Protein AF-0000000072337784 (afdb_homodimer)

Structure (mmCIF, N/CA/C/O backbone):
data_AF-0000000072337784-model_v1
#
loop_
_entity.id
_entity.type
_entity.pdbx_description
1 polymer 'GMP synthase (glutamine-hydrolyzing)'
#
loop_
_atom_site.group_PDB
_atom_site.id
_atom_site.type_symbol
_atom_site.label_atom_id
_atom_site.label_alt_id
_atom_site.label_comp_id
_atom_site.label_asym_id
_atom_site.label_entity_id
_atom_site.label_seq_id
_atom_site.pdbx_PDB_ins_code
_atom_site.Cartn_x
_atom_site.Cartn_y
_atom_site.Cartn_z
_atom_site.occupancy
_atom_site.B_iso_or_equiv
_atom_site.auth_seq_id
_atom_site.auth_comp_id
_atom_site.auth_asym_id
_atom_site.auth_atom_id
_atom_site.pdbx_PDB_model_num
ATOM 1 N N . MET A 1 1 ? 6.137 -57.781 -23.984 1 72.94 1 MET A N 1
ATOM 2 C CA . MET A 1 1 ? 6.5 -56.406 -24.328 1 72.94 1 MET A CA 1
ATOM 3 C C . MET A 1 1 ? 5.434 -55.781 -25.219 1 72.94 1 MET A C 1
ATOM 5 O O . MET A 1 1 ? 5.035 -56.344 -26.234 1 72.94 1 MET A O 1
ATOM 9 N N . GLU A 1 2 ? 4.855 -54.719 -24.688 1 76.62 2 GLU A N 1
ATOM 10 C CA . GLU A 1 2 ? 3.826 -54 -25.438 1 76.62 2 GLU A CA 1
ATOM 11 C C . GLU A 1 2 ? 4.445 -53.031 -26.438 1 76.62 2 GLU A C 1
ATOM 13 O O . GLU A 1 2 ? 5.25 -52.188 -26.062 1 76.62 2 GLU A O 1
ATOM 18 N N . VAL A 1 3 ? 4.078 -53.281 -27.703 1 78.75 3 VAL A N 1
ATOM 19 C CA . VAL A 1 3 ? 4.617 -52.438 -28.75 1 78.75 3 VAL A CA 1
ATOM 20 C C . VAL A 1 3 ? 3.76 -51.156 -28.875 1 78.75 3 VAL A C 1
ATOM 22 O O . VAL A 1 3 ? 2.547 -51.25 -29.078 1 78.75 3 VAL A O 1
ATOM 25 N N . GLN A 1 4 ? 4.406 -50.062 -28.625 1 83.75 4 GLN A N 1
ATOM 26 C CA . GLN A 1 4 ? 3.779 -48.75 -28.766 1 83.75 4 GLN A CA 1
ATOM 27 C C . GLN A 1 4 ? 4.52 -47.875 -29.781 1 83.75 4 GLN A C 1
ATOM 29 O O . GLN A 1 4 ? 5.062 -46.812 -29.422 1 83.75 4 GLN A O 1
ATOM 34 N N . GLN A 1 5 ? 4.355 -48.219 -31 1 86.31 5 GLN A N 1
ATOM 35 C CA . GLN A 1 5 ? 5.156 -47.688 -32.094 1 86.31 5 GLN A CA 1
ATOM 36 C C . GLN A 1 5 ? 4.891 -46.188 -32.312 1 86.31 5 GLN A C 1
ATOM 38 O O . GLN A 1 5 ? 5.777 -45.469 -32.75 1 86.31 5 GLN A O 1
ATOM 43 N N . ASP A 1 6 ? 3.744 -45.75 -31.938 1 91.75 6 ASP A N 1
ATOM 44 C CA . ASP A 1 6 ? 3.377 -44.375 -32.219 1 91.75 6 ASP A CA 1
ATOM 45 C C . ASP A 1 6 ? 3.609 -43.469 -31.031 1 91.75 6 ASP A C 1
ATOM 47 O O . ASP A 1 6 ? 3.016 -42.406 -30.922 1 91.75 6 ASP A O 1
ATOM 51 N N . ARG A 1 7 ? 4.52 -43.906 -30.141 1 94.06 7 ARG A N 1
ATOM 52 C CA . ARG A 1 7 ? 4.832 -43.156 -28.953 1 94.06 7 ARG A CA 1
ATOM 53 C C . ARG A 1 7 ? 6.332 -42.906 -28.828 1 94.06 7 ARG A C 1
ATOM 55 O O . ARG A 1 7 ? 7.141 -43.75 -29.188 1 94.06 7 ARG A O 1
ATOM 62 N N . ILE A 1 8 ? 6.629 -41.719 -28.375 1 96.5 8 ILE A N 1
ATOM 63 C CA . ILE A 1 8 ? 8.008 -41.406 -28.047 1 96.5 8 ILE A CA 1
ATOM 64 C C . ILE A 1 8 ? 8.188 -41.375 -26.531 1 96.5 8 ILE A C 1
ATOM 66 O O . ILE A 1 8 ? 7.387 -40.781 -25.812 1 96.5 8 ILE A O 1
ATOM 70 N N . PHE A 1 9 ? 9.148 -42.125 -26.047 1 96 9 PHE A N 1
ATOM 71 C CA . PHE A 1 9 ? 9.477 -42.094 -24.625 1 96 9 PHE A CA 1
ATOM 72 C C . PHE A 1 9 ? 10.602 -41.094 -24.344 1 96 9 PHE A C 1
ATOM 74 O O . PHE A 1 9 ? 11.641 -41.125 -25 1 96 9 PHE A O 1
ATOM 81 N N . ILE A 1 10 ? 10.32 -40.188 -23.422 1 95 10 ILE A N 1
ATOM 82 C CA . ILE A 1 10 ? 11.328 -39.219 -23 1 95 10 ILE A CA 1
ATOM 83 C C . ILE A 1 10 ? 11.852 -39.562 -21.609 1 95 10 ILE A C 1
ATOM 85 O O . ILE A 1 10 ? 11.07 -39.719 -20.672 1 95 10 ILE A O 1
ATOM 89 N N . PHE A 1 11 ? 13.125 -39.781 -21.5 1 93.75 11 PHE A N 1
ATOM 90 C CA . PHE A 1 11 ? 13.742 -40.062 -20.219 1 93.75 11 PHE A CA 1
ATOM 91 C C . PHE A 1 11 ? 14.5 -38.844 -19.703 1 93.75 11 PHE A C 1
ATOM 93 O O . PHE A 1 11 ? 15.461 -38.375 -20.328 1 93.75 11 PHE A O 1
ATOM 100 N N . ASP A 1 12 ? 14.102 -38.375 -18.609 1 90.81 12 ASP A N 1
ATOM 101 C CA . ASP A 1 12 ? 14.539 -37.094 -18.047 1 90.81 12 ASP A CA 1
ATOM 102 C C . ASP A 1 12 ? 15.734 -37.281 -17.109 1 90.81 12 ASP A C 1
ATOM 104 O O . ASP A 1 12 ? 15.734 -38.188 -16.266 1 90.81 12 ASP A O 1
ATOM 108 N N . PHE A 1 13 ? 16.75 -36.375 -17.25 1 87.44 13 PHE A N 1
ATOM 109 C CA . PHE A 1 13 ? 17.938 -36.344 -16.391 1 87.44 13 PHE A CA 1
ATOM 110 C C . PHE A 1 13 ? 17.781 -35.312 -15.297 1 87.44 13 PHE A C 1
ATOM 112 O O . PHE A 1 13 ? 18.781 -34.719 -14.852 1 87.44 13 PHE A O 1
ATOM 119 N N . GLY A 1 14 ? 16.578 -34.969 -15.07 1 75.5 14 GLY A N 1
ATOM 120 C CA . GLY A 1 14 ? 16.328 -34 -14.023 1 75.5 14 GLY A CA 1
ATOM 121 C C . GLY A 1 14 ? 16.406 -32.562 -14.516 1 75.5 14 GLY A C 1
ATOM 122 O O . GLY A 1 14 ? 16.812 -31.672 -13.773 1 75.5 14 GLY A O 1
ATOM 123 N N . CYS A 1 15 ? 16.094 -32.375 -15.711 1 74.75 15 CYS A N 1
ATOM 124 C CA . CYS A 1 15 ? 16.25 -31.031 -16.266 1 74.75 15 CYS A CA 1
ATOM 125 C C . CYS A 1 15 ? 14.891 -30.359 -16.453 1 74.75 15 CYS A C 1
ATOM 127 O O . CYS A 1 15 ? 13.875 -31.031 -16.609 1 74.75 15 CYS A O 1
ATOM 129 N N . HIS A 1 16 ? 14.867 -29 -16.406 1 70.06 16 HIS A N 1
ATOM 130 C CA . HIS A 1 16 ? 13.656 -28.203 -16.531 1 70.06 16 HIS A CA 1
ATOM 131 C C . HIS A 1 16 ? 13.125 -28.219 -17.969 1 70.06 16 HIS A C 1
ATOM 133 O O . HIS A 1 16 ? 11.945 -27.953 -18.203 1 70.06 16 HIS A O 1
ATOM 139 N N . GLN A 1 17 ? 13.938 -28.672 -18.906 1 79.38 17 GLN A N 1
ATOM 140 C CA . GLN A 1 17 ? 13.57 -28.625 -20.312 1 79.38 17 GLN A CA 1
ATOM 141 C C . GLN A 1 17 ? 12.688 -29.797 -20.703 1 79.38 17 GLN A C 1
ATOM 143 O O . GLN A 1 17 ? 12.062 -29.797 -21.766 1 79.38 17 GLN A O 1
ATOM 148 N N . SER A 1 18 ? 12.625 -30.797 -19.891 1 84.88 18 SER A N 1
ATOM 149 C CA . SER A 1 18 ? 11.883 -32 -20.25 1 84.88 18 SER A CA 1
ATOM 150 C C . SER A 1 18 ? 10.398 -31.703 -20.438 1 84.88 18 SER A C 1
ATOM 152 O O . SER A 1 18 ? 9.758 -32.25 -21.344 1 84.88 18 SER A O 1
ATOM 154 N N . GLY A 1 19 ? 9.906 -30.938 -19.562 1 81 19 GLY A N 1
ATOM 155 C CA . GLY A 1 19 ? 8.516 -30.547 -19.719 1 81 19 GLY A CA 1
ATOM 156 C C . GLY A 1 19 ? 8.234 -29.828 -21.016 1 81 19 GLY A C 1
ATOM 157 O O . GLY A 1 19 ? 7.238 -30.094 -21.688 1 81 19 GLY A O 1
ATOM 158 N N . SER A 1 20 ? 9.148 -28.906 -21.344 1 84.12 20 SER A N 1
ATOM 159 C CA . SER A 1 20 ? 9.016 -28.172 -22.578 1 84.12 20 SER A CA 1
ATOM 160 C C . SER A 1 20 ? 9.141 -29.078 -23.797 1 84.12 20 SER A C 1
ATOM 162 O O . SER A 1 20 ? 8.5 -28.844 -24.828 1 84.12 20 SER A O 1
ATOM 164 N N . MET A 1 21 ? 9.891 -30.078 -23.641 1 90.38 21 MET A N 1
ATOM 165 C CA . MET A 1 21 ? 10.039 -31.047 -24.719 1 90.38 21 MET A CA 1
ATOM 166 C C . MET A 1 21 ? 8.727 -31.781 -24.984 1 90.38 21 MET A C 1
ATOM 168 O O . MET A 1 21 ? 8.336 -31.969 -26.141 1 90.38 21 MET A O 1
ATOM 172 N N . VAL A 1 22 ? 8.102 -32.156 -23.922 1 89.75 22 VAL A N 1
ATOM 173 C CA . VAL A 1 22 ? 6.809 -32.812 -24.047 1 89.75 22 VAL A CA 1
ATOM 174 C C . VAL A 1 22 ? 5.832 -31.922 -24.797 1 89.75 22 VAL A C 1
ATOM 176 O O . VAL A 1 22 ? 5.176 -32.344 -25.75 1 89.75 22 VAL A O 1
ATOM 179 N N . ARG A 1 23 ? 5.77 -30.703 -24.422 1 86.69 23 ARG A N 1
ATOM 180 C CA . ARG A 1 23 ? 4.867 -29.75 -25.062 1 86.69 23 ARG A CA 1
ATOM 181 C C . ARG A 1 23 ? 5.23 -29.547 -26.531 1 86.69 23 ARG A C 1
ATOM 183 O O . ARG A 1 23 ? 4.348 -29.422 -27.375 1 86.69 23 ARG A O 1
ATOM 190 N N . PHE A 1 24 ? 6.461 -29.484 -26.75 1 90 24 PHE A N 1
ATOM 191 C CA . PHE A 1 24 ? 6.977 -29.297 -28.109 1 90 24 PHE A CA 1
ATOM 192 C C . PHE A 1 24 ? 6.566 -30.453 -29 1 90 24 PHE A C 1
ATOM 194 O O . PHE A 1 24 ? 5.996 -30.234 -30.078 1 90 24 PHE A O 1
ATOM 201 N N . LEU A 1 25 ? 6.785 -31.656 -28.547 1 94.06 25 LEU A N 1
ATOM 202 C CA . LEU A 1 25 ? 6.438 -32.844 -29.344 1 94.06 25 LEU A CA 1
ATOM 203 C C . LEU A 1 25 ? 4.934 -32.906 -29.562 1 94.06 25 LEU A C 1
ATOM 205 O O . LEU A 1 25 ? 4.48 -33.25 -30.672 1 94.06 25 LEU A O 1
ATOM 209 N N . ARG A 1 26 ? 4.238 -32.625 -28.562 1 91.62 26 ARG A N 1
ATOM 210 C CA . ARG A 1 26 ? 2.785 -32.688 -28.672 1 91.62 26 ARG A CA 1
ATOM 211 C C . ARG A 1 26 ? 2.271 -31.625 -29.656 1 91.62 26 ARG A C 1
ATOM 213 O O . ARG A 1 26 ? 1.279 -31.844 -30.344 1 91.62 26 ARG A O 1
ATOM 220 N N . SER A 1 27 ? 2.898 -30.516 -29.703 1 89.69 27 SER A N 1
ATOM 221 C CA . SER A 1 27 ? 2.525 -29.484 -30.656 1 89.69 27 SER A CA 1
ATOM 222 C C . SER A 1 27 ? 2.732 -29.969 -32.094 1 89.69 27 SER A C 1
ATOM 224 O O . SER A 1 27 ? 2.098 -29.469 -33.031 1 89.69 27 SER A O 1
ATOM 226 N N . LEU A 1 28 ? 3.562 -30.922 -32.219 1 92.31 28 LEU A N 1
ATOM 227 C CA . LEU A 1 28 ? 3.816 -31.516 -33.531 1 92.31 28 LEU A CA 1
ATOM 228 C C . LEU A 1 28 ? 2.879 -32.688 -33.781 1 92.31 28 LEU A C 1
ATOM 230 O O . LEU A 1 28 ? 2.947 -33.312 -34.844 1 92.31 28 LEU A O 1
ATOM 234 N N . GLY A 1 29 ? 2.092 -32.969 -32.781 1 92.44 29 GLY A N 1
ATOM 235 C CA . GLY A 1 29 ? 1.121 -34.062 -32.938 1 92.44 29 GLY A CA 1
ATOM 236 C C . GLY A 1 29 ? 1.658 -35.406 -32.5 1 92.44 29 GLY A C 1
ATOM 237 O O . GLY A 1 29 ? 1.107 -36.438 -32.875 1 92.44 29 GLY A O 1
ATOM 238 N N . ILE A 1 30 ? 2.631 -35.406 -31.797 1 93.25 30 ILE A N 1
ATOM 239 C CA . ILE A 1 30 ? 3.287 -36.656 -31.422 1 93.25 30 ILE A CA 1
ATOM 240 C C . ILE A 1 30 ? 2.908 -37.031 -29.984 1 93.25 30 ILE A C 1
ATOM 242 O O . ILE A 1 30 ? 2.898 -36.156 -29.109 1 93.25 30 ILE A O 1
ATOM 246 N N . ASN A 1 31 ? 2.527 -38.281 -29.828 1 92.06 31 ASN A N 1
ATOM 247 C CA . ASN A 1 31 ? 2.285 -38.812 -28.484 1 92.06 31 ASN A CA 1
ATOM 248 C C . ASN A 1 31 ? 3.588 -39.156 -27.781 1 92.06 31 ASN A C 1
ATOM 250 O O . ASN A 1 31 ? 4.449 -39.844 -28.359 1 92.06 31 ASN A O 1
ATOM 254 N N . CYS A 1 32 ? 3.713 -38.594 -26.625 1 92.69 32 CYS A N 1
ATOM 255 C CA . CYS A 1 32 ? 4.949 -38.875 -25.906 1 92.69 32 CYS A CA 1
ATOM 256 C C . CYS A 1 32 ? 4.684 -39.031 -24.422 1 92.69 32 CYS A C 1
ATOM 258 O O . CYS A 1 32 ? 3.621 -38.656 -23.922 1 92.69 32 CYS A O 1
ATOM 260 N N . GLU A 1 33 ? 5.562 -39.719 -23.734 1 89.31 33 GLU A N 1
ATOM 261 C CA . GLU A 1 33 ? 5.512 -39.906 -22.297 1 89.31 33 GLU A CA 1
ATOM 262 C C . GLU A 1 33 ? 6.863 -39.625 -21.641 1 89.31 33 GLU A C 1
ATOM 264 O O . GLU A 1 33 ? 7.914 -39.938 -22.219 1 89.31 33 GLU A O 1
ATOM 269 N N . LEU A 1 34 ? 6.793 -39.031 -20.5 1 89.62 34 LEU A N 1
ATOM 270 C CA . LEU A 1 34 ? 8 -38.625 -19.797 1 89.62 34 LEU A CA 1
ATOM 271 C C . LEU A 1 34 ? 8.266 -39.531 -18.609 1 89.62 34 LEU A C 1
ATOM 273 O O . LEU A 1 34 ? 7.348 -39.844 -17.828 1 89.62 34 LEU A O 1
ATOM 277 N N . PHE A 1 35 ? 9.539 -40.062 -18.5 1 87.31 35 PHE A N 1
ATOM 278 C CA . PHE A 1 35 ? 9.961 -40.938 -17.422 1 87.31 35 PHE A CA 1
ATOM 279 C C . PHE A 1 35 ? 11.297 -40.5 -16.844 1 87.31 35 PHE A C 1
ATOM 281 O O . PHE A 1 35 ? 12.078 -39.844 -17.516 1 87.31 35 PHE A O 1
ATOM 288 N N . PRO A 1 36 ? 11.5 -40.844 -15.555 1 87.81 36 PRO A N 1
ATOM 289 C CA . PRO A 1 36 ? 12.859 -40.656 -15.055 1 87.81 36 PRO A CA 1
ATOM 290 C C . PRO A 1 36 ? 13.867 -41.625 -15.672 1 87.81 36 PRO A C 1
ATOM 292 O O . PRO A 1 36 ? 13.539 -42.781 -15.922 1 87.81 36 PRO A O 1
ATOM 295 N N . ILE A 1 37 ? 15.047 -41.156 -15.875 1 90.81 37 ILE A N 1
ATOM 296 C CA . ILE A 1 37 ? 16.078 -41.969 -16.531 1 90.81 37 ILE A CA 1
ATOM 297 C C . ILE A 1 37 ? 16.359 -43.219 -15.711 1 90.81 37 ILE A C 1
ATOM 299 O O . ILE A 1 37 ? 16.703 -44.281 -16.266 1 90.81 37 ILE A O 1
ATOM 303 N N . GLU A 1 38 ? 16.109 -43.156 -14.43 1 88.44 38 GLU A N 1
ATOM 304 C CA . GLU A 1 38 ? 16.391 -44.25 -13.531 1 88.44 38 GLU A CA 1
ATOM 305 C C . GLU A 1 38 ? 15.469 -45.438 -13.828 1 88.44 38 GLU A C 1
ATOM 307 O O . GLU A 1 38 ? 15.82 -46.594 -13.531 1 88.44 38 GLU A O 1
ATOM 312 N N . LYS A 1 39 ? 14.375 -45.219 -14.438 1 89.06 39 LYS A N 1
ATOM 313 C CA . LYS A 1 39 ? 13.398 -46.25 -14.711 1 89.06 39 LYS A CA 1
ATOM 314 C C . LYS A 1 39 ? 13.453 -46.688 -16.172 1 89.06 39 LYS A C 1
ATOM 316 O O . LYS A 1 39 ? 12.594 -47.438 -16.641 1 89.06 39 LYS A O 1
ATOM 321 N N . ALA A 1 40 ? 14.391 -46.25 -16.875 1 92.94 40 ALA A N 1
ATOM 322 C CA . ALA A 1 40 ? 14.438 -46.438 -18.312 1 92.94 40 ALA A CA 1
ATOM 323 C C . ALA A 1 40 ? 14.461 -47.938 -18.672 1 92.94 40 ALA A C 1
ATOM 325 O O . ALA A 1 40 ? 13.664 -48.406 -19.484 1 92.94 40 ALA A O 1
ATOM 326 N N . MET A 1 41 ? 15.297 -48.688 -18.078 1 93.44 41 MET A N 1
ATOM 327 C CA . MET A 1 41 ? 15.445 -50.094 -18.422 1 93.44 41 MET A CA 1
ATOM 328 C C . MET A 1 41 ? 14.172 -50.875 -18.078 1 93.44 41 MET A C 1
ATOM 330 O O . MET A 1 41 ? 13.734 -51.719 -18.859 1 93.44 41 MET A O 1
ATOM 334 N N . GLU A 1 42 ? 13.695 -50.594 -16.938 1 93.19 42 GLU A N 1
ATOM 335 C CA . GLU A 1 42 ? 12.453 -51.25 -16.516 1 93.19 42 GLU A CA 1
ATOM 336 C C . GLU A 1 42 ? 11.328 -50.969 -17.5 1 93.19 42 GLU A C 1
ATOM 338 O O . GLU A 1 42 ? 10.617 -51.906 -17.906 1 93.19 42 GLU A O 1
ATOM 343 N N . ILE A 1 43 ? 11.203 -49.781 -17.906 1 92.75 43 ILE A N 1
ATOM 344 C CA . ILE A 1 43 ? 10.117 -49.375 -18.797 1 92.75 43 ILE A CA 1
ATOM 345 C C . ILE A 1 43 ? 10.344 -49.969 -20.188 1 92.75 43 ILE A C 1
ATOM 347 O O . ILE A 1 43 ? 9.414 -50.5 -20.797 1 92.75 43 ILE A O 1
ATOM 351 N N . LEU A 1 44 ? 11.531 -49.906 -20.656 1 93.81 44 LEU A N 1
ATOM 352 C CA . LEU A 1 44 ? 11.844 -50.344 -22.016 1 93.81 44 LEU A CA 1
ATOM 353 C C . LEU A 1 44 ? 11.766 -51.875 -22.125 1 93.81 44 LEU A C 1
ATOM 355 O O . LEU A 1 44 ? 11.555 -52.406 -23.219 1 93.81 44 LEU A O 1
ATOM 359 N N . ASP A 1 45 ? 11.914 -52.5 -21.016 1 93.19 45 ASP A N 1
ATOM 360 C CA . ASP A 1 45 ? 11.758 -53.969 -21 1 93.19 45 ASP A CA 1
ATOM 361 C C . ASP A 1 45 ? 10.297 -54.344 -21.172 1 93.19 45 ASP A C 1
ATOM 363 O O . ASP A 1 45 ? 9.992 -55.406 -21.766 1 93.19 45 ASP A O 1
ATOM 367 N N . ALA A 1 46 ? 9.469 -53.5 -20.734 1 93 46 ALA A N 1
ATOM 368 C CA . ALA A 1 46 ? 8.039 -53.812 -20.734 1 93 46 ALA A CA 1
ATOM 369 C C . ALA A 1 46 ? 7.352 -53.219 -21.953 1 93 46 ALA A C 1
ATOM 371 O O . ALA A 1 46 ? 6.336 -53.75 -22.422 1 93 46 ALA A O 1
ATOM 372 N N . ARG A 1 47 ? 7.875 -52.094 -22.391 1 93.38 47 ARG A N 1
ATOM 373 C CA . ARG A 1 47 ? 7.242 -51.344 -23.469 1 93.38 47 ARG A CA 1
ATOM 374 C C . ARG A 1 47 ? 8.266 -50.938 -24.516 1 93.38 47 ARG A C 1
ATOM 376 O O . ARG A 1 47 ? 9.375 -50.5 -24.188 1 93.38 47 ARG A O 1
ATOM 383 N N . MET A 1 48 ? 7.844 -51.062 -25.797 1 92.94 48 MET A N 1
ATOM 384 C CA . MET A 1 48 ? 8.734 -50.656 -26.891 1 92.94 48 MET A CA 1
ATOM 385 C C . MET A 1 48 ? 8.164 -49.469 -27.641 1 92.94 48 MET A C 1
ATOM 387 O O . MET A 1 48 ? 7.207 -49.594 -28.406 1 92.94 48 MET A O 1
ATOM 391 N N . PRO A 1 49 ? 8.789 -48.344 -27.562 1 95.81 49 PRO A N 1
ATOM 392 C CA . PRO A 1 49 ? 8.312 -47.156 -28.266 1 95.81 49 PRO A CA 1
ATOM 393 C C . PRO A 1 49 ? 8.828 -47.062 -29.703 1 95.81 49 PRO A C 1
ATOM 395 O O . PRO A 1 49 ? 9.633 -47.875 -30.125 1 95.81 49 PRO A O 1
ATOM 398 N N . GLY A 1 50 ? 8.273 -46.031 -30.375 1 95.25 50 GLY A N 1
ATOM 399 C CA . GLY A 1 50 ? 8.789 -45.75 -31.703 1 95.25 50 GLY A CA 1
ATOM 400 C C . GLY A 1 50 ? 10.141 -45.062 -31.672 1 95.25 50 GLY A C 1
ATOM 401 O O . GLY A 1 50 ? 10.914 -45.156 -32.625 1 95.25 50 GLY A O 1
ATOM 402 N N . GLY A 1 51 ? 10.391 -44.375 -30.641 1 97.19 51 GLY A N 1
ATOM 403 C CA . GLY A 1 51 ? 11.641 -43.688 -30.438 1 97.19 51 GLY A CA 1
ATOM 404 C C . GLY A 1 51 ? 11.891 -43.312 -29 1 97.19 51 GLY A C 1
ATOM 405 O O . GLY A 1 51 ? 10.977 -43.344 -28.172 1 97.19 51 GLY A O 1
ATOM 406 N N . VAL A 1 52 ? 13.141 -42.969 -28.703 1 97.75 52 VAL A N 1
ATOM 407 C CA . VAL A 1 52 ? 13.531 -42.625 -27.344 1 97.75 52 VAL A CA 1
ATOM 408 C C . VAL A 1 52 ? 14.305 -41.281 -27.375 1 97.75 52 VAL A C 1
ATOM 410 O O . VAL A 1 52 ? 15.148 -41.094 -28.25 1 97.75 52 VAL A O 1
ATOM 413 N N . ILE A 1 53 ? 13.922 -40.438 -26.453 1 97.44 53 ILE A N 1
ATOM 414 C CA . ILE A 1 53 ? 14.664 -39.188 -26.281 1 97.44 53 ILE A CA 1
ATOM 415 C C . ILE A 1 53 ? 15.242 -39.125 -24.875 1 97.44 53 ILE A C 1
ATOM 417 O O . ILE A 1 53 ? 14.531 -39.344 -23.891 1 97.44 53 ILE A O 1
ATOM 421 N N . LEU A 1 54 ? 16.531 -38.938 -24.781 1 96.75 54 LEU A N 1
ATOM 422 C CA . LEU A 1 54 ? 17.219 -38.656 -23.516 1 96.75 54 LEU A CA 1
ATOM 423 C C . LEU A 1 54 ? 17.375 -37.156 -23.312 1 96.75 54 LEU A C 1
ATOM 425 O O . LEU A 1 54 ? 18.109 -36.5 -24.062 1 96.75 54 LEU A O 1
ATOM 429 N N . SER A 1 55 ? 16.672 -36.688 -22.344 1 93.62 55 SER A N 1
ATOM 430 C CA . SER A 1 55 ? 16.641 -35.25 -22.125 1 93.62 55 SER A CA 1
ATOM 431 C C . SER A 1 55 ? 17.531 -34.844 -20.953 1 93.62 55 SER A C 1
ATOM 433 O O . SER A 1 55 ? 17.172 -35.031 -19.797 1 93.62 55 SER A O 1
ATOM 435 N N . GLY A 1 56 ? 18.656 -34.156 -21.266 1 88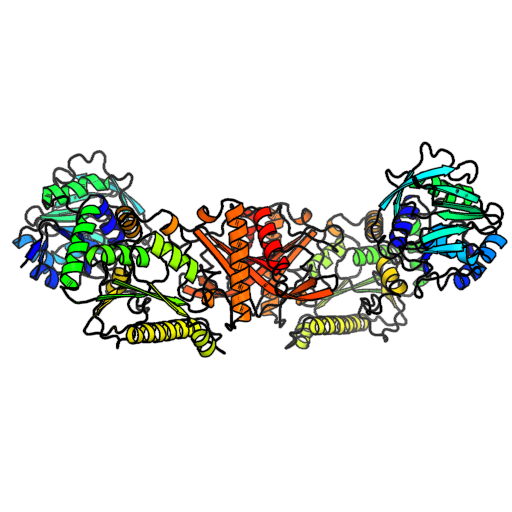.31 56 GLY A N 1
ATOM 436 C CA . GLY A 1 56 ? 19.594 -33.719 -20.25 1 88.31 56 GLY A CA 1
ATOM 437 C C . GLY A 1 56 ? 19.578 -32.219 -20.062 1 88.31 56 GLY A C 1
ATOM 438 O O . GLY A 1 56 ? 19.109 -31.469 -20.922 1 88.31 56 GLY A O 1
ATOM 439 N N . GLY A 1 57 ? 20.078 -31.797 -18.859 1 81.5 57 GLY A N 1
ATOM 440 C CA . GLY A 1 57 ? 20.125 -30.391 -18.531 1 81.5 57 GLY A CA 1
ATOM 441 C C . GLY A 1 57 ? 21.516 -29.781 -18.672 1 81.5 57 GLY A C 1
ATOM 442 O O . GLY A 1 57 ? 22.234 -30.109 -19.609 1 81.5 57 GLY A O 1
ATOM 443 N N . SER A 1 58 ? 21.766 -28.766 -17.75 1 77.38 58 SER A N 1
ATOM 444 C CA . SER A 1 58 ? 23.031 -28.031 -17.797 1 77.38 58 SER A CA 1
ATOM 445 C C . SER A 1 58 ? 24.031 -28.594 -16.797 1 77.38 58 SER A C 1
ATOM 447 O O . SER A 1 58 ? 24.641 -27.844 -16.031 1 77.38 58 SER A O 1
ATOM 449 N N . GLU A 1 59 ? 24.172 -29.844 -16.781 1 81.12 59 GLU A N 1
ATOM 450 C CA . GLU A 1 59 ? 25.125 -30.469 -15.867 1 81.12 59 GLU A CA 1
ATOM 451 C C . GLU A 1 59 ? 26.359 -30.969 -16.625 1 81.12 59 GLU A C 1
ATOM 453 O O . GLU A 1 59 ? 26.344 -31.047 -17.859 1 81.12 59 GLU A O 1
ATOM 458 N N . SER A 1 60 ? 27.359 -31.156 -15.828 1 86.19 60 SER A N 1
ATOM 459 C CA . SER A 1 60 ? 28.562 -31.75 -16.391 1 86.19 60 SER A CA 1
ATOM 460 C C . SER A 1 60 ? 28.656 -33.25 -16.094 1 86.19 60 SER A C 1
ATOM 462 O O . SER A 1 60 ? 28.266 -33.688 -15 1 86.19 60 SER A O 1
ATOM 464 N N . VAL A 1 61 ? 29.203 -33.969 -17.016 1 88.38 61 VAL A N 1
ATOM 465 C CA . VAL A 1 61 ? 29.375 -35.406 -16.828 1 88.38 61 VAL A CA 1
ATOM 466 C C . VAL A 1 61 ? 30.406 -35.656 -15.734 1 88.38 61 VAL A C 1
ATOM 468 O O . VAL A 1 61 ? 30.422 -36.719 -15.117 1 88.38 61 VAL A O 1
ATOM 471 N N . THR A 1 62 ? 31.188 -34.656 -15.562 1 82.94 62 THR A N 1
ATOM 472 C CA . THR A 1 62 ? 32.25 -34.812 -14.586 1 82.94 62 THR A CA 1
ATOM 473 C C . THR A 1 62 ? 31.75 -34.562 -13.172 1 82.94 62 THR A C 1
ATOM 475 O O . THR A 1 62 ? 32.406 -34.875 -12.188 1 82.94 62 THR A O 1
ATOM 478 N N . ASP A 1 63 ? 30.625 -34.031 -13.117 1 82.44 63 ASP A N 1
ATOM 479 C CA . ASP A 1 63 ? 30.016 -33.812 -11.812 1 82.44 63 ASP A CA 1
ATOM 480 C C . ASP A 1 63 ? 29.594 -35.156 -11.18 1 82.44 63 ASP A C 1
ATOM 482 O O . ASP A 1 63 ? 28.953 -35.969 -11.828 1 82.44 63 ASP A O 1
ATOM 486 N N . ALA A 1 64 ? 30.016 -35.312 -9.93 1 77.81 64 ALA A N 1
ATOM 487 C CA . ALA A 1 64 ? 29.766 -36.562 -9.227 1 77.81 64 ALA A CA 1
ATOM 488 C C . ALA A 1 64 ? 28.281 -36.844 -9.102 1 77.81 64 ALA A C 1
ATOM 490 O O . ALA A 1 64 ? 27.844 -38 -9.109 1 77.81 64 ALA A O 1
ATOM 491 N N . GLN A 1 65 ? 27.438 -35.844 -9.023 1 77.81 65 GLN A N 1
ATOM 492 C CA . GLN A 1 65 ? 26.016 -36.031 -8.781 1 77.81 65 GLN A CA 1
ATOM 493 C C . GLN A 1 65 ? 25.234 -36.031 -10.086 1 77.81 65 GLN A C 1
ATOM 495 O O . GLN A 1 65 ? 24.016 -36.219 -10.086 1 77.81 65 GLN A O 1
ATOM 500 N N . SER A 1 66 ? 25.969 -35.938 -11.148 1 82.94 66 SER A N 1
ATOM 501 C CA . SER A 1 66 ? 25.266 -35.906 -12.422 1 82.94 66 SER A CA 1
ATOM 502 C C . SER A 1 66 ? 24.766 -37.312 -12.812 1 82.94 66 SER A C 1
ATOM 504 O O . SER A 1 66 ? 25.422 -38.312 -12.508 1 82.94 66 SER A O 1
ATOM 506 N N . LEU A 1 67 ? 23.609 -37.344 -13.406 1 85.38 67 LEU A N 1
ATOM 507 C CA . LEU A 1 67 ? 23.031 -38.625 -13.844 1 85.38 67 LEU A CA 1
ATOM 508 C C . LEU A 1 67 ? 23.734 -39.156 -15.086 1 85.38 67 LEU A C 1
ATOM 510 O O . LEU A 1 67 ? 24.109 -38.375 -15.961 1 85.38 67 LEU A O 1
ATOM 514 N N . LYS A 1 68 ? 23.922 -40.5 -15.133 1 88.75 68 LYS A N 1
ATOM 515 C CA . LYS A 1 68 ? 24.641 -41.125 -16.219 1 88.75 68 LYS A CA 1
ATOM 516 C C . LYS A 1 68 ? 23.703 -41.938 -17.109 1 88.75 68 LYS A C 1
ATOM 518 O O . LYS A 1 68 ? 22.531 -42.125 -16.766 1 88.75 68 LYS A O 1
ATOM 523 N N . VAL A 1 69 ? 24.25 -42.25 -18.25 1 92.38 69 VAL A N 1
ATOM 524 C CA . VAL A 1 69 ? 23.484 -43.094 -19.156 1 92.38 69 VAL A CA 1
ATOM 525 C C . VAL A 1 69 ? 23.938 -44.562 -19.031 1 92.38 69 VAL A C 1
ATOM 527 O O . VAL A 1 69 ? 25.141 -44.844 -19.125 1 92.38 69 VAL A O 1
ATOM 530 N N . ASP A 1 70 ? 23 -45.406 -18.75 1 92.94 70 ASP A N 1
ATOM 531 C CA . ASP A 1 70 ? 23.266 -46.844 -18.797 1 92.94 70 ASP A CA 1
ATOM 532 C C . ASP A 1 70 ? 23.422 -47.344 -20.25 1 92.94 70 ASP A C 1
ATOM 534 O O . ASP A 1 70 ? 22.469 -47.25 -21.031 1 92.94 70 ASP A O 1
ATOM 538 N N . PRO A 1 71 ? 24.594 -47.844 -20.594 1 93.38 71 PRO A N 1
ATOM 539 C CA . PRO A 1 71 ? 24.797 -48.312 -21.969 1 93.38 71 PRO A CA 1
ATOM 540 C C . PRO A 1 71 ? 23.781 -49.375 -22.406 1 93.38 71 PRO A C 1
ATOM 542 O O . PRO A 1 71 ? 23.516 -49.5 -23.594 1 93.38 71 PRO A O 1
ATOM 545 N N . ARG A 1 72 ? 23.172 -49.938 -21.469 1 94.06 72 ARG A N 1
ATOM 546 C CA . ARG A 1 72 ? 22.172 -50.969 -21.766 1 94.06 72 ARG A CA 1
ATOM 547 C C . ARG A 1 72 ? 20.953 -50.375 -22.438 1 94.06 72 ARG A C 1
ATOM 549 O O . ARG A 1 72 ? 20.219 -51.062 -23.156 1 94.06 72 ARG A O 1
ATOM 556 N N . ILE A 1 73 ? 20.781 -49.156 -22.156 1 95.88 73 ILE A N 1
ATOM 557 C CA . ILE A 1 73 ? 19.656 -48.469 -22.781 1 95.88 73 ILE A CA 1
ATOM 558 C C . ILE A 1 73 ? 19.859 -48.375 -24.281 1 95.88 73 ILE A C 1
ATOM 560 O O . ILE A 1 73 ? 18.953 -48.719 -25.062 1 95.88 73 ILE A O 1
ATOM 564 N N . ILE A 1 74 ? 21.047 -48.062 -24.672 1 95.62 74 ILE A N 1
ATOM 565 C CA . ILE A 1 74 ? 21.375 -47.906 -26.078 1 95.62 74 ILE A CA 1
ATOM 566 C C . ILE A 1 74 ? 21.375 -49.25 -26.766 1 95.62 74 ILE A C 1
ATOM 568 O O . ILE A 1 74 ? 20.828 -49.406 -27.859 1 95.62 74 ILE A O 1
ATOM 572 N N . GLU A 1 75 ? 21.938 -50.188 -26.125 1 94.38 75 GLU A N 1
ATOM 573 C CA . GLU A 1 75 ? 21.984 -51.531 -26.672 1 94.38 75 GLU A CA 1
ATOM 574 C C . GLU A 1 75 ? 20.578 -52.094 -26.875 1 94.38 75 GLU A C 1
ATOM 576 O O . GLU A 1 75 ? 20.281 -52.688 -27.922 1 94.38 75 GLU A O 1
ATOM 581 N N . HIS A 1 76 ? 19.812 -51.906 -25.844 1 95.19 76 HIS A N 1
ATOM 582 C CA . HIS A 1 76 ? 18.422 -52.375 -25.875 1 95.19 76 HIS A CA 1
ATOM 583 C C . HIS A 1 76 ? 17.641 -51.75 -27.016 1 95.19 76 HIS A C 1
ATOM 585 O O . HIS A 1 76 ? 16.938 -52.438 -27.75 1 95.19 76 HIS A O 1
ATOM 591 N N . CYS A 1 77 ? 17.812 -50.531 -27.219 1 95.69 77 CYS A N 1
ATOM 592 C CA . CYS A 1 77 ? 17.109 -49.812 -28.266 1 95.69 77 CYS A CA 1
ATOM 593 C C . CYS A 1 77 ? 17.625 -50.188 -29.656 1 95.69 77 CYS A C 1
ATOM 595 O O . CYS A 1 77 ? 16.844 -50.406 -30.578 1 95.69 77 CYS A O 1
ATOM 597 N N . SER A 1 78 ? 18.906 -50.281 -29.719 1 94.5 78 SER A N 1
ATOM 598 C CA . SER A 1 78 ? 19.516 -50.594 -31 1 94.5 78 SER A CA 1
ATOM 599 C C . SER A 1 78 ? 19.109 -52 -31.453 1 94.5 78 SER A C 1
ATOM 601 O O . SER A 1 78 ? 18.828 -52.219 -32.656 1 94.5 78 SER A O 1
ATOM 603 N N . SER A 1 79 ? 19.094 -52.906 -30.531 1 94.56 79 SER A N 1
ATOM 604 C CA . SER A 1 79 ? 18.734 -54.281 -30.859 1 94.56 79 SER A CA 1
ATOM 605 C C . SER A 1 79 ? 17.312 -54.375 -31.359 1 94.56 79 SER A C 1
ATOM 607 O O . SER A 1 79 ? 16.969 -55.281 -32.125 1 94.56 79 SER A O 1
ATOM 609 N N . ARG A 1 80 ? 16.531 -53.438 -31 1 93.75 80 ARG A N 1
ATOM 610 C CA . ARG A 1 80 ? 15.125 -53.469 -31.375 1 93.75 80 ARG A CA 1
ATOM 611 C C . ARG A 1 80 ? 14.844 -52.406 -32.438 1 93.75 80 ARG A C 1
ATOM 613 O O . ARG A 1 80 ? 13.68 -52.125 -32.75 1 93.75 80 ARG A O 1
ATOM 620 N N . LYS A 1 81 ? 15.859 -51.812 -32.906 1 93.5 81 LYS A N 1
ATOM 621 C CA . LYS A 1 81 ? 15.805 -50.812 -33.969 1 93.5 81 LYS A CA 1
ATOM 622 C C . LYS A 1 81 ? 14.977 -49.625 -33.531 1 93.5 81 LYS A C 1
ATOM 624 O O . LYS A 1 81 ? 14.18 -49.094 -34.344 1 93.5 81 LYS A O 1
ATOM 629 N N . VAL A 1 82 ? 15.031 -49.25 -32.312 1 96.56 82 VAL A N 1
ATOM 630 C CA . VAL A 1 82 ? 14.398 -48.062 -31.797 1 96.56 82 VAL A CA 1
ATOM 631 C C . VAL A 1 82 ? 15.398 -46.906 -31.797 1 96.56 82 VAL A C 1
ATOM 633 O O . VAL A 1 82 ? 16.406 -46.938 -31.078 1 96.56 82 VAL A O 1
ATOM 636 N N . PRO A 1 83 ? 15.141 -45.906 -32.594 1 97.56 83 PRO A N 1
ATOM 637 C CA . PRO A 1 83 ? 16.062 -44.75 -32.625 1 97.56 83 PRO A CA 1
ATOM 638 C C . PRO A 1 83 ? 16.156 -44.031 -31.312 1 97.56 83 PRO A C 1
ATOM 640 O O . PRO A 1 83 ? 15.164 -43.906 -30.594 1 97.56 83 PRO A O 1
ATOM 643 N N . VAL A 1 84 ? 17.375 -43.469 -31.047 1 98.06 84 VAL A N 1
ATOM 644 C CA . VAL A 1 84 ? 17.609 -42.719 -29.797 1 98.06 84 VAL A CA 1
ATOM 645 C C . VAL A 1 84 ? 18.172 -41.344 -30.109 1 98.06 84 VAL A C 1
ATOM 647 O O . VAL A 1 84 ? 19.031 -41.188 -30.984 1 98.06 84 VAL A O 1
ATOM 650 N N . LEU A 1 85 ? 17.594 -40.344 -29.438 1 97.94 85 LEU A N 1
ATOM 651 C CA . LEU A 1 85 ? 18.094 -38.969 -29.5 1 97.94 85 LEU A CA 1
ATOM 652 C C . LEU A 1 85 ? 18.484 -38.469 -28.109 1 97.94 85 LEU A C 1
ATOM 654 O O . LEU A 1 85 ? 17.641 -38.344 -27.219 1 97.94 85 LEU A O 1
ATOM 658 N N . ALA A 1 86 ? 19.766 -38.156 -27.922 1 97.56 86 ALA A N 1
ATOM 659 C CA . ALA A 1 86 ? 20.266 -37.625 -26.656 1 97.56 86 ALA A CA 1
ATOM 660 C C . ALA A 1 86 ? 20.484 -36.125 -26.75 1 97.56 86 ALA A C 1
ATOM 662 O O . ALA A 1 86 ? 21.203 -35.625 -27.625 1 97.56 86 ALA A O 1
ATOM 663 N N . LEU A 1 87 ? 19.938 -35.438 -25.766 1 95.81 87 LEU A N 1
ATOM 664 C CA . LEU A 1 87 ? 19.953 -33.969 -25.859 1 95.81 87 LEU A CA 1
ATOM 665 C C . LEU A 1 87 ? 20.781 -33.375 -24.719 1 95.81 87 LEU A C 1
ATOM 667 O O . LEU A 1 87 ? 20.672 -33.844 -23.562 1 95.81 87 LEU A O 1
ATOM 671 N N . ALA A 1 88 ? 21.531 -32.375 -25.031 1 92.62 88 ALA A N 1
ATOM 672 C CA . ALA A 1 88 ? 22.297 -31.578 -24.078 1 92.62 88 ALA A CA 1
ATOM 673 C C . ALA A 1 88 ? 23.203 -32.469 -23.234 1 92.62 88 ALA A C 1
ATOM 675 O O . ALA A 1 88 ? 23.969 -33.281 -23.766 1 92.62 88 ALA A O 1
ATOM 676 N N . HIS A 1 89 ? 23.062 -32.406 -21.906 1 91.94 89 HIS A N 1
ATOM 677 C CA . HIS A 1 89 ? 23.906 -33.219 -21.031 1 91.94 89 HIS A CA 1
ATOM 678 C C . HIS A 1 89 ? 23.844 -34.688 -21.406 1 91.94 89 HIS A C 1
ATOM 680 O O . HIS A 1 89 ? 24.844 -35.406 -21.297 1 91.94 89 HIS A O 1
ATOM 686 N N . ALA A 1 90 ? 22.703 -35.094 -21.828 1 95 90 ALA A N 1
ATOM 687 C CA . ALA A 1 90 ? 22.516 -36.5 -22.172 1 95 90 ALA A CA 1
ATOM 688 C C . ALA A 1 90 ? 23.391 -36.938 -23.344 1 95 90 ALA A C 1
ATOM 690 O O . ALA A 1 90 ? 23.812 -38.094 -23.438 1 95 90 ALA A O 1
ATOM 691 N N . MET A 1 91 ? 23.656 -36.031 -24.25 1 95.94 91 MET A N 1
ATOM 692 C CA . MET A 1 91 ? 24.562 -36.312 -25.344 1 95.94 91 MET A CA 1
ATOM 693 C C . MET A 1 91 ? 25.969 -36.656 -24.828 1 95.94 91 MET A C 1
ATOM 695 O O . MET A 1 91 ? 26.562 -37.656 -25.25 1 95.94 91 MET A O 1
ATOM 699 N N . TYR A 1 92 ? 26.422 -35.812 -23.938 1 95.25 92 TYR A N 1
ATOM 700 C CA . TYR A 1 92 ? 27.75 -36 -23.391 1 95.25 92 TYR A CA 1
ATOM 701 C C . TYR A 1 92 ? 27.812 -37.281 -22.562 1 95.25 92 TYR A C 1
ATOM 703 O O . TYR A 1 92 ? 28.766 -38.062 -22.672 1 95.25 92 TYR A O 1
ATOM 711 N N . ALA A 1 93 ? 26.812 -37.469 -21.781 1 95.19 93 ALA A N 1
ATOM 712 C CA . ALA A 1 93 ? 26.75 -38.688 -20.969 1 95.19 93 ALA A CA 1
ATOM 713 C C . ALA A 1 93 ? 26.719 -39.938 -21.844 1 95.19 93 ALA A C 1
ATOM 715 O O . ALA A 1 93 ? 27.359 -40.938 -21.531 1 95.19 93 ALA A O 1
ATOM 716 N N . MET A 1 94 ? 25.969 -39.875 -22.875 1 95.81 94 MET A N 1
ATOM 717 C CA . MET A 1 94 ? 25.891 -40.969 -23.812 1 95.81 94 MET A CA 1
ATOM 718 C C . MET A 1 94 ? 27.234 -41.25 -24.469 1 95.81 94 MET A C 1
ATOM 720 O O . MET A 1 94 ? 27.641 -42.406 -24.609 1 95.81 94 MET A O 1
ATOM 724 N N . CYS A 1 95 ? 27.938 -40.25 -24.844 1 95.69 95 CYS A N 1
ATOM 725 C CA . CYS A 1 95 ? 29.25 -40.375 -25.453 1 95.69 95 CYS A CA 1
ATOM 726 C C . CYS A 1 95 ? 30.219 -41.094 -24.516 1 95.69 95 CYS A C 1
ATOM 728 O O . CYS A 1 95 ? 30.938 -42 -24.938 1 95.69 95 CYS A O 1
ATOM 730 N N . VAL A 1 96 ? 30.172 -40.688 -23.328 1 95.38 96 VAL A N 1
ATOM 731 C CA . VAL A 1 96 ? 31.031 -41.312 -22.328 1 95.38 96 VAL A CA 1
ATOM 732 C C . VAL A 1 96 ? 30.625 -42.781 -22.125 1 95.38 96 VAL A C 1
ATOM 734 O O . VAL A 1 96 ? 31.484 -43.656 -22.078 1 95.38 96 VAL A O 1
ATOM 737 N N . ALA A 1 97 ? 29.406 -43.031 -22.031 1 94.81 97 ALA A N 1
ATOM 738 C CA . ALA A 1 97 ? 28.891 -44.375 -21.828 1 94.81 97 ALA A CA 1
ATOM 739 C C . ALA A 1 97 ? 29.281 -45.312 -22.969 1 94.81 97 ALA A C 1
ATOM 741 O O . ALA A 1 97 ? 29.453 -46.5 -22.781 1 94.81 97 ALA A O 1
ATOM 742 N N . MET A 1 98 ? 29.422 -44.812 -24.109 1 95 98 MET A N 1
ATOM 743 C CA . MET A 1 98 ? 29.688 -45.594 -25.297 1 95 98 MET A CA 1
ATOM 744 C C . MET A 1 98 ? 31.188 -45.625 -25.609 1 95 98 MET A C 1
ATOM 746 O O . MET A 1 98 ? 31.594 -46.094 -26.672 1 95 98 MET A O 1
ATOM 750 N N . GLY A 1 99 ? 31.969 -45.031 -24.766 1 93.81 99 GLY A N 1
ATOM 751 C CA . GLY A 1 99 ? 33.406 -45.188 -24.859 1 93.81 99 GLY A CA 1
ATOM 752 C C . GLY A 1 99 ? 34.125 -43.938 -25.359 1 93.81 99 GLY A C 1
ATOM 753 O O . GLY A 1 99 ? 35.312 -44 -25.656 1 93.81 99 GLY A O 1
ATOM 754 N N . GLY A 1 100 ? 33.406 -42.906 -25.562 1 94.75 100 GLY A N 1
ATOM 755 C CA . GLY A 1 100 ? 34.031 -41.625 -25.906 1 94.75 100 GLY A CA 1
ATOM 756 C C . GLY A 1 100 ? 34.594 -40.906 -24.703 1 94.75 100 GLY A C 1
ATOM 757 O O . GLY A 1 100 ? 34.531 -41.406 -23.578 1 94.75 100 GLY A O 1
ATOM 758 N N . ASN A 1 101 ? 35.281 -39.75 -25.062 1 95.06 101 ASN A N 1
ATOM 759 C CA . ASN A 1 101 ? 35.844 -38.906 -24 1 95.06 101 ASN A CA 1
ATOM 760 C C . ASN A 1 101 ? 35.312 -37.469 -24.062 1 95.06 101 ASN A C 1
ATOM 762 O O . ASN A 1 101 ? 35.188 -36.906 -25.156 1 95.06 101 ASN A O 1
ATOM 766 N N . VAL A 1 102 ? 34.938 -37 -22.875 1 93.88 102 VAL A N 1
ATOM 767 C CA . VAL A 1 102 ? 34.438 -35.625 -22.75 1 93.88 102 VAL A CA 1
ATOM 768 C C . VAL A 1 102 ? 35.25 -34.844 -21.734 1 93.88 102 VAL A C 1
ATOM 770 O O . VAL A 1 102 ? 35.75 -35.438 -20.75 1 93.88 102 VAL A O 1
ATOM 773 N N . LYS A 1 103 ? 35.5 -33.562 -21.984 1 90.12 103 LYS A N 1
ATOM 774 C CA . LYS A 1 103 ? 36.25 -32.688 -21.094 1 90.12 103 LYS A CA 1
ATOM 775 C C . LYS A 1 103 ? 35.344 -31.594 -20.5 1 90.12 103 LYS A C 1
ATOM 777 O O . LYS A 1 103 ? 34.5 -31.031 -21.188 1 90.12 103 LYS A O 1
ATOM 782 N N . GLY A 1 104 ? 35.594 -31.438 -19.203 1 87.75 104 GLY A N 1
ATOM 783 C CA . GLY A 1 104 ? 34.875 -30.375 -18.531 1 87.75 104 GLY A CA 1
ATOM 784 C C . GLY A 1 104 ? 35.375 -28.984 -18.859 1 87.75 104 GLY A C 1
ATOM 785 O O . GLY A 1 104 ? 36.594 -28.797 -18.969 1 87.75 104 GLY A O 1
ATOM 786 N N . LEU A 1 105 ? 34.531 -28.016 -19.156 1 78.69 105 LEU A N 1
ATOM 787 C CA . LEU A 1 105 ? 34.938 -26.656 -19.531 1 78.69 105 LEU A CA 1
ATOM 788 C C . LEU A 1 105 ? 35 -25.75 -18.297 1 78.69 105 LEU A C 1
ATOM 790 O O . LEU A 1 105 ? 35.531 -24.641 -18.375 1 78.69 105 LEU A O 1
ATOM 794 N N . GLY A 1 106 ? 34.75 -26.062 -17.031 1 65.31 106 GLY A N 1
ATOM 795 C CA . GLY A 1 106 ? 34.812 -25.297 -15.789 1 65.31 106 GLY A CA 1
ATOM 796 C C . GLY A 1 106 ? 33.531 -24.531 -15.477 1 65.31 106 GLY A C 1
ATOM 797 O O . GLY A 1 106 ? 32.594 -24.547 -16.281 1 65.31 106 GLY A O 1
ATOM 798 N N . PRO A 1 107 ? 33.375 -23.969 -14.203 1 56.84 107 PRO A N 1
ATOM 799 C CA . PRO A 1 107 ? 32.156 -23.344 -13.648 1 56.84 107 PRO A CA 1
ATOM 800 C C . PRO A 1 107 ? 31.719 -22.109 -14.422 1 56.84 107 PRO A C 1
ATOM 802 O O . PRO A 1 107 ? 30.594 -21.625 -14.258 1 56.84 107 PRO A O 1
ATOM 805 N N . GLN A 1 108 ? 32.562 -21.406 -14.977 1 47.44 108 GLN A N 1
ATOM 806 C CA . GLN A 1 108 ? 32.25 -20.078 -15.531 1 47.44 108 GLN A CA 1
ATOM 807 C C . GLN A 1 108 ? 31.125 -20.172 -16.562 1 47.44 108 GLN A C 1
ATOM 809 O O . GLN A 1 108 ? 30.547 -19.156 -16.938 1 47.44 108 GLN A O 1
ATOM 814 N N . GLU A 1 109 ? 30.891 -21.234 -17.188 1 50.59 109 GLU A N 1
ATOM 815 C CA . GLU A 1 109 ? 30.062 -21.25 -18.391 1 50.59 109 GLU A CA 1
ATOM 816 C C . GLU A 1 109 ? 28.609 -21.531 -18.078 1 50.59 109 GLU A C 1
ATOM 818 O O . GLU A 1 109 ? 27.922 -22.234 -18.812 1 50.59 109 GLU A O 1
ATOM 823 N N . THR A 1 110 ? 28.203 -20.984 -16.984 1 50.41 110 THR A N 1
ATOM 824 C CA . THR A 1 110 ? 26.844 -21.25 -16.516 1 50.41 110 THR A CA 1
ATOM 825 C C . THR A 1 110 ? 25.844 -20.359 -17.25 1 50.41 110 THR A C 1
ATOM 827 O O . THR A 1 110 ? 24.656 -20.375 -16.938 1 50.41 110 THR A O 1
ATOM 830 N N . GLU A 1 111 ? 26.266 -19.562 -18.219 1 54.97 111 GLU A N 1
ATOM 831 C CA . GLU A 1 111 ? 25.312 -18.641 -18.844 1 54.97 111 GLU A CA 1
ATOM 832 C C . GLU A 1 111 ? 24.703 -19.25 -20.094 1 54.97 111 GLU A C 1
ATOM 834 O O . GLU A 1 111 ? 25.375 -20 -20.828 1 54.97 111 GLU A O 1
ATOM 839 N N . TYR A 1 112 ? 23.484 -19.281 -20.188 1 61.84 112 TYR A N 1
ATOM 840 C CA . TYR A 1 112 ? 22.797 -19.609 -21.422 1 61.84 112 TYR A CA 1
ATOM 841 C C . TYR A 1 112 ? 23.344 -18.797 -22.594 1 61.84 112 TYR A C 1
ATOM 843 O O . TYR A 1 112 ? 23.391 -17.562 -22.531 1 61.84 112 TYR A O 1
ATOM 851 N N . LYS A 1 113 ? 24.062 -19.438 -23.578 1 71.56 113 LYS A N 1
ATOM 852 C CA . LYS A 1 113 ? 24.719 -18.781 -24.703 1 71.56 113 LYS A CA 1
ATOM 853 C C . LYS A 1 113 ? 23.938 -19.016 -26 1 71.56 113 LYS A C 1
ATOM 855 O O . LYS A 1 113 ? 23.312 -20.047 -26.172 1 71.56 113 LYS A O 1
ATOM 860 N N . ARG A 1 114 ? 23.953 -17.984 -26.688 1 82.62 114 ARG A N 1
ATOM 861 C CA . ARG A 1 114 ? 23.484 -18.031 -28.062 1 82.62 114 ARG A CA 1
ATOM 862 C C . ARG A 1 114 ? 24.578 -18.531 -29 1 82.62 114 ARG A C 1
ATOM 864 O O . ARG A 1 114 ? 25.625 -17.891 -29.141 1 82.62 114 ARG A O 1
ATOM 871 N N . GLU A 1 115 ? 24.375 -19.734 -29.719 1 85.69 115 GLU A N 1
ATOM 872 C CA . GLU A 1 115 ? 25.438 -20.344 -30.516 1 85.69 115 GLU A CA 1
ATOM 873 C C . GLU A 1 115 ? 24.969 -20.625 -31.938 1 85.69 115 GLU A C 1
ATOM 875 O O . GLU A 1 115 ? 23.859 -21.141 -32.156 1 85.69 115 GLU A O 1
ATOM 880 N N . GLY A 1 116 ? 25.766 -20.203 -32.844 1 90.69 116 GLY A N 1
ATOM 881 C CA . GLY A 1 116 ? 25.547 -20.625 -34.219 1 90.69 116 GLY A CA 1
ATOM 882 C C . GLY A 1 116 ? 26.047 -22.031 -34.5 1 90.69 116 GLY A C 1
ATOM 883 O O . GLY A 1 116 ? 27.156 -22.391 -34.094 1 90.69 116 GLY A O 1
ATOM 884 N N . ILE A 1 117 ? 25.234 -22.875 -35.188 1 92.88 117 ILE A N 1
ATOM 885 C CA . ILE A 1 117 ? 25.547 -24.281 -35.406 1 92.88 117 ILE A CA 1
ATOM 886 C C . ILE A 1 117 ? 25.438 -24.625 -36.906 1 92.88 117 ILE A C 1
ATOM 888 O O . ILE A 1 117 ? 24.422 -24.297 -37.531 1 92.88 117 ILE A O 1
ATOM 892 N N . SER A 1 118 ? 26.484 -25.156 -37.375 1 92.62 118 SER A N 1
ATOM 893 C CA . SER A 1 118 ? 26.453 -25.672 -38.75 1 92.62 118 SER A CA 1
ATOM 894 C C . SER A 1 118 ? 26.062 -27.156 -38.781 1 92.62 118 SER A C 1
ATOM 896 O O . SER A 1 118 ? 26.484 -27.922 -37.906 1 92.62 118 SER A O 1
ATOM 898 N N . VAL A 1 119 ? 25.234 -27.516 -39.812 1 92.31 119 VAL A N 1
ATOM 899 C CA . VAL A 1 119 ? 24.719 -28.875 -39.875 1 92.31 119 VAL A CA 1
ATOM 900 C C . VAL A 1 119 ? 25.297 -29.594 -41.094 1 92.31 119 VAL A 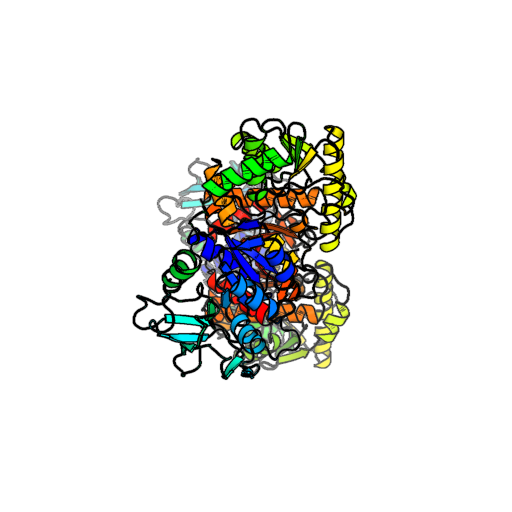C 1
ATOM 902 O O . VAL A 1 119 ? 25.594 -28.969 -42.094 1 92.31 119 VAL A O 1
ATOM 905 N N . GLN A 1 120 ? 25.469 -30.906 -40.938 1 90.19 120 GLN A N 1
ATOM 906 C CA . GLN A 1 120 ? 25.922 -31.766 -42.031 1 90.19 120 GLN A CA 1
ATOM 907 C C . GLN A 1 120 ? 24.844 -32.75 -42.438 1 90.19 120 GLN A C 1
ATOM 909 O O . GLN A 1 120 ? 24.781 -33.875 -41.938 1 90.19 120 GLN A O 1
ATOM 914 N N . SER A 1 121 ? 24.094 -32.469 -43.469 1 89.62 121 SER A N 1
ATOM 915 C CA . SER A 1 121 ? 22.953 -33.25 -43.906 1 89.62 121 SER A CA 1
ATOM 916 C C . SER A 1 121 ? 23.391 -34.562 -44.531 1 89.62 121 SER A C 1
ATOM 918 O O . SER A 1 121 ? 22.625 -35.531 -44.594 1 89.62 121 SER A O 1
ATOM 920 N N . SER A 1 122 ? 24.609 -34.625 -44.906 1 90.31 122 SER A N 1
ATOM 921 C CA . SER A 1 122 ? 25.141 -35.844 -45.5 1 90.31 122 SER A CA 1
ATOM 922 C C . SER A 1 122 ? 25.359 -36.906 -44.469 1 90.31 122 SER A C 1
ATOM 924 O O . SER A 1 122 ? 25.344 -38.094 -44.781 1 90.31 122 SER A O 1
ATOM 926 N N . VAL A 1 123 ? 25.531 -36.469 -43.344 1 91.56 123 VAL A N 1
ATOM 927 C CA . VAL A 1 123 ? 25.812 -37.406 -42.25 1 91.56 123 VAL A CA 1
ATOM 928 C C . VAL A 1 123 ? 24.484 -37.844 -41.594 1 91.56 123 VAL A C 1
ATOM 930 O O . VAL A 1 123 ? 24.266 -39.062 -41.406 1 91.56 123 VAL A O 1
ATOM 933 N N . ASP A 1 124 ? 23.641 -36.969 -41.344 1 92.31 124 ASP A N 1
ATOM 934 C CA . ASP A 1 124 ? 22.359 -37.219 -40.719 1 92.31 124 ASP A CA 1
ATOM 935 C C . ASP A 1 124 ? 21.203 -36.688 -41.562 1 92.31 124 ASP A C 1
ATOM 937 O O . ASP A 1 124 ? 21.031 -35.469 -41.688 1 92.31 124 ASP A O 1
ATOM 941 N N . SER A 1 125 ? 20.391 -37.562 -41.969 1 90.31 125 SER A N 1
ATOM 942 C CA . SER A 1 125 ? 19.375 -37.25 -42.969 1 90.31 125 SER A CA 1
ATOM 943 C C . SER A 1 125 ? 18.25 -36.406 -42.375 1 90.31 125 SER A C 1
ATOM 945 O O . SER A 1 125 ? 17.484 -35.75 -43.094 1 90.31 125 SER A O 1
ATOM 947 N N . ILE A 1 126 ? 18.172 -36.312 -41.125 1 93.88 126 ILE A N 1
ATOM 948 C CA . ILE A 1 126 ? 17.062 -35.562 -40.531 1 93.88 126 ILE A CA 1
ATOM 949 C C . ILE A 1 126 ? 17.281 -34.062 -40.75 1 93.88 126 ILE A C 1
ATOM 951 O O . ILE A 1 126 ? 16.359 -33.25 -40.594 1 93.88 126 ILE A O 1
ATOM 955 N N . PHE A 1 127 ? 18.469 -33.656 -41.188 1 92.94 127 PHE A N 1
ATOM 956 C CA . PHE A 1 127 ? 18.797 -32.25 -41.375 1 92.94 127 PHE A CA 1
ATOM 957 C C . PHE A 1 127 ? 18.625 -31.859 -42.844 1 92.94 127 PHE A C 1
ATOM 959 O O . PHE A 1 127 ? 19 -30.766 -43.25 1 92.94 127 PHE A O 1
ATOM 966 N N . ALA A 1 128 ? 18.062 -32.781 -43.562 1 89.12 128 ALA A N 1
ATOM 967 C CA . ALA A 1 128 ? 17.797 -32.469 -44.938 1 89.12 128 ALA A CA 1
ATOM 968 C C . ALA A 1 128 ? 16.938 -31.219 -45.094 1 89.12 128 ALA A C 1
ATOM 970 O O . ALA A 1 128 ? 15.883 -31.125 -44.438 1 89.12 128 ALA A O 1
ATOM 971 N N . GLY A 1 129 ? 17.375 -30.188 -45.812 1 82.56 129 GLY A N 1
ATOM 972 C CA . GLY A 1 129 ? 16.609 -28.984 -46.062 1 82.56 129 GLY A CA 1
ATOM 973 C C . GLY A 1 129 ? 16.969 -27.844 -45.125 1 82.56 129 GLY A C 1
ATOM 974 O O . GLY A 1 129 ? 16.484 -26.719 -45.281 1 82.56 129 GLY A O 1
ATOM 975 N N . VAL A 1 130 ? 17.719 -28.234 -44.125 1 82.38 130 VAL A N 1
ATOM 976 C CA . VAL A 1 130 ? 18.172 -27.188 -43.219 1 82.38 130 VAL A CA 1
ATOM 977 C C . VAL A 1 130 ? 19.328 -26.406 -43.875 1 82.38 130 VAL A C 1
ATOM 979 O O . VAL A 1 130 ? 20.406 -26.953 -44.062 1 82.38 130 VAL A O 1
ATOM 982 N N . GLU A 1 131 ? 18.953 -25.188 -44.375 1 75.19 131 GLU A N 1
ATOM 983 C CA . GLU A 1 131 ? 19.938 -24.359 -45.031 1 75.19 131 GLU A CA 1
ATOM 984 C C . GLU A 1 131 ? 20.609 -23.391 -44.094 1 75.19 131 GLU A C 1
ATOM 986 O O . GLU A 1 131 ? 19.969 -22.906 -43.156 1 75.19 131 GLU A O 1
ATOM 991 N N . ASN A 1 132 ? 21.922 -23.031 -44.156 1 72.94 132 ASN A N 1
ATOM 992 C CA . ASN A 1 132 ? 22.688 -21.953 -43.562 1 72.94 132 ASN A CA 1
ATOM 993 C C . ASN A 1 132 ? 22.859 -22.156 -42.062 1 72.94 132 ASN A C 1
ATOM 995 O O . ASN A 1 132 ? 23.078 -21.188 -41.312 1 72.94 132 ASN A O 1
ATOM 999 N N . GLY A 1 133 ? 22.531 -23.312 -41.562 1 86.31 133 GLY A N 1
ATOM 1000 C CA . GLY A 1 133 ? 22.797 -23.531 -40.156 1 86.31 133 GLY A CA 1
ATOM 1001 C C . GLY A 1 133 ? 21.641 -23.125 -39.25 1 86.31 133 GLY A C 1
ATOM 1002 O O . GLY A 1 133 ? 20.562 -22.781 -39.75 1 86.31 133 GLY A O 1
ATOM 1003 N N . ILE A 1 134 ? 21.781 -23.359 -37.938 1 91.56 134 ILE A N 1
ATOM 1004 C CA . ILE A 1 134 ? 20.75 -23.016 -36.969 1 91.56 134 ILE A CA 1
ATOM 1005 C C . ILE A 1 134 ? 21.391 -22.266 -35.781 1 91.56 134 ILE A C 1
ATOM 1007 O O . ILE A 1 134 ? 22.609 -22.281 -35.625 1 91.56 134 ILE A O 1
ATOM 1011 N N . VAL A 1 135 ? 20.609 -21.484 -35.188 1 91.81 135 VAL A N 1
ATOM 1012 C CA . VAL A 1 135 ? 21.031 -20.812 -33.969 1 91.81 135 VAL A CA 1
ATOM 1013 C C . VAL A 1 135 ? 20.281 -21.406 -32.781 1 91.81 135 VAL A C 1
ATOM 1015 O O . VAL A 1 135 ? 19.047 -21.438 -32.75 1 91.81 135 VAL A O 1
ATOM 1018 N N . ALA A 1 136 ? 21.031 -21.938 -31.844 1 89.94 136 ALA A N 1
ATOM 1019 C CA . ALA A 1 136 ? 20.422 -22.594 -30.688 1 89.94 136 ALA A CA 1
ATOM 1020 C C . ALA A 1 136 ? 20.953 -21.969 -29.391 1 89.94 136 ALA A C 1
ATOM 1022 O O . ALA A 1 136 ? 22.062 -21.453 -29.344 1 89.94 136 ALA A O 1
ATOM 1023 N N . HIS A 1 137 ? 20.094 -22.016 -28.375 1 84.75 137 HIS A N 1
ATOM 1024 C CA . HIS A 1 137 ? 20.469 -21.562 -27.047 1 84.75 137 HIS A CA 1
ATOM 1025 C C . HIS A 1 137 ? 20.766 -22.75 -26.141 1 84.75 137 HIS A C 1
ATOM 1027 O O . HIS A 1 137 ? 20.031 -23.75 -26.156 1 84.75 137 HIS A O 1
ATOM 1033 N N . GLY A 1 138 ? 21.875 -22.703 -25.484 1 76.38 138 GLY A N 1
ATOM 1034 C CA . GLY A 1 138 ? 22.172 -23.797 -24.562 1 76.38 138 GLY A CA 1
ATOM 1035 C C . GLY A 1 138 ? 23.328 -23.484 -23.625 1 76.38 138 GLY A C 1
ATOM 1036 O O . GLY A 1 138 ? 23.953 -22.438 -23.75 1 76.38 138 GLY A O 1
ATOM 1037 N N . CYS A 1 139 ? 23.375 -24.172 -22.516 1 75.5 139 CYS A N 1
ATOM 1038 C CA . CYS A 1 139 ? 24.484 -24.125 -21.562 1 75.5 139 CYS A CA 1
ATOM 1039 C C . CYS A 1 139 ? 25.25 -25.438 -21.547 1 75.5 139 CYS A C 1
ATOM 1041 O O . CYS A 1 139 ? 24.688 -26.5 -21.25 1 75.5 139 CYS A O 1
ATOM 1043 N N . HIS A 1 140 ? 26.453 -25.297 -21.922 1 78.25 140 HIS A N 1
ATOM 1044 C CA . HIS A 1 140 ? 27.281 -26.516 -21.984 1 78.25 140 HIS A CA 1
ATOM 1045 C C . HIS A 1 140 ? 28.469 -26.406 -21.031 1 78.25 140 HIS A C 1
ATOM 1047 O O . HIS A 1 140 ? 29.172 -25.406 -21.031 1 78.25 140 HIS A O 1
ATOM 1053 N N . LEU A 1 141 ? 28.547 -27.422 -20.281 1 83.88 141 LEU A N 1
ATOM 1054 C CA . LEU A 1 141 ? 29.656 -27.453 -19.359 1 83.88 141 LEU A CA 1
ATOM 1055 C C . LEU A 1 141 ? 30.719 -28.469 -19.797 1 83.88 141 LEU A C 1
ATOM 1057 O O . LEU A 1 141 ? 31.766 -28.609 -19.156 1 83.88 141 LEU A O 1
ATOM 1061 N N . ASP A 1 142 ? 30.438 -29.156 -20.922 1 89.81 142 ASP A N 1
ATOM 1062 C CA . ASP A 1 142 ? 31.328 -30.219 -21.391 1 89.81 142 ASP A CA 1
ATOM 1063 C C . ASP A 1 142 ? 31.609 -30.062 -22.875 1 89.81 142 ASP A C 1
ATOM 1065 O O . ASP A 1 142 ? 30.875 -29.375 -23.594 1 89.81 142 ASP A O 1
ATOM 1069 N N . GLU A 1 143 ? 32.75 -30.594 -23.281 1 92.25 143 GLU A N 1
ATOM 1070 C CA . GLU A 1 143 ? 33.125 -30.688 -24.688 1 92.25 143 GLU A CA 1
ATOM 1071 C C . GLU A 1 143 ? 33.625 -32.094 -25.031 1 92.25 143 GLU A C 1
ATOM 1073 O O . GLU A 1 143 ? 34.344 -32.719 -24.25 1 92.25 143 GLU A O 1
ATOM 1078 N N . ILE A 1 144 ? 33.25 -32.531 -26.234 1 94.44 144 ILE A N 1
ATOM 1079 C CA . ILE A 1 144 ? 33.688 -33.875 -26.641 1 94.44 144 ILE A CA 1
ATOM 1080 C C . ILE A 1 144 ? 35.094 -33.812 -27.172 1 94.44 144 ILE A C 1
ATOM 1082 O O . ILE A 1 144 ? 35.406 -33.062 -28.109 1 94.44 144 ILE A O 1
ATOM 1086 N N . GLU A 1 145 ? 35.906 -34.656 -26.625 1 93.31 145 GLU A N 1
ATOM 1087 C CA . GLU A 1 145 ? 37.312 -34.75 -27.047 1 93.31 145 GLU A CA 1
ATOM 1088 C C . GLU A 1 145 ? 37.5 -35.844 -28.078 1 93.31 145 GLU A C 1
ATOM 1090 O O . GLU A 1 145 ? 38.219 -35.656 -29.062 1 93.31 145 GLU A O 1
ATOM 1095 N N . SER A 1 146 ? 36.938 -36.969 -27.797 1 94.62 146 SER A N 1
ATOM 1096 C CA . SER A 1 146 ? 37 -38.094 -28.734 1 94.62 146 SER A CA 1
ATOM 1097 C C . SER A 1 146 ? 35.625 -38.781 -28.859 1 94.62 146 SER A C 1
ATOM 1099 O O . SER A 1 146 ? 34.969 -39.031 -27.859 1 94.62 146 SER A O 1
ATOM 1101 N N . LEU A 1 147 ? 35.312 -39.062 -30.094 1 95.62 147 LEU A N 1
ATOM 1102 C CA . LEU A 1 147 ? 34.031 -39.688 -30.375 1 95.62 147 LEU A CA 1
ATOM 1103 C C . LEU A 1 147 ? 34.094 -41.188 -30.125 1 95.62 147 LEU A C 1
ATOM 1105 O O . LEU A 1 147 ? 35.125 -41.812 -30.344 1 95.62 147 LEU A O 1
ATOM 1109 N N . PRO A 1 148 ? 33 -41.719 -29.594 1 95.31 148 PRO A N 1
ATOM 1110 C CA . PRO A 1 148 ? 32.938 -43.188 -29.562 1 95.31 148 PRO A CA 1
ATOM 1111 C C . PRO A 1 148 ? 33 -43.812 -30.953 1 95.31 148 PRO A C 1
ATOM 1113 O O . PRO A 1 148 ? 32.688 -43.156 -31.953 1 95.31 148 PRO A O 1
ATOM 1116 N N . ALA A 1 149 ? 33.344 -45.094 -30.969 1 94.81 149 ALA A N 1
ATOM 1117 C CA . ALA A 1 149 ? 33.469 -45.812 -32.25 1 94.81 149 ALA A CA 1
ATOM 1118 C C . ALA A 1 149 ? 32.125 -45.844 -32.969 1 94.81 149 ALA A C 1
ATOM 1120 O O . ALA A 1 149 ? 31.078 -46.062 -32.375 1 94.81 149 ALA A O 1
ATOM 1121 N N . GLY A 1 150 ? 32.219 -45.5 -34.281 1 95.44 150 GLY A N 1
ATOM 1122 C CA . GLY A 1 150 ? 31.047 -45.625 -35.125 1 95.44 150 GLY A CA 1
ATOM 1123 C C . GLY A 1 150 ? 30.281 -44.312 -35.219 1 95.44 150 GLY A C 1
ATOM 1124 O O . GLY A 1 150 ? 29.391 -44.188 -36.062 1 95.44 150 GLY A O 1
ATOM 1125 N N . PHE A 1 151 ? 30.609 -43.344 -34.406 1 96.94 151 PHE A N 1
ATOM 1126 C CA . PHE A 1 151 ? 29.922 -42.062 -34.438 1 96.94 151 PHE A CA 1
ATOM 1127 C C . PHE A 1 151 ? 30.594 -41.094 -35.406 1 96.94 151 PHE A C 1
ATOM 1129 O O . PHE A 1 151 ? 31.828 -41.125 -35.562 1 96.94 151 PHE A O 1
ATOM 1136 N N . GLU A 1 152 ? 29.75 -40.344 -36.031 1 97.06 152 GLU A N 1
ATOM 1137 C CA . GLU A 1 152 ? 30.219 -39.25 -36.906 1 97.06 152 GLU A CA 1
ATOM 1138 C C . GLU A 1 152 ? 29.688 -37.906 -36.438 1 97.06 152 GLU A C 1
ATOM 1140 O O . GLU A 1 152 ? 28.656 -37.844 -35.75 1 97.06 152 GLU A O 1
ATOM 1145 N N . ILE A 1 153 ? 30.453 -36.875 -36.844 1 96.31 153 ILE A N 1
ATOM 1146 C CA . ILE A 1 153 ? 30.047 -35.5 -36.469 1 96.31 153 ILE A CA 1
ATOM 1147 C C . ILE A 1 153 ? 28.953 -35.031 -37.406 1 96.31 153 ILE A C 1
ATOM 1149 O O . ILE A 1 153 ? 29.141 -34.938 -38.625 1 96.31 153 ILE A O 1
ATOM 1153 N N . SER A 1 154 ? 27.844 -34.719 -36.812 1 95.62 154 SER A N 1
ATOM 1154 C CA . SER A 1 154 ? 26.719 -34.25 -37.625 1 95.62 154 SER A CA 1
ATOM 1155 C C . SER A 1 154 ? 26.531 -32.75 -37.531 1 95.62 154 SER A C 1
ATOM 1157 O O . SER A 1 154 ? 25.891 -32.156 -38.375 1 95.62 154 SER A O 1
ATOM 1159 N N . MET A 1 155 ? 27.016 -32.156 -36.438 1 94.94 155 MET A N 1
ATOM 1160 C CA . MET A 1 155 ? 26.922 -30.703 -36.25 1 94.94 155 MET A CA 1
ATOM 1161 C C . MET A 1 155 ? 28.172 -30.156 -35.594 1 94.94 155 MET A C 1
ATOM 1163 O O . MET A 1 155 ? 28.781 -30.828 -34.75 1 94.94 155 MET A O 1
ATOM 1167 N N . LYS A 1 156 ? 28.5 -28.922 -35.906 1 94 156 LYS A N 1
ATOM 1168 C CA . LYS A 1 156 ? 29.578 -28.172 -35.25 1 94 156 LYS A CA 1
ATOM 1169 C C . LYS A 1 156 ? 29.156 -26.734 -34.969 1 94 156 LYS A C 1
ATOM 1171 O O . LYS A 1 156 ? 28.359 -26.141 -35.719 1 94 156 LYS A O 1
ATOM 1176 N N . ASP A 1 157 ? 29.625 -26.266 -33.906 1 90.12 157 ASP A N 1
ATOM 1177 C CA . ASP A 1 157 ? 29.312 -24.875 -33.594 1 90.12 157 ASP A CA 1
ATOM 1178 C C . ASP A 1 157 ? 30.297 -23.938 -34.281 1 90.12 157 ASP A C 1
ATOM 1180 O O . ASP A 1 157 ? 31.188 -24.375 -35 1 90.12 157 ASP A O 1
ATOM 1184 N N . ASP A 1 158 ? 30.031 -22.625 -34.031 1 86.88 158 ASP A N 1
ATOM 1185 C CA . ASP A 1 158 ? 30.828 -21.609 -34.75 1 86.88 158 ASP A CA 1
ATOM 1186 C C . ASP A 1 158 ? 32.281 -21.672 -34.312 1 86.88 158 ASP A C 1
ATOM 1188 O O . ASP A 1 158 ? 33.188 -21.203 -35.031 1 86.88 158 ASP A O 1
ATOM 1192 N N . HIS A 1 159 ? 32.562 -22.297 -33.25 1 86.44 159 HIS A N 1
ATOM 1193 C CA . HIS A 1 159 ? 33.938 -22.391 -32.75 1 86.44 159 HIS A CA 1
ATOM 1194 C C . HIS A 1 159 ? 34.594 -23.703 -33.156 1 86.44 159 HIS A C 1
ATOM 1196 O O . HIS A 1 159 ? 35.75 -23.953 -32.844 1 86.44 159 HIS A O 1
ATOM 1202 N N . GLY A 1 160 ? 33.844 -24.531 -33.844 1 88.19 160 GLY A N 1
ATOM 1203 C CA . GLY A 1 160 ? 34.375 -25.797 -34.312 1 88.19 160 GLY A CA 1
ATOM 1204 C C . GLY A 1 160 ? 34.188 -26.953 -33.375 1 88.19 160 GLY A C 1
ATOM 1205 O O . GLY A 1 160 ? 34.594 -28.078 -33.625 1 88.19 160 GLY A O 1
ATOM 1206 N N . SER A 1 161 ? 33.562 -26.625 -32.281 1 90.69 161 SER A N 1
ATOM 1207 C CA . SER A 1 161 ? 33.281 -27.672 -31.328 1 90.69 161 SER A CA 1
ATOM 1208 C C . SER A 1 161 ? 32.156 -28.578 -31.812 1 90.69 161 SER A C 1
ATOM 1210 O O . SER A 1 161 ? 31.297 -28.141 -32.562 1 90.69 161 SER A O 1
ATOM 1212 N N . ILE A 1 162 ? 32.188 -29.797 -31.422 1 94.31 162 ILE A N 1
ATOM 1213 C CA . ILE A 1 162 ? 31.188 -30.766 -31.828 1 94.31 162 ILE A CA 1
ATOM 1214 C C . ILE A 1 162 ? 29.844 -30.422 -31.172 1 94.31 162 ILE A C 1
ATOM 1216 O O . ILE A 1 162 ? 29.766 -30.328 -29.938 1 94.31 162 ILE A O 1
ATOM 1220 N N . ALA A 1 163 ? 28.859 -30.281 -31.984 1 94.44 163 ALA A N 1
ATOM 1221 C CA . ALA A 1 163 ? 27.531 -29.906 -31.484 1 94.44 163 ALA A CA 1
ATOM 1222 C C . ALA A 1 163 ? 26.531 -31.031 -31.703 1 94.44 163 ALA A C 1
ATOM 1224 O O . ALA A 1 163 ? 25.438 -31.016 -31.109 1 94.44 163 ALA A O 1
ATOM 1225 N N . GLY A 1 164 ? 26.875 -31.953 -32.531 1 95.62 164 GLY A N 1
ATOM 1226 C CA . GLY A 1 164 ? 26 -33.094 -32.812 1 95.62 164 GLY A CA 1
ATOM 1227 C C . GLY A 1 164 ? 26.766 -34.312 -33.281 1 95.62 164 GLY A C 1
ATOM 1228 O O . GLY A 1 164 ? 27.797 -34.188 -33.938 1 95.62 164 GLY A O 1
ATOM 1229 N N . VAL A 1 165 ? 26.281 -35.438 -32.969 1 97.25 165 VAL A N 1
ATOM 1230 C CA . VAL A 1 165 ? 26.906 -36.719 -33.344 1 97.25 165 VAL A CA 1
ATOM 1231 C C . VAL A 1 165 ? 25.844 -37.688 -33.812 1 97.25 165 VAL A C 1
ATOM 1233 O O . VAL A 1 165 ? 24.656 -37.562 -33.5 1 97.25 165 VAL A O 1
ATOM 1236 N N . PHE A 1 166 ? 26.25 -38.625 -34.688 1 97.56 166 PHE A N 1
ATOM 1237 C CA . PHE A 1 166 ? 25.297 -39.594 -35.219 1 97.56 166 PHE A CA 1
ATOM 1238 C C . PHE A 1 166 ? 25.984 -40.938 -35.5 1 97.56 166 PHE A C 1
ATOM 1240 O O . PHE A 1 166 ? 27.094 -40.969 -36.031 1 97.56 166 PHE A O 1
ATOM 1247 N N . ASN A 1 167 ? 25.406 -41.969 -35 1 97.5 167 ASN A N 1
ATOM 1248 C CA . ASN A 1 167 ? 25.781 -43.344 -35.344 1 97.5 167 ASN A CA 1
ATOM 1249 C C . ASN A 1 167 ? 24.672 -44.031 -36.156 1 97.5 167 ASN A C 1
ATOM 1251 O O . ASN A 1 167 ? 23.656 -44.469 -35.594 1 97.5 167 ASN A O 1
ATOM 1255 N N . ALA A 1 168 ? 24.859 -44.219 -37.406 1 95.19 168 ALA A N 1
ATOM 1256 C CA . ALA A 1 168 ? 23.828 -44.75 -38.312 1 95.19 168 ALA A CA 1
ATOM 1257 C C . ALA A 1 168 ? 23.531 -46.219 -38.031 1 95.19 168 ALA A C 1
ATOM 1259 O O . ALA A 1 168 ? 22.375 -46.656 -38.125 1 95.19 168 ALA A O 1
ATOM 1260 N N . SER A 1 169 ? 24.484 -46.969 -37.688 1 95.12 169 SER A N 1
ATOM 1261 C CA . SER A 1 169 ? 24.312 -48.375 -37.469 1 95.12 169 SER A CA 1
ATOM 1262 C C . SER A 1 169 ? 23.484 -48.656 -36.219 1 95.12 169 SER A C 1
ATOM 1264 O O . SER A 1 169 ? 22.656 -49.562 -36.188 1 95.12 169 SER A O 1
ATOM 1266 N N . LEU A 1 170 ? 23.656 -47.844 -35.25 1 94.81 170 LEU A N 1
ATOM 1267 C CA . LEU A 1 170 ? 22.938 -48.031 -34 1 94.81 170 LEU A CA 1
ATOM 1268 C C . LEU A 1 170 ? 21.625 -47.25 -34 1 94.81 170 LEU A C 1
ATOM 1270 O O . LEU A 1 170 ? 20.75 -47.5 -33.156 1 94.81 170 LEU A O 1
ATOM 1274 N N . GLY A 1 171 ? 21.5 -46.281 -34.906 1 95.81 171 GLY A N 1
ATOM 1275 C CA . GLY A 1 171 ? 20.344 -45.406 -34.906 1 95.81 171 GLY A CA 1
ATOM 1276 C C . GLY A 1 171 ? 20.328 -44.438 -33.75 1 95.81 171 GLY A C 1
ATOM 1277 O O . GLY A 1 171 ? 19.281 -44.125 -33.188 1 95.81 171 GLY A O 1
ATOM 1278 N N . VAL A 1 172 ? 21.5 -43.969 -33.344 1 97.12 172 VAL A N 1
ATOM 1279 C CA . VAL A 1 172 ? 21.641 -43.125 -32.156 1 97.12 172 VAL A CA 1
ATOM 1280 C C . VAL A 1 172 ? 22.219 -41.75 -32.562 1 97.12 172 VAL A C 1
ATOM 1282 O O . VAL A 1 172 ? 23.156 -41.688 -33.375 1 97.12 172 VAL A O 1
ATOM 1285 N N . ARG A 1 173 ? 21.562 -40.719 -32.094 1 97.12 173 ARG A N 1
ATOM 1286 C CA . ARG A 1 173 ? 22.047 -39.344 -32.375 1 97.12 173 ARG A CA 1
ATOM 1287 C C . ARG A 1 173 ? 22.062 -38.531 -31.094 1 97.12 173 ARG A C 1
ATOM 1289 O O . ARG A 1 173 ? 21.422 -38.875 -30.094 1 97.12 173 ARG A O 1
ATOM 1296 N N . GLY A 1 174 ? 22.812 -37.406 -31.125 1 96.62 174 GLY A N 1
ATOM 1297 C CA . GLY A 1 174 ? 22.906 -36.5 -30 1 96.62 174 GLY A CA 1
ATOM 1298 C C . GLY A 1 174 ? 23.094 -35.062 -30.406 1 96.62 174 GLY A C 1
ATOM 1299 O O . GLY A 1 174 ? 23.766 -34.781 -31.391 1 96.62 174 GLY A O 1
ATOM 1300 N N . PHE A 1 175 ? 22.438 -34.25 -29.688 1 95.56 175 PHE A N 1
ATOM 1301 C CA . PHE A 1 175 ? 22.578 -32.781 -29.859 1 95.56 175 PHE A CA 1
ATOM 1302 C C . PHE A 1 175 ? 23.016 -32.125 -28.562 1 95.56 175 PHE A C 1
ATOM 1304 O O . PHE A 1 175 ? 22.609 -32.531 -27.469 1 95.56 175 PHE A O 1
ATOM 1311 N N . CYS A 1 176 ? 23.828 -31.031 -28.656 1 93.62 176 CYS A N 1
ATOM 1312 C CA . CYS A 1 176 ? 24.266 -30.344 -27.453 1 93.62 176 CYS A CA 1
ATOM 1313 C C . CYS A 1 176 ? 23.219 -29.344 -26.984 1 93.62 176 CYS A C 1
ATOM 1315 O O . CYS A 1 176 ? 23.422 -28.625 -26 1 93.62 176 CYS A O 1
ATOM 1317 N N . PHE A 1 177 ? 22.078 -29.25 -27.688 1 91.5 177 PHE A N 1
ATOM 1318 C CA . PHE A 1 177 ? 20.984 -28.344 -27.375 1 91.5 177 PHE A CA 1
ATOM 1319 C C . PHE A 1 177 ? 19.641 -29.078 -27.469 1 91.5 177 PHE A C 1
ATOM 1321 O O . PHE A 1 177 ? 19.578 -30.219 -27.906 1 91.5 177 PHE A O 1
ATOM 1328 N N . HIS A 1 178 ? 18.625 -28.406 -26.953 1 93 178 HIS A N 1
ATOM 1329 C CA . HIS A 1 178 ? 17.266 -28.891 -27.141 1 93 178 HIS A CA 1
ATOM 1330 C C . HIS A 1 178 ? 16.641 -28.297 -28.391 1 93 178 HIS A C 1
ATOM 1332 O O . HIS A 1 178 ? 16.703 -27.078 -28.609 1 93 178 HIS A O 1
ATOM 1338 N N . PRO A 1 179 ? 16.062 -29.109 -29.172 1 93.38 179 PRO A N 1
ATOM 1339 C CA . PRO A 1 179 ? 15.492 -28.625 -30.422 1 93.38 179 PRO A CA 1
ATOM 1340 C C . PRO A 1 179 ? 14.469 -27.516 -30.203 1 93.38 179 PRO A C 1
ATOM 1342 O O . PRO A 1 179 ? 14.305 -26.641 -31.062 1 93.38 179 PRO A O 1
ATOM 1345 N N . GLN A 1 180 ? 13.734 -27.547 -29.141 1 89.56 180 GLN A N 1
ATOM 1346 C CA . GLN A 1 180 ? 12.742 -26.531 -28.859 1 89.56 180 GLN A CA 1
ATOM 1347 C C . GLN A 1 180 ? 13.398 -25.188 -28.562 1 89.56 180 GLN A C 1
ATOM 1349 O O . GLN A 1 180 ? 12.734 -24.141 -28.547 1 89.56 180 GLN A O 1
ATOM 1354 N N . ASP A 1 181 ? 14.68 -25.109 -28.297 1 86.88 181 ASP A N 1
ATOM 1355 C CA . ASP A 1 181 ? 15.406 -23.891 -27.969 1 86.88 181 ASP A CA 1
ATOM 1356 C C . ASP A 1 181 ? 16.125 -23.328 -29.203 1 86.88 181 ASP A C 1
ATOM 1358 O O . ASP A 1 181 ? 17 -22.469 -29.078 1 86.88 181 ASP A O 1
ATOM 1362 N N . VAL A 1 182 ? 15.82 -23.859 -30.328 1 89.25 182 VAL A N 1
ATOM 1363 C CA . VAL A 1 182 ? 16.375 -23.359 -31.578 1 89.25 182 VAL A CA 1
ATOM 1364 C C . VAL A 1 182 ? 15.57 -22.141 -32.031 1 89.25 182 VAL A C 1
ATOM 1366 O O . VAL A 1 182 ? 14.344 -22.125 -31.953 1 89.25 182 VAL A O 1
ATOM 1369 N N . GLU A 1 183 ? 16.203 -21.125 -32.469 1 87.75 183 GLU A N 1
ATOM 1370 C CA . GLU A 1 183 ? 15.547 -19.875 -32.875 1 87.75 183 GLU A CA 1
ATOM 1371 C C . GLU A 1 183 ? 14.727 -20.047 -34.125 1 87.75 183 GLU A C 1
ATOM 1373 O O . GLU A 1 183 ? 15.109 -20.812 -35.031 1 87.75 183 GLU A O 1
ATOM 1378 N N . GLY A 1 184 ? 13.625 -19.266 -34.219 1 81.75 184 GLY A N 1
ATOM 1379 C CA . GLY A 1 184 ? 12.82 -19.172 -35.438 1 81.75 184 GLY A CA 1
ATOM 1380 C C . GLY A 1 184 ? 12.07 -20.453 -35.75 1 81.75 184 GLY A C 1
ATOM 1381 O O . GLY A 1 184 ? 11.758 -20.719 -36.906 1 81.75 184 GLY A O 1
ATOM 1382 N N . SER A 1 185 ? 11.867 -21.312 -34.875 1 80.56 185 SER A N 1
ATOM 1383 C CA . SER A 1 185 ? 11.172 -22.578 -35.031 1 80.56 185 SER A CA 1
ATOM 1384 C C . SER A 1 185 ? 11.891 -23.5 -36 1 80.56 185 SER A C 1
ATOM 1386 O O . SER A 1 185 ? 11.281 -24.391 -36.594 1 80.56 185 SER A O 1
ATOM 1388 N N . LYS A 1 186 ? 13.117 -23.297 -36.125 1 87.31 186 LYS A N 1
ATOM 1389 C CA . LYS A 1 186 ? 13.891 -24.078 -37.062 1 87.31 186 LYS A CA 1
ATOM 1390 C C . LYS A 1 186 ? 14.18 -25.469 -36.531 1 87.31 186 LYS A C 1
ATOM 1392 O O . LYS A 1 186 ? 14.695 -26.328 -37.25 1 87.31 186 LYS A O 1
ATOM 1397 N N . GLY A 1 187 ? 13.859 -25.688 -35.344 1 90.56 187 GLY A N 1
ATOM 1398 C CA . GLY A 1 187 ? 13.992 -27.016 -34.75 1 90.56 187 GLY A CA 1
ATOM 1399 C C . GLY A 1 187 ? 12.875 -27.953 -35.125 1 90.56 187 GLY A C 1
ATOM 1400 O O . GLY A 1 187 ? 13.039 -29.172 -35.062 1 90.56 187 GLY A O 1
ATOM 1401 N N . GLU A 1 188 ? 11.742 -27.484 -35.562 1 93.31 188 GLU A N 1
ATOM 1402 C CA . GLU A 1 188 ? 10.539 -28.266 -35.844 1 93.31 188 GLU A CA 1
ATOM 1403 C C . GLU A 1 188 ? 10.75 -29.203 -37.031 1 93.31 188 GLU A C 1
ATOM 1405 O O . GLU A 1 188 ? 10.453 -30.391 -36.938 1 93.31 188 GLU A O 1
ATOM 1410 N N . PRO A 1 189 ? 11.344 -28.75 -38.094 1 92.12 189 PRO A N 1
ATOM 1411 C CA . PRO A 1 189 ? 11.469 -29.625 -39.25 1 92.12 189 PRO A CA 1
ATOM 1412 C C . PRO A 1 189 ? 12.297 -30.875 -38.969 1 92.12 189 PRO A C 1
ATOM 1414 O O . PRO A 1 189 ? 11.906 -31.984 -39.344 1 92.12 189 PRO A O 1
ATOM 1417 N N . PHE A 1 190 ? 13.406 -30.719 -38.344 1 92.25 190 PHE A N 1
ATOM 1418 C CA . PHE A 1 190 ? 14.219 -31.922 -38.156 1 92.25 190 PHE A CA 1
ATOM 1419 C C . PHE A 1 190 ? 13.672 -32.781 -37.031 1 92.25 190 PHE A C 1
ATOM 1421 O O . PHE A 1 190 ? 13.891 -34 -37 1 92.25 190 PHE A O 1
ATOM 1428 N N . MET A 1 191 ? 12.938 -32.219 -36.125 1 95.19 191 MET A N 1
ATOM 1429 C CA . MET A 1 191 ? 12.273 -33.062 -35.125 1 95.19 191 MET A CA 1
ATOM 1430 C C . MET A 1 191 ? 11.133 -33.844 -35.75 1 95.19 191 MET A C 1
ATOM 1432 O O . MET A 1 191 ? 10.898 -35 -35.375 1 95.19 191 MET A O 1
ATOM 1436 N N . LYS A 1 192 ? 10.445 -33.219 -36.625 1 95 192 LYS A N 1
ATOM 1437 C CA . LYS A 1 192 ? 9.406 -33.938 -37.375 1 95 192 LYS A CA 1
ATOM 1438 C C . LYS A 1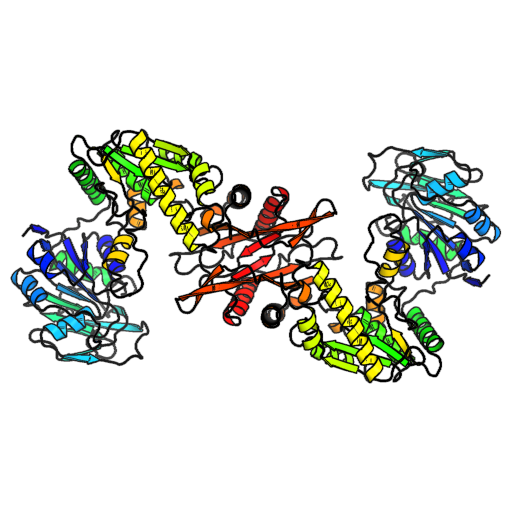 192 ? 10 -35.125 -38.156 1 95 192 LYS A C 1
ATOM 1440 O O . LYS A 1 192 ? 9.43 -36.219 -38.156 1 95 192 LYS A O 1
ATOM 1445 N N . ARG A 1 193 ? 11.078 -34.906 -38.75 1 95.06 193 ARG A N 1
ATOM 1446 C CA . ARG A 1 193 ? 11.719 -35.969 -39.5 1 95.06 193 ARG A CA 1
ATOM 1447 C C . ARG A 1 193 ? 12.188 -37.094 -38.562 1 95.06 193 ARG A C 1
ATOM 1449 O O . ARG A 1 193 ? 12.07 -38.281 -38.906 1 95.06 193 ARG A O 1
ATOM 1456 N N . PHE A 1 194 ? 12.703 -36.719 -37.5 1 96.19 194 PHE A N 1
ATOM 1457 C CA . PHE A 1 194 ? 13.102 -37.719 -36.531 1 96.19 194 PHE A CA 1
ATOM 1458 C C . PHE A 1 194 ? 11.906 -38.594 -36.094 1 96.19 194 PHE A C 1
ATOM 1460 O O . PHE A 1 194 ? 11.992 -39.812 -36.094 1 96.19 194 PHE A O 1
ATOM 1467 N N . CYS A 1 195 ? 10.828 -37.906 -35.781 1 96.31 195 CYS A N 1
ATOM 1468 C CA . CYS A 1 195 ? 9.672 -38.594 -35.219 1 96.31 195 CYS A CA 1
ATOM 1469 C C . CYS A 1 195 ? 8.922 -39.375 -36.281 1 96.31 195 CYS A C 1
ATOM 1471 O O . CYS A 1 195 ? 8.531 -40.531 -36.062 1 96.31 195 CYS A O 1
ATOM 1473 N N . PHE A 1 196 ? 8.766 -38.812 -37.5 1 95.06 196 PHE A N 1
ATOM 1474 C CA . PHE A 1 196 ? 7.887 -39.406 -38.5 1 95.06 196 PHE A CA 1
ATOM 1475 C C . PHE A 1 196 ? 8.688 -40.25 -39.469 1 95.06 196 PHE A C 1
ATOM 1477 O O . PHE A 1 196 ? 8.219 -41.312 -39.906 1 95.06 196 PHE A O 1
ATOM 1484 N N . ASP A 1 197 ? 9.82 -39.812 -39.844 1 94.56 197 ASP A N 1
ATOM 1485 C CA . ASP A 1 197 ? 10.586 -40.531 -40.844 1 94.56 197 ASP A CA 1
ATOM 1486 C C . ASP A 1 197 ? 11.484 -41.594 -40.219 1 94.56 197 ASP A C 1
ATOM 1488 O O . ASP A 1 197 ? 11.578 -42.719 -40.688 1 94.56 197 ASP A O 1
ATOM 1492 N N . VAL A 1 198 ? 12.109 -41.219 -39.188 1 95.62 198 VAL A N 1
ATOM 1493 C CA . VAL A 1 198 ? 13.078 -42.094 -38.562 1 95.62 198 VAL A CA 1
ATOM 1494 C C . VAL A 1 198 ? 12.367 -43.062 -37.625 1 95.62 198 VAL A C 1
ATOM 1496 O O . VAL A 1 198 ? 12.477 -44.281 -37.75 1 95.62 198 VAL A O 1
ATOM 1499 N N . CYS A 1 199 ? 11.609 -42.531 -36.719 1 95.75 199 CYS A N 1
ATOM 1500 C CA . CYS A 1 199 ? 10.906 -43.344 -35.75 1 95.75 199 CYS A CA 1
ATOM 1501 C C . CYS A 1 199 ? 9.648 -43.969 -36.344 1 95.75 199 CYS A C 1
ATOM 1503 O O . CYS A 1 199 ? 9.102 -44.938 -35.812 1 95.75 199 CYS A O 1
ATOM 1505 N N . LYS A 1 200 ? 9.133 -43.375 -37.375 1 94.31 200 LYS A N 1
ATOM 1506 C CA . LYS A 1 200 ? 7.957 -43.844 -38.094 1 94.31 200 LYS A CA 1
ATOM 1507 C C . LYS A 1 200 ? 6.703 -43.781 -37.25 1 94.31 200 LYS A C 1
ATOM 1509 O O . LYS A 1 200 ? 5.863 -44.656 -37.281 1 94.31 200 LYS A O 1
ATOM 1514 N N . CYS A 1 201 ? 6.715 -42.812 -36.469 1 94 201 CYS A N 1
ATOM 1515 C CA . CYS A 1 201 ? 5.531 -42.562 -35.625 1 94 201 CYS A CA 1
ATOM 1516 C C . CYS A 1 201 ? 4.418 -41.938 -36.469 1 94 201 CYS A C 1
ATOM 1518 O O . CYS A 1 201 ? 4.688 -41.219 -37.438 1 94 201 CYS A O 1
ATOM 1520 N N . LYS A 1 202 ? 3.234 -42.219 -36.094 1 93.56 202 LYS A N 1
ATOM 1521 C CA . LYS A 1 202 ? 2.078 -41.531 -36.656 1 93.56 202 LYS A CA 1
ATOM 1522 C C . LYS A 1 202 ? 1.657 -40.344 -35.75 1 93.56 202 LYS A C 1
ATOM 1524 O O . LYS A 1 202 ? 2.033 -40.281 -34.594 1 93.56 202 LYS A O 1
ATOM 1529 N N . GLN A 1 203 ? 0.994 -39.438 -36.438 1 91.81 203 GLN A N 1
ATOM 1530 C CA . GLN A 1 203 ? 0.444 -38.312 -35.688 1 91.81 203 GLN A CA 1
ATOM 1531 C C . GLN A 1 203 ? -0.804 -38.719 -34.938 1 91.81 203 GLN A C 1
ATOM 1533 O O . GLN A 1 203 ? -1.918 -38.656 -35.438 1 91.81 203 GLN A O 1
ATOM 1538 N N . THR A 1 204 ? -0.595 -39.031 -33.719 1 91.31 204 THR A N 1
ATOM 1539 C CA . THR A 1 204 ? -1.707 -39.594 -32.969 1 91.31 204 THR A CA 1
ATOM 1540 C C . THR A 1 204 ? -2.105 -38.719 -31.812 1 91.31 204 THR A C 1
ATOM 1542 O O . THR A 1 204 ? -3.115 -38.969 -31.141 1 91.31 204 THR A O 1
ATOM 1545 N N . TRP A 1 205 ? -1.39 -37.719 -31.594 1 92.31 205 TRP A N 1
ATOM 1546 C CA . TRP A 1 205 ? -1.729 -36.844 -30.484 1 92.31 205 TRP A CA 1
ATOM 1547 C C . TRP A 1 205 ? -2.635 -35.688 -30.938 1 92.31 205 TRP A C 1
ATOM 1549 O O . TRP A 1 205 ? -2.281 -34.938 -31.828 1 92.31 205 TRP A O 1
ATOM 1559 N N . SER A 1 206 ? -3.732 -35.625 -30.438 1 92.06 206 SER A N 1
ATOM 1560 C CA . SER A 1 206 ? -4.695 -34.531 -30.547 1 92.06 206 SER A CA 1
ATOM 1561 C C . SER A 1 206 ? -5.609 -34.469 -29.328 1 92.06 206 SER A C 1
ATOM 1563 O O . SER A 1 206 ? -5.777 -35.469 -28.625 1 92.06 206 SER A O 1
ATOM 1565 N N . MET A 1 207 ? -6.098 -33.344 -29.062 1 92.62 207 MET A N 1
ATOM 1566 C CA . MET A 1 207 ? -6.98 -33.219 -27.906 1 92.62 207 MET A CA 1
ATOM 1567 C C . MET A 1 207 ? -8.242 -34.062 -28.094 1 92.62 207 MET A C 1
ATOM 1569 O O . MET A 1 207 ? -8.781 -34.594 -27.109 1 92.62 207 MET A O 1
ATOM 1573 N N . GLU A 1 208 ? -8.672 -34.188 -29.281 1 93.69 208 GLU A N 1
ATOM 1574 C CA . GLU A 1 208 ? -9.82 -35.031 -29.594 1 93.69 208 GLU A CA 1
ATOM 1575 C C . GLU A 1 208 ? -9.539 -36.5 -29.266 1 93.69 208 GLU A C 1
ATOM 1577 O O . GLU A 1 208 ? -10.375 -37.156 -28.656 1 93.69 208 GLU A O 1
ATOM 1582 N N . ASN A 1 209 ? -8.391 -36.875 -29.719 1 92.81 209 ASN A N 1
ATOM 1583 C CA . ASN A 1 209 ? -8.008 -38.25 -29.422 1 92.81 209 ASN A CA 1
ATOM 1584 C C . ASN A 1 209 ? -7.852 -38.469 -27.922 1 92.81 209 ASN A C 1
ATOM 1586 O O . ASN A 1 209 ? -8.25 -39.531 -27.406 1 92.81 209 ASN A O 1
ATOM 1590 N N . TYR A 1 210 ? -7.242 -37.562 -27.328 1 93.62 210 TYR A N 1
ATOM 1591 C CA . TYR A 1 210 ? -7.078 -37.656 -25.891 1 93.62 210 TYR A CA 1
ATOM 1592 C C . TYR A 1 210 ? -8.43 -37.719 -25.188 1 93.62 210 TYR A C 1
ATOM 1594 O O . TYR A 1 210 ? -8.609 -38.5 -24.25 1 93.62 210 TYR A O 1
ATOM 1602 N N . HIS A 1 211 ? -9.328 -36.875 -25.594 1 95.06 211 HIS A N 1
ATOM 1603 C CA . HIS A 1 211 ? -10.688 -36.844 -25.062 1 95.06 211 HIS A CA 1
ATOM 1604 C C . HIS A 1 211 ? -11.344 -38.219 -25.141 1 95.06 211 HIS A C 1
ATOM 1606 O O . HIS A 1 211 ? -11.836 -38.75 -24.156 1 95.06 211 HIS A O 1
ATOM 1612 N N . GLU A 1 212 ? -11.258 -38.812 -26.281 1 94.81 212 GLU A N 1
ATOM 1613 C CA . GLU A 1 212 ? -11.891 -40.125 -26.516 1 94.81 212 GLU A CA 1
ATOM 1614 C C . GLU A 1 212 ? -11.211 -41.219 -25.719 1 94.81 212 GLU A C 1
ATOM 1616 O O . GLU A 1 212 ? -11.883 -42.062 -25.125 1 94.81 212 GLU A O 1
ATOM 1621 N N . ASP A 1 213 ? -9.969 -41.156 -25.75 1 92.94 213 ASP A N 1
ATOM 1622 C CA . ASP A 1 213 ? -9.211 -42.156 -25.016 1 92.94 213 ASP A CA 1
ATOM 1623 C C . ASP A 1 213 ? -9.477 -42.062 -23.516 1 92.94 213 ASP A C 1
ATOM 1625 O O . ASP A 1 213 ? -9.609 -43.094 -22.844 1 92.94 213 ASP A O 1
ATOM 1629 N N . THR A 1 214 ? -9.492 -40.906 -23.031 1 94.5 214 THR A N 1
ATOM 1630 C CA . THR A 1 214 ? -9.711 -40.688 -21.609 1 94.5 214 THR A CA 1
ATOM 1631 C C . THR A 1 214 ? -11.117 -41.094 -21.219 1 94.5 214 THR A C 1
ATOM 1633 O O . THR A 1 214 ? -11.312 -41.719 -20.156 1 94.5 214 THR A O 1
ATOM 1636 N N . LYS A 1 215 ? -12.07 -40.719 -22 1 95 215 LYS A N 1
ATOM 1637 C CA . LYS A 1 215 ? -13.445 -41.156 -21.734 1 95 215 LYS A CA 1
ATOM 1638 C C . LYS A 1 215 ? -13.531 -42.688 -21.625 1 95 215 LYS A C 1
ATOM 1640 O O . LYS A 1 215 ? -14.156 -43.188 -20.703 1 95 215 LYS A O 1
ATOM 1645 N N . ARG A 1 216 ? -12.875 -43.344 -22.531 1 95.12 216 ARG A N 1
ATOM 1646 C CA . ARG A 1 216 ? -12.867 -44.812 -22.531 1 95.12 216 ARG A CA 1
ATOM 1647 C C . ARG A 1 216 ? -12.172 -45.344 -21.281 1 95.12 216 ARG A C 1
ATOM 1649 O O . ARG A 1 216 ? -12.641 -46.281 -20.672 1 95.12 216 ARG A O 1
ATOM 1656 N N . ALA A 1 217 ? -11.141 -44.719 -20.969 1 94.25 217 ALA A N 1
ATOM 1657 C CA . ALA A 1 217 ? -10.375 -45.156 -19.797 1 94.25 217 ALA A CA 1
ATOM 1658 C C . ALA A 1 217 ? -11.203 -44.969 -18.531 1 94.25 217 ALA A C 1
ATOM 1660 O O . ALA A 1 217 ? -11.156 -45.812 -17.625 1 94.25 217 ALA A O 1
ATOM 1661 N N . VAL A 1 218 ? -11.93 -43.875 -18.406 1 95.31 218 VAL A N 1
ATOM 1662 C CA . VAL A 1 218 ? -12.766 -43.594 -17.25 1 95.31 218 VAL A CA 1
ATOM 1663 C C . VAL A 1 218 ? -13.859 -44.656 -17.125 1 95.31 218 VAL A C 1
ATOM 1665 O O . VAL A 1 218 ? -14.109 -45.188 -16.047 1 95.31 218 VAL A O 1
ATOM 1668 N N . ILE A 1 219 ? -14.453 -44.969 -18.234 1 95.81 219 ILE A N 1
ATOM 1669 C CA . ILE A 1 219 ? -15.516 -45.938 -18.266 1 95.81 219 ILE A CA 1
ATOM 1670 C C . ILE A 1 219 ? -14.961 -47.312 -17.828 1 95.81 219 ILE A C 1
ATOM 1672 O O . ILE A 1 219 ? -15.586 -48 -17.031 1 95.81 219 ILE A O 1
ATOM 1676 N N . GLN A 1 220 ? -13.773 -47.594 -18.312 1 95.38 220 GLN A N 1
ATOM 1677 C CA . GLN A 1 220 ? -13.148 -48.875 -17.984 1 95.38 220 GLN A CA 1
ATOM 1678 C C . GLN A 1 220 ? -12.773 -48.938 -16.5 1 95.38 220 GLN A C 1
ATOM 1680 O O . GLN A 1 220 ? -13.016 -49.969 -15.836 1 95.38 220 GLN A O 1
ATOM 1685 N N . GLN A 1 221 ? -12.258 -47.938 -16 1 94.5 221 GLN A N 1
ATOM 1686 C CA . GLN A 1 221 ? -11.828 -47.906 -14.609 1 94.5 221 GLN A CA 1
ATOM 1687 C C . GLN A 1 221 ? -13.023 -47.938 -13.656 1 94.5 221 GLN A C 1
ATOM 1689 O O . GLN A 1 221 ? -12.961 -48.594 -12.609 1 94.5 221 GLN A O 1
ATOM 1694 N N . CYS A 1 222 ? -14.062 -47.281 -13.922 1 94.38 222 CYS A N 1
ATOM 1695 C CA . CYS A 1 222 ? -15.242 -47.219 -13.07 1 94.38 222 CYS A CA 1
ATOM 1696 C C . CYS A 1 222 ? -16.062 -48.5 -13.164 1 94.38 222 CYS A C 1
ATOM 1698 O O . CYS A 1 222 ? -16.797 -48.844 -12.242 1 94.38 222 CYS A O 1
ATOM 1700 N N . GLY A 1 223 ? -15.922 -49.125 -14.312 1 92.12 223 GLY A N 1
ATOM 1701 C CA . GLY A 1 223 ? -16.781 -50.281 -14.516 1 92.12 223 GLY A CA 1
ATOM 1702 C C . GLY A 1 223 ? -18.25 -49.906 -14.633 1 92.12 223 GLY A C 1
ATOM 1703 O O . GLY A 1 223 ? -18.594 -48.781 -14.992 1 92.12 223 GLY A O 1
ATOM 1704 N N . SER A 1 224 ? -19.125 -50.938 -14.312 1 90.19 224 SER A N 1
ATOM 1705 C CA . SER A 1 224 ? -20.547 -50.719 -14.508 1 90.19 224 SER A CA 1
ATOM 1706 C C . SER A 1 224 ? -21.234 -50.281 -13.227 1 90.19 224 SER A C 1
ATOM 1708 O O . SER A 1 224 ? -22.375 -49.812 -13.25 1 90.19 224 SER A O 1
ATOM 1710 N N . ASP A 1 225 ? -20.438 -50.156 -12.133 1 91.69 225 ASP A N 1
ATOM 1711 C CA . ASP A 1 225 ? -21.188 -49.969 -10.891 1 91.69 225 ASP A CA 1
ATOM 1712 C C . ASP A 1 225 ? -20.531 -48.906 -10.008 1 91.69 225 ASP A C 1
ATOM 1714 O O . ASP A 1 225 ? -21.156 -48.438 -9.062 1 91.69 225 ASP A O 1
ATOM 1718 N N . LYS A 1 226 ? -19.344 -48.562 -10.203 1 95.31 226 LYS A N 1
ATOM 1719 C CA . LYS A 1 226 ? -18.656 -47.656 -9.281 1 95.31 226 LYS A CA 1
ATOM 1720 C C . LYS A 1 226 ? -19.031 -46.219 -9.547 1 95.31 226 LYS A C 1
ATOM 1722 O O . LYS A 1 226 ? -19.203 -45.812 -10.703 1 95.31 226 LYS A O 1
ATOM 1727 N N . TYR A 1 227 ? -19.219 -45.5 -8.5 1 96.62 227 TYR A N 1
ATOM 1728 C CA . TYR A 1 227 ? -19.422 -44.062 -8.57 1 96.62 227 TYR A CA 1
ATOM 1729 C C . TYR A 1 227 ? -18.094 -43.312 -8.547 1 96.62 227 TYR A C 1
ATOM 1731 O O . TYR A 1 227 ? -17.047 -43.906 -8.219 1 96.62 227 TYR A O 1
ATOM 1739 N N . VAL A 1 228 ? -18.125 -42.094 -9 1 97.06 228 VAL A N 1
ATOM 1740 C CA . VAL A 1 228 ? -16.984 -41.219 -8.859 1 97.06 228 VAL A CA 1
ATOM 1741 C C . VAL A 1 228 ? -17.391 -39.969 -8.07 1 97.06 228 VAL A C 1
ATOM 1743 O O . VAL A 1 228 ? -18.391 -39.312 -8.383 1 97.06 228 VAL A O 1
ATOM 1746 N N . VAL A 1 229 ? -16.656 -39.75 -7.012 1 96.12 229 VAL A N 1
ATOM 1747 C CA . VAL A 1 229 ? -16.922 -38.594 -6.176 1 96.12 229 VAL A CA 1
ATOM 1748 C C . VAL A 1 229 ? -15.734 -37.625 -6.254 1 96.12 229 VAL A C 1
ATOM 1750 O O . VAL A 1 229 ? -14.586 -38.062 -6.355 1 96.12 229 VAL A O 1
ATOM 1753 N N . ALA A 1 230 ? -16.031 -36.312 -6.27 1 95 230 ALA A N 1
ATOM 1754 C CA . ALA A 1 230 ? -14.969 -35.312 -6.387 1 95 230 ALA A CA 1
ATOM 1755 C C . ALA A 1 230 ? -15.211 -34.156 -5.426 1 95 230 ALA A C 1
ATOM 1757 O O . ALA A 1 230 ? -16.359 -33.75 -5.195 1 95 230 ALA A O 1
ATOM 1758 N N . GLY A 1 231 ? -14.133 -33.75 -4.762 1 92.38 231 GLY A N 1
ATOM 1759 C CA . GLY A 1 231 ? -14.156 -32.438 -4.148 1 92.38 231 GLY A CA 1
ATOM 1760 C C . GLY A 1 231 ? -13.977 -31.297 -5.145 1 92.38 231 GLY A C 1
ATOM 1761 O O . GLY A 1 231 ? -12.922 -31.188 -5.781 1 92.38 231 GLY A O 1
ATOM 1762 N N . LEU A 1 232 ? -15 -30.438 -5.273 1 91.12 232 LEU A N 1
ATOM 1763 C CA . LEU A 1 232 ? -14.938 -29.406 -6.297 1 91.12 232 LEU A CA 1
ATOM 1764 C C . LEU A 1 232 ? -14.75 -28.031 -5.664 1 91.12 232 LEU A C 1
ATOM 1766 O O . LEU A 1 232 ? -15.414 -27.688 -4.688 1 91.12 232 LEU A O 1
ATOM 1770 N N . SER A 1 233 ? -13.789 -27.281 -6.117 1 80.5 233 SER A N 1
ATOM 1771 C CA . SER A 1 233 ? -13.484 -25.938 -5.629 1 80.5 233 SER A CA 1
ATOM 1772 C C . SER A 1 233 ? -13.922 -24.875 -6.633 1 80.5 233 SER A C 1
ATOM 1774 O O . SER A 1 233 ? -13.938 -23.688 -6.316 1 80.5 233 SER A O 1
ATOM 1776 N N . GLY A 1 234 ? -14.32 -25.297 -7.797 1 75.81 234 GLY A N 1
ATOM 1777 C CA . GLY A 1 234 ? -14.68 -24.344 -8.836 1 75.81 234 GLY A CA 1
ATOM 1778 C C . GLY A 1 234 ? -13.5 -23.938 -9.695 1 75.81 234 GLY A C 1
ATOM 1779 O O . GLY A 1 234 ? -13.648 -23.141 -10.625 1 75.81 234 GLY A O 1
ATOM 1780 N N . GLY A 1 235 ? -12.375 -24.5 -9.508 1 82.12 235 GLY A N 1
ATOM 1781 C CA . GLY A 1 235 ? -11.211 -24.25 -10.344 1 82.12 235 GLY A CA 1
ATOM 1782 C C . GLY A 1 235 ? -11.32 -24.844 -11.727 1 82.12 235 GLY A C 1
ATOM 1783 O O . GLY A 1 235 ? -12.211 -25.672 -11.984 1 82.12 235 GLY A O 1
ATOM 1784 N N . VAL A 1 236 ? -10.477 -24.422 -12.555 1 85.19 236 VAL A N 1
ATOM 1785 C CA . VAL A 1 236 ? -10.508 -24.844 -13.953 1 85.19 236 VAL A CA 1
ATOM 1786 C C . VAL A 1 236 ? -10.227 -26.344 -14.047 1 85.19 236 VAL A C 1
ATOM 1788 O O . VAL A 1 236 ? -10.984 -27.078 -14.68 1 85.19 236 VAL A O 1
ATOM 1791 N N . ASP A 1 237 ? -9.188 -26.781 -13.367 1 87.81 237 ASP A N 1
ATOM 1792 C CA . ASP A 1 237 ? -8.781 -28.188 -13.461 1 87.81 237 ASP A CA 1
ATOM 1793 C C . ASP A 1 237 ? -9.875 -29.109 -12.938 1 87.81 237 ASP A C 1
ATOM 1795 O O . ASP A 1 237 ? -10.258 -30.078 -13.602 1 87.81 237 ASP A O 1
ATOM 1799 N N . SER A 1 238 ? -10.375 -28.781 -11.758 1 89.88 238 SER A N 1
ATOM 1800 C CA . SER A 1 238 ? -11.414 -29.594 -11.141 1 89.88 238 SER A CA 1
ATOM 1801 C C . SER A 1 238 ? -12.672 -29.609 -12 1 89.88 238 SER A C 1
ATOM 1803 O O . SER A 1 238 ? -13.336 -30.641 -12.117 1 89.88 238 SER A O 1
ATOM 1805 N N . THR A 1 239 ? -12.977 -28.531 -12.602 1 92.25 239 THR A N 1
ATOM 1806 C CA . THR A 1 239 ? -14.18 -28.438 -13.422 1 92.25 239 THR A CA 1
ATOM 1807 C C . THR A 1 239 ? -14.047 -29.281 -14.688 1 92.25 239 THR A C 1
ATOM 1809 O O . THR A 1 239 ? -14.984 -29.969 -15.078 1 92.25 239 THR A O 1
ATOM 1812 N N . VAL A 1 240 ? -12.891 -29.172 -15.305 1 94.12 240 VAL A N 1
ATOM 1813 C CA . VAL A 1 240 ? -12.656 -29.938 -16.516 1 94.12 240 VAL A CA 1
ATOM 1814 C C . VAL A 1 240 ? -12.703 -31.438 -16.203 1 94.12 240 VAL A C 1
ATOM 1816 O O . VAL A 1 240 ? -13.305 -32.219 -16.938 1 94.12 240 VAL A O 1
ATOM 1819 N N . CYS A 1 241 ? -12.086 -31.812 -15.117 1 95 241 CYS A N 1
ATOM 1820 C CA . CYS A 1 241 ? -12.109 -33.219 -14.672 1 95 241 CYS A CA 1
ATOM 1821 C C . CYS A 1 241 ? -13.531 -33.688 -14.422 1 95 241 CYS A C 1
ATOM 1823 O O . CYS A 1 241 ? -13.914 -34.781 -14.836 1 95 241 CYS A O 1
ATOM 1825 N N . ALA A 1 242 ? -14.289 -32.875 -13.758 1 95.5 242 ALA A N 1
ATOM 1826 C CA . ALA A 1 242 ? -15.68 -33.219 -13.477 1 95.5 242 ALA A CA 1
ATOM 1827 C C . ALA A 1 242 ? -16.484 -33.375 -14.766 1 95.5 242 ALA A C 1
ATOM 1829 O O . ALA A 1 242 ? -17.297 -34.312 -14.883 1 95.5 242 ALA A O 1
ATOM 1830 N N . ALA A 1 243 ? -16.266 -32.531 -15.719 1 95.94 243 ALA A N 1
ATOM 1831 C CA . ALA A 1 243 ? -17 -32.531 -16.984 1 95.94 243 ALA A CA 1
ATOM 1832 C C . ALA A 1 243 ? -16.75 -33.844 -17.766 1 95.94 243 ALA A C 1
ATOM 1834 O O . ALA A 1 243 ? -17.688 -34.438 -18.266 1 95.94 243 ALA A O 1
ATOM 1835 N N . ILE A 1 244 ? -15.469 -34.219 -17.859 1 96.56 244 ILE A N 1
ATOM 1836 C CA . ILE A 1 244 ? -15.148 -35.375 -18.672 1 96.56 244 ILE A CA 1
ATOM 1837 C C . ILE A 1 244 ? -15.648 -36.656 -18 1 96.56 244 ILE A C 1
ATOM 1839 O O . ILE A 1 244 ? -16.109 -37.562 -18.656 1 96.56 244 ILE A O 1
ATOM 1843 N N . VAL A 1 245 ? -15.516 -36.719 -16.688 1 97.06 245 VAL A N 1
ATOM 1844 C CA . VAL A 1 245 ? -15.984 -37.875 -15.961 1 97.06 245 VAL A CA 1
ATOM 1845 C C . VAL A 1 245 ? -17.5 -37.969 -16.031 1 97.06 245 VAL A C 1
ATOM 1847 O O . VAL A 1 245 ? -18.078 -39.031 -16.203 1 97.06 245 VAL A O 1
ATOM 1850 N N . HIS A 1 246 ? -18.172 -36.906 -15.844 1 96.94 246 HIS A N 1
ATOM 1851 C CA . HIS A 1 246 ? -19.625 -36.844 -15.961 1 96.94 246 HIS A CA 1
ATOM 1852 C C . HIS A 1 246 ? -20.062 -37.281 -17.359 1 96.94 246 HIS A C 1
ATOM 1854 O O . HIS A 1 246 ? -21.078 -37.969 -17.5 1 96.94 246 HIS A O 1
ATOM 1860 N N . GLU A 1 247 ? -19.375 -36.812 -18.312 1 96.31 247 GLU A N 1
ATOM 1861 C CA . GLU A 1 247 ? -19.688 -37.219 -19.672 1 96.31 247 GLU A CA 1
ATOM 1862 C C . GLU A 1 247 ? -19.547 -38.719 -19.844 1 96.31 247 GLU A C 1
ATOM 1864 O O . GLU A 1 247 ? -20.344 -39.344 -20.547 1 96.31 247 GLU A O 1
ATOM 1869 N N . ALA A 1 248 ? -18.625 -39.281 -19.203 1 96.19 248 ALA A N 1
ATOM 1870 C CA . ALA A 1 248 ? -18.297 -40.719 -19.344 1 96.19 248 ALA A CA 1
ATOM 1871 C C . ALA A 1 248 ? -19.297 -41.562 -18.594 1 96.19 248 ALA A C 1
ATOM 1873 O O . ALA A 1 248 ? -19.719 -42.625 -19.094 1 96.19 248 ALA A O 1
ATOM 1874 N N . ILE A 1 249 ? -19.688 -41.125 -17.391 1 96.5 249 ILE A N 1
ATOM 1875 C CA . ILE A 1 249 ? -20.438 -42.094 -16.562 1 96.5 249 ILE A CA 1
ATOM 1876 C C . ILE A 1 249 ? -21.766 -41.469 -16.141 1 96.5 249 ILE A C 1
ATOM 1878 O O . ILE A 1 249 ? -22.547 -42.094 -15.43 1 96.5 249 ILE A O 1
ATOM 1882 N N . GLY A 1 250 ? -22.016 -40.219 -16.453 1 94.62 250 GLY A N 1
ATOM 1883 C CA . GLY A 1 250 ? -23.312 -39.594 -16.266 1 94.62 250 GLY A CA 1
ATOM 1884 C C . GLY A 1 250 ? -23.656 -39.344 -14.805 1 94.62 250 GLY A C 1
ATOM 1885 O O . GLY A 1 250 ? -22.875 -38.75 -14.062 1 94.62 250 GLY A O 1
ATOM 1886 N N . GLU A 1 251 ? -24.703 -39.969 -14.336 1 94.25 251 GLU A N 1
ATOM 1887 C CA . GLU A 1 251 ? -25.281 -39.719 -13.031 1 94.25 251 GLU A CA 1
ATOM 1888 C C . GLU A 1 251 ? -24.469 -40.344 -11.914 1 94.25 251 GLU A C 1
ATOM 1890 O O . GLU A 1 251 ? -24.672 -40.062 -10.734 1 94.25 251 GLU A O 1
ATOM 1895 N N . ARG A 1 252 ? -23.578 -41.156 -12.266 1 96.75 252 ARG A N 1
ATOM 1896 C CA . ARG A 1 252 ? -22.766 -41.812 -11.258 1 96.75 252 ARG A CA 1
ATOM 1897 C C . ARG A 1 252 ? -21.641 -40.906 -10.773 1 96.75 252 ARG A C 1
ATOM 1899 O O . ARG A 1 252 ? -20.859 -41.281 -9.891 1 96.75 252 ARG A O 1
ATOM 1906 N N . PHE A 1 253 ? -21.625 -39.75 -11.312 1 97.44 253 PHE A N 1
ATOM 1907 C CA . PHE A 1 253 ? -20.703 -38.75 -10.82 1 97.44 253 PHE A CA 1
ATOM 1908 C C . PHE A 1 253 ? -21.375 -37.875 -9.773 1 97.44 253 PHE A C 1
ATOM 1910 O O . PHE A 1 253 ? -22.531 -37.469 -9.938 1 97.44 253 PHE A O 1
ATOM 1917 N N . HIS A 1 254 ? -20.672 -37.562 -8.695 1 97.44 254 HIS A N 1
ATOM 1918 C CA . HIS A 1 254 ? -21.188 -36.688 -7.648 1 97.44 254 HIS A CA 1
ATOM 1919 C C . HIS A 1 254 ? -20.109 -35.75 -7.145 1 97.44 254 HIS A C 1
ATOM 1921 O O . HIS A 1 254 ? -19.078 -36.188 -6.633 1 97.44 254 HIS A O 1
ATOM 1927 N N . GLY A 1 255 ? -20.359 -34.469 -7.363 1 96.62 255 GLY A N 1
ATOM 1928 C CA . GLY A 1 255 ? -19.469 -33.438 -6.836 1 96.62 255 GLY A CA 1
ATOM 1929 C C . GLY A 1 255 ? -19.875 -32.938 -5.461 1 96.62 255 GLY A C 1
ATOM 1930 O O . GLY A 1 255 ? -21.062 -32.75 -5.184 1 96.62 255 GLY A O 1
ATOM 1931 N N . ILE A 1 256 ? -18.922 -32.844 -4.582 1 96.31 256 ILE A N 1
ATOM 1932 C CA . ILE A 1 256 ? -19.125 -32.312 -3.24 1 96.31 256 ILE A CA 1
ATOM 1933 C C . ILE A 1 256 ? -18.359 -31 -3.08 1 96.31 256 ILE A C 1
ATOM 1935 O O . ILE A 1 256 ? -17.172 -30.938 -3.393 1 96.31 256 ILE A O 1
ATOM 1939 N N . MET A 1 257 ? -18.984 -29.953 -2.656 1 95.44 257 MET A N 1
ATOM 1940 C CA . MET A 1 257 ? -18.375 -28.656 -2.389 1 95.44 257 MET A CA 1
ATOM 1941 C C . MET A 1 257 ? -18.406 -28.344 -0.899 1 95.44 257 MET A C 1
ATOM 1943 O O . MET A 1 257 ? -19.484 -28.297 -0.299 1 95.44 257 MET A O 1
ATOM 1947 N N . ILE A 1 258 ? -17.266 -28.141 -0.354 1 95.19 258 ILE A N 1
ATOM 1948 C CA . ILE A 1 258 ? -17.172 -27.812 1.063 1 95.19 258 ILE A CA 1
ATOM 1949 C C . ILE A 1 258 ? -17.031 -26.297 1.229 1 95.19 258 ILE A C 1
ATOM 1951 O O . ILE A 1 258 ? -16.062 -25.703 0.745 1 95.19 258 ILE A O 1
ATOM 1955 N N . ASN A 1 259 ? -17.984 -25.719 1.834 1 96.06 259 ASN A N 1
ATOM 1956 C CA . ASN A 1 259 ? -17.828 -24.312 2.227 1 96.06 259 ASN A CA 1
ATOM 1957 C C . ASN A 1 259 ? -17.031 -24.172 3.512 1 96.06 259 ASN A C 1
ATOM 1959 O O . ASN A 1 259 ? -17.547 -24.391 4.605 1 96.06 259 ASN A O 1
ATOM 1963 N N . THR A 1 260 ? -15.82 -23.734 3.338 1 96.31 260 THR A N 1
ATOM 1964 C CA . THR A 1 260 ? -14.891 -23.672 4.461 1 96.31 260 THR A CA 1
ATOM 1965 C C . THR A 1 260 ? -15.156 -22.438 5.316 1 96.31 260 THR A C 1
ATOM 1967 O O . THR A 1 260 ? -14.672 -22.344 6.449 1 96.31 260 THR A O 1
ATOM 1970 N N . GLY A 1 261 ? -15.867 -21.484 4.785 1 96.88 261 GLY A N 1
ATOM 1971 C CA . GLY A 1 261 ? -16.016 -20.188 5.43 1 96.88 261 GLY A CA 1
ATOM 1972 C C . GLY A 1 261 ? -14.891 -19.234 5.09 1 96.88 261 GLY A C 1
ATOM 1973 O O . GLY A 1 261 ? -14.953 -18.047 5.43 1 96.88 261 GLY A O 1
ATOM 1974 N N . LEU A 1 262 ? -13.891 -19.703 4.402 1 97.38 262 LEU A N 1
ATOM 1975 C CA . LEU A 1 262 ? -12.727 -18.906 4.039 1 97.38 262 LEU A CA 1
ATOM 1976 C C . LEU A 1 262 ? -12.734 -18.562 2.553 1 97.38 262 LEU A C 1
ATOM 1978 O O . LEU A 1 262 ? -11.672 -18.422 1.938 1 97.38 262 LEU A O 1
ATOM 1982 N N . MET A 1 263 ? -13.953 -18.484 2.008 1 95.5 263 MET A N 1
ATOM 1983 C CA . MET A 1 263 ? -14.094 -18.25 0.574 1 95.5 263 MET A CA 1
ATOM 1984 C C . MET A 1 263 ? -14.406 -16.781 0.289 1 95.5 263 MET A C 1
ATOM 1986 O O . MET A 1 263 ? -14.742 -16.016 1.201 1 95.5 263 MET A O 1
ATOM 1990 N N . ARG A 1 264 ? -14.305 -16.375 -0.973 1 95.12 264 ARG A N 1
ATOM 1991 C CA . ARG A 1 264 ? -14.703 -15.039 -1.415 1 95.12 264 ARG A CA 1
ATOM 1992 C C . ARG A 1 264 ? -16.203 -14.836 -1.257 1 95.12 264 ARG A C 1
ATOM 1994 O O . ARG A 1 264 ? -16.922 -15.773 -0.913 1 95.12 264 ARG A O 1
ATOM 2001 N N . TYR A 1 265 ? -16.609 -13.625 -1.439 1 95.44 265 TYR A N 1
ATOM 2002 C CA . TYR A 1 265 ? -18.016 -13.273 -1.305 1 95.44 265 TYR A CA 1
ATOM 2003 C C . TYR A 1 265 ? -18.891 -14.109 -2.234 1 95.44 265 TYR A C 1
ATOM 2005 O O . TYR A 1 265 ? -18.719 -14.07 -3.455 1 95.44 265 TYR A O 1
ATOM 2013 N N . GLN A 1 266 ? -19.75 -14.953 -1.682 1 92.69 266 GLN A N 1
ATOM 2014 C CA . GLN A 1 266 ? -20.719 -15.805 -2.371 1 92.69 266 GLN A CA 1
ATOM 2015 C C . GLN A 1 266 ? -20.016 -16.766 -3.322 1 92.69 266 GLN A C 1
ATOM 2017 O O . GLN A 1 266 ? -20.578 -17.156 -4.355 1 92.69 266 GLN A O 1
ATOM 2022 N N . GLU A 1 267 ? -18.828 -17.125 -2.994 1 91.56 267 GLU A N 1
ATOM 2023 C CA . GLU A 1 267 ? -18 -17.953 -3.877 1 91.56 267 GLU A CA 1
ATOM 2024 C C . GLU A 1 267 ? -18.594 -19.344 -4.051 1 91.56 267 GLU A C 1
ATOM 2026 O O . GLU A 1 267 ? -18.703 -19.844 -5.172 1 91.56 267 GLU A O 1
ATOM 2031 N N . THR A 1 268 ? -19 -20 -2.957 1 91.88 268 THR A N 1
ATOM 2032 C CA . THR A 1 268 ? -19.516 -21.359 -3.012 1 91.88 268 THR A CA 1
ATOM 2033 C C . THR A 1 268 ? -20.781 -21.422 -3.852 1 91.88 268 THR A C 1
ATOM 2035 O O . THR A 1 268 ? -20.922 -22.312 -4.699 1 91.88 268 THR A O 1
ATOM 2038 N N . GLN A 1 269 ? -21.625 -20.484 -3.664 1 92.75 269 GLN A N 1
ATOM 2039 C CA . GLN A 1 269 ? -22.875 -20.453 -4.418 1 92.75 269 GLN A CA 1
ATOM 2040 C C . GLN A 1 269 ? -22.625 -20.141 -5.891 1 92.75 269 GLN A C 1
ATOM 2042 O O . GLN A 1 269 ? -23.234 -20.75 -6.773 1 92.75 269 GLN A O 1
ATOM 2047 N N . ARG A 1 270 ? -21.781 -19.219 -6.102 1 90.69 270 ARG A N 1
ATOM 2048 C CA . ARG A 1 270 ? -21.453 -18.859 -7.477 1 90.69 270 ARG A CA 1
ATOM 2049 C C . ARG A 1 270 ? -20.828 -20.031 -8.211 1 90.69 270 ARG A C 1
ATOM 2051 O O . ARG A 1 270 ? -21.125 -20.266 -9.391 1 90.69 270 ARG A O 1
ATOM 2058 N N . CYS A 1 271 ? -19.969 -20.688 -7.531 1 90.38 271 CYS A N 1
ATOM 2059 C CA . CYS A 1 271 ? -19.344 -21.875 -8.117 1 90.38 271 CYS A CA 1
ATOM 2060 C C . CYS A 1 271 ? -20.391 -22.953 -8.398 1 90.38 271 CYS A C 1
ATOM 2062 O O . CYS A 1 271 ? -20.359 -23.594 -9.445 1 90.38 271 CYS A O 1
ATOM 2064 N N . TYR A 1 272 ? -21.266 -23.172 -7.469 1 93.62 272 TYR A N 1
ATOM 2065 C CA . TYR A 1 272 ? -22.344 -24.141 -7.617 1 93.62 272 TYR A CA 1
ATOM 2066 C C . TYR A 1 272 ? -23.188 -23.828 -8.852 1 93.62 272 TYR A C 1
ATOM 2068 O O . TYR A 1 272 ? -23.422 -24.703 -9.688 1 93.62 272 TYR A O 1
ATOM 2076 N N . ASP A 1 273 ? -23.562 -22.594 -8.953 1 93.88 273 ASP A N 1
ATOM 2077 C CA . ASP A 1 273 ? -24.406 -22.172 -10.062 1 93.88 273 ASP A CA 1
ATOM 2078 C C . ASP A 1 273 ? -23.672 -22.312 -11.398 1 93.88 273 ASP A C 1
ATOM 2080 O O . ASP A 1 273 ? -24.266 -22.719 -12.391 1 93.88 273 ASP A O 1
ATOM 2084 N N . ARG A 1 274 ? -22.516 -21.969 -11.398 1 91.75 274 ARG A N 1
ATOM 2085 C CA . ARG A 1 274 ? -21.703 -22.062 -12.617 1 91.75 274 ARG A CA 1
ATOM 2086 C C . ARG A 1 274 ? -21.547 -23.516 -13.055 1 91.75 274 ARG A C 1
ATOM 2088 O O . ARG A 1 274 ? -21.719 -23.828 -14.234 1 91.75 274 ARG A O 1
ATOM 2095 N N . LEU A 1 275 ? -21.203 -24.359 -12.094 1 93.19 275 LEU A N 1
ATOM 2096 C CA . LEU A 1 275 ? -21 -25.766 -12.414 1 93.19 275 LEU A CA 1
ATOM 2097 C C . LEU A 1 275 ? -22.297 -26.406 -12.945 1 93.19 275 LEU A C 1
ATOM 2099 O O . LEU A 1 275 ? -22.25 -27.203 -13.883 1 93.19 275 LEU A O 1
ATOM 2103 N N . LYS A 1 276 ? -23.391 -26.047 -12.391 1 94.19 276 LYS A N 1
ATOM 2104 C CA . LYS A 1 276 ? -24.672 -26.547 -12.852 1 94.19 276 LYS A CA 1
ATOM 2105 C C . LYS A 1 276 ? -24.969 -26.078 -14.273 1 94.19 276 LYS A C 1
ATOM 2107 O O . LYS A 1 276 ? -25.594 -26.812 -15.055 1 94.19 276 LYS A O 1
ATOM 2112 N N . SER A 1 277 ? -24.562 -24.891 -14.5 1 93.5 277 SER A N 1
ATOM 2113 C CA . SER A 1 277 ? -24.781 -24.328 -15.828 1 93.5 277 SER A CA 1
ATOM 2114 C C . SER A 1 277 ? -23.828 -24.953 -16.859 1 93.5 277 SER A C 1
ATOM 2116 O O . SER A 1 277 ? -24.234 -25.219 -17.984 1 93.5 277 SER A O 1
ATOM 2118 N N . GLU A 1 278 ? -22.609 -25.188 -16.484 1 93.06 278 GLU A N 1
ATOM 2119 C CA . GLU A 1 278 ? -21.562 -25.672 -17.375 1 93.06 278 GLU A CA 1
ATOM 2120 C C . GLU A 1 278 ? -21.719 -27.156 -17.641 1 93.06 278 GLU A C 1
ATOM 2122 O O . GLU A 1 278 ? -21.344 -27.641 -18.719 1 93.06 278 GLU A O 1
ATOM 2127 N N . ILE A 1 279 ? -22.141 -27.906 -16.641 1 94.38 279 ILE A N 1
ATOM 2128 C CA . ILE A 1 279 ? -22.312 -29.344 -16.75 1 94.38 279 ILE A CA 1
ATOM 2129 C C . ILE A 1 279 ? -23.75 -29.734 -16.391 1 94.38 279 ILE A C 1
ATOM 2131 O O . ILE A 1 279 ? -24.016 -30.188 -15.281 1 94.38 279 ILE A O 1
ATOM 2135 N N . PRO A 1 280 ? -24.578 -29.656 -17.391 1 93.44 280 PRO A N 1
ATOM 2136 C CA . PRO A 1 280 ? -25.984 -29.969 -17.125 1 93.44 280 PRO A CA 1
ATOM 2137 C C . PRO A 1 280 ? -26.172 -31.391 -16.609 1 93.44 280 PRO A C 1
ATOM 2139 O O . PRO A 1 280 ? -25.625 -32.344 -17.172 1 93.44 280 PRO A O 1
ATOM 2142 N N . GLY A 1 281 ? -26.922 -31.453 -15.508 1 94.38 281 GLY A N 1
ATOM 2143 C CA . GLY A 1 281 ? -27.25 -32.75 -14.961 1 94.38 281 GLY A CA 1
ATOM 2144 C C . GLY A 1 281 ? -26.297 -33.219 -13.867 1 94.38 281 GLY A C 1
ATOM 2145 O O . GLY A 1 281 ? -26.531 -34.219 -13.211 1 94.38 281 GLY A O 1
ATOM 2146 N N . ILE A 1 282 ? -25.266 -32.5 -13.602 1 95.62 282 ILE A N 1
ATOM 2147 C CA . ILE A 1 282 ? -24.266 -32.875 -12.602 1 95.62 282 ILE A CA 1
ATOM 2148 C C . ILE A 1 282 ? -24.906 -32.875 -11.219 1 95.62 282 ILE A C 1
ATOM 2150 O O . ILE A 1 282 ? -25.75 -32.031 -10.898 1 95.62 282 ILE A O 1
ATOM 2154 N N . LYS A 1 283 ? -24.656 -33.875 -10.445 1 96.81 283 LYS A N 1
ATOM 2155 C CA . LYS A 1 283 ? -25.062 -33.938 -9.047 1 96.81 283 LYS A CA 1
ATOM 2156 C C . LYS A 1 283 ? -24.047 -33.219 -8.156 1 96.81 283 LYS A C 1
ATOM 2158 O O . LYS A 1 283 ? -22.859 -33.562 -8.148 1 96.81 283 LYS A O 1
ATOM 2163 N N . LEU A 1 284 ? -24.562 -32.219 -7.449 1 96.38 284 LEU A N 1
ATOM 2164 C CA . LEU A 1 284 ? -23.703 -31.422 -6.582 1 96.38 284 LEU A CA 1
ATOM 2165 C C . LEU A 1 284 ? -24.297 -31.312 -5.18 1 96.38 284 LEU A C 1
ATOM 2167 O O . LEU A 1 284 ? -25.516 -31.156 -5.027 1 96.38 284 LEU A O 1
ATOM 2171 N N . THR A 1 285 ? -23.484 -31.484 -4.211 1 96.88 285 THR A N 1
ATOM 2172 C CA . THR A 1 285 ? -23.875 -31.281 -2.82 1 96.88 285 THR A CA 1
ATOM 2173 C C . THR A 1 285 ? -22.953 -30.281 -2.135 1 96.88 285 THR A C 1
ATOM 2175 O O . THR A 1 285 ? -21.719 -30.391 -2.223 1 96.88 285 THR A O 1
ATOM 2178 N N . ILE A 1 286 ? -23.516 -29.25 -1.497 1 96.19 286 ILE A N 1
ATOM 2179 C CA . ILE A 1 286 ? -22.75 -28.281 -0.715 1 96.19 286 ILE A CA 1
ATOM 2180 C C . ILE A 1 286 ? -22.812 -28.656 0.766 1 96.19 286 ILE A C 1
ATOM 2182 O O . ILE A 1 286 ? -23.906 -28.891 1.308 1 96.19 286 ILE A O 1
ATOM 2186 N N . ARG A 1 287 ? -21.75 -28.797 1.339 1 95.69 287 ARG A N 1
ATOM 2187 C CA . ARG A 1 287 ? -21.672 -28.938 2.789 1 95.69 287 ARG A CA 1
ATOM 2188 C C . ARG A 1 287 ? -21.094 -27.688 3.43 1 95.69 287 ARG A C 1
ATOM 2190 O O . ARG A 1 287 ? -19.969 -27.297 3.139 1 95.69 287 ARG A O 1
ATOM 2197 N N . ASP A 1 288 ? -21.875 -27.062 4.277 1 96.44 288 ASP A N 1
ATOM 2198 C CA . ASP A 1 288 ? -21.375 -25.891 4.992 1 96.44 288 ASP A CA 1
ATOM 2199 C C . ASP A 1 288 ? -20.625 -26.297 6.262 1 96.44 288 ASP A C 1
ATOM 2201 O O . ASP A 1 288 ? -21.234 -26.719 7.242 1 96.44 288 ASP A O 1
ATOM 2205 N N . SER A 1 289 ? -19.359 -26.172 6.207 1 96.94 289 SER A N 1
ATOM 2206 C CA . SER A 1 289 ? -18.531 -26.562 7.34 1 96.94 289 SER A CA 1
ATOM 2207 C C . SER A 1 289 ? -17.828 -25.359 7.945 1 96.94 289 SER A C 1
ATOM 2209 O O . SER A 1 289 ? -16.781 -25.5 8.578 1 96.94 289 SER A O 1
ATOM 2211 N N . SER A 1 290 ? -18.297 -24.156 7.773 1 97.06 290 SER A N 1
ATOM 2212 C CA . SER A 1 290 ? -17.656 -22.922 8.219 1 97.06 290 SER A CA 1
ATOM 2213 C C . SER A 1 290 ? -17.453 -22.922 9.727 1 97.06 290 SER A C 1
ATOM 2215 O O . SER A 1 290 ? -16.375 -22.547 10.211 1 97.06 290 SER A O 1
ATOM 2217 N N . ALA A 1 291 ? -18.438 -23.406 10.461 1 97.25 291 ALA A N 1
ATOM 2218 C CA . ALA A 1 291 ? -18.359 -23.406 11.922 1 97.25 291 ALA A CA 1
ATOM 2219 C C . ALA A 1 291 ? -17.219 -24.297 12.414 1 97.25 291 ALA A C 1
ATOM 2221 O O . ALA A 1 291 ? -16.516 -23.922 13.359 1 97.25 291 ALA A O 1
ATOM 2222 N N . VAL A 1 292 ? -17.047 -25.438 11.812 1 97.81 292 VAL A N 1
ATOM 2223 C CA . VAL A 1 292 ? -16.016 -26.391 12.203 1 97.81 292 VAL A CA 1
ATOM 2224 C C . VAL A 1 292 ? -14.641 -25.781 11.906 1 97.81 292 VAL A C 1
ATOM 2226 O O . VAL A 1 292 ? -13.719 -25.891 12.727 1 97.81 292 VAL A O 1
ATOM 2229 N N . PHE A 1 293 ? -14.484 -25.156 10.781 1 97.81 293 PHE A N 1
ATOM 2230 C CA . PHE A 1 293 ? -13.219 -24.547 10.398 1 97.81 293 PHE A CA 1
ATOM 2231 C C . PHE A 1 293 ? -12.812 -23.469 11.391 1 97.81 293 PHE A C 1
ATOM 2233 O O . PHE A 1 293 ? -11.688 -23.453 11.883 1 97.81 293 PHE A O 1
ATOM 2240 N N . PHE A 1 294 ? -13.742 -22.578 11.742 1 97.94 294 PHE A N 1
ATOM 2241 C CA . PHE A 1 294 ? -13.414 -21.484 12.641 1 97.94 294 PHE A CA 1
ATOM 2242 C C . PHE A 1 294 ? -13.102 -22 14.039 1 97.94 294 PHE A C 1
ATOM 2244 O O . PHE A 1 294 ? -12.258 -21.438 14.742 1 97.94 294 PHE A O 1
ATOM 2251 N N . LYS A 1 295 ? -13.805 -23.047 14.43 1 97.62 295 LYS A N 1
ATOM 2252 C CA . LYS A 1 295 ? -13.539 -23.656 15.734 1 97.62 295 LYS A CA 1
ATOM 2253 C C . LYS A 1 295 ? -12.125 -24.219 15.789 1 97.62 295 LYS A C 1
ATOM 2255 O O . LYS A 1 295 ? -11.398 -23.984 16.75 1 97.62 295 LYS A O 1
ATOM 2260 N N . GLU A 1 296 ? -11.711 -24.922 14.758 1 97.56 296 GLU A N 1
ATOM 2261 C CA . GLU A 1 296 ? -10.414 -25.578 14.727 1 97.56 296 GLU A CA 1
ATOM 2262 C C . GLU A 1 296 ? -9.281 -24.578 14.531 1 97.56 296 GLU A C 1
ATOM 2264 O O . GLU A 1 296 ? -8.133 -24.844 14.898 1 97.56 296 GLU A O 1
ATOM 2269 N N . LEU A 1 297 ? -9.578 -23.406 13.961 1 97.38 297 LEU A N 1
ATOM 2270 C CA . LEU A 1 297 ? -8.555 -22.422 13.648 1 97.38 297 LEU A CA 1
ATOM 2271 C C . LEU A 1 297 ? -8.398 -21.406 14.781 1 97.38 297 LEU A C 1
ATOM 2273 O O . LEU A 1 297 ? -7.512 -20.562 14.742 1 97.38 297 LEU A O 1
ATOM 2277 N N . LYS A 1 298 ? -9.227 -21.562 15.773 1 96.94 298 LYS A N 1
ATOM 2278 C CA . LYS A 1 298 ? -9.172 -20.625 16.906 1 96.94 298 LYS A CA 1
ATOM 2279 C C . LYS A 1 298 ? -7.797 -20.656 17.562 1 96.94 298 LYS A C 1
ATOM 2281 O O . LYS A 1 298 ? -7.293 -21.719 17.922 1 96.94 298 LYS A O 1
ATOM 2286 N N . GLY A 1 299 ? -7.16 -19.438 17.625 1 95.5 299 GLY A N 1
ATOM 2287 C CA . GLY A 1 299 ? -5.887 -19.312 18.328 1 95.5 299 GLY A CA 1
ATOM 2288 C C . GLY A 1 299 ? -4.691 -19.641 17.438 1 95.5 299 GLY A C 1
ATOM 2289 O O . GLY A 1 299 ? -3.545 -19.5 17.875 1 95.5 299 GLY A O 1
ATOM 2290 N N . VAL A 1 300 ? -4.918 -20.094 16.203 1 95.69 300 VAL A N 1
ATOM 2291 C CA . VAL A 1 300 ? -3.828 -20.422 15.289 1 95.69 300 VAL A CA 1
ATOM 2292 C C . VAL A 1 300 ? -3.377 -19.172 14.539 1 95.69 300 VAL A C 1
ATOM 2294 O O . VAL A 1 300 ? -4.168 -18.547 13.828 1 95.69 300 VAL A O 1
ATOM 2297 N N . VAL A 1 301 ? -2.088 -18.812 14.68 1 93.69 301 VAL A N 1
ATOM 2298 C CA . VAL A 1 301 ? -1.609 -17.562 14.109 1 93.69 301 VAL A CA 1
ATOM 2299 C C . VAL A 1 301 ? -0.556 -17.844 13.047 1 93.69 301 VAL A C 1
ATOM 2301 O O . VAL A 1 301 ? -0.513 -17.156 12.016 1 93.69 301 VAL A O 1
ATOM 2304 N N . ASP A 1 302 ? 0.206 -18.875 13.266 1 92.25 302 ASP A N 1
ATOM 2305 C CA . ASP A 1 302 ? 1.304 -19.219 12.367 1 92.25 302 ASP A CA 1
ATOM 2306 C C . ASP A 1 302 ? 0.78 -19.672 11 1 92.25 302 ASP A C 1
ATOM 2308 O O . ASP A 1 302 ? -0.085 -20.547 10.922 1 92.25 302 ASP A O 1
ATOM 2312 N N . PRO A 1 303 ? 1.314 -19.078 9.961 1 90.44 303 PRO A N 1
ATOM 2313 C CA . PRO A 1 303 ? 0.802 -19.359 8.617 1 90.44 303 PRO A CA 1
ATOM 2314 C C . PRO A 1 303 ? 0.91 -20.844 8.258 1 90.44 303 PRO A C 1
ATOM 2316 O O . PRO A 1 303 ? -0.014 -21.406 7.66 1 90.44 303 PRO A O 1
ATOM 2319 N N . GLU A 1 304 ? 1.986 -21.453 8.547 1 88.62 304 GLU A N 1
ATOM 2320 C CA . GLU A 1 304 ? 2.172 -22.859 8.219 1 88.62 304 GLU A CA 1
ATOM 2321 C C . GLU A 1 304 ? 1.208 -23.75 9.008 1 88.62 304 GLU A C 1
ATOM 2323 O O . GLU A 1 304 ? 0.679 -24.734 8.469 1 88.62 304 GLU A O 1
ATOM 2328 N N . LYS A 1 305 ? 1.028 -23.453 10.219 1 93.75 305 LYS A N 1
ATOM 2329 C CA . LYS A 1 305 ? 0.064 -24.188 11.031 1 93.75 305 LYS A CA 1
ATOM 2330 C C . LYS A 1 305 ? -1.357 -23.984 10.516 1 93.75 305 LYS A C 1
ATOM 2332 O O . LYS A 1 305 ? -2.16 -24.922 10.516 1 93.75 305 LYS A O 1
ATOM 2337 N N . LYS A 1 306 ? -1.708 -22.797 10.133 1 94.75 306 LYS A N 1
ATOM 2338 C CA . LYS A 1 306 ? -3.014 -22.531 9.531 1 94.75 306 LYS A CA 1
ATOM 2339 C C . LYS A 1 306 ? -3.264 -23.438 8.328 1 94.75 306 LYS A C 1
ATOM 2341 O O . LYS A 1 306 ? -4.324 -24.047 8.219 1 94.75 306 LYS A O 1
ATOM 2346 N N . ARG A 1 307 ? -2.256 -23.516 7.469 1 91.25 307 ARG A N 1
ATOM 2347 C CA . ARG A 1 307 ? -2.363 -24.328 6.262 1 91.25 307 ARG A CA 1
ATOM 2348 C C . ARG A 1 307 ? -2.598 -25.797 6.605 1 91.25 307 ARG A C 1
ATOM 2350 O O . ARG A 1 307 ? -3.418 -26.469 5.973 1 91.25 307 ARG A O 1
ATOM 2357 N N . LYS A 1 308 ? -1.926 -26.25 7.586 1 92 308 LYS A N 1
ATOM 2358 C CA . LYS A 1 308 ? -2.041 -27.641 8.008 1 92 308 LYS A CA 1
ATOM 2359 C C . LYS A 1 308 ? -3.422 -27.922 8.594 1 92 308 LYS A C 1
ATOM 2361 O O . LYS A 1 308 ? -4.023 -28.953 8.297 1 92 308 LYS A O 1
ATOM 2366 N N . VAL A 1 309 ? -3.842 -27 9.375 1 96.12 309 VAL A N 1
ATOM 2367 C CA . VAL A 1 309 ? -5.148 -27.172 10 1 96.12 309 VAL A CA 1
ATOM 2368 C C . VAL A 1 309 ? -6.238 -27.141 8.93 1 96.12 309 VAL A C 1
ATOM 2370 O O . VAL A 1 309 ? -7.152 -27.969 8.938 1 96.12 309 VAL A O 1
ATOM 2373 N N . ILE A 1 310 ? -6.176 -26.188 8.07 1 95.5 310 ILE A N 1
ATOM 2374 C CA . ILE A 1 310 ? -7.172 -26.047 7.012 1 95.5 310 ILE A CA 1
ATOM 2375 C C . ILE A 1 310 ? -7.199 -27.312 6.156 1 95.5 310 ILE A C 1
ATOM 2377 O O . ILE A 1 310 ? -8.273 -27.828 5.848 1 95.5 310 ILE A O 1
ATOM 2381 N N . GLY A 1 311 ? -6.031 -27.812 5.789 1 92.25 311 GLY A N 1
ATOM 2382 C CA . GLY A 1 311 ? -5.945 -29.031 5.016 1 92.25 311 GLY A CA 1
ATOM 2383 C C . GLY A 1 311 ? -6.547 -30.234 5.727 1 92.25 311 GLY A C 1
ATOM 2384 O O . GLY A 1 311 ? -7.301 -31 5.129 1 92.25 311 GLY A O 1
ATOM 2385 N N . ARG A 1 312 ? -6.238 -30.391 6.941 1 93.31 312 ARG A N 1
ATOM 2386 C CA . ARG A 1 312 ? -6.734 -31.5 7.742 1 93.31 312 ARG A CA 1
ATOM 2387 C C . ARG A 1 312 ? -8.25 -31.453 7.863 1 93.31 312 ARG A C 1
ATOM 2389 O O . ARG A 1 312 ? -8.93 -32.438 7.613 1 93.31 312 ARG A O 1
ATOM 2396 N N . VAL A 1 313 ? -8.758 -30.312 8.258 1 96.31 313 VAL A N 1
ATOM 2397 C CA . VAL A 1 313 ? -10.195 -30.172 8.484 1 96.31 313 VAL A CA 1
ATOM 2398 C C . VAL A 1 313 ? -10.945 -30.375 7.172 1 96.31 313 VAL A C 1
ATOM 2400 O O . VAL A 1 313 ? -12.039 -30.953 7.164 1 96.31 313 VAL A O 1
ATOM 2403 N N . TYR A 1 314 ? -10.383 -29.922 6.129 1 94.44 314 TYR A N 1
ATOM 2404 C CA . TYR A 1 314 ? -11.008 -30.109 4.828 1 94.44 314 TYR A CA 1
ATOM 2405 C C . TYR A 1 314 ? -11.211 -31.594 4.527 1 94.44 314 TYR A C 1
ATOM 2407 O O . TYR A 1 314 ? -12.312 -32 4.148 1 94.44 314 TYR A O 1
ATOM 2415 N N . ILE A 1 315 ? -10.234 -32.375 4.707 1 90.88 315 ILE A N 1
ATOM 2416 C CA . ILE A 1 315 ? -10.273 -33.812 4.422 1 90.88 315 ILE A CA 1
ATOM 2417 C C . ILE A 1 315 ? -11.289 -34.469 5.336 1 90.88 315 ILE A C 1
ATOM 2419 O O . ILE A 1 315 ? -12.07 -35.312 4.891 1 90.88 315 ILE A O 1
ATOM 2423 N N . GLU A 1 316 ? -11.242 -34.125 6.551 1 94 316 GLU A N 1
ATOM 2424 C CA . GLU A 1 316 ? -12.172 -34.688 7.52 1 94 316 GLU A CA 1
ATOM 2425 C C . GLU A 1 316 ? -13.617 -34.375 7.141 1 94 316 GLU A C 1
ATOM 2427 O O . GLU A 1 316 ? -14.469 -35.281 7.172 1 94 316 GLU A O 1
ATOM 2432 N N . GLU A 1 317 ? -13.844 -33.156 6.812 1 95.31 317 GLU A N 1
ATOM 2433 C CA . GLU A 1 317 ? -15.203 -32.75 6.438 1 95.31 317 GLU A CA 1
ATOM 2434 C C . GLU A 1 317 ? -15.617 -33.406 5.117 1 95.31 317 GLU A C 1
ATOM 2436 O O . GLU A 1 317 ? -16.797 -33.719 4.918 1 95.31 317 GLU A O 1
ATOM 2441 N N . PHE A 1 318 ? -14.734 -33.531 4.219 1 93.5 318 PHE A N 1
ATOM 2442 C CA . PHE A 1 318 ? -15 -34.188 2.943 1 93.5 318 PHE A CA 1
ATOM 2443 C C . PHE A 1 318 ? -15.383 -35.625 3.156 1 93.5 318 PHE A C 1
ATOM 2445 O O . PHE A 1 318 ? -16.359 -36.125 2.586 1 93.5 318 PHE A O 1
ATOM 2452 N N . GLU A 1 319 ? -14.664 -36.281 3.955 1 91.31 319 GLU A N 1
ATOM 2453 C CA . GLU A 1 319 ? -14.945 -37.688 4.277 1 91.31 319 GLU A CA 1
ATOM 2454 C C . GLU A 1 319 ? -16.312 -37.812 4.949 1 91.31 319 GLU A C 1
ATOM 2456 O O . GLU A 1 319 ? -17.047 -38.781 4.672 1 91.31 319 GLU A O 1
ATOM 2461 N N . ARG A 1 320 ? -16.531 -36.938 5.82 1 94.25 320 ARG A N 1
ATOM 2462 C CA . ARG A 1 320 ? -17.828 -36.969 6.488 1 94.25 320 ARG A CA 1
ATOM 2463 C C . ARG A 1 320 ? -18.969 -36.781 5.484 1 94.25 320 ARG A C 1
ATOM 2465 O O . ARG A 1 320 ? -19.984 -37.5 5.57 1 94.25 320 ARG A O 1
ATOM 2472 N N . ALA A 1 321 ? -18.781 -35.875 4.602 1 95.5 321 ALA A N 1
ATOM 2473 C CA . ALA A 1 321 ? -19.781 -35.656 3.568 1 95.5 321 ALA A CA 1
ATOM 2474 C C . ALA A 1 321 ? -19.984 -36.906 2.713 1 95.5 321 ALA A C 1
ATOM 2476 O O . ALA A 1 321 ? -21.109 -37.281 2.395 1 95.5 321 ALA A O 1
ATOM 2477 N N . MET A 1 322 ? -18.938 -37.562 2.33 1 94.19 322 MET A N 1
ATOM 2478 C CA . MET A 1 322 ? -19 -38.781 1.534 1 94.19 322 MET A CA 1
ATOM 2479 C C . MET A 1 322 ? -19.781 -39.844 2.262 1 94.19 322 MET A C 1
ATOM 2481 O O . MET A 1 322 ? -20.656 -40.5 1.674 1 94.19 322 MET A O 1
ATOM 2485 N N . THR A 1 323 ? -19.469 -40 3.51 1 94.19 323 THR A N 1
ATOM 2486 C CA . THR A 1 323 ? -20.141 -41 4.32 1 94.19 323 THR A CA 1
ATOM 2487 C C . THR A 1 323 ? -21.641 -40.719 4.418 1 94.19 323 THR A C 1
ATOM 2489 O O . THR A 1 323 ? -22.453 -41.656 4.285 1 94.19 323 THR A O 1
ATOM 2492 N N . GLU A 1 324 ? -21.938 -39.531 4.648 1 96.38 324 GLU A N 1
ATOM 2493 C CA . GLU A 1 324 ? -23.328 -39.125 4.785 1 96.38 324 GLU A CA 1
ATOM 2494 C C . GLU A 1 324 ? -24.094 -39.375 3.486 1 96.38 324 GLU A C 1
ATOM 2496 O O . GLU A 1 324 ? -25.297 -39.625 3.51 1 96.38 324 GLU A O 1
ATOM 2501 N N . LEU A 1 325 ? -23.406 -39.281 2.406 1 96.25 325 LEU A N 1
ATOM 2502 C CA . LEU A 1 325 ? -24.031 -39.469 1.1 1 96.25 325 LEU A CA 1
ATOM 2503 C C . LEU A 1 325 ? -24.016 -40.938 0.682 1 96.25 325 LEU A C 1
ATOM 2505 O O . LEU A 1 325 ? -24.547 -41.281 -0.372 1 96.25 325 LEU A O 1
ATOM 2509 N N . GLY A 1 326 ? -23.375 -41.781 1.443 1 95.12 326 GLY A N 1
ATOM 2510 C CA . GLY A 1 326 ? -23.406 -43.219 1.218 1 95.12 326 GLY A CA 1
ATOM 2511 C C . GLY A 1 326 ? -22.234 -43.719 0.385 1 95.12 326 GLY A C 1
ATOM 2512 O O . GLY A 1 326 ? -22.25 -44.875 -0.096 1 95.12 326 GLY A O 1
ATOM 2513 N N . TYR A 1 327 ? -21.25 -42.938 0.252 1 94.88 327 TYR A N 1
ATOM 2514 C CA . TYR A 1 327 ? -20.094 -43.344 -0.544 1 94.88 327 TYR A CA 1
ATOM 2515 C C . TYR A 1 327 ? -19 -43.938 0.335 1 94.88 327 TYR A C 1
ATOM 2517 O O . TYR A 1 327 ? -18.812 -43.531 1.475 1 94.88 327 TYR A O 1
ATOM 2525 N N . ASN A 1 328 ? -18.328 -44.969 -0.149 1 91.19 328 ASN A N 1
ATOM 2526 C CA . ASN A 1 328 ? -17.234 -45.656 0.54 1 91.19 328 ASN A CA 1
ATOM 2527 C C . ASN A 1 328 ? -16.219 -46.188 -0.445 1 91.19 328 ASN A C 1
ATOM 2529 O O . ASN A 1 328 ? -16.391 -46.094 -1.659 1 91.19 328 ASN A O 1
ATOM 2533 N N . HIS A 1 329 ? -15.141 -46.781 0.127 1 88.25 329 HIS A N 1
ATOM 2534 C CA . HIS A 1 329 ? -14.031 -47.25 -0.709 1 88.25 329 HIS A CA 1
ATOM 2535 C C . HIS A 1 329 ? -14.469 -48.375 -1.635 1 88.25 329 HIS A C 1
ATOM 2537 O O . HIS A 1 329 ? -13.859 -48.594 -2.682 1 88.25 329 HIS A O 1
ATOM 2543 N N . GLY A 1 330 ? -15.523 -49.031 -1.351 1 88.69 330 GLY A N 1
ATOM 2544 C CA . GLY A 1 330 ? -15.984 -50.156 -2.131 1 88.69 330 GLY A CA 1
ATOM 2545 C C . GLY A 1 330 ? -16.859 -49.75 -3.301 1 88.69 330 GLY A C 1
ATOM 2546 O O . GLY A 1 330 ? -16.953 -50.5 -4.289 1 88.69 330 GLY A O 1
ATOM 2547 N N . ASN A 1 331 ? -17.469 -48.625 -3.191 1 93.69 331 ASN A N 1
ATOM 2548 C CA . ASN A 1 331 ? -18.469 -48.344 -4.223 1 93.69 331 ASN A CA 1
ATOM 2549 C C . ASN A 1 331 ? -18.109 -47.094 -5.016 1 93.69 331 ASN A C 1
ATOM 2551 O O . ASN A 1 331 ? -18.812 -46.719 -5.953 1 93.69 331 ASN A O 1
ATOM 2555 N N . CYS A 1 332 ? -17.047 -46.406 -4.645 1 93.88 332 CYS A N 1
ATOM 2556 C CA . CYS A 1 332 ? -16.766 -45.219 -5.426 1 93.88 332 CYS A CA 1
ATOM 2557 C C . CYS A 1 332 ? -15.266 -44.969 -5.574 1 93.88 332 CYS A C 1
ATOM 2559 O O . CYS A 1 332 ? -14.477 -45.5 -4.797 1 93.88 332 CYS A O 1
ATOM 2561 N N . LEU A 1 333 ? -14.859 -44.219 -6.617 1 94.94 333 LEU A N 1
ATOM 2562 C CA . LEU A 1 333 ? -13.523 -43.688 -6.863 1 94.94 333 LEU A CA 1
ATOM 2563 C C . LEU A 1 333 ? -13.453 -42.188 -6.543 1 94.94 333 LEU A C 1
ATOM 2565 O O . LEU A 1 333 ? -14.484 -41.5 -6.535 1 94.94 333 LEU A O 1
ATOM 2569 N N . LEU A 1 334 ? -12.266 -41.75 -6.184 1 93.75 334 LEU A N 1
ATOM 2570 C CA . LEU A 1 334 ? -12.078 -40.344 -5.895 1 93.75 334 LEU A CA 1
ATOM 2571 C C . LEU A 1 334 ? -11.43 -39.625 -7.07 1 93.75 334 LEU A C 1
ATOM 2573 O O . LEU A 1 334 ? -10.391 -40.062 -7.578 1 93.75 334 LEU A O 1
ATOM 2577 N N . LEU A 1 335 ? -12.023 -38.594 -7.496 1 94.12 335 LEU A N 1
ATOM 2578 C CA . LEU A 1 335 ? -11.508 -37.781 -8.609 1 94.12 335 LEU A CA 1
ATOM 2579 C C . LEU A 1 335 ? -10.477 -36.781 -8.125 1 94.12 335 LEU A C 1
ATOM 2581 O O . LEU A 1 335 ? -10.703 -36.094 -7.137 1 94.12 335 LEU A O 1
ATOM 2585 N N . GLN A 1 336 ? -9.352 -36.719 -8.773 1 87.44 336 GLN A N 1
ATOM 2586 C CA . GLN A 1 336 ? -8.328 -35.75 -8.484 1 87.44 336 GLN A CA 1
ATOM 2587 C C . GLN A 1 336 ? -7.906 -35 -9.75 1 87.44 336 GLN A C 1
ATOM 2589 O O . GLN A 1 336 ? -7.793 -35.594 -10.82 1 87.44 336 GLN A O 1
ATOM 2594 N N . GLY A 1 337 ? -7.727 -33.656 -9.586 1 86.06 337 GLY A N 1
ATOM 2595 C CA . GLY A 1 337 ? -7.32 -32.844 -10.711 1 86.06 337 GLY A CA 1
ATOM 2596 C C . GLY A 1 337 ? -5.812 -32.719 -10.859 1 86.06 337 GLY A C 1
ATOM 2597 O O . GLY A 1 337 ? -5.285 -31.641 -11.078 1 86.06 337 GLY A O 1
ATOM 2598 N N . THR A 1 338 ? -5.172 -33.75 -10.758 1 80.81 338 THR A N 1
ATOM 2599 C CA . THR A 1 338 ? -3.721 -33.781 -10.922 1 80.81 338 THR A CA 1
ATOM 2600 C C . THR A 1 338 ? -3.336 -33.562 -12.375 1 80.81 338 THR A C 1
ATOM 2602 O O . THR A 1 338 ? -3.898 -34.188 -13.281 1 80.81 338 THR A O 1
ATOM 2605 N N . ILE A 1 339 ? -2.381 -32.594 -12.492 1 82.06 339 ILE A N 1
ATOM 2606 C CA . ILE A 1 339 ? -1.921 -32.344 -13.852 1 82.06 339 ILE A CA 1
ATOM 2607 C C . ILE A 1 339 ? -0.478 -32.812 -14.008 1 82.06 339 ILE A C 1
ATOM 2609 O O . ILE A 1 339 ? 0.158 -33.219 -13.031 1 82.06 339 ILE A O 1
ATOM 2613 N N . TYR A 1 340 ? -0.057 -32.781 -15.164 1 77.19 340 TYR A N 1
ATOM 2614 C CA . TYR A 1 340 ? 1.212 -33.406 -15.516 1 77.19 340 TYR A CA 1
ATOM 2615 C C . TYR A 1 340 ? 2.363 -32.781 -14.742 1 77.19 340 TYR A C 1
ATOM 2617 O O . TYR A 1 340 ? 3.229 -33.469 -14.219 1 77.19 340 TYR A O 1
ATOM 2625 N N . PRO A 1 341 ? 2.396 -31.453 -14.648 1 71.75 341 PRO A N 1
ATOM 2626 C CA . PRO A 1 341 ? 3.488 -30.828 -13.898 1 71.75 341 PRO A CA 1
ATOM 2627 C C . PRO A 1 341 ? 3.562 -31.312 -12.453 1 71.75 341 PRO A C 1
ATOM 2629 O O . PRO A 1 341 ? 4.652 -31.391 -11.875 1 71.75 341 PRO A O 1
ATOM 2632 N N . ASP A 1 342 ? 2.469 -31.641 -11.867 1 70.44 342 ASP A N 1
ATOM 2633 C CA . ASP A 1 342 ? 2.441 -32.156 -10.5 1 70.44 342 ASP A CA 1
ATOM 2634 C C . ASP A 1 342 ? 3.195 -33.469 -10.391 1 70.44 342 ASP A C 1
ATOM 2636 O O . ASP A 1 342 ? 3.883 -33.719 -9.398 1 70.44 342 ASP A O 1
ATOM 2640 N N . ILE A 1 343 ? 3.033 -34.188 -11.336 1 68.69 343 ILE A N 1
ATOM 2641 C CA . ILE A 1 343 ? 3.672 -35.5 -11.383 1 68.69 343 ILE A CA 1
ATOM 2642 C C . ILE A 1 343 ? 5.172 -35.344 -11.609 1 68.69 343 ILE A C 1
ATOM 2644 O O . ILE A 1 343 ? 5.984 -36.031 -10.977 1 68.69 343 ILE A O 1
ATOM 2648 N N . LEU A 1 344 ? 5.434 -34.438 -12.523 1 65.81 344 LEU A N 1
ATOM 2649 C CA . LEU A 1 344 ? 6.832 -34.188 -12.852 1 65.81 344 LEU A CA 1
ATOM 2650 C C . LEU A 1 344 ? 7.598 -33.688 -11.633 1 65.81 344 LEU A C 1
ATOM 2652 O O . LEU A 1 344 ? 8.734 -34.094 -11.391 1 65.81 344 LEU A O 1
ATOM 2656 N N . GLU A 1 345 ? 6.973 -32.781 -10.938 1 59.69 345 GLU A N 1
ATOM 2657 C CA . GLU A 1 345 ? 7.602 -32.25 -9.742 1 59.69 345 GLU A CA 1
ATOM 2658 C C . GLU A 1 345 ? 7.848 -33.312 -8.688 1 59.69 345 GLU A C 1
ATOM 2660 O O . GLU A 1 345 ? 8.875 -33.312 -8.016 1 59.69 345 GLU A O 1
ATOM 2665 N N . SER A 1 346 ? 6.926 -34.156 -8.555 1 57.91 346 SER A N 1
ATOM 2666 C CA . SER A 1 346 ? 7.039 -35.219 -7.562 1 57.91 346 SER A CA 1
ATOM 2667 C C . SER A 1 346 ? 8.07 -36.281 -7.977 1 57.91 346 SER A C 1
ATOM 2669 O O . SER A 1 346 ? 8.836 -36.75 -7.145 1 57.91 346 SER A O 1
ATOM 2671 N N . GLU A 1 347 ? 8.047 -36.594 -9.234 1 56.97 347 GLU A N 1
ATOM 2672 C CA . GLU A 1 347 ? 8.898 -37.656 -9.734 1 56.97 347 GLU A CA 1
ATOM 2673 C C . GLU A 1 347 ? 10.297 -37.156 -10.062 1 56.97 347 GLU A C 1
ATOM 2675 O O . GLU A 1 347 ? 11.281 -37.875 -9.906 1 56.97 347 GLU A O 1
ATOM 2680 N N . LEU A 1 348 ? 10.297 -35.906 -10.586 1 53.69 348 LEU A N 1
ATOM 2681 C CA . LEU A 1 348 ? 11.57 -35.406 -11.094 1 53.69 348 LEU A CA 1
ATOM 2682 C C . LEU A 1 348 ? 12.305 -34.625 -10.031 1 53.69 348 LEU A C 1
ATOM 2684 O O . LEU A 1 348 ? 13.484 -34.281 -10.195 1 53.69 348 LEU A O 1
ATOM 2688 N N . ASN A 1 349 ? 11.617 -33.969 -9.062 1 49.84 349 ASN A N 1
ATOM 2689 C CA . ASN A 1 349 ? 12.312 -33.188 -8.039 1 49.84 349 ASN A CA 1
ATOM 2690 C C . ASN A 1 349 ? 13.281 -34.062 -7.242 1 49.84 349 ASN A C 1
ATOM 2692 O O . ASN A 1 349 ? 13.398 -33.906 -6.023 1 49.84 349 ASN A O 1
ATOM 2696 N N . ARG A 1 350 ? 13.906 -34.906 -7.727 1 48.47 350 ARG A N 1
ATOM 2697 C CA . ARG A 1 350 ? 14.844 -35.844 -7.078 1 48.47 350 ARG A CA 1
ATOM 2698 C C . ARG A 1 350 ? 16.094 -35.094 -6.609 1 48.47 350 ARG A C 1
ATOM 2700 O O . ARG A 1 350 ? 16.875 -35.625 -5.812 1 48.47 350 ARG A O 1
ATOM 2707 N N . ARG A 1 351 ? 16.547 -34.156 -7.34 1 43.06 351 ARG A N 1
ATOM 2708 C CA . ARG A 1 351 ? 17.766 -33.562 -6.84 1 43.06 351 ARG A CA 1
ATOM 2709 C C . ARG A 1 351 ? 17.5 -32.688 -5.602 1 43.06 351 ARG A C 1
ATOM 2711 O O . ARG A 1 351 ? 18.422 -32.344 -4.871 1 43.06 351 ARG A O 1
ATOM 2718 N N . SER A 1 352 ? 16.484 -31.859 -5.594 1 39.47 352 SER A N 1
ATOM 2719 C CA . SER A 1 352 ? 16.344 -30.906 -4.496 1 39.47 352 SER A CA 1
ATOM 2720 C C . SER A 1 352 ? 15.875 -31.578 -3.221 1 39.47 352 SER A C 1
ATOM 2722 O O . SER A 1 352 ? 14.891 -32.344 -3.242 1 39.47 352 SER A O 1
ATOM 2724 N N . LYS A 1 353 ? 16.797 -32 -2.445 1 40.66 353 LYS A N 1
ATOM 2725 C CA . LYS A 1 353 ? 16.625 -32.469 -1.07 1 40.66 353 LYS A CA 1
ATOM 2726 C C . LYS A 1 353 ? 15.414 -31.797 -0.418 1 40.66 353 LYS A C 1
ATOM 2728 O O . LYS A 1 353 ? 15.117 -32.062 0.75 1 40.66 353 LYS A O 1
ATOM 2733 N N . GLN A 1 354 ? 15.008 -30.672 -0.823 1 37.53 354 GLN A N 1
ATOM 2734 C CA . GLN A 1 354 ? 13.93 -30.047 -0.074 1 37.53 354 GLN A CA 1
ATOM 2735 C C . GLN A 1 354 ? 12.578 -30.641 -0.455 1 37.53 354 GLN A C 1
ATOM 2737 O O . GLN A 1 354 ? 12.328 -30.938 -1.628 1 37.53 354 GLN A O 1
ATOM 2742 N N . PRO A 1 355 ? 12.023 -31.234 0.52 1 34.59 355 PRO A N 1
ATOM 2743 C CA . PRO A 1 355 ? 10.68 -31.781 0.295 1 34.59 355 PRO A CA 1
ATOM 2744 C C . PRO A 1 355 ? 9.828 -30.906 -0.615 1 34.59 355 PRO A C 1
ATOM 2746 O O . PRO A 1 355 ? 9.695 -29.703 -0.367 1 34.59 355 PRO A O 1
ATOM 2749 N N . VAL A 1 356 ? 10.055 -30.969 -1.747 1 37.22 356 VAL A N 1
ATOM 2750 C CA . VAL A 1 356 ? 9.102 -30.281 -2.604 1 37.22 356 VAL A CA 1
ATOM 2751 C C . VAL A 1 356 ? 7.676 -30.562 -2.131 1 37.22 356 VAL A C 1
ATOM 2753 O O . VAL A 1 356 ? 7.418 -31.609 -1.516 1 37.22 356 VAL A O 1
ATOM 2756 N N . LYS A 1 357 ? 6.883 -29.703 -2.369 1 40.66 357 LYS A N 1
ATOM 2757 C CA . LYS A 1 357 ? 5.461 -29.797 -2.053 1 40.66 357 LYS A CA 1
ATOM 2758 C C . LYS A 1 357 ? 4.891 -31.141 -2.516 1 40.66 357 LYS A C 1
ATOM 2760 O O . LYS A 1 357 ? 4.965 -31.484 -3.699 1 40.66 357 LYS A O 1
ATOM 2765 N N . SER A 1 358 ? 5.176 -32.188 -1.755 1 32.94 358 SER A N 1
ATOM 2766 C CA . SER A 1 358 ? 4.523 -33.438 -2.145 1 32.94 358 SER A CA 1
ATOM 2767 C C . SER A 1 358 ? 3.152 -33.156 -2.758 1 32.94 358 SER A C 1
ATOM 2769 O O . SER A 1 358 ? 2.262 -32.625 -2.094 1 32.94 358 SER A O 1
ATOM 2771 N N . HIS A 1 359 ? 3.105 -32.812 -3.916 1 36.12 359 HIS A N 1
ATOM 2772 C CA . HIS A 1 359 ? 1.812 -32.656 -4.57 1 36.12 359 HIS A CA 1
ATOM 2773 C C . HIS A 1 359 ? 0.854 -33.781 -4.172 1 36.12 359 HIS A C 1
ATOM 2775 O O . HIS A 1 359 ? -0.358 -33.656 -4.367 1 36.12 359 HIS A O 1
ATOM 2781 N N . HIS A 1 360 ? 1.403 -34.906 -4.086 1 35.44 360 HIS A N 1
ATOM 2782 C CA . HIS A 1 360 ? 0.489 -35.938 -3.59 1 35.44 360 HIS A CA 1
ATOM 2783 C C . HIS A 1 360 ? -0.157 -35.5 -2.275 1 35.44 360 HIS A C 1
ATOM 2785 O O . HIS A 1 360 ? -1.075 -36.188 -1.786 1 35.44 360 HIS A O 1
ATOM 2791 N N . ASN A 1 361 ? 0.627 -34.844 -1.604 1 34.84 361 ASN A N 1
ATOM 2792 C CA . ASN A 1 361 ? -0.018 -34.312 -0.407 1 34.84 361 ASN A CA 1
ATOM 2793 C C . ASN A 1 361 ? -0.984 -33.156 -0.745 1 34.84 361 ASN A C 1
ATOM 2795 O O . ASN A 1 361 ? -1.291 -32.344 0.107 1 34.84 361 ASN A O 1
ATOM 2799 N N . VAL A 1 362 ? -0.925 -32.75 -1.914 1 38 362 VAL A N 1
ATOM 2800 C CA . VAL A 1 362 ? -1.858 -31.703 -2.293 1 38 362 VAL A CA 1
ATOM 2801 C C . VAL A 1 362 ? -3.225 -31.969 -1.664 1 38 362 VAL A C 1
ATOM 2803 O O . VAL A 1 362 ? -3.873 -31.047 -1.157 1 38 362 VAL A O 1
ATOM 2806 N N . GLY A 1 363 ? -3.822 -33.094 -2.24 1 38.03 363 GLY A N 1
ATOM 2807 C CA . GLY A 1 363 ? -5.129 -33.188 -1.611 1 38.03 363 GLY A CA 1
ATOM 2808 C C . GLY A 1 363 ? -5.055 -33.625 -0.155 1 38.03 363 GLY A C 1
ATOM 2809 O O . GLY A 1 363 ? -6.074 -33.938 0.453 1 38.03 363 GLY A O 1
ATOM 2810 N N . GLY A 1 364 ? -3.818 -33.406 0.371 1 45.84 364 GLY A N 1
ATOM 2811 C CA . GLY A 1 364 ? -3.779 -33.625 1.807 1 45.84 364 GLY A CA 1
ATOM 2812 C C . GLY A 1 364 ? -4.43 -34.938 2.223 1 45.84 364 GLY A C 1
ATOM 2813 O O . GLY A 1 364 ? -4.949 -35.031 3.334 1 45.84 364 GLY A O 1
ATOM 2814 N N . LEU A 1 365 ? -4.664 -35.781 1.264 1 51.28 365 LEU A N 1
ATOM 2815 C CA . LEU A 1 365 ? -5.414 -36.938 1.732 1 51.28 365 LEU A CA 1
ATOM 2816 C C . LEU A 1 365 ? -4.547 -37.812 2.631 1 51.28 365 LEU A C 1
ATOM 2818 O O . LEU A 1 365 ? -3.391 -38.094 2.305 1 51.28 365 LEU A O 1
ATOM 2822 N N . PRO A 1 366 ? -4.895 -37.969 3.736 1 52.72 366 PRO A N 1
ATOM 2823 C CA . PRO A 1 366 ? -4.168 -38.812 4.664 1 52.72 366 PRO A CA 1
ATOM 2824 C C . PRO A 1 366 ? -3.783 -40.156 4.039 1 52.72 366 PRO A C 1
ATOM 2826 O O . PRO A 1 366 ? -4.461 -40.656 3.127 1 52.72 366 PRO A O 1
ATOM 2829 N N . GLU A 1 367 ? -2.611 -40.656 4.219 1 53.69 367 GLU A N 1
ATOM 2830 C CA . GLU A 1 367 ? -2.148 -41.969 3.809 1 53.69 367 GLU A CA 1
ATOM 2831 C C . GLU A 1 367 ? -3.248 -43.031 3.965 1 53.69 367 GLU A C 1
ATOM 2833 O O . GLU A 1 367 ? -3.27 -44.031 3.244 1 53.69 367 GLU A O 1
ATOM 2838 N N . ASN A 1 368 ? -4.137 -42.688 4.793 1 51.5 368 ASN A N 1
ATOM 2839 C CA . ASN A 1 368 ? -5.145 -43.688 5.133 1 51.5 368 ASN A CA 1
ATOM 2840 C C . ASN A 1 368 ? -6.312 -43.656 4.152 1 51.5 368 ASN A C 1
ATOM 2842 O O . ASN A 1 368 ? -7.32 -44.344 4.367 1 51.5 368 ASN A O 1
ATOM 2846 N N . LEU A 1 369 ? -6.254 -42.719 3.217 1 59.5 369 LEU A N 1
ATOM 2847 C CA . LEU A 1 369 ? -7.414 -42.719 2.334 1 59.5 369 LEU A CA 1
ATOM 2848 C C . LEU A 1 369 ? -7.332 -43.844 1.328 1 59.5 369 LEU A C 1
ATOM 2850 O O . LEU A 1 369 ? -6.41 -43.906 0.509 1 59.5 369 LEU A O 1
ATOM 2854 N N . LYS A 1 370 ? -8 -44.938 1.585 1 67.5 370 LYS A N 1
ATOM 2855 C CA . LYS A 1 370 ? -8.031 -46.25 0.908 1 67.5 370 LYS A CA 1
ATOM 2856 C C . LYS A 1 370 ? -8.773 -46.156 -0.422 1 67.5 370 LYS A C 1
ATOM 2858 O O . LYS A 1 370 ? -9.078 -47.156 -1.043 1 67.5 370 LYS A O 1
ATOM 2863 N N . PHE A 1 371 ? -9.109 -44.875 -0.943 1 83 371 PHE A N 1
ATOM 2864 C CA . PHE A 1 371 ? -9.898 -44.781 -2.168 1 83 371 PHE A CA 1
ATOM 2865 C C . PHE A 1 371 ? -9 -44.906 -3.395 1 83 371 PHE A C 1
ATOM 2867 O O . PHE A 1 371 ? -7.867 -44.438 -3.396 1 83 371 PHE A O 1
ATOM 2874 N N . GLU A 1 372 ? -9.5 -45.594 -4.32 1 88.06 372 GLU A N 1
ATOM 2875 C CA . GLU A 1 372 ? -8.859 -45.594 -5.633 1 88.06 372 GLU A CA 1
ATOM 2876 C C . GLU A 1 372 ? -9.031 -44.219 -6.312 1 88.06 372 GLU A C 1
ATOM 2878 O O . GLU A 1 372 ? -10.109 -43.625 -6.258 1 88.06 372 GLU A O 1
ATOM 2883 N N . LEU A 1 373 ? -8 -43.781 -6.918 1 90.44 373 LEU A N 1
ATOM 2884 C CA . LEU A 1 373 ? -8.016 -42.438 -7.516 1 90.44 373 LEU A CA 1
ATOM 2885 C C . LEU A 1 373 ? -8.289 -42.531 -9.016 1 90.44 373 LEU A C 1
ATOM 2887 O O . LEU A 1 373 ? -7.914 -43.5 -9.664 1 90.44 373 LEU A O 1
ATOM 2891 N N . ILE A 1 374 ? -8.977 -41.594 -9.523 1 92.81 374 ILE A N 1
ATOM 2892 C CA . ILE A 1 374 ? -9.164 -41.406 -10.961 1 92.81 374 ILE A CA 1
ATOM 2893 C C . ILE A 1 374 ? -8.664 -40 -11.352 1 92.81 374 ILE A C 1
ATOM 2895 O O . ILE A 1 374 ? -9.086 -39 -10.773 1 92.81 374 ILE A O 1
ATOM 2899 N N . GLU A 1 375 ? -7.703 -39.906 -12.297 1 92.31 375 GLU A N 1
ATOM 2900 C CA . GLU A 1 375 ? -7.016 -38.688 -12.672 1 92.31 375 GLU A CA 1
ATOM 2901 C C . GLU A 1 375 ? -7.035 -38.469 -14.188 1 92.31 375 GLU A C 1
ATOM 2903 O O . GLU A 1 375 ? -6.02 -38.656 -14.859 1 92.31 375 GLU A O 1
ATOM 2908 N N . PRO A 1 376 ? -8.086 -37.969 -14.656 1 93.94 376 PRO A N 1
ATOM 2909 C CA . PRO A 1 376 ? -8.281 -37.906 -16.109 1 93.94 376 PRO A CA 1
ATOM 2910 C C . PRO A 1 376 ? -7.324 -36.969 -16.812 1 93.94 376 PRO A C 1
ATOM 2912 O O . PRO A 1 376 ? -7.059 -37.125 -18 1 93.94 376 PRO A O 1
ATOM 2915 N N . VAL A 1 377 ? -6.832 -35.938 -16.078 1 92.44 377 VAL A N 1
ATOM 2916 C CA . VAL A 1 377 ? -6.016 -34.938 -16.781 1 92.44 377 VAL A CA 1
ATOM 2917 C C . VAL A 1 377 ? -4.562 -35.062 -16.328 1 92.44 377 VAL A C 1
ATOM 2919 O O . VAL A 1 377 ? -3.783 -34.125 -16.438 1 92.44 377 VAL A O 1
ATOM 2922 N N . ARG A 1 378 ? -4.168 -36.094 -15.828 1 87.12 378 ARG A N 1
ATOM 2923 C CA . ARG A 1 378 ? -2.869 -36.312 -15.203 1 87.12 378 ARG A CA 1
ATOM 2924 C C . ARG A 1 378 ? -1.738 -36.156 -16.203 1 87.12 378 ARG A C 1
ATOM 2926 O O . ARG A 1 378 ? -0.596 -35.875 -15.836 1 87.12 378 ARG A O 1
ATOM 2933 N N . LEU A 1 379 ? -2.012 -36.312 -17.469 1 85.31 379 LEU A N 1
ATOM 2934 C CA . LEU A 1 379 ? -0.955 -36.25 -18.469 1 85.31 379 LEU A CA 1
ATOM 2935 C C . LEU A 1 379 ? -0.999 -34.938 -19.219 1 85.31 379 LEU A C 1
ATOM 2937 O O . LEU A 1 379 ? -0.333 -34.781 -20.25 1 85.31 379 LEU A O 1
ATOM 2941 N N . LEU A 1 380 ? -1.824 -34.031 -18.703 1 88.25 380 LEU A N 1
ATOM 2942 C CA . LEU A 1 380 ? -1.999 -32.781 -19.438 1 88.25 380 LEU A CA 1
ATOM 2943 C C . LEU A 1 380 ? -1.302 -31.625 -18.719 1 88.25 380 LEU A C 1
ATOM 2945 O O . LEU A 1 380 ? -1.234 -31.609 -17.484 1 88.25 380 LEU A O 1
ATOM 2949 N N . PHE A 1 381 ? -0.787 -30.719 -19.578 1 82.25 381 PHE A N 1
ATOM 2950 C CA . PHE A 1 381 ? -0.327 -29.438 -19.062 1 82.25 381 PHE A CA 1
ATOM 2951 C C . PHE A 1 381 ? -1.49 -28.469 -18.922 1 82.25 381 PHE A C 1
ATOM 2953 O O . PHE A 1 381 ? -2.596 -28.734 -19.391 1 82.25 381 PHE A O 1
ATOM 2960 N N . LYS A 1 382 ? -1.267 -27.344 -18.203 1 81.19 382 LYS A N 1
ATOM 2961 C CA . LYS A 1 382 ? -2.312 -26.391 -17.844 1 81.19 382 LYS A CA 1
ATOM 2962 C C . LYS A 1 382 ? -3.078 -25.922 -19.094 1 81.19 382 LYS A C 1
ATOM 2964 O O . LYS A 1 382 ? -4.309 -25.938 -19.094 1 81.19 382 LYS A O 1
ATOM 2969 N N . GLN A 1 383 ? -2.383 -25.547 -20.188 1 81.06 383 GLN A N 1
ATOM 2970 C CA . GLN A 1 383 ? -3.045 -25.094 -21.406 1 81.06 383 GLN A CA 1
ATOM 2971 C C . GLN A 1 383 ? -3.842 -26.219 -22.062 1 81.06 383 GLN A C 1
ATOM 2973 O O . GLN A 1 383 ? -4.918 -25.984 -22.609 1 81.06 383 GLN A O 1
ATOM 2978 N N . GLU A 1 384 ? -3.271 -27.344 -22 1 87.5 384 GLU A N 1
ATOM 2979 C CA . GLU A 1 384 ? -3.949 -28.5 -22.578 1 87.5 384 GLU A CA 1
ATOM 2980 C C . GLU A 1 384 ? -5.23 -28.828 -21.812 1 87.5 384 GLU A C 1
ATOM 2982 O O . GLU A 1 384 ? -6.211 -29.281 -22.391 1 87.5 384 GLU A O 1
ATOM 2987 N N . VAL A 1 385 ? -5.199 -28.562 -20.516 1 90.31 385 VAL A N 1
ATOM 2988 C CA . VAL A 1 385 ? -6.398 -28.734 -19.703 1 90.31 385 VAL A CA 1
ATOM 2989 C C . VAL A 1 385 ? -7.484 -27.766 -20.156 1 90.31 385 VAL A C 1
ATOM 2991 O O . VAL A 1 385 ? -8.648 -28.141 -20.281 1 90.31 385 VAL A O 1
ATOM 2994 N N . ARG A 1 386 ? -7.113 -26.641 -20.453 1 89.31 386 ARG A N 1
ATOM 2995 C CA . ARG A 1 386 ? -8.039 -25.625 -20.953 1 89.31 386 ARG A CA 1
ATOM 2996 C C . ARG A 1 386 ? -8.609 -26.031 -22.312 1 89.31 386 ARG A C 1
ATOM 2998 O O . ARG A 1 386 ? -9.812 -25.859 -22.562 1 89.31 386 ARG A O 1
ATOM 3005 N N . ASP A 1 387 ? -7.766 -26.5 -23.156 1 91.06 387 ASP A N 1
ATOM 3006 C CA . ASP A 1 387 ? -8.195 -26.938 -24.469 1 91.06 387 ASP A CA 1
ATOM 3007 C C . ASP A 1 387 ? -9.211 -28.062 -24.375 1 91.06 387 ASP A C 1
ATOM 3009 O O . ASP A 1 387 ? -10.188 -28.109 -25.125 1 91.06 387 ASP A O 1
ATOM 3013 N N . LEU A 1 388 ? -8.891 -28.953 -23.5 1 93.69 388 LEU A N 1
ATOM 3014 C CA . LEU A 1 388 ? -9.836 -30.031 -23.266 1 93.69 388 LEU A CA 1
ATOM 3015 C C . LEU A 1 388 ? -11.172 -29.484 -22.766 1 93.69 388 LEU A C 1
ATOM 3017 O O . LEU A 1 388 ? -12.234 -29.953 -23.188 1 93.69 388 LEU A O 1
ATOM 3021 N N . GLY A 1 389 ? -11.117 -28.578 -21.859 1 94.75 389 GLY A N 1
ATOM 3022 C CA . GLY A 1 389 ? -12.328 -27.938 -21.375 1 94.75 389 GLY A CA 1
ATOM 3023 C C . GLY A 1 389 ? -13.164 -27.297 -22.469 1 94.75 389 GLY A C 1
ATOM 3024 O O . GLY A 1 389 ? -14.391 -27.422 -22.484 1 94.75 389 GLY A O 1
ATOM 3025 N N . LYS A 1 390 ? -12.523 -26.672 -23.422 1 93.44 390 LYS A N 1
ATOM 3026 C CA . LYS A 1 390 ? -13.211 -26.094 -24.562 1 93.44 390 LYS A CA 1
ATOM 3027 C C . LYS A 1 390 ? -13.898 -27.156 -25.406 1 93.44 390 LYS A C 1
ATOM 3029 O O . LYS A 1 390 ? -15.023 -26.969 -25.859 1 93.44 390 LYS A O 1
ATOM 3034 N N . LEU A 1 391 ? -13.172 -28.141 -25.594 1 93.75 391 LEU A N 1
ATOM 3035 C CA . LEU A 1 391 ? -13.719 -29.266 -26.344 1 93.75 391 LEU A CA 1
ATOM 3036 C C . LEU A 1 391 ? -14.953 -29.828 -25.656 1 93.75 391 LEU A C 1
ATOM 3038 O O . LEU A 1 391 ? -15.883 -30.297 -26.328 1 93.75 391 LEU A O 1
ATOM 3042 N N . LEU A 1 392 ? -14.984 -29.797 -24.375 1 95.19 392 LEU A N 1
ATOM 3043 C CA . LEU A 1 392 ? -16.078 -30.328 -23.562 1 95.19 392 LEU A CA 1
ATOM 3044 C C . LEU A 1 392 ? -17.234 -29.328 -23.516 1 95.19 392 LEU A C 1
ATOM 3046 O O . LEU A 1 392 ? -18.281 -29.625 -22.922 1 95.19 392 LEU A O 1
ATOM 3050 N N . GLY A 1 393 ? -17 -28.141 -24.094 1 92.56 393 GLY A N 1
ATOM 3051 C CA . GLY A 1 393 ? -18.078 -27.172 -24.188 1 92.56 393 GLY A CA 1
ATOM 3052 C C . GLY A 1 393 ? -18.125 -26.203 -23.016 1 92.56 393 GLY A C 1
ATOM 3053 O O . GLY A 1 393 ? -19.125 -25.531 -22.812 1 92.56 393 GLY A O 1
ATOM 3054 N N . LEU A 1 394 ? -17.156 -26.172 -22.203 1 94.06 394 LEU A N 1
ATOM 3055 C CA . LEU A 1 394 ? -17.125 -25.234 -21.078 1 94.06 394 LEU A CA 1
ATOM 3056 C C . LEU A 1 394 ? -16.938 -23.797 -21.562 1 94.06 394 LEU A C 1
ATOM 3058 O O . LEU A 1 394 ? -16.25 -23.562 -22.562 1 94.06 394 LEU A O 1
ATOM 3062 N N . SER A 1 395 ? -17.547 -22.875 -20.938 1 90.88 395 SER A N 1
ATOM 3063 C CA . SER A 1 395 ? -17.547 -21.469 -21.344 1 90.88 395 SER A CA 1
ATOM 3064 C C . SER A 1 395 ? -16.234 -20.781 -20.953 1 90.88 395 SER A C 1
ATOM 3066 O O . SER A 1 395 ? -15.492 -21.297 -20.109 1 90.88 395 SER A O 1
ATOM 3068 N N . GLU A 1 396 ? -16.031 -19.641 -21.531 1 86.12 396 GLU A N 1
ATOM 3069 C CA . GLU A 1 396 ? -14.852 -18.828 -21.266 1 86.12 396 GLU A CA 1
ATOM 3070 C C . GLU A 1 396 ? -14.82 -18.359 -19.812 1 86.12 396 GLU A C 1
ATOM 3072 O O . GLU A 1 396 ? -13.742 -18.141 -19.25 1 86.12 396 GLU A O 1
ATOM 3077 N N . ALA A 1 397 ? -15.93 -18.25 -19.266 1 80.44 397 ALA A N 1
ATOM 3078 C CA . ALA A 1 397 ? -16.047 -17.797 -17.891 1 80.44 397 ALA A CA 1
ATOM 3079 C C . ALA A 1 397 ? -15.312 -18.75 -16.938 1 80.44 397 ALA A C 1
ATOM 3081 O O . ALA A 1 397 ? -14.773 -18.328 -15.914 1 80.44 397 ALA A O 1
ATOM 3082 N N . THR A 1 398 ? -15.297 -20.031 -17.266 1 84.62 398 THR A N 1
ATOM 3083 C CA . THR A 1 398 ? -14.625 -21.031 -16.453 1 84.62 398 THR A CA 1
ATOM 3084 C C . THR A 1 398 ? -13.117 -20.828 -16.484 1 84.62 398 THR A C 1
ATOM 3086 O O . THR A 1 398 ? -12.43 -21.078 -15.492 1 84.62 398 THR A O 1
ATOM 3089 N N . PHE A 1 399 ? -12.648 -20.312 -17.594 1 83.75 399 PHE A N 1
ATOM 3090 C CA . PHE A 1 399 ? -11.203 -20.234 -17.781 1 83.75 399 PHE A CA 1
ATOM 3091 C C . PHE A 1 399 ? -10.656 -18.906 -17.312 1 83.75 399 PHE A C 1
ATOM 3093 O O . PHE A 1 399 ? -9.453 -18.766 -17.062 1 83.75 399 PHE A O 1
ATOM 3100 N N . ASN A 1 400 ? -11.453 -17.938 -17.266 1 80.88 400 ASN A N 1
ATOM 3101 C CA . ASN A 1 400 ? -11.016 -16.578 -16.938 1 80.88 400 ASN A CA 1
ATOM 3102 C C . ASN A 1 400 ? -11.125 -16.281 -15.453 1 80.88 400 ASN A C 1
ATOM 3104 O O . ASN A 1 400 ? -11 -15.133 -15.031 1 80.88 400 ASN A O 1
ATOM 3108 N N . ARG A 1 401 ? -11.195 -17.281 -14.672 1 82.56 401 ARG A N 1
ATOM 3109 C CA . ARG A 1 401 ? -11.297 -17.078 -13.227 1 82.56 401 ARG A CA 1
ATOM 3110 C C . ARG A 1 401 ? -9.938 -16.766 -12.617 1 82.56 401 ARG A C 1
ATOM 3112 O O . ARG A 1 401 ? -8.93 -17.375 -13 1 82.56 401 ARG A O 1
ATOM 3119 N N . HIS A 1 402 ? -9.93 -15.828 -11.695 1 86.06 402 HIS A N 1
ATOM 3120 C CA . HIS A 1 402 ? -8.688 -15.508 -11 1 86.06 402 HIS A CA 1
ATOM 3121 C C . HIS A 1 402 ? -8.312 -16.609 -10.008 1 86.06 402 HIS A C 1
ATOM 3123 O O . HIS A 1 402 ? -9.18 -17.141 -9.312 1 86.06 402 HIS A O 1
ATOM 3129 N N . PRO A 1 403 ? -7.074 -16.891 -9.992 1 83.31 403 PRO A N 1
ATOM 3130 C CA . PRO A 1 403 ? -6.629 -17.891 -9.023 1 83.31 403 PRO A CA 1
ATOM 3131 C C . PRO A 1 403 ? -6.957 -17.516 -7.582 1 83.31 403 PRO A C 1
ATOM 3133 O O . PRO A 1 403 ? -6.965 -16.328 -7.238 1 83.31 403 PRO A O 1
ATOM 3136 N N . PHE A 1 404 ? -7.34 -18.484 -6.816 1 88.5 404 PHE A N 1
ATOM 3137 C CA . PHE A 1 404 ? -7.645 -18.359 -5.395 1 88.5 404 PHE A CA 1
ATOM 3138 C C . PHE A 1 404 ? -6.855 -19.391 -4.586 1 88.5 404 PHE A C 1
ATOM 3140 O O . PHE A 1 404 ? -6.805 -20.562 -4.945 1 88.5 404 PHE A O 1
ATOM 3147 N N . PRO A 1 405 ? -6.121 -18.922 -3.615 1 87.19 405 PRO A N 1
ATOM 3148 C CA . PRO A 1 405 ? -5.234 -19.859 -2.912 1 87.19 405 PRO A CA 1
ATOM 3149 C C . PRO A 1 405 ? -6 -20.969 -2.215 1 87.19 405 PRO A C 1
ATOM 3151 O O . PRO A 1 405 ? -7.156 -20.797 -1.834 1 87.19 405 PRO A O 1
ATOM 3154 N N . GLY A 1 406 ? -5.336 -22.062 -1.978 1 82 406 GLY A N 1
ATOM 3155 C CA . GLY A 1 406 ? -5.922 -23.219 -1.334 1 82 406 GLY A CA 1
ATOM 3156 C C . GLY A 1 406 ? -6.551 -22.906 0.009 1 82 406 GLY A C 1
ATOM 3157 O O . GLY A 1 406 ? -7.723 -23.219 0.237 1 82 406 GLY A O 1
ATOM 3158 N N . PRO A 1 407 ? -5.848 -22.219 0.803 1 90.69 407 PRO A N 1
ATOM 3159 C CA . PRO A 1 407 ? -6.402 -21.859 2.109 1 90.69 407 PRO A CA 1
ATOM 3160 C C . PRO A 1 407 ? -7.441 -20.75 2.02 1 90.69 407 PRO A C 1
ATOM 3162 O O . PRO A 1 407 ? -8 -20.328 3.039 1 90.69 407 PRO A O 1
ATOM 3165 N N . GLY A 1 408 ? -7.594 -20.281 0.766 1 92.88 408 GLY A N 1
ATOM 3166 C CA . GLY A 1 408 ? -8.555 -19.203 0.574 1 92.88 408 GLY A CA 1
ATOM 3167 C C . GLY A 1 408 ? -8.172 -17.938 1.295 1 92.88 408 GLY A C 1
ATOM 3168 O O . GLY A 1 408 ? -7.023 -17.5 1.228 1 92.88 408 GLY A O 1
ATOM 3169 N N . LEU A 1 409 ? -9.164 -17.359 2.012 1 96.75 409 LEU A N 1
ATOM 3170 C CA . LEU A 1 409 ? -8.93 -16.125 2.748 1 96.75 409 LEU A CA 1
ATOM 3171 C C . LEU A 1 409 ? -8.023 -16.359 3.945 1 96.75 409 LEU A C 1
ATOM 3173 O O . LEU A 1 409 ? -7.508 -15.422 4.543 1 96.75 409 LEU A O 1
ATOM 3177 N N . GLY A 1 410 ? -7.793 -17.641 4.246 1 95.69 410 GLY A N 1
ATOM 3178 C CA . GLY A 1 410 ? -6.859 -17.969 5.309 1 95.69 410 GLY A CA 1
ATOM 3179 C C . GLY A 1 410 ? -5.441 -17.5 5.023 1 95.69 410 GLY A C 1
ATOM 3180 O O . GLY A 1 410 ? -4.66 -17.266 5.949 1 95.69 410 GLY A O 1
ATOM 3181 N N . ALA A 1 411 ? -5.156 -17.344 3.805 1 93.94 411 ALA A N 1
ATOM 3182 C CA . ALA A 1 411 ? -3.842 -16.844 3.4 1 93.94 411 ALA A CA 1
ATOM 3183 C C . ALA A 1 411 ? -3.848 -15.336 3.229 1 93.94 411 ALA A C 1
ATOM 3185 O O . ALA A 1 411 ? -2.799 -14.727 3.002 1 93.94 411 ALA A O 1
ATOM 3186 N N . ARG A 1 412 ? -5.02 -14.703 3.332 1 96.88 412 ARG A N 1
ATOM 3187 C CA . ARG A 1 412 ? -5.141 -13.281 3.01 1 96.88 412 ARG A CA 1
ATOM 3188 C C . ARG A 1 412 ? -5.586 -12.484 4.227 1 96.88 412 ARG A C 1
ATOM 3190 O O . ARG A 1 412 ? -5.863 -11.289 4.121 1 96.88 412 ARG A O 1
ATOM 3197 N N . VAL A 1 413 ? -5.73 -13.172 5.32 1 97.62 413 VAL A N 1
ATOM 3198 C CA . VAL A 1 413 ? -5.863 -12.562 6.637 1 97.62 413 VAL A CA 1
ATOM 3199 C C . VAL A 1 413 ? -4.652 -12.914 7.5 1 97.62 413 VAL A C 1
ATOM 3201 O O . VAL A 1 413 ? -4.461 -14.07 7.867 1 97.62 413 VAL A O 1
ATOM 3204 N N . LEU A 1 414 ? -3.885 -11.906 7.828 1 95.81 414 LEU A N 1
ATOM 3205 C CA . LEU A 1 414 ? -2.699 -12.188 8.625 1 95.81 414 LEU A CA 1
ATOM 3206 C C . LEU A 1 414 ? -3.076 -12.43 10.086 1 95.81 414 LEU A C 1
ATOM 3208 O O . LEU A 1 414 ? -3.984 -11.781 10.609 1 95.81 414 LEU A O 1
ATOM 3212 N N . GLY A 1 415 ? -2.373 -13.344 10.727 1 93.81 415 GLY A N 1
ATOM 3213 C CA . GLY A 1 415 ? -2.635 -13.641 12.125 1 93.81 415 GLY A CA 1
ATOM 3214 C C . GLY A 1 415 ? -3.801 -14.586 12.328 1 93.81 415 GLY A C 1
ATOM 3215 O O . GLY A 1 415 ? -3.998 -15.516 11.539 1 93.81 415 GLY A O 1
ATOM 3216 N N . GLU A 1 416 ? -4.543 -14.359 13.367 1 95.31 416 GLU A N 1
ATOM 3217 C CA . GLU A 1 416 ? -5.633 -15.258 13.742 1 95.31 416 GLU A CA 1
ATOM 3218 C C . GLU A 1 416 ? -6.836 -15.078 12.82 1 95.31 416 GLU A C 1
ATOM 3220 O O . GLU A 1 416 ? -7.188 -13.953 12.461 1 95.31 416 GLU A O 1
ATOM 3225 N N . LEU A 1 417 ? -7.477 -16.156 12.484 1 96.56 417 LEU A N 1
ATOM 3226 C CA . LEU A 1 417 ? -8.641 -16.156 11.602 1 96.56 417 LEU A CA 1
ATOM 3227 C C . LEU A 1 417 ? -9.938 -16.125 12.406 1 96.56 417 LEU A C 1
ATOM 3229 O O . LEU A 1 417 ? -10.562 -17.172 12.609 1 96.56 417 LEU A O 1
ATOM 3233 N N . THR A 1 418 ? -10.43 -14.984 12.727 1 96.94 418 THR A N 1
ATOM 3234 C CA . THR A 1 418 ? -11.742 -14.852 13.344 1 96.94 418 THR A CA 1
ATOM 3235 C C . THR A 1 418 ? -12.812 -14.602 12.281 1 96.94 418 THR A C 1
ATOM 3237 O O . THR A 1 418 ? -12.516 -14.086 11.203 1 96.94 418 THR A O 1
ATOM 3240 N N . PRO A 1 419 ? -14.062 -15.039 12.562 1 97.12 419 PRO A N 1
ATOM 3241 C CA . PRO A 1 419 ? -15.125 -14.781 11.594 1 97.12 419 PRO A CA 1
ATOM 3242 C C . PRO A 1 419 ? -15.219 -13.312 11.195 1 97.12 419 PRO A C 1
ATOM 3244 O O . PRO A 1 419 ? -15.477 -13 10.023 1 97.12 419 PRO A O 1
ATOM 3247 N N . GLU A 1 420 ? -14.945 -12.445 12.117 1 97.06 420 GLU A N 1
ATOM 3248 C CA . GLU A 1 420 ? -15.016 -11.008 11.859 1 97.06 420 GLU A CA 1
ATOM 3249 C C . GLU A 1 420 ? -13.922 -10.57 10.891 1 97.06 420 GLU A C 1
ATOM 3251 O O . GLU A 1 420 ? -14.203 -9.875 9.906 1 97.06 420 GLU A O 1
ATOM 3256 N N . HIS A 1 421 ? -12.719 -10.977 11.195 1 97.94 421 HIS A N 1
ATOM 3257 C CA . HIS A 1 421 ? -11.602 -10.602 10.336 1 97.94 421 HIS A CA 1
ATOM 3258 C C . HIS A 1 421 ? -11.766 -11.164 8.93 1 97.94 421 HIS A C 1
ATOM 3260 O O . HIS A 1 421 ? -11.477 -10.484 7.945 1 97.94 421 HIS A O 1
ATOM 3266 N N . VAL A 1 422 ? -12.234 -12.375 8.828 1 98.25 422 VAL A N 1
ATOM 3267 C CA . VAL A 1 422 ? -12.43 -13.016 7.531 1 98.25 422 VAL A CA 1
ATOM 3268 C C . VAL A 1 422 ? -13.516 -12.289 6.746 1 98.25 422 VAL A C 1
ATOM 3270 O O . VAL A 1 422 ? -13.391 -12.086 5.535 1 98.25 422 VAL A O 1
ATOM 3273 N N . GLU A 1 423 ? -14.539 -11.93 7.445 1 98.12 423 GLU A N 1
ATOM 3274 C CA . GLU A 1 423 ? -15.617 -11.211 6.785 1 98.12 423 GLU A CA 1
ATOM 3275 C C . GLU A 1 423 ? -15.133 -9.859 6.262 1 98.12 423 GLU A C 1
ATOM 3277 O O . GLU A 1 423 ? -15.539 -9.43 5.18 1 98.12 423 GLU A O 1
ATOM 3282 N N . ILE A 1 424 ? -14.305 -9.164 7 1 98.38 424 ILE A N 1
ATOM 3283 C CA . ILE A 1 424 ? -13.734 -7.891 6.57 1 98.38 424 ILE A CA 1
ATOM 3284 C C . ILE A 1 424 ? -12.93 -8.086 5.289 1 98.38 424 ILE A C 1
ATOM 3286 O O . ILE A 1 424 ? -13.117 -7.352 4.316 1 98.38 424 ILE A O 1
ATOM 3290 N N . ALA A 1 425 ? -12.086 -9.102 5.297 1 98.44 425 ALA A N 1
ATOM 3291 C CA . ALA A 1 425 ? -11.289 -9.398 4.113 1 98.44 425 ALA A CA 1
ATOM 3292 C C . ALA A 1 425 ? -12.18 -9.758 2.926 1 98.44 425 ALA A C 1
ATOM 3294 O O . ALA A 1 425 ? -11.906 -9.352 1.792 1 98.44 425 ALA A O 1
ATOM 3295 N N . ARG A 1 426 ? -13.234 -10.523 3.174 1 98.38 426 ARG A N 1
ATOM 3296 C CA . ARG A 1 426 ? -14.172 -10.969 2.15 1 98.38 426 ARG A CA 1
ATOM 3297 C C . ARG A 1 426 ? -14.859 -9.781 1.49 1 98.38 426 ARG A C 1
ATOM 3299 O O . ARG A 1 426 ? -14.938 -9.703 0.262 1 98.38 426 ARG A O 1
ATOM 3306 N N . GLN A 1 427 ? -15.297 -8.859 2.279 1 98.56 427 GLN A N 1
ATOM 3307 C CA . GLN A 1 427 ? -15.984 -7.68 1.766 1 98.56 427 GLN A CA 1
ATOM 3308 C C . GLN A 1 427 ? -15.023 -6.754 1.031 1 98.56 427 GLN A C 1
ATOM 3310 O O . GLN A 1 427 ? -15.367 -6.18 -0.004 1 98.56 427 GLN A O 1
ATOM 3315 N N . ALA A 1 428 ? -13.867 -6.57 1.594 1 98.75 428 ALA A N 1
ATOM 3316 C CA . ALA A 1 428 ? -12.859 -5.762 0.909 1 98.75 428 ALA A CA 1
ATOM 3317 C C . ALA A 1 428 ? -12.578 -6.305 -0.489 1 98.75 428 ALA A C 1
ATOM 3319 O O . ALA A 1 428 ? -12.508 -5.539 -1.455 1 98.75 428 ALA A O 1
ATOM 3320 N N . ASP A 1 429 ? -12.445 -7.602 -0.534 1 98.06 429 ASP A N 1
ATOM 3321 C CA . ASP A 1 429 ? -12.234 -8.273 -1.812 1 98.06 429 ASP A CA 1
ATOM 3322 C C . ASP A 1 429 ? -13.391 -8.016 -2.771 1 98.06 429 ASP A C 1
ATOM 3324 O O . ASP A 1 429 ? -13.172 -7.73 -3.951 1 98.06 429 ASP A O 1
ATOM 3328 N N . ARG A 1 430 ? -14.562 -8.156 -2.285 1 97.81 430 ARG A N 1
ATOM 3329 C CA . ARG A 1 430 ? -15.766 -7.914 -3.076 1 97.81 430 ARG A CA 1
ATOM 3330 C C . ARG A 1 430 ? -15.75 -6.512 -3.674 1 97.81 430 ARG A C 1
ATOM 3332 O O . ARG A 1 430 ? -15.984 -6.34 -4.871 1 97.81 430 ARG A O 1
ATOM 3339 N N . TYR A 1 431 ? -15.461 -5.535 -2.883 1 98.5 431 TYR A N 1
ATOM 3340 C CA . TYR A 1 431 ? -15.516 -4.145 -3.32 1 98.5 431 TYR A CA 1
ATOM 3341 C C . TYR A 1 431 ? -14.406 -3.852 -4.328 1 98.5 431 TYR A C 1
ATOM 3343 O O . TYR A 1 431 ? -14.602 -3.074 -5.266 1 98.5 431 TYR A O 1
ATOM 3351 N N . MET A 1 432 ? -13.242 -4.406 -4.133 1 98.31 432 MET A N 1
ATOM 3352 C CA . MET A 1 432 ? -12.172 -4.277 -5.121 1 98.31 432 MET A CA 1
ATOM 3353 C C . MET A 1 432 ? -12.617 -4.812 -6.477 1 98.31 432 MET A C 1
ATOM 3355 O O . MET A 1 432 ? -12.477 -4.133 -7.492 1 98.31 432 MET A O 1
ATOM 3359 N N . PHE A 1 433 ? -13.227 -6 -6.477 1 96.5 433 PHE A N 1
ATOM 3360 C CA . PHE A 1 433 ? -13.641 -6.629 -7.723 1 96.5 433 PHE A CA 1
ATOM 3361 C C . PHE A 1 433 ? -14.758 -5.828 -8.391 1 96.5 433 PHE A C 1
ATOM 3363 O O . PHE A 1 433 ? -14.812 -5.734 -9.617 1 96.5 433 PHE A O 1
ATOM 3370 N N . GLU A 1 434 ? -15.633 -5.324 -7.582 1 97.19 434 GLU A N 1
ATOM 3371 C CA . GLU A 1 434 ? -16.703 -4.504 -8.133 1 97.19 434 GLU A CA 1
ATOM 3372 C C . GLU A 1 434 ? -16.141 -3.307 -8.898 1 97.19 434 GLU A C 1
ATOM 3374 O O . GLU A 1 434 ? -16.609 -2.988 -9.992 1 97.19 434 GLU A O 1
ATOM 3379 N N . GLU A 1 435 ? -15.156 -2.668 -8.344 1 97.62 435 GLU A N 1
ATOM 3380 C CA . GLU A 1 435 ? -14.547 -1.514 -9 1 97.62 435 GLU A CA 1
ATOM 3381 C C . GLU A 1 435 ? -13.781 -1.929 -10.25 1 97.62 435 GLU A C 1
ATOM 3383 O O . GLU A 1 435 ? -13.828 -1.235 -11.273 1 97.62 435 GLU A O 1
ATOM 3388 N N . LEU A 1 436 ? -13.062 -3.051 -10.188 1 96.62 436 LEU A N 1
ATOM 3389 C CA . LEU A 1 436 ? -12.336 -3.551 -11.352 1 96.62 436 LEU A CA 1
ATOM 3390 C C . LEU A 1 436 ? -13.297 -3.941 -12.469 1 96.62 436 LEU A C 1
ATOM 3392 O O . LEU A 1 436 ? -13.047 -3.662 -13.641 1 96.62 436 LEU A O 1
ATOM 3396 N N . GLU A 1 437 ? -14.375 -4.598 -12.078 1 94.81 437 GLU A N 1
ATOM 3397 C CA . GLU A 1 437 ? -15.391 -5.012 -13.047 1 94.81 437 GLU A CA 1
ATOM 3398 C C . GLU A 1 437 ? -16.031 -3.807 -13.727 1 94.81 437 GLU A C 1
ATOM 3400 O O . GLU A 1 437 ? -16.219 -3.805 -14.945 1 94.81 437 GLU A O 1
ATOM 3405 N N . ALA A 1 438 ? -16.328 -2.803 -12.961 1 96.19 438 ALA A N 1
ATOM 3406 C CA . ALA A 1 438 ? -16.969 -1.593 -13.477 1 96.19 438 ALA A CA 1
ATOM 3407 C C . ALA A 1 438 ? -16.078 -0.908 -14.508 1 96.19 438 ALA A C 1
ATOM 3409 O O . ALA A 1 438 ? -16.578 -0.23 -15.414 1 96.19 438 ALA A O 1
ATOM 3410 N N . ARG A 1 439 ? -14.844 -1.193 -14.492 1 96.06 439 ARG A N 1
ATOM 3411 C CA . ARG A 1 439 ? -13.883 -0.522 -15.359 1 96.06 439 ARG A CA 1
ATOM 3412 C C . ARG A 1 439 ? -13.352 -1.477 -16.422 1 96.06 439 ARG A C 1
ATOM 3414 O O . ARG A 1 439 ? -12.484 -1.106 -17.219 1 96.06 439 ARG A O 1
ATOM 3421 N N . GLY A 1 440 ? -13.82 -2.709 -16.438 1 94.12 440 GLY A N 1
ATOM 3422 C CA . GLY A 1 440 ? -13.406 -3.703 -17.406 1 94.12 440 GLY A CA 1
ATOM 3423 C C . GLY A 1 440 ? -11.969 -4.156 -17.234 1 94.12 440 GLY A C 1
ATOM 3424 O O . GLY A 1 440 ? -11.266 -4.414 -18.203 1 94.12 440 GLY A O 1
ATOM 3425 N N . LEU A 1 441 ? -11.531 -4.258 -15.969 1 95.19 441 LEU A N 1
ATOM 3426 C CA . LEU A 1 441 ? -10.109 -4.504 -15.719 1 95.19 441 LEU A CA 1
ATOM 3427 C C . LEU A 1 441 ? -9.891 -5.918 -15.188 1 95.19 441 LEU A C 1
ATOM 3429 O O . LEU A 1 441 ? -8.75 -6.375 -15.094 1 95.19 441 LEU A O 1
ATOM 3433 N N . VAL A 1 442 ? -10.906 -6.676 -14.883 1 92.44 442 VAL A N 1
ATOM 3434 C CA . VAL A 1 442 ? -10.797 -7.984 -14.25 1 92.44 442 VAL A CA 1
ATOM 34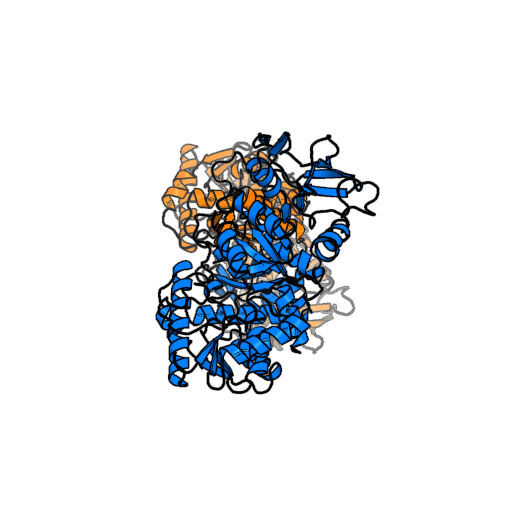35 C C . VAL A 1 442 ? -9.984 -8.922 -15.141 1 92.44 442 VAL A C 1
ATOM 3437 O O . VAL A 1 442 ? -9.109 -9.641 -14.664 1 92.44 442 VAL A O 1
ATOM 3440 N N . ASP A 1 443 ? -10.242 -8.875 -16.406 1 89 443 ASP A N 1
ATOM 3441 C CA . ASP A 1 443 ? -9.586 -9.773 -17.359 1 89 443 ASP A CA 1
ATOM 3442 C C . ASP A 1 443 ? -8.242 -9.219 -17.812 1 89 443 ASP A C 1
ATOM 3444 O O . ASP A 1 443 ? -7.539 -9.844 -18.594 1 89 443 ASP A O 1
ATOM 3448 N N . LYS A 1 444 ? -7.883 -8.125 -17.312 1 92.31 444 LYS A N 1
ATOM 3449 C CA . LYS A 1 444 ? -6.645 -7.473 -17.734 1 92.31 444 LYS A CA 1
ATOM 3450 C C . LYS A 1 444 ? -5.562 -7.617 -16.672 1 92.31 444 LYS A C 1
ATOM 3452 O O . LYS A 1 444 ? -4.492 -7.012 -16.781 1 92.31 444 LYS A O 1
ATOM 3457 N N . VAL A 1 445 ? -5.875 -8.297 -15.641 1 93.81 445 VAL A N 1
ATOM 3458 C CA . VAL A 1 445 ? -4.902 -8.578 -14.586 1 93.81 445 VAL A CA 1
ATOM 3459 C C . VAL A 1 445 ? -4.836 -10.078 -14.336 1 93.81 445 VAL A C 1
ATOM 3461 O O . VAL A 1 445 ? -5.758 -10.82 -14.695 1 93.81 445 VAL A O 1
ATOM 3464 N N . SER A 1 446 ? -3.734 -10.539 -13.773 1 89.12 446 SER A N 1
ATOM 3465 C CA . SER A 1 446 ? -3.531 -11.969 -13.578 1 89.12 446 SER A CA 1
ATOM 3466 C C . SER A 1 446 ? -4.148 -12.445 -12.273 1 89.12 446 SER A C 1
ATOM 3468 O O . SER A 1 446 ? -4.719 -13.539 -12.211 1 89.12 446 SER A O 1
ATOM 3470 N N . GLN A 1 447 ? -3.957 -11.68 -11.234 1 93 447 GLN A N 1
ATOM 3471 C CA . GLN A 1 447 ? -4.512 -12.016 -9.93 1 93 447 GLN A CA 1
ATOM 3472 C C . GLN A 1 447 ? -4.711 -10.758 -9.086 1 93 447 GLN A C 1
ATOM 3474 O O . GLN A 1 447 ? -3.943 -9.797 -9.195 1 93 447 GLN A O 1
ATOM 3479 N N . CYS A 1 448 ? -5.734 -10.773 -8.344 1 94.81 448 CYS A N 1
ATOM 3480 C CA . CYS A 1 448 ? -6.047 -9.695 -7.414 1 94.81 448 CYS A CA 1
ATOM 3481 C C . CYS A 1 448 ? -6.367 -10.242 -6.027 1 94.81 448 CYS A C 1
ATOM 3483 O O . CYS A 1 448 ? -6.934 -11.328 -5.902 1 94.81 448 CYS A O 1
ATOM 3485 N N . ALA A 1 449 ? -5.965 -9.492 -5.027 1 95.25 449 ALA A N 1
ATOM 3486 C CA . ALA A 1 449 ? -6.242 -9.922 -3.658 1 95.25 449 ALA A CA 1
ATOM 3487 C C . ALA A 1 449 ? -6.289 -8.727 -2.711 1 95.25 449 ALA A C 1
ATOM 3489 O O . ALA A 1 449 ? -5.605 -7.723 -2.932 1 95.25 449 ALA A O 1
ATOM 3490 N N . CYS A 1 450 ? -7.152 -8.797 -1.771 1 98.19 450 CYS A N 1
ATOM 3491 C CA . CYS A 1 450 ? -7.113 -7.914 -0.612 1 98.19 450 CYS A CA 1
ATOM 3492 C C . CYS A 1 450 ? -6.613 -8.656 0.623 1 98.19 450 CYS A C 1
ATOM 3494 O O . CYS A 1 450 ? -7.18 -9.68 1.009 1 98.19 450 CYS A O 1
ATOM 3496 N N . VAL A 1 451 ? -5.602 -8.164 1.183 1 98.31 451 VAL A N 1
ATOM 3497 C CA . VAL A 1 451 ? -5.012 -8.766 2.371 1 98.31 451 VAL A CA 1
ATOM 3498 C C . VAL A 1 451 ? -5.336 -7.918 3.6 1 98.31 451 VAL A C 1
ATOM 3500 O O . VAL A 1 451 ? -5.109 -6.707 3.6 1 98.31 451 VAL A O 1
ATOM 3503 N N . LEU A 1 452 ? -5.84 -8.547 4.637 1 98.5 452 LEU A N 1
ATOM 3504 C CA . LEU A 1 452 ? -6.16 -7.832 5.871 1 98.5 452 LEU A CA 1
ATOM 3505 C C . LEU A 1 452 ? -5.023 -7.949 6.879 1 98.5 452 LEU A C 1
ATOM 3507 O O . LEU A 1 452 ? -4.508 -9.039 7.113 1 98.5 452 LEU A O 1
ATOM 3511 N N . LEU A 1 453 ? -4.586 -6.82 7.395 1 97.44 453 LEU A N 1
ATOM 3512 C CA . LEU A 1 453 ? -3.635 -6.75 8.5 1 97.44 453 LEU A CA 1
ATOM 3513 C C . LEU A 1 453 ? -4.344 -6.418 9.805 1 97.44 453 LEU A C 1
ATOM 3515 O O . LEU A 1 453 ? -4.301 -5.273 10.266 1 97.44 453 LEU A O 1
ATOM 3519 N N . PRO A 1 454 ? -4.863 -7.387 10.438 1 95.25 454 PRO A N 1
ATOM 3520 C CA . PRO A 1 454 ? -5.73 -7.121 11.594 1 95.25 454 PRO A CA 1
ATOM 3521 C C . PRO A 1 454 ? -4.961 -6.578 12.789 1 95.25 454 PRO A C 1
ATOM 3523 O O . PRO A 1 454 ? -5.539 -5.891 13.641 1 95.25 454 PRO A O 1
ATOM 3526 N N . ASN A 1 455 ? -3.684 -6.836 12.875 1 93.19 455 ASN A N 1
ATOM 3527 C CA . ASN A 1 455 ? -2.893 -6.406 14.023 1 93.19 455 ASN A CA 1
ATOM 3528 C C . ASN A 1 455 ? -2.197 -5.074 13.758 1 93.19 455 ASN A C 1
ATOM 3530 O O . ASN A 1 455 ? -1.419 -4.602 14.586 1 93.19 455 ASN A O 1
ATOM 3534 N N . THR A 1 456 ? -2.342 -4.543 12.688 1 94.38 456 THR A N 1
ATOM 3535 C CA . THR A 1 456 ? -1.837 -3.219 12.344 1 94.38 456 THR A CA 1
ATOM 3536 C C . THR A 1 456 ? -2.955 -2.18 12.422 1 94.38 456 THR A C 1
ATOM 3538 O O . THR A 1 456 ? -3.938 -2.268 11.68 1 94.38 456 THR A O 1
ATOM 3541 N N . ARG A 1 457 ? -2.758 -1.283 13.305 1 92.94 457 ARG A N 1
ATOM 3542 C CA . ARG A 1 457 ? -3.768 -0.247 13.492 1 92.94 457 ARG A CA 1
ATOM 3543 C C . ARG A 1 457 ? -3.205 1.133 13.172 1 92.94 457 ARG A C 1
ATOM 3545 O O . ARG A 1 457 ? -2.018 1.39 13.375 1 92.94 457 ARG A O 1
ATOM 3552 N N . SER A 1 458 ? -4.031 1.95 12.609 1 92.56 458 SER A N 1
ATOM 3553 C CA . SER A 1 458 ? -3.645 3.32 12.289 1 92.56 458 SER A CA 1
ATOM 3554 C C . SER A 1 458 ? -4.711 4.312 12.734 1 92.56 458 SER A C 1
ATOM 3556 O O . SER A 1 458 ? -5.883 3.953 12.875 1 92.56 458 SER A O 1
ATOM 3558 N N . THR A 1 459 ? -4.277 5.516 12.922 1 89.25 459 THR A N 1
ATOM 3559 C CA . THR A 1 459 ? -5.191 6.586 13.305 1 89.25 459 THR A CA 1
ATOM 3560 C C . THR A 1 459 ? -5.938 7.121 12.086 1 89.25 459 THR A C 1
ATOM 3562 O O . THR A 1 459 ? -5.355 7.258 11.008 1 89.25 459 THR A O 1
ATOM 3565 N N . GLY A 1 460 ? -7.27 7.281 12.242 1 86.62 460 GLY A N 1
ATOM 3566 C CA . GLY A 1 460 ? -8.109 7.859 11.203 1 86.62 460 GLY A CA 1
ATOM 3567 C C . GLY A 1 460 ? -9.148 8.82 11.75 1 86.62 460 GLY A C 1
ATOM 3568 O O . GLY A 1 460 ? -9.141 9.148 12.938 1 86.62 460 GLY A O 1
ATOM 3569 N N . LEU A 1 461 ? -9.797 9.398 10.805 1 80.38 461 LEU A N 1
ATOM 3570 C CA . LEU A 1 461 ? -10.859 10.344 11.148 1 80.38 461 LEU A CA 1
ATOM 3571 C C . LEU A 1 461 ? -12.203 9.875 10.594 1 80.38 461 LEU A C 1
ATOM 3573 O O . LEU A 1 461 ? -12.305 9.539 9.414 1 80.38 461 LEU A O 1
ATOM 3577 N N . ARG A 1 462 ? -13.117 9.68 11.445 1 77.25 462 ARG A N 1
ATOM 3578 C CA . ARG A 1 462 ? -14.484 9.383 11.039 1 77.25 462 ARG A CA 1
ATOM 3579 C C . ARG A 1 462 ? -15.477 10.273 11.781 1 77.25 462 ARG A C 1
ATOM 3581 O O . ARG A 1 462 ? -15.484 10.312 13.008 1 77.25 462 ARG A O 1
ATOM 3588 N N . ASN A 1 463 ? -16.359 10.906 11.031 1 69.81 463 ASN A N 1
ATOM 3589 C CA . ASN A 1 463 ? -17.312 11.828 11.625 1 69.81 463 ASN A CA 1
ATOM 3590 C C . ASN A 1 463 ? -16.641 12.797 12.594 1 69.81 463 ASN A C 1
ATOM 3592 O O . ASN A 1 463 ? -17.078 12.938 13.734 1 69.81 463 ASN A O 1
ATOM 3596 N N . SER A 1 464 ? -15.445 13.203 12.234 1 61 464 SER A N 1
ATOM 3597 C CA . SER A 1 464 ? -14.672 14.227 12.938 1 61 464 SER A CA 1
ATOM 3598 C C . SER A 1 464 ? -14.094 13.688 14.242 1 61 464 SER A C 1
ATOM 3600 O O . SER A 1 464 ? -13.695 14.461 15.117 1 61 464 SER A O 1
ATOM 3602 N N . ALA A 1 465 ? -14.211 12.461 14.328 1 73.38 465 ALA A N 1
ATOM 3603 C CA . ALA A 1 465 ? -13.617 11.828 15.5 1 73.38 465 ALA A CA 1
ATOM 3604 C C . ALA A 1 465 ? -12.445 10.93 15.109 1 73.38 465 ALA A C 1
ATOM 3606 O O . ALA A 1 465 ? -12.477 10.289 14.055 1 73.38 465 ALA A O 1
ATOM 3607 N N . ARG A 1 466 ? -11.523 10.922 16.031 1 78.88 466 ARG A N 1
ATOM 3608 C CA . ARG A 1 466 ? -10.367 10.062 15.82 1 78.88 466 ARG A CA 1
ATOM 3609 C C . ARG A 1 466 ? -10.719 8.594 16.047 1 78.88 466 ARG A C 1
ATOM 3611 O O . ARG A 1 466 ? -11.43 8.266 17 1 78.88 466 ARG A O 1
ATOM 3618 N N . VAL A 1 467 ? -10.367 7.773 15.125 1 85.75 467 VAL A N 1
ATOM 3619 C CA . VAL A 1 467 ? -10.641 6.344 15.234 1 85.75 467 VAL A CA 1
ATOM 3620 C C . VAL A 1 467 ? -9.359 5.555 14.945 1 85.75 467 VAL A C 1
ATOM 3622 O O . VAL A 1 467 ? -8.43 6.07 14.32 1 85.75 467 VAL A O 1
ATOM 3625 N N . TYR A 1 468 ? -9.328 4.398 15.539 1 90.12 468 TYR A N 1
ATOM 3626 C CA . TYR A 1 468 ? -8.266 3.443 15.25 1 90.12 468 TYR A CA 1
ATOM 3627 C C . TYR A 1 468 ? -8.789 2.277 14.422 1 90.12 468 TYR A C 1
ATOM 3629 O O . TYR A 1 468 ? -9.68 1.548 14.859 1 90.12 468 TYR A O 1
ATOM 3637 N N . GLY A 1 469 ? -8.344 2.195 13.211 1 94.19 469 GLY A N 1
ATOM 3638 C CA . GLY A 1 469 ? -8.859 1.181 12.305 1 94.19 469 GLY A CA 1
ATOM 3639 C C . GLY A 1 469 ? -7.781 0.276 11.742 1 94.19 469 GLY A C 1
ATOM 3640 O O . GLY A 1 469 ? -6.59 0.536 11.922 1 94.19 469 GLY A O 1
ATOM 3641 N N . MET A 1 470 ? -8.227 -0.792 11.078 1 96.81 470 MET A N 1
ATOM 3642 C CA . MET A 1 470 ? -7.328 -1.783 10.492 1 96.81 470 MET A CA 1
ATOM 3643 C C . MET A 1 470 ? -6.871 -1.35 9.109 1 96.81 470 MET A C 1
ATOM 3645 O O . MET A 1 470 ? -7.312 -0.317 8.602 1 96.81 470 MET A O 1
ATOM 3649 N N . VAL A 1 471 ? -5.914 -2.139 8.625 1 97.81 471 VAL A N 1
ATOM 3650 C CA . VAL A 1 471 ? -5.32 -1.829 7.324 1 97.81 471 VAL A CA 1
ATOM 3651 C C . VAL A 1 471 ? -5.629 -2.947 6.332 1 97.81 471 VAL A C 1
ATOM 3653 O O . VAL A 1 471 ? -5.566 -4.129 6.68 1 97.81 471 VAL A O 1
ATOM 3656 N N . VAL A 1 472 ? -6.074 -2.588 5.125 1 98.69 472 VAL A N 1
ATOM 3657 C CA . VAL A 1 472 ? -6.242 -3.52 4.016 1 98.69 472 VAL A CA 1
ATOM 3658 C C . VAL A 1 472 ? -5.207 -3.225 2.932 1 98.69 472 VAL A C 1
ATOM 3660 O O . VAL A 1 472 ? -4.98 -2.064 2.58 1 98.69 472 VAL A O 1
ATOM 3663 N N . VAL A 1 473 ? -4.551 -4.246 2.453 1 98.69 473 VAL A N 1
ATOM 3664 C CA . VAL A 1 473 ? -3.586 -4.105 1.368 1 98.69 473 VAL A CA 1
ATOM 3665 C C . VAL A 1 473 ? -4.156 -4.711 0.087 1 98.69 473 VAL A C 1
ATOM 3667 O O . VAL A 1 473 ? -4.531 -5.883 0.063 1 98.69 473 VAL A O 1
ATOM 3670 N N . VAL A 1 474 ? -4.238 -3.91 -0.934 1 98.62 474 VAL A N 1
ATOM 3671 C CA . VAL A 1 474 ? -4.664 -4.359 -2.256 1 98.62 474 VAL A CA 1
ATOM 3672 C C . VAL A 1 474 ? -3.451 -4.805 -3.068 1 98.62 474 VAL A C 1
ATOM 3674 O O . VAL A 1 474 ? -2.469 -4.07 -3.18 1 98.62 474 VAL A O 1
ATOM 3677 N N . ARG A 1 475 ? -3.506 -6.043 -3.592 1 97.88 475 ARG A N 1
ATOM 3678 C CA . ARG A 1 475 ? -2.432 -6.57 -4.426 1 97.88 475 ARG A CA 1
ATOM 3679 C C . ARG A 1 475 ? -2.971 -7.055 -5.77 1 97.88 475 ARG A C 1
ATOM 3681 O O . ARG A 1 475 ? -3.773 -7.988 -5.82 1 97.88 475 ARG A O 1
ATOM 3688 N N . ILE A 1 476 ? -2.619 -6.348 -6.809 1 97.44 476 ILE A N 1
ATOM 3689 C CA . ILE A 1 476 ? -2.969 -6.695 -8.18 1 97.44 476 ILE A CA 1
ATOM 3690 C C . ILE A 1 476 ? -1.697 -6.941 -8.992 1 97.44 476 ILE A C 1
ATOM 3692 O O . ILE A 1 476 ? -0.826 -6.07 -9.07 1 97.44 476 ILE A O 1
ATOM 3696 N N . ILE A 1 477 ? -1.596 -8.117 -9.648 1 95.62 477 ILE A N 1
ATOM 3697 C CA . ILE A 1 477 ? -0.315 -8.445 -10.266 1 95.62 477 ILE A CA 1
ATOM 3698 C C . ILE A 1 477 ? -0.539 -8.906 -11.703 1 95.62 477 ILE A C 1
ATOM 3700 O O . ILE A 1 477 ? -1.647 -9.305 -12.07 1 95.62 477 ILE A O 1
ATOM 3704 N N . MET A 1 478 ? 0.492 -8.781 -12.422 1 91 478 MET A N 1
ATOM 3705 C CA . MET A 1 478 ? 0.64 -9.352 -13.758 1 91 478 MET A CA 1
ATOM 3706 C C . MET A 1 478 ? 1.72 -10.43 -13.781 1 91 478 MET A C 1
ATOM 3708 O O . MET A 1 478 ? 2.834 -10.203 -13.305 1 91 478 MET A O 1
ATOM 3712 N N . THR A 1 479 ? 1.339 -11.547 -14.188 1 84.69 479 THR A N 1
ATOM 3713 C CA . THR A 1 479 ? 2.309 -12.641 -14.258 1 84.69 479 THR A CA 1
ATOM 3714 C C . THR A 1 479 ? 1.961 -13.602 -15.391 1 84.69 479 THR A C 1
ATOM 3716 O O . THR A 1 479 ? 0.795 -13.727 -15.773 1 84.69 479 THR A O 1
ATOM 3719 N N . VAL A 1 480 ? 2.969 -14.148 -15.984 1 69.69 480 VAL A N 1
ATOM 3720 C CA . VAL A 1 480 ? 2.75 -15.133 -17.047 1 69.69 480 VAL A CA 1
ATOM 3721 C C . VAL A 1 480 ? 2.781 -16.531 -16.453 1 69.69 480 VAL A C 1
ATOM 3723 O O . VAL A 1 480 ? 2.025 -17.406 -16.875 1 69.69 480 VAL A O 1
ATOM 3726 N N . ASP A 1 481 ? 3.646 -16.75 -15.484 1 61 481 ASP A N 1
ATOM 3727 C CA . ASP A 1 481 ? 3.834 -18.125 -14.992 1 61 481 ASP A CA 1
ATOM 3728 C C . ASP A 1 481 ? 3.896 -18.156 -13.469 1 61 481 ASP A C 1
ATOM 3730 O O . ASP A 1 481 ? 4.227 -19.188 -12.875 1 61 481 ASP A O 1
ATOM 3734 N N . PHE A 1 482 ? 3.744 -17.062 -12.742 1 71.19 482 PHE A N 1
ATOM 3735 C CA . PHE A 1 482 ? 3.682 -16.906 -11.297 1 71.19 482 PHE A CA 1
ATOM 3736 C C . PHE A 1 482 ? 5.043 -17.172 -10.664 1 71.19 482 PHE A C 1
ATOM 3738 O O . PHE A 1 482 ? 5.145 -17.359 -9.453 1 71.19 482 PHE A O 1
ATOM 3745 N N . VAL A 1 483 ? 6.094 -17.281 -11.484 1 64.31 483 VAL A N 1
ATOM 3746 C CA . VAL A 1 483 ? 7.461 -17.312 -10.969 1 64.31 483 VAL A CA 1
ATOM 3747 C C . VAL A 1 483 ? 7.953 -15.898 -10.703 1 64.31 483 VAL A C 1
ATOM 3749 O O . VAL A 1 483 ? 8.547 -15.625 -9.656 1 64.31 483 VAL A O 1
ATOM 3752 N N . THR A 1 484 ? 7.668 -15.078 -11.688 1 76.31 484 THR A N 1
ATOM 3753 C CA . THR A 1 484 ? 7.875 -13.641 -11.547 1 76.31 484 THR A CA 1
ATOM 3754 C C . THR A 1 484 ? 6.559 -12.883 -11.734 1 76.31 484 THR A C 1
ATOM 3756 O O . THR A 1 484 ? 5.664 -13.352 -12.438 1 76.31 484 THR A O 1
ATOM 3759 N N . ALA A 1 485 ? 6.426 -11.93 -11.023 1 87.38 485 ALA A N 1
ATOM 3760 C CA . ALA A 1 485 ? 5.215 -11.109 -11.141 1 87.38 485 ALA A CA 1
ATOM 3761 C C . ALA A 1 485 ? 5.527 -9.633 -10.93 1 87.38 485 ALA A C 1
ATOM 3763 O O . ALA A 1 485 ? 6.449 -9.289 -10.188 1 87.38 485 ALA A O 1
ATOM 3764 N N . SER A 1 486 ? 4.898 -8.812 -11.656 1 92.94 486 SER A N 1
ATOM 3765 C CA . SER A 1 486 ? 4.934 -7.367 -11.453 1 92.94 486 SER A CA 1
ATOM 3766 C C . SER A 1 486 ? 3.592 -6.852 -10.938 1 92.94 486 SER A C 1
ATOM 3768 O O . SER A 1 486 ? 2.537 -7.355 -11.328 1 92.94 486 SER A O 1
ATOM 3770 N N . PHE A 1 487 ? 3.709 -5.93 -10 1 96.25 487 PHE A N 1
ATOM 3771 C CA . PHE A 1 487 ? 2.43 -5.324 -9.656 1 96.25 487 PHE A CA 1
ATOM 3772 C C . PHE A 1 487 ? 1.839 -4.59 -10.852 1 96.25 487 PHE A C 1
ATOM 3774 O O . PHE A 1 487 ? 2.574 -4.094 -11.711 1 96.25 487 PHE A O 1
ATOM 3781 N N . ALA A 1 488 ? 0.53 -4.543 -10.992 1 95.88 488 ALA A N 1
ATOM 3782 C CA . ALA A 1 488 ? -0.152 -4.031 -12.18 1 95.88 488 ALA A CA 1
ATOM 3783 C C . ALA A 1 488 ? 0.03 -2.52 -12.312 1 95.88 488 ALA A C 1
ATOM 3785 O O . ALA A 1 488 ? -0.624 -1.747 -11.609 1 95.88 488 ALA A O 1
ATOM 3786 N N . ARG A 1 489 ? 0.783 -2.082 -13.258 1 94.06 489 ARG A N 1
ATOM 3787 C CA . ARG A 1 489 ? 1.155 -0.681 -13.422 1 94.06 489 ARG A CA 1
ATOM 3788 C C . ARG A 1 489 ? 0.153 0.054 -14.305 1 94.06 489 ARG A C 1
ATOM 3790 O O . ARG A 1 489 ? 0.127 1.286 -14.328 1 94.06 489 ARG A O 1
ATOM 3797 N N . HIS A 1 490 ? -0.663 -0.7 -14.977 1 93.88 490 HIS A N 1
ATOM 3798 C CA . HIS A 1 490 ? -1.619 -0.065 -15.875 1 93.88 490 HIS A CA 1
ATOM 3799 C C . HIS A 1 490 ? -2.898 0.317 -15.141 1 93.88 490 HIS A C 1
ATOM 3801 O O . HIS A 1 490 ? -3.762 0.997 -15.703 1 93.88 490 HIS A O 1
ATOM 3807 N N . ILE A 1 491 ? -3.098 -0.15 -13.898 1 95.38 491 ILE A N 1
ATOM 3808 C CA . ILE A 1 491 ? -4.215 0.312 -13.086 1 95.38 491 ILE A CA 1
ATOM 3809 C C . ILE A 1 491 ? -4 1.772 -12.695 1 95.38 491 ILE A C 1
ATOM 3811 O O . ILE A 1 491 ? -3.029 2.102 -12.008 1 95.38 491 ILE A O 1
ATOM 3815 N N . ASP A 1 492 ? -4.848 2.617 -13.102 1 93.25 492 ASP A N 1
ATOM 3816 C CA . ASP A 1 492 ? -4.613 4.039 -12.867 1 93.25 492 ASP A CA 1
ATOM 3817 C C . ASP A 1 492 ? -4.945 4.418 -11.43 1 93.25 492 ASP A C 1
ATOM 3819 O O . ASP A 1 492 ? -5.648 3.684 -10.734 1 93.25 492 ASP A O 1
ATOM 3823 N N . MET A 1 493 ? -4.531 5.625 -11.047 1 95.44 493 MET A N 1
ATOM 3824 C CA . MET A 1 493 ? -4.648 6.094 -9.672 1 95.44 493 MET A CA 1
ATOM 3825 C C . MET A 1 493 ? -6.105 6.387 -9.312 1 95.44 493 MET A C 1
ATOM 3827 O O . MET A 1 493 ? -6.504 6.262 -8.156 1 95.44 493 MET A O 1
ATOM 3831 N N . ASP A 1 494 ? -6.875 6.738 -10.227 1 95 494 ASP A N 1
ATOM 3832 C CA . ASP A 1 494 ? -8.289 6.984 -9.977 1 95 494 ASP A CA 1
ATOM 3833 C C . ASP A 1 494 ? -9.016 5.695 -9.602 1 95 494 ASP A C 1
ATOM 3835 O O . ASP A 1 494 ? -9.914 5.707 -8.758 1 95 494 ASP A O 1
ATOM 3839 N N . CYS A 1 495 ? -8.68 4.613 -10.312 1 97.12 495 CYS A N 1
ATOM 3840 C CA . CYS A 1 495 ? -9.242 3.311 -9.961 1 97.12 495 CYS A CA 1
ATOM 3841 C C . CYS A 1 495 ? -8.852 2.922 -8.539 1 97.12 495 CYS A C 1
ATOM 3843 O O . CYS A 1 495 ? -9.695 2.473 -7.762 1 97.12 495 CYS A O 1
ATOM 3845 N N . LEU A 1 496 ? -7.609 3.137 -8.219 1 98.06 496 LEU A N 1
ATOM 3846 C CA . LEU A 1 496 ? -7.125 2.809 -6.879 1 98.06 496 LEU A CA 1
ATOM 3847 C C . LEU A 1 496 ? -7.816 3.67 -5.828 1 98.06 496 LEU A C 1
ATOM 3849 O O . LEU A 1 496 ? -8.148 3.186 -4.742 1 98.06 496 LEU A O 1
ATOM 3853 N N . ALA A 1 497 ? -8.023 4.934 -6.156 1 97.12 497 ALA A N 1
ATOM 3854 C CA . ALA A 1 497 ? -8.742 5.828 -5.254 1 97.12 497 ALA A CA 1
ATOM 3855 C C . ALA A 1 497 ? -10.164 5.344 -5.016 1 97.12 497 ALA A C 1
ATOM 3857 O O . ALA A 1 497 ? -10.664 5.391 -3.889 1 97.12 497 ALA A O 1
ATOM 3858 N N . ALA A 1 498 ? -10.797 4.922 -6.059 1 97.62 498 ALA A N 1
ATOM 3859 C CA . ALA A 1 498 ? -12.164 4.422 -5.957 1 97.62 498 ALA A CA 1
ATOM 3860 C C . ALA A 1 498 ? -12.227 3.17 -5.086 1 97.62 498 ALA A C 1
ATOM 3862 O O . ALA A 1 498 ? -13.148 3.008 -4.285 1 97.62 498 ALA A O 1
ATOM 3863 N N . ILE A 1 499 ? -11.281 2.27 -5.281 1 98.56 499 ILE A N 1
ATOM 3864 C CA . ILE A 1 499 ? -11.211 1.054 -4.477 1 98.56 499 ILE A CA 1
ATOM 3865 C C . ILE A 1 499 ? -11.039 1.419 -3.002 1 98.56 499 ILE A C 1
ATOM 3867 O O . ILE A 1 499 ? -11.766 0.916 -2.145 1 98.56 499 ILE A O 1
ATOM 3871 N N . SER A 1 500 ? -10.094 2.322 -2.727 1 98.44 500 SER A N 1
ATOM 3872 C CA . SER A 1 500 ? -9.836 2.756 -1.358 1 98.44 500 SER A CA 1
ATOM 3873 C C . SER A 1 500 ? -11.086 3.377 -0.732 1 98.44 500 SER A C 1
ATOM 3875 O O . SER A 1 500 ? -11.438 3.055 0.402 1 98.44 500 SER A O 1
ATOM 3877 N N . GLN A 1 501 ? -11.688 4.227 -1.441 1 96.94 501 GLN A N 1
ATOM 3878 C CA . GLN A 1 501 ? -12.867 4.918 -0.945 1 96.94 501 GLN A CA 1
ATOM 3879 C C . GLN A 1 501 ? -14.008 3.936 -0.672 1 96.94 501 GLN A C 1
ATOM 3881 O O . GLN A 1 501 ? -14.664 4.012 0.368 1 96.94 501 GLN A O 1
ATOM 3886 N N . LYS A 1 502 ? -14.242 3.049 -1.584 1 97.81 502 LYS A N 1
ATOM 3887 C CA . LYS A 1 502 ? -15.32 2.082 -1.431 1 97.81 502 LYS A CA 1
ATOM 3888 C C . LYS A 1 502 ? -15.094 1.19 -0.214 1 97.81 502 LYS A C 1
ATOM 3890 O O . LYS A 1 502 ? -16.031 0.908 0.54 1 97.81 502 LYS A O 1
ATOM 3895 N N . ILE A 1 503 ? -13.914 0.729 -0.01 1 98.44 503 ILE A N 1
ATOM 3896 C CA . ILE A 1 503 ? -13.586 -0.14 1.113 1 98.44 503 ILE A CA 1
ATOM 3897 C C . ILE A 1 503 ? -13.75 0.624 2.426 1 98.44 503 ILE A C 1
ATOM 3899 O O . ILE A 1 503 ? -14.438 0.156 3.34 1 98.44 503 ILE A O 1
ATOM 3903 N N . THR A 1 504 ? -13.203 1.859 2.545 1 96.81 504 THR A N 1
ATOM 3904 C CA . THR A 1 504 ? -13.219 2.6 3.801 1 96.81 504 THR A CA 1
ATOM 3905 C C . THR A 1 504 ? -14.617 3.123 4.105 1 96.81 504 THR A C 1
ATOM 3907 O O . THR A 1 504 ? -14.984 3.285 5.273 1 96.81 504 THR A O 1
ATOM 3910 N N . GLN A 1 505 ? -15.367 3.367 3.115 1 94.44 505 GLN A N 1
ATOM 3911 C CA . GLN A 1 505 ? -16.734 3.861 3.314 1 94.44 505 GLN A CA 1
ATOM 3912 C C . GLN A 1 505 ? -17.656 2.746 3.785 1 94.44 505 GLN A C 1
ATOM 3914 O O . GLN A 1 505 ? -18.578 2.988 4.566 1 94.44 505 GLN A O 1
ATOM 3919 N N . ASN A 1 506 ? -17.438 1.543 3.279 1 96.94 506 ASN A N 1
ATOM 3920 C CA . ASN A 1 506 ? -18.391 0.467 3.52 1 96.94 506 ASN A CA 1
ATOM 3921 C C . ASN A 1 506 ? -17.922 -0.46 4.637 1 96.94 506 ASN A C 1
ATOM 3923 O O . ASN A 1 506 ? -18.688 -1.277 5.141 1 96.94 506 ASN A O 1
ATOM 3927 N N . ILE A 1 507 ? -16.719 -0.386 5.031 1 97.31 507 ILE A N 1
ATOM 3928 C CA . ILE A 1 507 ? -16.172 -1.169 6.141 1 97.31 507 ILE A CA 1
ATOM 3929 C C . ILE A 1 507 ? -15.633 -0.233 7.215 1 97.31 507 ILE A C 1
ATOM 3931 O O . ILE A 1 507 ? -14.438 0.063 7.242 1 97.31 507 ILE A O 1
ATOM 3935 N N . PRO A 1 508 ? -16.328 0.097 8.164 1 93.5 508 PRO A N 1
ATOM 3936 C CA . PRO A 1 508 ? -15.945 1.107 9.156 1 93.5 508 PRO A CA 1
ATOM 3937 C C . PRO A 1 508 ? -14.719 0.706 9.977 1 93.5 508 PRO A C 1
ATOM 3939 O O . PRO A 1 508 ? -14.023 1.568 10.516 1 93.5 508 PRO A O 1
ATOM 3942 N N . GLU A 1 509 ? -14.477 -0.561 10.039 1 95.62 509 GLU A N 1
ATOM 3943 C CA . GLU A 1 509 ? -13.359 -1.062 10.836 1 95.62 509 GLU A CA 1
ATOM 3944 C C . GLU A 1 509 ? -12.023 -0.79 10.141 1 95.62 509 GLU A C 1
ATOM 3946 O O . GLU A 1 509 ? -10.969 -0.904 10.758 1 95.62 509 GLU A O 1
ATOM 3951 N N . VAL A 1 510 ? -12.141 -0.423 8.867 1 96.88 510 VAL A N 1
ATOM 3952 C CA . VAL A 1 510 ? -10.938 -0.192 8.07 1 96.88 510 VAL A CA 1
ATOM 3953 C C . VAL A 1 510 ? -10.773 1.303 7.809 1 96.88 510 VAL A C 1
ATOM 3955 O O . VAL A 1 510 ? -11.68 1.952 7.285 1 96.88 510 VAL A O 1
ATOM 3958 N N . ASN A 1 511 ? -9.578 1.857 8.117 1 93.75 511 ASN A N 1
ATOM 3959 C CA . ASN A 1 511 ? -9.414 3.279 7.828 1 93.75 511 ASN A CA 1
ATOM 3960 C C . ASN A 1 511 ? -8.203 3.533 6.93 1 93.75 511 ASN A C 1
ATOM 3962 O O . ASN A 1 511 ? -7.895 4.684 6.609 1 93.75 511 ASN A O 1
ATOM 3966 N N . ARG A 1 512 ? -7.504 2.443 6.547 1 96.81 512 ARG A N 1
ATOM 3967 C CA . ARG A 1 512 ? -6.363 2.58 5.648 1 96.81 512 ARG A CA 1
ATOM 3968 C C . ARG A 1 512 ? -6.375 1.492 4.578 1 96.81 512 ARG A C 1
ATOM 3970 O O . ARG A 1 512 ? -6.625 0.322 4.879 1 96.81 512 ARG A O 1
ATOM 3977 N N . VAL A 1 513 ? -6.227 1.908 3.398 1 98.62 513 VAL A N 1
ATOM 3978 C CA . VAL A 1 513 ? -6.035 1.001 2.273 1 98.62 513 VAL A CA 1
ATOM 3979 C C . VAL A 1 513 ? -4.707 1.31 1.58 1 98.62 513 VAL A C 1
ATOM 3981 O O . VAL A 1 513 ? -4.402 2.471 1.304 1 98.62 513 VAL A O 1
ATOM 3984 N N . CYS A 1 514 ? -3.881 0.3 1.379 1 98.62 514 CYS A N 1
ATOM 3985 C CA . CYS A 1 514 ? -2.59 0.442 0.715 1 98.62 514 CYS A CA 1
ATOM 3986 C C . CYS A 1 514 ? -2.527 -0.417 -0.543 1 98.62 514 CYS A C 1
ATOM 3988 O O . CYS A 1 514 ? -3.279 -1.383 -0.679 1 98.62 514 CYS A O 1
ATOM 3990 N N . TYR A 1 515 ? -1.724 -0.023 -1.463 1 98.62 515 TYR A N 1
ATOM 3991 C CA . TYR A 1 515 ? -1.466 -0.781 -2.682 1 98.62 515 TYR A CA 1
ATOM 3992 C C . TYR A 1 515 ? -0.078 -1.41 -2.65 1 98.62 515 TYR A C 1
ATOM 3994 O O . TYR A 1 515 ? 0.924 -0.712 -2.479 1 98.62 515 TYR A O 1
ATOM 4002 N N . ASP A 1 516 ? -0.012 -2.736 -2.709 1 98.38 516 ASP A N 1
ATOM 4003 C CA . ASP A 1 516 ? 1.266 -3.441 -2.725 1 98.38 516 ASP A CA 1
ATOM 4004 C C . ASP A 1 516 ? 2.021 -3.18 -4.027 1 98.38 516 ASP A C 1
ATOM 4006 O O . ASP A 1 516 ? 1.626 -3.664 -5.09 1 98.38 516 ASP A O 1
ATOM 4010 N N . ILE A 1 517 ? 3.158 -2.504 -3.938 1 98.38 517 ILE A N 1
ATOM 4011 C CA . ILE A 1 517 ? 3.865 -2.076 -5.141 1 98.38 517 ILE A CA 1
ATOM 4012 C C . ILE A 1 517 ? 5.188 -2.828 -5.258 1 98.38 517 ILE A C 1
ATOM 4014 O O . ILE A 1 517 ? 6.188 -2.27 -5.719 1 98.38 517 ILE A O 1
ATOM 4018 N N . THR A 1 518 ? 5.266 -4.043 -4.805 1 97.69 518 THR A N 1
ATOM 4019 C CA . THR A 1 518 ? 6.492 -4.832 -4.82 1 97.69 518 THR A CA 1
ATOM 4020 C C . THR A 1 518 ? 6.391 -5.961 -5.844 1 97.69 518 THR A C 1
ATOM 4022 O O . THR A 1 518 ? 5.461 -6.77 -5.797 1 97.69 518 THR A O 1
ATOM 4025 N N . ASP A 1 519 ? 7.312 -6.098 -6.688 1 93.38 519 ASP A N 1
ATOM 4026 C CA . ASP A 1 519 ? 7.355 -7.16 -7.688 1 93.38 519 ASP A CA 1
ATOM 4027 C C . ASP A 1 519 ? 7.859 -8.469 -7.074 1 93.38 519 ASP A C 1
ATOM 4029 O O . ASP A 1 519 ? 8.445 -8.469 -5.992 1 93.38 519 ASP A O 1
ATOM 4033 N N . LYS A 1 520 ? 7.527 -9.555 -7.625 1 86.25 520 LYS A N 1
ATOM 4034 C CA . LYS A 1 520 ? 8.117 -10.867 -7.359 1 86.25 520 LYS A CA 1
ATOM 4035 C C . LYS A 1 520 ? 9.25 -11.164 -8.336 1 86.25 520 LYS A C 1
ATOM 4037 O O . LYS A 1 520 ? 9.023 -11.312 -9.539 1 86.25 520 LYS A O 1
ATOM 4042 N N . PRO A 1 521 ? 10.5 -11.469 -7.898 1 86.06 521 PRO A N 1
ATOM 4043 C CA . PRO A 1 521 ? 10.969 -11.188 -6.539 1 86.06 521 PRO A CA 1
ATOM 4044 C C . PRO A 1 521 ? 11.078 -9.695 -6.254 1 86.06 521 PRO A C 1
ATOM 4046 O O . PRO A 1 521 ? 11.102 -8.883 -7.18 1 86.06 521 PRO A O 1
ATOM 4049 N N . PRO A 1 522 ? 11.195 -9.242 -4.961 1 90.5 522 PRO A N 1
ATOM 4050 C CA . PRO A 1 522 ? 11.406 -10.094 -3.785 1 90.5 522 PRO A CA 1
ATOM 4051 C C . PRO A 1 522 ? 10.102 -10.578 -3.158 1 90.5 522 PRO A C 1
ATOM 4053 O O . PRO A 1 522 ? 10.117 -11.453 -2.291 1 90.5 522 PRO A O 1
ATOM 4056 N N . ALA A 1 523 ? 8.969 -10.023 -3.506 1 90.81 523 ALA A N 1
ATOM 4057 C CA . ALA A 1 523 ? 7.695 -10.43 -2.926 1 90.81 523 ALA A CA 1
ATOM 4058 C C . ALA A 1 523 ? 7.27 -11.797 -3.439 1 90.81 523 ALA A C 1
ATOM 4060 O O . ALA A 1 523 ? 7.75 -12.258 -4.48 1 90.81 523 ALA A O 1
ATOM 4061 N N . THR A 1 524 ? 6.461 -12.461 -2.723 1 89.44 524 THR A N 1
ATOM 4062 C CA . THR A 1 524 ? 5.688 -13.586 -3.225 1 89.44 524 THR A CA 1
ATOM 4063 C C . THR A 1 524 ? 4.297 -13.141 -3.658 1 89.44 524 THR A C 1
ATOM 4065 O O . THR A 1 524 ? 3.953 -11.961 -3.545 1 89.44 524 THR A O 1
ATOM 4068 N N . ILE A 1 525 ? 3.541 -14.047 -4.191 1 88.56 525 ILE A N 1
ATOM 4069 C CA . ILE A 1 525 ? 2.205 -13.703 -4.66 1 88.56 525 ILE A CA 1
ATOM 4070 C C . ILE A 1 525 ? 1.302 -13.398 -3.465 1 88.56 525 ILE A C 1
ATOM 4072 O O . ILE A 1 525 ? 0.657 -12.352 -3.414 1 88.56 525 ILE A O 1
ATOM 4076 N N . GLU A 1 526 ? 1.321 -14.328 -2.533 1 91.44 526 GLU A N 1
ATOM 4077 C CA . GLU A 1 526 ? 0.539 -14.156 -1.312 1 91.44 526 GLU A CA 1
ATOM 4078 C C . GLU A 1 526 ? 1.397 -13.602 -0.18 1 91.44 526 GLU A C 1
ATOM 4080 O O . GLU A 1 526 ? 2.625 -13.711 -0.213 1 91.44 526 GLU A O 1
ATOM 4085 N N . TRP A 1 527 ? 0.844 -13.016 0.746 1 92.19 527 TRP A N 1
ATOM 4086 C CA . TRP A 1 527 ? 1.562 -12.453 1.885 1 92.19 527 TRP A CA 1
ATOM 4087 C C . TRP A 1 527 ? 1.979 -13.547 2.861 1 92.19 527 TRP A C 1
ATOM 4089 O O . TRP A 1 527 ? 2.951 -13.391 3.602 1 92.19 527 TRP A O 1
ATOM 4099 N N . GLU A 1 528 ? 1.126 -14.555 2.998 1 87.88 528 GLU A N 1
ATOM 4100 C CA . GLU A 1 528 ? 1.446 -15.711 3.836 1 87.88 528 GLU A CA 1
ATOM 4101 C C . GLU A 1 528 ? 1.558 -16.984 3.002 1 87.88 528 GLU A C 1
ATOM 4103 O O . GLU A 1 528 ? 0.889 -17.125 1.976 1 87.88 528 GLU A O 1
ATOM 4108 N N . MET B 1 1 ? -4.926 55.375 29.469 1 73 1 MET B N 1
ATOM 4109 C CA . MET B 1 1 ? -5.41 54.75 28.25 1 73 1 MET B CA 1
ATOM 4110 C C . MET B 1 1 ? -4.488 55.062 27.078 1 73 1 MET B C 1
ATOM 4112 O O . MET B 1 1 ? -4.172 56.219 26.812 1 73 1 MET B O 1
ATOM 4116 N N . GLU B 1 2 ? -3.926 54 26.547 1 76.5 2 GLU B N 1
ATOM 4117 C CA . GLU B 1 2 ? -3.033 54.156 25.406 1 76.5 2 GLU B CA 1
ATOM 4118 C C . GLU B 1 2 ? -3.816 54.25 24.109 1 76.5 2 GLU B C 1
ATOM 4120 O O . GLU B 1 2 ? -4.625 53.375 23.797 1 76.5 2 GLU B O 1
ATOM 4125 N N . VAL B 1 3 ? -3.582 55.375 23.453 1 78.56 3 VAL B N 1
ATOM 4126 C CA . VAL B 1 3 ? -4.281 55.594 22.188 1 78.56 3 VAL B CA 1
ATOM 4127 C C . VAL B 1 3 ? -3.521 54.906 21.062 1 78.56 3 VAL B C 1
ATOM 4129 O O . VAL B 1 3 ? -2.336 55.156 20.844 1 78.56 3 VAL B O 1
ATOM 4132 N N . GLN B 1 4 ? -4.211 53.969 20.453 1 83.81 4 GLN B N 1
ATOM 4133 C CA . GLN B 1 4 ? -3.68 53.25 19.297 1 83.81 4 GLN B CA 1
ATOM 4134 C C . GLN B 1 4 ? -4.574 53.438 18.078 1 83.81 4 GLN B C 1
ATOM 4136 O O . GLN B 1 4 ? -5.141 52.469 17.562 1 83.81 4 GLN B O 1
ATOM 4141 N N . GLN B 1 5 ? -4.523 54.594 17.531 1 86.06 5 GLN B N 1
ATOM 4142 C CA . GLN B 1 5 ? -5.469 55.031 16.516 1 86.06 5 GLN B CA 1
ATOM 4143 C C . GLN B 1 5 ? -5.316 54.25 15.227 1 86.06 5 GLN B C 1
ATOM 4145 O O . GLN B 1 5 ? -6.285 54.062 14.492 1 86.06 5 GLN B O 1
ATOM 4150 N N . ASP B 1 6 ? -4.16 53.719 15 1 91.69 6 ASP B N 1
ATOM 4151 C CA . ASP B 1 6 ? -3.906 53.062 13.719 1 91.69 6 ASP B CA 1
ATOM 4152 C C . ASP B 1 6 ? -4.059 51.562 13.836 1 91.69 6 ASP B C 1
ATOM 4154 O O . ASP B 1 6 ? -3.521 50.812 13.016 1 91.69 6 ASP B O 1
ATOM 4158 N N . ARG B 1 7 ? -4.836 51.125 14.836 1 94.06 7 ARG B N 1
ATOM 4159 C CA . ARG B 1 7 ? -5.062 49.719 15.055 1 94.06 7 ARG B CA 1
ATOM 4160 C C . ARG B 1 7 ? -6.555 49.406 15.117 1 94.06 7 ARG B C 1
ATOM 4162 O O . ARG B 1 7 ? -7.344 50.188 15.625 1 94.06 7 ARG B O 1
ATOM 4169 N N . ILE B 1 8 ? -6.852 48.281 14.547 1 96.5 8 ILE B N 1
ATOM 4170 C CA . ILE B 1 8 ? -8.211 47.75 14.672 1 96.5 8 ILE B CA 1
ATOM 4171 C C . ILE B 1 8 ? -8.219 46.562 15.648 1 96.5 8 ILE B C 1
ATOM 4173 O O . ILE B 1 8 ? -7.383 45.688 15.562 1 96.5 8 ILE B O 1
ATOM 4177 N N . PHE B 1 9 ? -9.078 46.625 16.625 1 96 9 PHE B N 1
ATOM 4178 C CA . PHE B 1 9 ? -9.25 45.5 17.562 1 96 9 PHE B CA 1
ATOM 4179 C C . PHE B 1 9 ? -10.391 44.594 17.109 1 96 9 PHE B C 1
ATOM 4181 O O . PHE B 1 9 ? -11.492 45.094 16.828 1 96 9 PHE B O 1
ATOM 4188 N N . ILE B 1 10 ? -10.07 43.344 16.969 1 95.06 10 ILE B N 1
ATOM 4189 C CA . ILE B 1 10 ? -11.078 42.344 16.625 1 95.06 10 ILE B CA 1
ATOM 4190 C C . ILE B 1 10 ? -11.422 41.5 17.859 1 95.06 10 ILE B C 1
ATOM 4192 O O . ILE B 1 10 ? -10.539 40.906 18.484 1 95.06 10 ILE B O 1
ATOM 4196 N N . PHE B 1 11 ? -12.656 41.5 18.234 1 93.81 11 PHE B N 1
ATOM 4197 C CA . PHE B 1 11 ? -13.109 40.688 19.344 1 93.81 11 PHE B CA 1
ATOM 4198 C C . PHE B 1 11 ? -13.875 39.469 18.828 1 93.81 11 PHE B C 1
ATOM 4200 O O . PHE B 1 11 ? -14.93 39.594 18.203 1 93.81 11 PHE B O 1
ATOM 4207 N N . ASP B 1 12 ? -13.383 38.344 19.156 1 90.81 12 ASP B N 1
ATOM 4208 C CA . ASP B 1 12 ? -13.82 37.094 18.594 1 90.81 12 ASP B CA 1
ATOM 4209 C C . ASP B 1 12 ? -14.898 36.438 19.469 1 90.81 12 ASP B C 1
ATOM 4211 O O . ASP B 1 12 ? -14.758 36.375 20.688 1 90.81 12 ASP B O 1
ATOM 4215 N N . PHE B 1 13 ? -15.977 35.906 18.797 1 87.44 13 PHE B N 1
ATOM 4216 C CA . PHE B 1 13 ? -17.062 35.188 19.469 1 87.44 13 PHE B CA 1
ATOM 4217 C C . PHE B 1 13 ? -16.844 33.688 19.359 1 87.44 13 PHE B C 1
ATOM 4219 O O . PHE B 1 13 ? -17.812 32.906 19.328 1 87.44 13 PHE B O 1
ATOM 4226 N N . GLY B 1 14 ? -15.648 33.344 19.109 1 75.44 14 GLY B N 1
ATOM 4227 C CA . GLY B 1 14 ? -15.344 31.922 19.016 1 75.44 14 GLY B CA 1
ATOM 4228 C C . GLY B 1 14 ? -15.562 31.375 17.625 1 75.44 14 GLY B C 1
ATOM 4229 O O . GLY B 1 14 ? -15.945 30.203 17.469 1 75.44 14 GLY B O 1
ATOM 4230 N N . CYS B 1 15 ? -15.367 32.156 16.672 1 74.75 15 CYS B N 1
ATOM 4231 C CA . CYS B 1 15 ? -15.672 31.688 15.32 1 74.75 15 CYS B CA 1
ATOM 4232 C C . CYS B 1 15 ? -14.391 31.453 14.523 1 74.75 15 CYS B C 1
ATOM 4234 O O . CYS B 1 15 ? -13.359 32.062 14.812 1 74.75 15 CYS B O 1
ATOM 4236 N N . HIS B 1 16 ? -14.445 30.547 13.516 1 69.88 16 HIS B N 1
ATOM 4237 C CA . HIS B 1 16 ? -13.297 30.188 12.688 1 69.88 16 HIS B CA 1
ATOM 4238 C C . HIS B 1 16 ? -12.938 31.312 11.727 1 69.88 16 HIS B C 1
ATOM 4240 O O . HIS B 1 16 ? -11.805 31.375 11.234 1 69.88 16 HIS B O 1
ATOM 4246 N N . GLN B 1 17 ? -13.828 32.281 11.562 1 79.19 17 GLN B N 1
ATOM 4247 C CA . GLN B 1 17 ? -13.625 33.312 10.57 1 79.19 17 GLN B CA 1
ATOM 4248 C C . GLN B 1 17 ? -12.727 34.438 11.117 1 79.19 17 GLN B C 1
ATOM 4250 O O . GLN B 1 17 ? -12.219 35.25 10.359 1 79.19 17 GLN B O 1
ATOM 4255 N N . SER B 1 18 ? -12.516 34.469 12.383 1 84.81 18 SER B N 1
ATOM 4256 C CA . SER B 1 18 ? -11.75 35.562 12.977 1 84.81 18 SER B CA 1
ATOM 4257 C C . SER B 1 18 ? -10.312 35.562 12.461 1 84.81 18 SER B C 1
ATOM 4259 O O . SER B 1 18 ? -9.75 36.625 12.211 1 84.81 18 SER B O 1
ATOM 4261 N N . GLY B 1 19 ? -9.773 34.438 12.383 1 80.94 19 GLY B N 1
ATOM 4262 C CA . GLY B 1 19 ? -8.438 34.344 11.82 1 80.94 19 GLY B CA 1
ATOM 4263 C C . GLY B 1 19 ? -8.352 34.906 10.406 1 80.94 19 GLY B C 1
ATOM 4264 O O . GLY B 1 19 ? -7.41 35.625 10.062 1 80.94 19 GLY B O 1
ATOM 4265 N N . SER B 1 20 ? -9.352 34.5 9.625 1 84.19 20 SER B N 1
ATOM 4266 C CA . SER B 1 20 ? -9.414 34.969 8.242 1 84.19 20 SER B CA 1
ATOM 4267 C C . SER B 1 20 ? -9.602 36.469 8.18 1 84.19 20 SER B C 1
ATOM 4269 O O . SER B 1 20 ? -9.102 37.156 7.266 1 84.19 20 SER B O 1
ATOM 4271 N N . MET B 1 21 ? -10.258 36.969 9.125 1 90.44 21 MET B N 1
ATOM 4272 C CA . MET B 1 21 ? -10.469 38.438 9.188 1 90.44 21 MET B CA 1
ATOM 4273 C C . MET B 1 21 ? -9.148 39.156 9.422 1 90.44 21 MET B C 1
ATOM 4275 O O . MET B 1 21 ? -8.883 40.188 8.789 1 90.44 21 MET B O 1
ATOM 4279 N N . VAL B 1 22 ? -8.383 38.625 10.32 1 89.75 22 VAL B N 1
ATOM 4280 C CA . VAL B 1 22 ? -7.082 39.219 10.586 1 89.75 22 VAL B CA 1
ATOM 4281 C C . VAL B 1 22 ? -6.246 39.219 9.312 1 89.75 22 VAL B C 1
ATOM 4283 O O . VAL B 1 22 ? -5.668 40.25 8.953 1 89.75 22 VAL B O 1
ATOM 4286 N N . ARG B 1 23 ? -6.223 38.156 8.617 1 86.69 23 ARG B N 1
ATOM 4287 C CA . ARG B 1 23 ? -5.457 38.062 7.379 1 86.69 23 ARG B CA 1
ATOM 4288 C C . ARG B 1 23 ? -5.992 39.031 6.328 1 86.69 23 ARG B C 1
ATOM 4290 O O . ARG B 1 23 ? -5.219 39.625 5.578 1 86.69 23 ARG B O 1
ATOM 4297 N N . PHE B 1 24 ? -7.238 39.125 6.289 1 90.06 24 PHE B N 1
ATOM 4298 C CA . PHE B 1 24 ? -7.91 40 5.34 1 90.06 24 PHE B CA 1
ATOM 4299 C C . PHE B 1 24 ? -7.535 41.438 5.59 1 90.06 24 PHE B C 1
ATOM 4301 O O . PHE B 1 24 ? -7.098 42.156 4.672 1 90.06 24 PHE B O 1
ATOM 4308 N N . LEU B 1 25 ? -7.625 41.875 6.812 1 94.06 25 LEU B N 1
ATOM 4309 C CA . LEU B 1 25 ? -7.301 43.25 7.16 1 94.06 25 LEU B CA 1
ATOM 4310 C C . LEU B 1 25 ? -5.824 43.531 6.902 1 94.06 25 LEU B C 1
ATOM 4312 O O . LEU B 1 25 ? -5.48 44.594 6.398 1 94.06 25 LEU B O 1
ATOM 4316 N N . ARG B 1 26 ? -5.043 42.625 7.246 1 91.56 26 ARG B N 1
ATOM 4317 C CA . ARG B 1 26 ? -3.609 42.812 7.047 1 91.56 26 ARG B CA 1
ATOM 4318 C C . ARG B 1 26 ? -3.271 42.875 5.562 1 91.56 26 ARG B C 1
ATOM 4320 O O . ARG B 1 26 ? -2.352 43.594 5.168 1 91.56 26 ARG B O 1
ATOM 4327 N N . SER B 1 27 ? -3.965 42.188 4.766 1 89.62 27 SER B N 1
ATOM 4328 C CA . SER B 1 27 ? -3.762 42.25 3.324 1 89.62 27 SER B CA 1
ATOM 4329 C C . SER B 1 27 ? -4.098 43.656 2.795 1 89.62 27 SER B C 1
ATOM 4331 O O . SER B 1 27 ? -3.602 44.062 1.742 1 89.62 27 SER B O 1
ATOM 4333 N N . LEU B 1 28 ? -4.883 44.344 3.521 1 92.31 28 LEU B N 1
ATOM 4334 C CA . LEU B 1 28 ? -5.246 45.688 3.164 1 92.31 28 LEU B CA 1
ATOM 4335 C C . LEU B 1 28 ? -4.273 46.688 3.781 1 92.31 28 LEU B C 1
ATOM 4337 O O . LEU B 1 28 ? -4.418 47.906 3.59 1 92.31 28 LEU B O 1
ATOM 4341 N N . GLY B 1 29 ? -3.361 46.156 4.566 1 92.44 29 GLY B N 1
ATOM 4342 C CA . GLY B 1 29 ? -2.355 47.031 5.172 1 92.44 29 GLY B CA 1
ATOM 4343 C C . GLY B 1 29 ? -2.762 47.562 6.539 1 92.44 29 GLY B C 1
ATOM 4344 O O . GLY B 1 29 ? -2.199 48.531 7.023 1 92.44 29 GLY B O 1
ATOM 4345 N N . ILE B 1 30 ? -3.65 46.969 7.105 1 93.25 30 ILE B N 1
ATOM 4346 C CA . ILE B 1 30 ? -4.191 47.469 8.367 1 93.25 30 ILE B CA 1
ATOM 4347 C C . ILE B 1 30 ? -3.635 46.625 9.523 1 93.25 30 ILE B C 1
ATOM 4349 O O . ILE B 1 30 ? -3.578 45.406 9.438 1 93.25 30 ILE B O 1
ATOM 4353 N N . ASN B 1 31 ? -3.16 47.344 10.531 1 92.06 31 ASN B N 1
ATOM 4354 C CA . ASN B 1 31 ? -2.742 46.656 11.758 1 92.06 31 ASN B CA 1
ATOM 4355 C C . ASN B 1 31 ? -3.938 46.312 12.633 1 92.06 31 ASN B C 1
ATOM 4357 O O . ASN B 1 31 ? -4.816 47.125 12.867 1 92.06 31 ASN B O 1
ATOM 4361 N N . CYS B 1 32 ? -3.959 45.062 12.969 1 92.69 32 CYS B N 1
ATOM 4362 C CA . CYS B 1 32 ? -5.09 44.625 13.781 1 92.69 32 CYS B CA 1
ATOM 4363 C C . CYS B 1 32 ? -4.652 43.625 14.836 1 92.69 32 CYS B C 1
ATOM 4365 O O . CYS B 1 32 ? -3.568 43.031 14.734 1 92.69 32 CYS B O 1
ATOM 4367 N N . GLU B 1 33 ? -5.41 43.469 15.867 1 89.31 33 GLU B N 1
ATOM 4368 C CA . GLU B 1 33 ? -5.191 42.531 16.953 1 89.31 33 GLU B CA 1
ATOM 4369 C C . GLU B 1 33 ? -6.477 41.781 17.297 1 89.31 33 GLU B C 1
ATOM 4371 O O . GLU B 1 33 ? -7.566 42.375 17.281 1 89.31 33 GLU B O 1
ATOM 4376 N N . LEU B 1 34 ? -6.312 40.531 17.562 1 89.62 34 LEU B N 1
ATOM 4377 C CA . LEU B 1 34 ? -7.457 39.656 17.844 1 89.62 34 LEU B CA 1
ATOM 4378 C C . LEU B 1 34 ? -7.535 39.344 19.328 1 89.62 34 LEU B C 1
ATOM 4380 O O . LEU B 1 34 ? -6.527 39 19.953 1 89.62 34 LEU B O 1
ATOM 4384 N N . PHE B 1 35 ? -8.75 39.562 19.953 1 87.5 35 PHE B N 1
ATOM 4385 C CA . PHE B 1 35 ? -9 39.312 21.375 1 87.5 35 PHE B CA 1
ATOM 4386 C C . PHE B 1 35 ? -10.289 38.5 21.547 1 87.5 35 PHE B C 1
ATOM 4388 O O . PHE B 1 35 ? -11.18 38.562 20.703 1 87.5 35 PHE B O 1
ATOM 4395 N N . PRO B 1 36 ? -10.328 37.75 22.672 1 87.94 36 PRO B N 1
ATOM 4396 C CA . PRO B 1 36 ? -11.633 37.188 23 1 87.94 36 PRO B CA 1
ATOM 4397 C C . PRO B 1 36 ? -12.648 38.25 23.453 1 87.94 36 PRO B C 1
ATOM 4399 O O . PRO B 1 36 ? -12.281 39.188 24.125 1 87.94 36 PRO B O 1
ATOM 4402 N N . ILE B 1 37 ? -13.859 38.031 23.125 1 90.81 37 ILE B N 1
ATOM 4403 C CA . ILE B 1 37 ? -14.898 39 23.422 1 90.81 37 ILE B CA 1
ATOM 4404 C C . ILE B 1 37 ? -15.016 39.188 24.938 1 90.81 37 ILE B C 1
ATOM 4406 O O . ILE B 1 37 ? -15.352 40.281 25.422 1 90.81 37 ILE B O 1
ATOM 4410 N N . GLU B 1 38 ? -14.641 38.188 25.656 1 88.44 38 GLU B N 1
ATOM 4411 C CA . GLU B 1 38 ? -14.75 38.219 27.109 1 88.44 38 GLU B CA 1
ATOM 4412 C C . GLU B 1 38 ? -13.805 39.25 27.719 1 88.44 38 GLU B C 1
ATOM 4414 O O . GLU B 1 38 ? -14.047 39.75 28.812 1 88.44 38 GLU B O 1
ATOM 4419 N N . LYS B 1 39 ? -12.797 39.594 27.031 1 89.12 39 LYS B N 1
ATOM 4420 C CA . LYS B 1 39 ? -11.789 40.531 27.531 1 89.12 39 LYS B CA 1
ATOM 4421 C C . LYS B 1 39 ? -11.984 41.938 26.922 1 89.12 39 LYS B C 1
ATOM 4423 O O . LYS B 1 39 ? -11.141 42.812 27.109 1 89.12 39 LYS B O 1
ATOM 4428 N N . ALA B 1 40 ? -13.023 42.125 26.266 1 92.94 40 ALA B N 1
ATOM 4429 C CA . ALA B 1 40 ? -13.219 43.344 25.484 1 92.94 40 ALA B CA 1
ATOM 4430 C C . ALA B 1 40 ? -13.195 44.562 26.391 1 92.94 40 ALA B C 1
ATOM 4432 O O . ALA B 1 40 ? -12.469 45.531 26.109 1 92.94 40 ALA B O 1
ATOM 4433 N N . MET B 1 41 ? -13.906 44.562 27.453 1 93.44 41 MET B N 1
ATOM 4434 C CA . MET B 1 41 ? -14 45.75 28.312 1 93.44 41 MET B CA 1
ATOM 4435 C C . MET B 1 41 ? -12.656 46.062 28.969 1 93.44 41 MET B C 1
ATOM 4437 O O . MET B 1 41 ? -12.258 47.219 29.062 1 93.44 41 MET B O 1
ATOM 4441 N N . GLU B 1 42 ? -12.078 45 29.438 1 93.25 42 GLU B N 1
ATOM 4442 C CA . GLU B 1 42 ? -10.766 45.188 30.062 1 93.25 42 GLU B CA 1
ATOM 4443 C C . GLU B 1 42 ? -9.773 45.812 29.094 1 93.25 42 GLU B C 1
ATOM 4445 O O . GLU B 1 42 ? -9.055 46.75 29.453 1 93.25 42 GLU B O 1
ATOM 4450 N N . ILE B 1 43 ? -9.766 45.344 27.906 1 92.81 43 ILE B N 1
ATOM 4451 C CA . ILE B 1 43 ? -8.82 45.812 26.891 1 92.81 43 ILE B CA 1
ATOM 4452 C C . ILE B 1 43 ? -9.156 47.25 26.469 1 92.81 43 ILE B C 1
ATOM 4454 O O . ILE B 1 43 ? -8.273 48.094 26.375 1 92.81 43 ILE B O 1
ATOM 4458 N N . LEU B 1 44 ? -10.391 47.5 26.281 1 93.88 44 LEU B N 1
ATOM 4459 C CA . LEU B 1 44 ? -10.828 48.812 25.781 1 93.88 44 LEU B CA 1
ATOM 4460 C C . LEU B 1 44 ? -10.664 49.875 26.844 1 93.88 44 LEU B C 1
ATOM 4462 O O . LEU B 1 44 ? -10.539 51.062 26.531 1 93.88 44 LEU B O 1
ATOM 4466 N N . ASP B 1 45 ? -10.656 49.438 28.047 1 93.19 45 ASP B N 1
ATOM 4467 C CA . ASP B 1 45 ? -10.406 50.375 29.141 1 93.19 45 ASP B CA 1
ATOM 4468 C C . ASP B 1 45 ? -8.953 50.844 29.156 1 93.19 45 ASP B C 1
ATOM 4470 O O . ASP B 1 45 ? -8.656 51.969 29.547 1 93.19 45 ASP B O 1
ATOM 4474 N N . ALA B 1 46 ? -8.133 49.969 28.719 1 93 46 ALA B N 1
ATOM 4475 C CA . ALA B 1 46 ? -6.695 50.25 28.781 1 93 46 ALA B CA 1
ATOM 4476 C C . ALA B 1 46 ? -6.184 50.812 27.469 1 93 46 ALA B C 1
ATOM 4478 O O . ALA B 1 46 ? -5.203 51.562 27.453 1 93 46 ALA B O 1
ATOM 4479 N N . ARG B 1 47 ? -6.824 50.406 26.391 1 93.38 47 ARG B N 1
ATOM 4480 C CA . ARG B 1 47 ? -6.359 50.75 25.062 1 93.38 47 ARG B CA 1
ATOM 4481 C C . ARG B 1 47 ? -7.512 51.25 24.188 1 93.38 47 ARG B C 1
ATOM 4483 O O . ARG B 1 47 ? -8.609 50.688 24.219 1 93.38 47 ARG B O 1
ATOM 4490 N N . MET B 1 48 ? -7.23 52.312 23.422 1 93 48 MET B N 1
ATOM 4491 C CA . MET B 1 48 ? -8.25 52.844 22.516 1 93 48 MET B CA 1
ATOM 4492 C C . MET B 1 48 ? -7.844 52.656 21.062 1 93 48 MET B C 1
ATOM 4494 O O . MET B 1 48 ? -6.973 53.375 20.562 1 93 48 MET B O 1
ATOM 4498 N N . PRO B 1 49 ? -8.523 51.844 20.344 1 95.81 49 PRO B N 1
ATOM 4499 C CA . PRO B 1 49 ? -8.203 51.625 18.938 1 95.81 49 PRO B CA 1
ATOM 4500 C C . PRO B 1 49 ? -8.875 52.625 18 1 95.81 49 PRO B C 1
ATOM 4502 O O . PRO B 1 49 ? -9.68 53.438 18.453 1 95.81 49 PRO B O 1
ATOM 4505 N N . GLY B 1 50 ? -8.453 52.531 16.734 1 95.31 50 GLY B N 1
ATOM 4506 C CA . GLY B 1 50 ? -9.125 53.312 15.727 1 95.31 50 GLY B CA 1
ATOM 4507 C C . GLY B 1 50 ? -10.508 52.781 15.375 1 95.31 50 GLY B C 1
ATOM 4508 O O . GLY B 1 50 ? -11.367 53.531 14.922 1 95.31 50 GLY B O 1
ATOM 4509 N N . GLY B 1 51 ? -10.672 51.562 15.547 1 97.19 51 GLY B N 1
ATOM 4510 C CA . GLY B 1 51 ? -11.938 50.875 15.273 1 97.19 51 GLY B CA 1
ATOM 4511 C C . GLY B 1 51 ? -12.047 49.531 15.945 1 97.19 51 GLY B C 1
ATOM 4512 O O . GLY B 1 51 ? -11.047 48.969 16.391 1 97.19 51 GLY B O 1
ATOM 4513 N N . VAL B 1 52 ? -13.281 49.031 16.047 1 97.75 52 VAL B N 1
ATOM 4514 C CA . VAL B 1 52 ? -13.547 47.75 16.672 1 97.75 52 VAL B CA 1
ATOM 4515 C C . VAL B 1 52 ? -14.391 46.875 15.758 1 97.75 52 VAL B C 1
ATOM 4517 O O . VAL B 1 52 ? -15.336 47.375 15.125 1 97.75 52 VAL B O 1
ATOM 4520 N N . ILE B 1 53 ? -13.961 45.625 15.633 1 97.44 53 ILE B N 1
ATOM 4521 C CA . ILE B 1 53 ? -14.75 44.656 14.891 1 97.44 53 ILE B CA 1
ATOM 4522 C C . ILE B 1 53 ? -15.18 43.531 15.828 1 97.44 53 ILE B C 1
ATOM 4524 O O . ILE B 1 53 ? -14.344 42.938 16.531 1 97.44 53 ILE B O 1
ATOM 4528 N N . LEU B 1 54 ? -16.453 43.281 15.891 1 96.69 54 LEU B N 1
ATOM 4529 C CA . LEU B 1 54 ? -17 42.125 16.562 1 96.69 54 LEU B CA 1
ATOM 4530 C C . LEU B 1 54 ? -17.234 40.969 15.578 1 96.69 54 LEU B C 1
ATOM 4532 O O . LEU B 1 54 ? -18.078 41.094 14.688 1 96.69 54 LEU B O 1
ATOM 4536 N N . SER B 1 55 ? -16.453 39.969 15.773 1 93.62 55 SER B N 1
ATOM 4537 C CA . SER B 1 55 ? -16.484 38.875 14.812 1 93.62 55 SER B CA 1
ATOM 4538 C C . SER B 1 55 ? -17.266 37.688 15.359 1 93.62 55 SER B C 1
ATOM 4540 O O . SER B 1 55 ? -16.766 36.938 16.203 1 93.62 55 SER B O 1
ATOM 4542 N N . GLY B 1 56 ? -18.438 37.438 14.773 1 88.31 56 GLY B N 1
ATOM 4543 C CA . GLY B 1 56 ? -19.297 36.344 15.188 1 88.31 56 GLY B CA 1
ATOM 4544 C C . GLY B 1 56 ? -19.344 35.219 14.164 1 88.31 56 GLY B C 1
ATOM 4545 O O . GLY B 1 56 ? -19 35.406 13 1 88.31 56 GLY B O 1
ATOM 4546 N N . GLY B 1 57 ? -19.719 34 14.695 1 81.44 57 GLY B N 1
ATOM 4547 C CA . GLY B 1 57 ? -19.812 32.844 13.836 1 81.44 57 GLY B CA 1
ATOM 4548 C C . GLY B 1 57 ? -21.25 32.5 13.453 1 81.44 57 GLY B C 1
ATOM 4549 O O . GLY B 1 57 ? -22.047 33.375 13.172 1 81.44 57 GLY B O 1
ATOM 4550 N N . SER B 1 58 ? -21.453 31.094 13.297 1 77.31 58 SER B N 1
ATOM 4551 C CA . SER B 1 58 ? -22.75 30.609 12.859 1 77.31 58 SER B CA 1
ATOM 4552 C C . SER B 1 58 ? -23.609 30.156 14.047 1 77.31 58 SER B C 1
ATOM 4554 O O . SER B 1 58 ? -24.125 29.047 14.055 1 77.31 58 SER B O 1
ATOM 4556 N N . GLU B 1 59 ? -23.688 30.969 15.023 1 81.06 59 GLU B N 1
ATOM 4557 C CA . GLU B 1 59 ? -24.5 30.641 16.188 1 81.06 59 GLU B CA 1
ATOM 4558 C C . GLU B 1 59 ? -25.766 31.484 16.234 1 81.06 59 GLU B C 1
ATOM 4560 O O . GLU B 1 59 ? -25.891 32.469 15.492 1 81.06 59 GLU B O 1
ATOM 4565 N N . SER B 1 60 ? -26.672 30.953 17.016 1 86.12 60 SER B N 1
ATOM 4566 C CA . SER B 1 60 ? -27.891 31.719 17.234 1 86.12 60 SER B CA 1
ATOM 4567 C C . SER B 1 60 ? -27.859 32.438 18.578 1 86.12 60 SER B C 1
ATOM 4569 O O . SER B 1 60 ? -27.328 31.922 19.562 1 86.12 60 SER B O 1
ATOM 4571 N N . VAL B 1 61 ? -28.453 33.594 18.594 1 88.25 61 VAL B N 1
ATOM 4572 C CA . VAL B 1 61 ? -28.516 34.375 19.828 1 88.25 61 VAL B CA 1
ATOM 4573 C C . VAL B 1 61 ? -29.406 33.688 20.844 1 88.25 61 VAL B C 1
ATOM 4575 O O . VAL B 1 61 ? -29.266 33.875 22.047 1 88.25 61 VAL B O 1
ATOM 4578 N N . THR B 1 62 ? -30.219 32.875 20.281 1 82.69 62 THR B N 1
ATOM 4579 C CA . THR B 1 62 ? -31.172 32.156 21.156 1 82.69 62 THR B CA 1
ATOM 4580 C C . THR B 1 62 ? -30.516 30.953 21.812 1 82.69 62 THR B C 1
ATOM 4582 O O . THR B 1 62 ? -31.047 30.391 22.766 1 82.69 62 THR B O 1
ATOM 4585 N N . ASP B 1 63 ? -29.438 30.641 21.312 1 82.31 63 ASP B N 1
ATOM 4586 C CA . ASP B 1 63 ? -28.703 29.531 21.906 1 82.31 63 ASP B CA 1
ATOM 4587 C C . ASP B 1 63 ? -28.125 29.938 23.266 1 82.31 63 ASP B C 1
ATOM 4589 O O . ASP B 1 63 ? -27.516 30.984 23.406 1 82.31 63 ASP B O 1
ATOM 4593 N N . ALA B 1 64 ? -28.406 29.078 24.266 1 77.56 64 ALA B N 1
ATOM 4594 C CA . ALA B 1 64 ? -28.016 29.375 25.641 1 77.56 64 ALA B CA 1
ATOM 4595 C C . ALA B 1 64 ? -26.5 29.531 25.75 1 77.56 64 ALA B C 1
ATOM 4597 O O . ALA B 1 64 ? -26 30.297 26.562 1 77.56 64 ALA B O 1
ATOM 4598 N N . GLN B 1 65 ? -25.719 28.844 24.938 1 77.62 65 GLN B N 1
ATOM 4599 C CA . GLN B 1 65 ? -24.266 28.828 25.062 1 77.62 65 GLN B CA 1
ATOM 4600 C C . GLN B 1 65 ? -23.625 29.875 24.141 1 77.62 65 GLN B C 1
ATOM 4602 O O . GLN B 1 65 ? -22.406 30.047 24.156 1 77.62 65 GLN B O 1
ATOM 4607 N N . SER B 1 66 ? -24.484 30.578 23.5 1 82.69 66 SER B N 1
ATOM 4608 C CA . SER B 1 66 ? -23.922 31.562 22.562 1 82.69 66 SER B CA 1
ATOM 4609 C C . SER B 1 66 ? -23.391 32.781 23.297 1 82.69 66 SER B C 1
ATOM 4611 O O . SER B 1 66 ? -23.938 33.188 24.328 1 82.69 66 SER B O 1
ATOM 4613 N N . LEU B 1 67 ? -22.297 33.312 22.812 1 85.19 67 LEU B N 1
ATOM 4614 C CA . LEU B 1 67 ? -21.688 34.469 23.406 1 85.19 67 LEU B CA 1
ATOM 4615 C C . LEU B 1 67 ? -22.5 35.719 23.094 1 85.19 67 LEU B C 1
ATOM 4617 O O . LEU B 1 67 ? -23.031 35.875 21.984 1 85.19 67 LEU B O 1
ATOM 4621 N N . LYS B 1 68 ? -22.625 36.625 24.109 1 88.69 68 LYS B N 1
ATOM 4622 C CA . LYS B 1 68 ? -23.422 37.844 23.984 1 88.69 68 LYS B CA 1
ATOM 4623 C C . LYS B 1 68 ? -22.531 39.094 23.922 1 88.69 68 LYS B C 1
ATOM 4625 O O . LYS B 1 68 ? -21.328 39 24.141 1 88.69 68 LYS B O 1
ATOM 4630 N N . VAL B 1 69 ? -23.188 40.125 23.5 1 92.38 69 VAL B N 1
ATOM 4631 C CA . VAL B 1 69 ? -22.484 41.406 23.453 1 92.38 69 VAL B CA 1
ATOM 4632 C C . VAL B 1 69 ? -22.844 42.219 24.688 1 92.38 69 VAL B C 1
ATOM 4634 O O . VAL B 1 69 ? -24.016 42.438 25 1 92.38 69 VAL B O 1
ATOM 4637 N N . ASP B 1 70 ? -21.828 42.625 25.422 1 92.88 70 ASP B N 1
ATOM 4638 C CA . ASP B 1 70 ? -22.016 43.594 26.516 1 92.88 70 ASP B CA 1
ATOM 4639 C C . ASP B 1 70 ? -22.281 44.969 25.969 1 92.88 70 ASP B C 1
ATOM 4641 O O . ASP B 1 70 ? -21.438 45.562 25.281 1 92.88 70 ASP B O 1
ATOM 4645 N N . PRO B 1 71 ? -23.453 45.531 26.281 1 93.31 71 PRO B N 1
ATOM 4646 C CA . PRO B 1 71 ? -23.781 46.875 25.766 1 93.31 71 PRO B CA 1
ATOM 4647 C C . PRO B 1 71 ? -22.766 47.938 26.156 1 93.31 71 PRO B C 1
ATOM 4649 O O . PRO B 1 71 ? -22.625 48.938 25.484 1 93.31 71 PRO B O 1
ATOM 4652 N N . ARG B 1 72 ? -22.031 47.625 27.141 1 94.06 72 ARG B N 1
ATOM 4653 C CA . ARG B 1 72 ? -21.016 48.562 27.609 1 94.06 72 ARG B CA 1
ATOM 4654 C C . ARG B 1 72 ? -19.906 48.719 26.562 1 94.06 72 ARG B C 1
ATOM 4656 O O . ARG B 1 72 ? -19.219 49.75 26.547 1 94.06 72 ARG B O 1
ATOM 4663 N N . ILE B 1 73 ? -19.781 47.75 25.812 1 95.81 73 ILE B N 1
ATOM 4664 C CA . ILE B 1 73 ? -18.766 47.812 24.766 1 95.81 73 ILE B CA 1
ATOM 4665 C C . ILE B 1 73 ? -19.141 48.906 23.766 1 95.81 73 ILE B C 1
ATOM 4667 O O . ILE B 1 73 ? -18.312 49.75 23.406 1 95.81 73 ILE B O 1
ATOM 4671 N N . ILE B 1 74 ? -20.375 48.906 23.406 1 95.62 74 ILE B N 1
ATOM 4672 C CA . ILE B 1 74 ? -20.875 49.875 22.422 1 95.62 74 ILE B CA 1
ATOM 4673 C C . ILE B 1 74 ? -20.859 51.281 23.016 1 95.62 74 ILE B C 1
ATOM 4675 O O . ILE B 1 74 ? -20.422 52.219 22.359 1 95.62 74 ILE B O 1
ATOM 4679 N N . GLU B 1 75 ? -21.297 51.375 24.188 1 94.38 75 GLU B N 1
ATOM 4680 C CA . GLU B 1 75 ? -21.312 52.656 24.859 1 94.38 75 GLU B CA 1
ATOM 4681 C C . GLU B 1 75 ? -19.906 53.219 25 1 94.38 75 GLU B C 1
ATOM 4683 O O . GLU B 1 75 ? -19.703 54.406 24.75 1 94.38 75 GLU B O 1
ATOM 4688 N N . HIS B 1 76 ? -19.031 52.344 25.438 1 95.19 76 HIS B N 1
ATOM 4689 C CA . HIS B 1 76 ? -17.641 52.75 25.625 1 95.19 76 HIS B CA 1
ATOM 4690 C C . HIS B 1 76 ? -17.031 53.25 24.312 1 95.19 76 HIS B C 1
ATOM 4692 O O . HIS B 1 76 ? -16.375 54.281 24.281 1 95.19 76 HIS B O 1
ATOM 4698 N N . CYS B 1 77 ? -17.312 52.594 23.266 1 95.69 77 CYS B N 1
ATOM 4699 C CA . CYS B 1 77 ? -16.766 52.969 21.969 1 95.69 77 CYS B CA 1
ATOM 4700 C C . CYS B 1 77 ? -17.406 54.25 21.438 1 95.69 77 CYS B C 1
ATOM 4702 O O . CYS B 1 77 ? -16.719 55.125 20.922 1 95.69 77 CYS B O 1
ATOM 4704 N N . SER B 1 78 ? -18.672 54.281 21.609 1 94.5 78 SER B N 1
ATOM 4705 C CA . SER B 1 78 ? -19.391 55.469 21.109 1 94.5 78 SER B CA 1
ATOM 4706 C C . SER B 1 78 ? -18.969 56.719 21.844 1 94.5 78 SER B C 1
ATOM 4708 O O . SER B 1 78 ? -18.797 57.781 21.219 1 94.5 78 SER B O 1
ATOM 4710 N N . SER B 1 79 ? -18.781 56.594 23.094 1 94.56 79 SER B N 1
ATOM 4711 C CA . SER B 1 79 ? -18.391 57.75 23.891 1 94.56 79 SER B CA 1
ATOM 4712 C C . SER B 1 79 ? -17.016 58.281 23.484 1 94.56 79 SER B C 1
ATOM 4714 O O . SER B 1 79 ? -16.719 59.469 23.641 1 94.56 79 SER B O 1
ATOM 4716 N N . ARG B 1 80 ? -16.266 57.438 22.922 1 93.69 80 ARG B N 1
ATOM 4717 C CA . ARG B 1 80 ? -14.914 57.781 22.516 1 93.69 80 ARG B CA 1
ATOM 4718 C C . ARG B 1 80 ? -14.812 57.938 21 1 93.69 80 ARG B C 1
ATOM 4720 O O . ARG B 1 80 ? -13.711 58.031 20.469 1 93.69 80 ARG B O 1
ATOM 4727 N N . LYS B 1 81 ? -15.898 57.844 20.391 1 93.56 81 LYS B N 1
ATOM 4728 C CA . LYS B 1 81 ? -16.031 58 18.953 1 93.56 81 LYS B CA 1
ATOM 4729 C C . LYS B 1 81 ? -15.234 56.938 18.203 1 93.56 81 LYS B C 1
ATOM 4731 O O . LYS B 1 81 ? -14.547 57.25 17.219 1 93.56 81 LYS B O 1
ATOM 4736 N N . VAL B 1 82 ? -15.18 55.781 18.719 1 96.56 82 VAL B N 1
ATOM 4737 C CA . VAL B 1 82 ? -14.562 54.625 18.062 1 96.56 82 VAL B CA 1
ATOM 4738 C C . VAL B 1 82 ? -15.617 53.844 17.297 1 96.56 82 VAL B C 1
ATOM 4740 O O . VAL B 1 82 ? -16.531 53.281 17.906 1 96.56 82 VAL B O 1
ATOM 4743 N N . PRO B 1 83 ? -15.508 53.812 16 1 97.56 83 PRO B N 1
ATOM 4744 C CA . PRO B 1 83 ? -16.5 53.062 15.227 1 97.56 83 PRO B CA 1
ATOM 4745 C C . PRO B 1 83 ? -16.484 51.562 15.531 1 97.56 83 PRO B C 1
ATOM 4747 O O . PRO B 1 83 ? -15.422 51 15.789 1 97.56 83 PRO B O 1
ATOM 4750 N N . VAL B 1 84 ? -17.703 50.938 15.406 1 98.06 84 VAL B N 1
ATOM 4751 C CA . VAL B 1 84 ? -17.844 49.5 15.68 1 98.06 84 VAL B CA 1
ATOM 4752 C C . VAL B 1 84 ? -18.516 48.812 14.5 1 98.06 84 VAL B C 1
ATOM 4754 O O . VAL B 1 84 ? -19.469 49.344 13.922 1 98.06 84 VAL B O 1
ATOM 4757 N N . LEU B 1 85 ? -17.922 47.688 14.094 1 97.94 85 LEU B N 1
ATOM 4758 C CA . LEU B 1 85 ? -18.516 46.812 13.07 1 97.94 85 LEU B CA 1
ATOM 4759 C C . LEU B 1 85 ? -18.781 45.438 13.625 1 97.94 85 LEU B C 1
ATOM 4761 O O . LEU B 1 85 ? -17.844 44.719 14.023 1 97.94 85 LEU B O 1
ATOM 4765 N N . ALA B 1 86 ? -20.047 45.031 13.664 1 97.56 86 ALA B N 1
ATOM 4766 C CA . ALA B 1 86 ? -20.438 43.688 14.133 1 97.56 86 ALA B CA 1
ATOM 4767 C C . ALA B 1 86 ? -20.75 42.781 12.961 1 97.56 86 ALA B C 1
ATOM 4769 O O . ALA B 1 86 ? -21.578 43.094 12.117 1 97.56 86 ALA B O 1
ATOM 4770 N N . LEU B 1 87 ? -20.125 41.625 13 1 95.81 87 LEU B N 1
ATOM 4771 C CA . LEU B 1 87 ? -20.25 40.75 11.844 1 95.81 87 LEU B CA 1
ATOM 4772 C C . LEU B 1 87 ? -20.984 39.438 12.219 1 95.81 87 LEU B C 1
ATOM 4774 O O . LEU B 1 87 ? -20.719 38.875 13.281 1 95.81 87 LEU B O 1
ATOM 4778 N N . ALA B 1 88 ? -21.828 39 11.336 1 92.75 88 ALA B N 1
ATOM 4779 C CA . ALA B 1 88 ? -22.531 37.719 11.438 1 92.75 88 ALA B CA 1
ATOM 4780 C C . ALA B 1 88 ? -23.266 37.594 12.766 1 92.75 88 ALA B C 1
ATOM 4782 O O . ALA B 1 88 ? -24.047 38.5 13.125 1 92.75 88 ALA B O 1
ATOM 4783 N N . HIS B 1 89 ? -23 36.562 13.539 1 91.94 89 HIS B N 1
ATOM 4784 C CA . HIS B 1 89 ? -23.688 36.375 14.812 1 91.94 89 HIS B CA 1
ATOM 4785 C C . HIS B 1 89 ? -23.578 37.625 15.68 1 91.94 89 HIS B C 1
ATOM 4787 O O . HIS B 1 89 ? -24.516 37.969 16.422 1 91.94 89 HIS B O 1
ATOM 4793 N N . ALA B 1 90 ? -22.469 38.281 15.602 1 95 90 ALA B N 1
ATOM 4794 C CA . ALA B 1 90 ? -22.234 39.469 16.438 1 95 90 ALA B CA 1
ATOM 4795 C C . ALA B 1 90 ? -23.219 40.594 16.094 1 95 90 ALA B C 1
ATOM 4797 O O . ALA B 1 90 ? -23.578 41.406 16.953 1 95 90 ALA B O 1
ATOM 4798 N N . MET B 1 91 ? -23.625 40.656 14.859 1 95.94 91 MET B N 1
ATOM 4799 C CA . MET B 1 91 ? -24.641 41.656 14.484 1 95.94 91 MET B CA 1
ATOM 4800 C C . MET B 1 91 ? -25.938 41.438 15.242 1 95.94 91 MET B C 1
ATOM 4802 O O . MET B 1 91 ? -26.516 42.375 15.789 1 95.94 91 MET B O 1
ATOM 4806 N N . TYR B 1 92 ? -26.344 40.188 15.219 1 95.25 92 TYR B N 1
ATOM 4807 C CA . TYR B 1 92 ? -27.594 39.812 15.883 1 95.25 92 TYR B CA 1
ATOM 4808 C C . TYR B 1 92 ? -27.484 40.031 17.391 1 95.25 92 TYR B C 1
ATOM 4810 O O . TYR B 1 92 ? -28.406 40.562 18.016 1 95.25 92 TYR B O 1
ATOM 4818 N N . ALA B 1 93 ? -26.406 39.625 17.906 1 95.19 93 ALA B N 1
ATOM 4819 C CA . ALA B 1 93 ? -26.172 39.781 19.344 1 95.19 93 ALA B CA 1
ATOM 4820 C C . ALA B 1 93 ? -26.156 41.25 19.719 1 95.19 93 ALA B C 1
ATOM 4822 O O . ALA B 1 93 ? -26.688 41.656 20.766 1 95.19 93 ALA B O 1
ATOM 4823 N N . MET B 1 94 ? -25.547 42.031 18.922 1 95.81 94 MET B N 1
ATOM 4824 C CA . MET B 1 94 ? -25.484 43.469 19.141 1 95.81 94 MET B CA 1
ATOM 4825 C C . MET B 1 94 ? -26.891 44.094 19.094 1 95.81 94 MET B C 1
ATOM 4827 O O . MET B 1 94 ? -27.234 44.938 19.922 1 95.81 94 MET B O 1
ATOM 4831 N N . CYS B 1 95 ? -27.688 43.688 18.172 1 95.75 95 CYS B N 1
ATOM 4832 C CA . CYS B 1 95 ? -29.062 44.188 18.047 1 95.75 95 CYS B CA 1
ATOM 4833 C C . CYS B 1 95 ? -29.859 43.906 19.312 1 95.75 95 CYS B C 1
ATOM 4835 O O . CYS B 1 95 ? -30.562 44.781 19.812 1 95.75 95 CYS B O 1
ATOM 4837 N N . VAL B 1 96 ? -29.703 42.719 19.75 1 95.38 96 VAL B N 1
ATOM 4838 C CA . VAL B 1 96 ? -30.422 42.344 20.969 1 95.38 96 VAL B CA 1
ATOM 4839 C C . VAL B 1 96 ? -29.906 43.156 22.156 1 95.38 96 VAL B C 1
ATOM 4841 O O . VAL B 1 96 ? -30.688 43.625 22.969 1 95.38 96 VAL B O 1
ATOM 4844 N N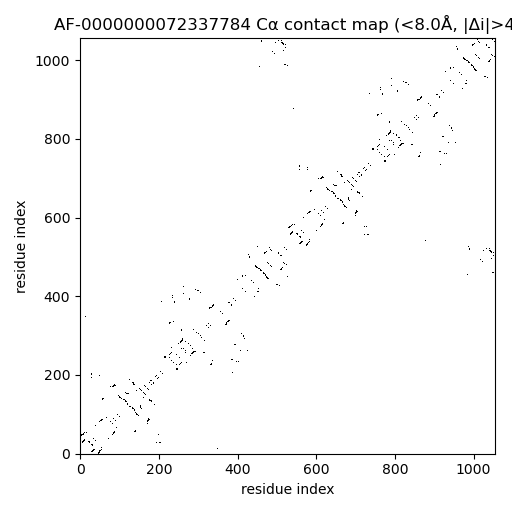 . ALA B 1 97 ? -28.656 43.281 22.266 1 94.81 97 ALA B N 1
ATOM 4845 C CA . ALA B 1 97 ? -28.031 44.031 23.359 1 94.81 97 ALA B CA 1
ATOM 4846 C C . ALA B 1 97 ? -28.5 45.5 23.375 1 94.81 97 ALA B C 1
ATOM 4848 O O . ALA B 1 97 ? -28.594 46.094 24.438 1 94.81 97 ALA B O 1
ATOM 4849 N N . MET B 1 98 ? -28.797 46.031 22.281 1 95 98 MET B N 1
ATOM 4850 C CA . MET B 1 98 ? -29.156 47.438 22.156 1 95 98 MET B CA 1
ATOM 4851 C C . MET B 1 98 ? -30.672 47.625 22.156 1 95 98 MET B C 1
ATOM 4853 O O . MET B 1 98 ? -31.172 48.719 21.891 1 95 98 MET B O 1
ATOM 4857 N N . GLY B 1 99 ? -31.391 46.562 22.328 1 93.81 99 GLY B N 1
ATOM 4858 C CA . GLY B 1 99 ? -32.812 46.688 22.562 1 93.81 99 GLY B CA 1
ATOM 4859 C C . GLY B 1 99 ? -33.656 46.219 21.391 1 93.81 99 GLY B C 1
ATOM 4860 O O . GLY B 1 99 ? -34.875 46.406 21.375 1 93.81 99 GLY B O 1
ATOM 4861 N N . GLY B 1 100 ? -33.031 45.719 20.375 1 94.69 100 GLY B N 1
ATOM 4862 C CA . GLY B 1 100 ? -33.781 45.125 19.266 1 94.69 100 GLY B CA 1
ATOM 4863 C C . GLY B 1 100 ? -34.25 43.719 19.547 1 94.69 100 GLY B C 1
ATOM 4864 O O . GLY B 1 100 ? -34.031 43.188 20.641 1 94.69 100 GLY B O 1
ATOM 4865 N N . ASN B 1 101 ? -35 43.188 18.531 1 95.06 101 ASN B N 1
ATOM 4866 C CA . ASN B 1 101 ? -35.5 41.812 18.641 1 95.06 101 ASN B CA 1
ATOM 4867 C C . ASN B 1 101 ? -35.094 40.969 17.453 1 95.06 101 ASN B C 1
ATOM 4869 O O . ASN B 1 101 ? -35.094 41.438 16.312 1 95.06 101 ASN B O 1
ATOM 4873 N N . VAL B 1 102 ? -34.625 39.75 17.797 1 93.88 102 VAL B N 1
ATOM 4874 C CA . VAL B 1 102 ? -34.188 38.812 16.797 1 93.88 102 VAL B CA 1
ATOM 4875 C C . VAL B 1 102 ? -34.938 37.5 16.953 1 93.88 102 VAL B C 1
ATOM 4877 O O . VAL B 1 102 ? -35.281 37.094 18.078 1 93.88 102 VAL B O 1
ATOM 4880 N N . LYS B 1 103 ? -35.281 36.844 15.828 1 90.12 103 LYS B N 1
ATOM 4881 C CA . LYS B 1 103 ? -35.969 35.562 15.836 1 90.12 103 LYS B CA 1
ATOM 4882 C C . LYS B 1 103 ? -35.094 34.438 15.297 1 90.12 103 LYS B C 1
ATOM 4884 O O . LYS B 1 103 ? -34.344 34.625 14.32 1 90.12 103 LYS B O 1
ATOM 4889 N N . GLY B 1 104 ? -35.188 33.344 16.031 1 87.75 104 GLY B N 1
ATOM 4890 C CA . GLY B 1 104 ? -34.469 32.156 15.578 1 87.75 104 GLY B CA 1
ATOM 4891 C C . GLY B 1 104 ? -35.094 31.5 14.375 1 87.75 104 GLY B C 1
ATOM 4892 O O . GLY B 1 104 ? -36.312 31.406 14.289 1 87.75 104 GLY B O 1
ATOM 4893 N N . LEU B 1 105 ? -34.312 31.109 13.344 1 79.06 105 LEU B N 1
ATOM 4894 C CA . LEU B 1 105 ? -34.844 30.516 12.125 1 79.06 105 LEU B CA 1
ATOM 4895 C C . LEU B 1 105 ? -34.844 28.984 12.234 1 79.06 105 LEU B C 1
ATOM 4897 O O . LEU B 1 105 ? -35.406 28.297 11.391 1 79.06 105 LEU B O 1
ATOM 4901 N N . GLY B 1 106 ? -34.406 28.234 13.25 1 65.12 106 GLY B N 1
ATOM 4902 C CA . GLY B 1 106 ? -34.406 26.797 13.469 1 65.12 106 GLY B CA 1
ATOM 4903 C C . GLY B 1 106 ? -33.156 26.109 12.945 1 65.12 106 GLY B C 1
ATOM 4904 O O . GLY B 1 106 ? -32.281 26.766 12.344 1 65.12 106 GLY B O 1
ATOM 4905 N N . PRO B 1 107 ? -32.875 24.766 13.305 1 56.69 107 PRO B N 1
ATOM 4906 C CA . PRO B 1 107 ? -31.656 24 13.055 1 56.69 107 PRO B CA 1
ATOM 4907 C C . PRO B 1 107 ? -31.375 23.797 11.57 1 56.69 107 PRO B C 1
ATOM 4909 O O . PRO B 1 107 ? -30.266 23.422 11.188 1 56.69 107 PRO B O 1
ATOM 4912 N N . GLN B 1 108 ? -32.281 23.734 10.758 1 47.25 108 GLN B N 1
ATOM 4913 C CA . GLN B 1 108 ? -32.125 23.328 9.367 1 47.25 108 GLN B CA 1
ATOM 4914 C C . GLN B 1 108 ? -31.125 24.234 8.648 1 47.25 108 GLN B C 1
ATOM 4916 O O . GLN B 1 108 ? -30.625 23.891 7.578 1 47.25 108 GLN B O 1
ATOM 4921 N N . GLU B 1 109 ? -30.859 25.391 9.086 1 50.5 109 GLU B N 1
ATOM 4922 C CA . GLU B 1 109 ? -30.188 26.375 8.234 1 50.5 109 GLU B CA 1
ATOM 4923 C C . GLU B 1 109 ? -28.688 26.391 8.484 1 50.5 109 GLU B C 1
ATOM 4925 O O . GLU B 1 109 ? -28.047 27.453 8.445 1 50.5 109 GLU B O 1
ATOM 4930 N N . THR B 1 110 ? -28.203 25.203 8.695 1 50.03 110 THR B N 1
ATOM 4931 C CA . THR B 1 110 ? -26.781 25.094 9.023 1 50.03 110 THR B CA 1
ATOM 4932 C C . THR B 1 110 ? -25.938 25.109 7.762 1 50.03 110 THR B C 1
ATOM 4934 O O . THR B 1 110 ? -24.719 24.922 7.824 1 50.03 110 THR B O 1
ATOM 4937 N N . GLU B 1 111 ? -26.516 25.312 6.582 1 54.94 111 GLU B N 1
ATOM 4938 C CA . GLU B 1 111 ? -25.688 25.234 5.375 1 54.94 111 GLU B CA 1
ATOM 4939 C C . GLU B 1 111 ? -25.188 26.609 4.953 1 54.94 111 GLU B C 1
ATOM 4941 O O . GLU B 1 111 ? -25.891 27.609 5.113 1 54.94 111 GLU B O 1
ATOM 4946 N N . TYR B 1 112 ? -24 26.766 4.777 1 62.03 112 TYR B N 1
ATOM 4947 C CA . TYR B 1 112 ? -23.422 27.938 4.145 1 62.03 112 TYR B CA 1
ATOM 4948 C C . TYR B 1 112 ? -24.141 28.266 2.838 1 62.03 112 TYR B C 1
ATOM 4950 O O . TYR B 1 112 ? -24.281 27.406 1.966 1 62.03 112 TYR B O 1
ATOM 4958 N N . LYS B 1 113 ? -24.938 29.422 2.801 1 70.12 113 LYS B N 1
ATOM 4959 C CA . LYS B 1 113 ? -25.75 29.812 1.65 1 70.12 113 LYS B CA 1
ATOM 4960 C C . LYS B 1 113 ? -25.109 30.984 0.906 1 70.12 113 LYS B C 1
ATOM 4962 O O . LYS B 1 113 ? -24.453 31.828 1.516 1 70.12 113 LYS B O 1
ATOM 4967 N N . ARG B 1 114 ? -25.266 30.797 -0.331 1 82.62 114 ARG B N 1
ATOM 4968 C CA . ARG B 1 114 ? -24.953 31.906 -1.24 1 82.62 114 ARG B CA 1
ATOM 4969 C C . ARG B 1 114 ? -26.109 32.875 -1.329 1 82.62 114 ARG B C 1
ATOM 4971 O O . ARG B 1 114 ? -27.203 32.531 -1.757 1 82.62 114 ARG B O 1
ATOM 4978 N N . GLU B 1 115 ? -25.906 34.25 -0.912 1 85.75 115 GLU B N 1
ATOM 4979 C CA . GLU B 1 115 ? -27.016 35.188 -0.844 1 85.75 115 GLU B CA 1
ATOM 4980 C C . GLU B 1 115 ? -26.688 36.469 -1.598 1 85.75 115 GLU B C 1
ATOM 4982 O O . GLU B 1 115 ? -25.578 37 -1.459 1 85.75 115 GLU B O 1
ATOM 4987 N N . GLY B 1 116 ? -27.609 36.844 -2.393 1 90.75 116 GLY B N 1
ATOM 4988 C CA . GLY B 1 116 ? -27.516 38.156 -2.98 1 90.75 116 GLY B CA 1
ATOM 4989 C C . GLY B 1 116 ? -27.969 39.281 -2.035 1 90.75 116 GLY B C 1
ATOM 4990 O O . GLY B 1 116 ? -29 39.156 -1.373 1 90.75 116 GLY B O 1
ATOM 4991 N N . ILE B 1 117 ? -27.172 40.406 -1.944 1 92.88 117 ILE B N 1
ATOM 4992 C CA . ILE B 1 117 ? -27.438 41.469 -0.983 1 92.88 117 ILE B CA 1
ATOM 4993 C C . ILE B 1 117 ? -27.453 42.812 -1.7 1 92.88 117 ILE B C 1
ATOM 4995 O O . ILE B 1 117 ? -26.547 43.125 -2.459 1 92.88 117 ILE B O 1
ATOM 4999 N N . SER B 1 118 ? -28.516 43.469 -1.459 1 92.62 118 SER B N 1
ATOM 5000 C CA . SER B 1 118 ? -28.609 44.844 -1.945 1 92.62 118 SER B CA 1
ATOM 5001 C C . SER B 1 118 ? -28.125 45.844 -0.89 1 92.62 118 SER B C 1
ATOM 5003 O O . SER B 1 118 ? -28.391 45.656 0.301 1 92.62 118 SER B O 1
ATOM 5005 N N . VAL B 1 119 ? -27.406 46.906 -1.373 1 92.44 119 VAL B N 1
ATOM 5006 C CA . VAL B 1 119 ? -26.812 47.875 -0.449 1 92.44 119 VAL B CA 1
ATOM 5007 C C . VAL B 1 119 ? -27.484 49.219 -0.612 1 92.44 119 VAL B C 1
ATOM 5009 O O . VAL B 1 119 ? -27.938 49.562 -1.705 1 92.44 119 VAL B O 1
ATOM 5012 N N . GLN B 1 120 ? -27.562 49.938 0.506 1 90.25 120 GLN B N 1
ATOM 5013 C CA . GLN B 1 120 ? -28.078 51.312 0.512 1 90.25 120 GLN B CA 1
ATOM 5014 C C . GLN B 1 120 ? -26.984 52.312 0.862 1 90.25 120 GLN B C 1
ATOM 5016 O O . GLN B 1 120 ? -26.828 52.688 2.029 1 90.25 120 GLN B O 1
ATOM 5021 N N . SER B 1 121 ? -26.391 52.938 -0.104 1 89.62 121 SER B N 1
ATOM 5022 C CA . SER B 1 121 ? -25.25 53.844 0.077 1 89.62 121 SER B CA 1
ATOM 5023 C C . SER B 1 121 ? -25.688 55.156 0.733 1 89.62 121 SER B C 1
ATOM 5025 O O . SER B 1 121 ? -24.875 55.875 1.318 1 89.62 121 SER B O 1
ATOM 5027 N N . SER B 1 122 ? -26.938 55.438 0.658 1 90.25 122 SER B N 1
ATOM 5028 C CA . SER B 1 122 ? -27.438 56.656 1.267 1 90.25 122 SER B CA 1
ATOM 5029 C C . SER B 1 122 ? -27.484 56.531 2.787 1 90.25 122 SER B C 1
ATOM 5031 O O . SER B 1 122 ? -27.422 57.531 3.492 1 90.25 122 SER B O 1
ATOM 5033 N N . VAL B 1 123 ? -27.562 55.375 3.203 1 91.5 123 VAL B N 1
ATOM 5034 C CA . VAL B 1 123 ? -27.641 55.156 4.641 1 91.5 123 VAL B CA 1
ATOM 5035 C C . VAL B 1 123 ? -26.25 55 5.23 1 91.5 123 VAL B C 1
ATOM 5037 O O . VAL B 1 123 ? -25.938 55.625 6.246 1 91.5 123 VAL B O 1
ATOM 5040 N N . ASP B 1 124 ? -25.438 54.281 4.621 1 92.31 124 ASP B N 1
ATOM 5041 C CA . ASP B 1 124 ? -24.078 54.031 5.074 1 92.31 124 ASP B CA 1
ATOM 5042 C C . ASP B 1 124 ? -23.062 54.375 3.982 1 92.31 124 ASP B C 1
ATOM 5044 O O . ASP B 1 124 ? -23 53.688 2.959 1 92.31 124 ASP B O 1
ATOM 5048 N N . SER B 1 125 ? -22.234 55.281 4.285 1 90.25 125 SER B N 1
ATOM 5049 C CA . SER B 1 125 ? -21.359 55.875 3.291 1 90.25 125 SER B CA 1
ATOM 5050 C C . SER B 1 125 ? -20.234 54.906 2.9 1 90.25 125 SER B C 1
ATOM 5052 O O . SER B 1 125 ? -19.594 55.094 1.861 1 90.25 125 SER B O 1
ATOM 5054 N N . ILE B 1 126 ? -20.016 53.906 3.631 1 93.88 126 ILE B N 1
ATOM 5055 C CA . ILE B 1 126 ? -18.906 53.031 3.311 1 93.88 126 ILE B CA 1
ATOM 5056 C C . ILE B 1 126 ? -19.234 52.219 2.055 1 93.88 126 ILE B C 1
ATOM 5058 O O . ILE B 1 126 ? -18.359 51.625 1.449 1 93.88 126 ILE B O 1
ATOM 5062 N N . PHE B 1 127 ? -20.484 52.219 1.623 1 92.94 127 PHE B N 1
ATOM 5063 C CA . PHE B 1 127 ? -20.906 51.469 0.455 1 92.94 127 PHE B CA 1
ATOM 5064 C C . PHE B 1 127 ? -20.922 52.344 -0.791 1 92.94 127 PHE B C 1
ATOM 5066 O O . PHE B 1 127 ? -21.422 51.938 -1.842 1 92.94 127 PHE B O 1
ATOM 5073 N N . ALA B 1 128 ? -20.375 53.5 -0.605 1 89 128 ALA B N 1
ATOM 5074 C CA . ALA B 1 128 ? -20.297 54.375 -1.77 1 89 128 ALA B CA 1
ATOM 5075 C C . ALA B 1 128 ? -19.531 53.688 -2.906 1 89 128 ALA B C 1
ATOM 5077 O O . ALA B 1 128 ? -18.422 53.188 -2.701 1 89 128 ALA B O 1
ATOM 5078 N N . GLY B 1 129 ? -20.094 53.562 -4.117 1 82.56 129 GLY B N 1
ATOM 5079 C CA . GLY B 1 129 ? -19.422 53 -5.281 1 82.56 129 GLY B CA 1
ATOM 5080 C C . GLY B 1 129 ? -19.766 51.531 -5.5 1 82.56 129 GLY B C 1
ATOM 5081 O O . GLY B 1 129 ? -19.375 50.938 -6.512 1 82.56 129 GLY B O 1
ATOM 5082 N N . VAL B 1 130 ? -20.391 51 -4.469 1 82.25 130 VAL B N 1
ATOM 5083 C CA . VAL B 1 130 ? -20.797 49.594 -4.645 1 82.25 130 VAL B CA 1
ATOM 5084 C C . VAL B 1 130 ? -22.047 49.531 -5.512 1 82.25 130 VAL B C 1
ATOM 5086 O O . VAL B 1 130 ? -23.125 50 -5.102 1 82.25 130 VAL B O 1
ATOM 5089 N N . GLU B 1 131 ? -21.797 49.125 -6.789 1 75.12 131 GLU B N 1
ATOM 5090 C CA . GLU B 1 131 ? -22.906 49.062 -7.738 1 75.12 131 GLU B CA 1
ATOM 5091 C C . GLU B 1 131 ? -23.516 47.688 -7.789 1 75.12 131 GLU B C 1
ATOM 5093 O O . GLU B 1 131 ? -22.812 46.688 -7.625 1 75.12 131 GLU B O 1
ATOM 5098 N N . ASN B 1 132 ? -24.828 47.469 -7.965 1 72.88 132 ASN B N 1
ATOM 5099 C CA . ASN B 1 132 ? -25.578 46.25 -8.312 1 72.88 132 ASN B CA 1
ATOM 5100 C C . ASN B 1 132 ? -25.594 45.25 -7.172 1 72.88 132 ASN B C 1
ATOM 5102 O O . ASN B 1 132 ? -25.766 44.062 -7.398 1 72.88 132 ASN B O 1
ATOM 5106 N N . GLY B 1 133 ? -25.141 45.625 -6.008 1 86.25 133 GLY B N 1
ATOM 5107 C CA . GLY B 1 133 ? -25.234 44.688 -4.898 1 86.25 133 GLY B CA 1
ATOM 5108 C C . GLY B 1 133 ? -24.031 43.781 -4.77 1 86.25 133 GLY B C 1
ATOM 5109 O O . GLY B 1 133 ? -23.031 43.969 -5.473 1 86.25 133 GLY B O 1
ATOM 5110 N N . ILE B 1 134 ? -24.016 42.938 -3.73 1 91.5 134 ILE B N 1
ATOM 5111 C CA . ILE B 1 134 ? -22.906 42 -3.49 1 91.5 134 ILE B CA 1
ATOM 5112 C C . ILE B 1 134 ? -23.469 40.625 -3.238 1 91.5 134 ILE B C 1
ATOM 5114 O O . ILE B 1 134 ? -24.656 40.438 -2.973 1 91.5 134 ILE B O 1
ATOM 5118 N N . VAL B 1 135 ? -22.672 39.656 -3.539 1 91.75 135 VAL B N 1
ATOM 5119 C CA . VAL B 1 135 ? -22.984 38.281 -3.211 1 91.75 135 VAL B CA 1
ATOM 5120 C C . VAL B 1 135 ? -22.078 37.812 -2.08 1 91.75 135 VAL B C 1
ATOM 5122 O O . VAL B 1 135 ? -20.859 37.875 -2.191 1 91.75 135 VAL B O 1
ATOM 5125 N N . ALA B 1 136 ? -22.688 37.406 -1.003 1 89.88 136 ALA B N 1
ATOM 5126 C CA . ALA B 1 136 ? -21.922 36.969 0.162 1 89.88 136 ALA B CA 1
ATOM 5127 C C . ALA B 1 136 ? -22.344 35.562 0.59 1 89.88 136 ALA B C 1
ATOM 5129 O O . ALA B 1 136 ? -23.469 35.156 0.336 1 89.88 136 ALA B O 1
ATOM 5130 N N . HIS B 1 137 ? -21.375 34.844 1.157 1 84.56 137 HIS B N 1
ATOM 5131 C CA . HIS B 1 137 ? -21.641 33.531 1.726 1 84.56 137 HIS B CA 1
ATOM 5132 C C . HIS B 1 137 ? -21.75 33.594 3.244 1 84.56 137 HIS B C 1
ATOM 5134 O O . HIS B 1 137 ? -20.984 34.312 3.9 1 84.56 137 HIS B O 1
ATOM 5140 N N . GLY B 1 138 ? -22.797 33.062 3.758 1 76.44 138 GLY B N 1
ATOM 5141 C CA . GLY B 1 138 ? -22.922 33.062 5.207 1 76.44 138 GLY B CA 1
ATOM 5142 C C . GLY B 1 138 ? -23.969 32.062 5.711 1 76.44 138 GLY B C 1
ATOM 5143 O O . GLY B 1 138 ? -24.688 31.453 4.914 1 76.44 138 GLY B O 1
ATOM 5144 N N . CYS B 1 139 ? -23.875 31.688 6.961 1 75.38 139 CYS B N 1
ATOM 5145 C CA . CYS B 1 139 ? -24.859 30.875 7.672 1 75.38 139 CYS B CA 1
ATOM 5146 C C . CYS B 1 139 ? -25.547 31.688 8.766 1 75.38 139 CYS B C 1
ATOM 5148 O O . CYS B 1 139 ? -24.891 32.188 9.68 1 75.38 139 CYS B O 1
ATOM 5150 N N . HIS B 1 140 ? -26.797 31.812 8.562 1 78.31 140 HIS B N 1
ATOM 5151 C CA . HIS B 1 140 ? -27.547 32.594 9.539 1 78.31 140 HIS B CA 1
ATOM 5152 C C . HIS B 1 140 ? -28.625 31.766 10.219 1 78.31 140 HIS B C 1
ATOM 5154 O O . HIS B 1 140 ? -29.391 31.078 9.547 1 78.31 140 HIS B O 1
ATOM 5160 N N . LEU B 1 141 ? -28.547 31.859 11.461 1 84.06 141 LEU B N 1
ATOM 5161 C CA . LEU B 1 141 ? -29.562 31.125 12.219 1 84.06 141 LEU B CA 1
ATOM 5162 C C . LEU B 1 141 ? -30.594 32.062 12.828 1 84.06 141 LEU B C 1
ATOM 5164 O O . LEU B 1 141 ? -31.547 31.625 13.453 1 84.06 141 LEU B O 1
ATOM 5168 N N . ASP B 1 142 ? -30.391 33.406 12.609 1 89.88 142 ASP B N 1
ATOM 5169 C CA . ASP B 1 142 ? -31.266 34.406 13.203 1 89.88 142 ASP B CA 1
ATOM 5170 C C . ASP B 1 142 ? -31.734 35.406 12.164 1 89.88 142 ASP B C 1
ATOM 5172 O O . ASP B 1 142 ? -31.125 35.531 11.102 1 89.88 142 ASP B O 1
ATOM 5176 N N . GLU B 1 143 ? -32.875 36 12.445 1 92.31 143 GLU B N 1
ATOM 5177 C CA . GLU B 1 143 ? -33.406 37.125 11.656 1 92.31 143 GLU B CA 1
ATOM 5178 C C . GLU B 1 143 ? -33.844 38.281 12.547 1 92.31 143 GLU B C 1
ATOM 5180 O O . GLU B 1 143 ? -34.406 38.062 13.609 1 92.31 143 GLU B O 1
ATOM 5185 N N . ILE B 1 144 ? -33.594 39.5 12.078 1 94.5 144 ILE B N 1
ATOM 5186 C CA . ILE B 1 144 ? -33.969 40.656 12.867 1 94.5 144 ILE B CA 1
ATOM 5187 C C . ILE B 1 144 ? -35.438 40.969 12.664 1 94.5 144 ILE B C 1
ATOM 5189 O O . ILE B 1 144 ? -35.906 41.188 11.539 1 94.5 144 ILE B O 1
ATOM 5193 N N . GLU B 1 145 ? -36.125 41.062 13.758 1 93.31 145 GLU B N 1
ATOM 5194 C CA . GLU B 1 145 ? -37.562 41.375 13.719 1 93.31 145 GLU B CA 1
ATOM 5195 C C . GLU B 1 145 ? -37.812 42.875 13.914 1 93.31 145 GLU B C 1
ATOM 5197 O O . GLU B 1 145 ? -38.656 43.469 13.242 1 93.31 145 GLU B O 1
ATOM 5202 N N . SER B 1 146 ? -37.125 43.406 14.867 1 94.62 146 SER B N 1
ATOM 5203 C CA . SER B 1 146 ? -37.219 44.844 15.133 1 94.62 146 SER B CA 1
ATOM 5204 C C . SER B 1 146 ? -35.844 45.438 15.398 1 94.62 146 SER B C 1
ATOM 5206 O O . SER B 1 146 ? -35.062 44.875 16.141 1 94.62 146 SER B O 1
ATOM 5208 N N . LEU B 1 147 ? -35.625 46.594 14.789 1 95.62 147 LEU B N 1
ATOM 5209 C CA . LEU B 1 147 ? -34.344 47.25 14.93 1 95.62 147 LEU B CA 1
ATOM 5210 C C . LEU B 1 147 ? -34.312 48.062 16.234 1 95.62 147 LEU B C 1
ATOM 5212 O O . LEU B 1 147 ? -35.312 48.594 16.688 1 95.62 147 LEU B O 1
ATOM 5216 N N . PRO B 1 148 ? -33.125 48.031 16.859 1 95.31 148 PRO B N 1
ATOM 5217 C CA . PRO B 1 148 ? -33 48.969 17.969 1 95.31 148 PRO B CA 1
ATOM 5218 C C . PRO B 1 148 ? -33.156 50.438 17.562 1 95.31 148 PRO B C 1
ATOM 5220 O O . PRO B 1 148 ? -33 50.75 16.391 1 95.31 148 PRO B O 1
ATOM 5223 N N . ALA B 1 149 ? -33.406 51.25 18.562 1 94.75 149 ALA B N 1
ATOM 5224 C CA . ALA B 1 149 ? -33.625 52.656 18.312 1 94.75 149 ALA B CA 1
ATOM 5225 C C . ALA B 1 149 ? -32.406 53.281 17.688 1 94.75 149 ALA B C 1
ATOM 5227 O O . ALA B 1 149 ? -31.266 53.031 18.125 1 94.75 149 ALA B O 1
ATOM 5228 N N . GLY B 1 150 ? -32.656 54.062 16.625 1 95.38 150 GLY B N 1
ATOM 5229 C CA . GLY B 1 150 ? -31.578 54.812 16.016 1 95.38 150 GLY B CA 1
ATOM 5230 C C . GLY B 1 150 ? -30.906 54.094 14.867 1 95.38 150 GLY B C 1
ATOM 5231 O O . GLY B 1 150 ? -30.141 54.688 14.117 1 95.38 150 GLY B O 1
ATOM 5232 N N . PHE B 1 151 ? -31.203 52.812 14.695 1 96.94 151 PHE B N 1
ATOM 5233 C CA . PHE B 1 151 ? -30.594 52.062 13.625 1 96.94 151 PHE B CA 1
ATOM 5234 C C . PHE B 1 151 ? -31.438 52.125 12.352 1 96.94 151 PHE B C 1
ATOM 5236 O O . PHE B 1 151 ? -32.656 52.219 12.422 1 96.94 151 PHE B O 1
ATOM 5243 N N . GLU B 1 152 ? -30.703 52.156 11.289 1 97.06 152 GLU B N 1
ATOM 5244 C CA . GLU B 1 152 ? -31.328 52.094 9.969 1 97.06 152 GLU B CA 1
ATOM 5245 C C . GLU B 1 152 ? -30.828 50.875 9.188 1 97.06 152 GLU B C 1
ATOM 5247 O O . GLU B 1 152 ? -29.75 50.375 9.445 1 97.06 152 GLU B O 1
ATOM 5252 N N . ILE B 1 153 ? -31.688 50.5 8.211 1 96.31 153 ILE B N 1
ATOM 5253 C CA . ILE B 1 153 ? -31.328 49.344 7.375 1 96.31 153 ILE B CA 1
ATOM 5254 C C . ILE B 1 153 ? -30.375 49.781 6.273 1 96.31 153 ILE B C 1
ATOM 5256 O O . ILE B 1 153 ? -30.703 50.656 5.465 1 96.31 153 ILE B O 1
ATOM 5260 N N . SER B 1 154 ? -29.234 49.188 6.309 1 95.62 154 SER B N 1
ATOM 5261 C CA . SER B 1 154 ? -28.234 49.562 5.309 1 95.62 154 SER B CA 1
ATOM 5262 C C . SER B 1 154 ? -28.125 48.531 4.207 1 95.62 154 SER B C 1
ATOM 5264 O O . SER B 1 154 ? -27.625 48.812 3.121 1 95.62 154 SER B O 1
ATOM 5266 N N . MET B 1 155 ? -28.531 47.281 4.504 1 94.94 155 MET B N 1
ATOM 5267 C CA . MET B 1 155 ? -28.5 46.219 3.521 1 94.94 155 MET B CA 1
ATOM 5268 C C . MET B 1 155 ? -29.703 45.281 3.684 1 94.94 155 MET B C 1
ATOM 5270 O O . MET B 1 155 ? -30.172 45.062 4.801 1 94.94 155 MET B O 1
ATOM 5274 N N . LYS B 1 156 ? -30.141 44.719 2.57 1 94.06 156 LYS B N 1
ATOM 5275 C CA . LYS B 1 156 ? -31.172 43.688 2.541 1 94.06 156 LYS B CA 1
ATOM 5276 C C . LYS B 1 156 ? -30.797 42.562 1.597 1 94.06 156 LYS B C 1
ATOM 5278 O O . LYS B 1 156 ? -30.141 42.781 0.582 1 94.06 156 LYS B O 1
ATOM 5283 N N . ASP B 1 157 ? -31.188 41.406 1.99 1 90.12 157 ASP B N 1
ATOM 5284 C CA . ASP B 1 157 ? -30.922 40.281 1.101 1 90.12 157 ASP B CA 1
ATOM 5285 C C . ASP B 1 157 ? -32.031 40.156 0.049 1 90.12 157 ASP B C 1
ATOM 5287 O O . ASP B 1 157 ? -32.969 40.938 0.016 1 90.12 157 ASP B O 1
ATOM 5291 N N . ASP B 1 158 ? -31.812 39.156 -0.817 1 87.06 158 ASP B N 1
ATOM 5292 C CA . ASP B 1 158 ? -32.719 38.969 -1.94 1 87.06 158 ASP B CA 1
ATOM 5293 C C . ASP B 1 158 ? -34.125 38.625 -1.456 1 87.06 158 ASP B C 1
ATOM 5295 O O . ASP B 1 158 ? -35.125 38.844 -2.176 1 87.06 158 ASP B O 1
ATOM 5299 N N . HIS B 1 159 ? -34.281 38.219 -0.259 1 86.56 159 HIS B N 1
ATOM 5300 C CA . HIS B 1 159 ? -35.562 37.844 0.283 1 86.56 159 HIS B CA 1
ATOM 5301 C C . HIS B 1 159 ? -36.188 38.969 1.095 1 86.56 159 HIS B C 1
ATOM 5303 O O . HIS B 1 159 ? -37.281 38.844 1.621 1 86.56 159 HIS B O 1
ATOM 5309 N N . GLY B 1 160 ? -35.469 40.062 1.199 1 88.25 160 GLY B N 1
ATOM 5310 C CA . GLY B 1 160 ? -35.969 41.219 1.902 1 88.25 160 GLY B CA 1
ATOM 5311 C C . GLY B 1 160 ? -35.594 41.25 3.369 1 88.25 160 GLY B C 1
ATOM 5312 O O . GLY B 1 160 ? -35.969 42.188 4.094 1 88.25 160 GLY B O 1
ATOM 5313 N N . SER B 1 161 ? -34.906 40.25 3.738 1 90.81 161 SER B N 1
ATOM 5314 C CA . SER B 1 161 ? -34.438 40.219 5.125 1 90.81 161 SER B CA 1
ATOM 5315 C C . SER B 1 161 ? -33.312 41.219 5.363 1 90.81 161 SER B C 1
ATOM 5317 O O . SER B 1 161 ? -32.594 41.562 4.441 1 90.81 161 SER B O 1
ATOM 5319 N N . ILE B 1 162 ? -33.25 41.719 6.551 1 94.38 162 ILE B N 1
ATOM 5320 C CA . ILE B 1 162 ? -32.25 42.688 6.91 1 94.38 162 ILE B CA 1
ATOM 5321 C C . ILE B 1 162 ? -30.859 42.031 6.91 1 94.38 162 ILE B C 1
ATOM 5323 O O . ILE B 1 162 ? -30.641 41.031 7.613 1 94.38 162 ILE B O 1
ATOM 5327 N N . ALA B 1 163 ? -29.969 42.594 6.156 1 94.5 163 ALA B N 1
ATOM 5328 C CA . ALA B 1 163 ? -28.625 42.031 6.043 1 94.5 163 ALA B CA 1
ATOM 5329 C C . ALA B 1 163 ? -27.578 42.969 6.633 1 94.5 163 ALA B C 1
ATOM 5331 O O . ALA B 1 163 ? -26.453 42.562 6.887 1 94.5 163 ALA B O 1
ATOM 5332 N N . GLY B 1 164 ? -27.969 44.188 6.848 1 95.69 164 GLY B N 1
ATOM 5333 C CA . GLY B 1 164 ? -27.078 45.188 7.426 1 95.69 164 GLY B CA 1
ATOM 5334 C C . GLY B 1 164 ? -27.797 46.281 8.133 1 95.69 164 GLY B C 1
ATOM 5335 O O . GLY B 1 164 ? -28.906 46.656 7.742 1 95.69 164 GLY B O 1
ATOM 5336 N N . VAL B 1 165 ? -27.219 46.781 9.148 1 97.31 165 VAL B N 1
ATOM 5337 C CA . VAL B 1 165 ? -27.797 47.875 9.945 1 97.31 165 VAL B CA 1
ATOM 5338 C C . VAL B 1 165 ? -26.75 48.938 10.242 1 97.31 165 VAL B C 1
ATOM 5340 O O . VAL B 1 165 ? -25.547 48.625 10.227 1 97.31 165 VAL B O 1
ATOM 5343 N N . PHE B 1 166 ? -27.188 50.156 10.461 1 97.56 166 PHE B N 1
ATOM 5344 C CA . PHE B 1 166 ? -26.25 51.25 10.719 1 97.56 166 PHE B CA 1
ATOM 5345 C C . PHE B 1 166 ? -26.891 52.281 11.633 1 97.56 166 PHE B C 1
ATOM 5347 O O . PHE B 1 166 ? -28.047 52.656 11.461 1 97.56 166 PHE B O 1
ATOM 5354 N N . ASN B 1 167 ? -26.203 52.625 12.703 1 97.5 167 ASN B N 1
ATOM 5355 C CA . ASN B 1 167 ? -26.516 53.75 13.562 1 97.5 167 ASN B CA 1
ATOM 5356 C C . ASN B 1 167 ? -25.469 54.875 13.43 1 97.5 167 ASN B C 1
ATOM 5358 O O . ASN B 1 167 ? -24.391 54.781 14 1 97.5 167 ASN B O 1
ATOM 5362 N N . ALA B 1 168 ? -25.781 55.938 12.781 1 95.12 168 ALA B N 1
ATOM 5363 C CA . ALA B 1 168 ? -24.844 57 12.469 1 95.12 168 ALA B CA 1
ATOM 5364 C C . ALA B 1 168 ? -24.422 57.75 13.734 1 95.12 168 ALA B C 1
ATOM 5366 O O . ALA B 1 168 ? -23.266 58.156 13.859 1 95.12 168 ALA B O 1
ATOM 5367 N N . SER B 1 169 ? -25.281 57.938 14.609 1 95.12 169 SER B N 1
ATOM 5368 C CA . SER B 1 169 ? -25 58.688 15.836 1 95.12 169 SER B CA 1
ATOM 5369 C C . SER B 1 169 ? -24.016 57.938 16.734 1 95.12 169 SER B C 1
ATOM 5371 O O . SER B 1 169 ? -23.156 58.562 17.359 1 95.12 169 SER B O 1
ATOM 5373 N N . LEU B 1 170 ? -24.125 56.719 16.781 1 94.81 170 LEU B N 1
ATOM 5374 C CA . LEU B 1 170 ? -23.281 55.906 17.641 1 94.81 170 LEU B CA 1
ATOM 5375 C C . LEU B 1 170 ? -22.016 55.438 16.891 1 94.81 170 LEU B C 1
ATOM 5377 O O . LEU B 1 170 ? -21.031 55.031 17.516 1 94.81 170 LEU B O 1
ATOM 5381 N N . GLY B 1 171 ? -22.047 55.531 15.562 1 95.75 171 GLY B N 1
ATOM 5382 C CA . GLY B 1 171 ? -20.953 55 14.758 1 95.75 171 GLY B CA 1
ATOM 5383 C C . GLY B 1 171 ? -20.875 53.5 14.758 1 95.75 171 GLY B C 1
ATOM 5384 O O . GLY B 1 171 ? -19.781 52.906 14.758 1 95.75 171 GLY B O 1
ATOM 5385 N N . VAL B 1 172 ? -22.016 52.812 14.797 1 97.12 172 VAL B N 1
ATOM 5386 C CA . VAL B 1 172 ? -22.078 51.375 14.922 1 97.12 172 VAL B CA 1
ATOM 5387 C C . VAL B 1 172 ? -22.766 50.781 13.695 1 97.12 172 VAL B C 1
ATOM 5389 O O . VAL B 1 172 ? -23.797 51.312 13.242 1 97.12 172 VAL B O 1
ATOM 5392 N N . ARG B 1 173 ? -22.141 49.781 13.141 1 97.12 173 ARG B N 1
ATOM 5393 C CA . ARG B 1 173 ? -22.719 49.062 12 1 97.12 173 ARG B CA 1
ATOM 5394 C C . ARG B 1 173 ? -22.656 47.562 12.18 1 97.12 173 ARG B C 1
ATOM 5396 O O . ARG B 1 173 ? -21.891 47.062 13.023 1 97.12 173 ARG B O 1
ATOM 5403 N N . GLY B 1 174 ? -23.469 46.844 11.414 1 96.62 174 GLY B N 1
ATOM 5404 C CA . GLY B 1 174 ? -23.484 45.406 11.453 1 96.62 174 GLY B CA 1
ATOM 5405 C C . GLY B 1 174 ? -23.797 44.75 10.109 1 96.62 174 GLY B C 1
ATOM 5406 O O . GLY B 1 174 ? -24.594 45.281 9.336 1 96.62 174 GLY B O 1
ATOM 5407 N N . PHE B 1 175 ? -23.109 43.688 9.875 1 95.56 175 PHE B N 1
ATOM 5408 C CA . PHE B 1 175 ? -23.359 42.875 8.68 1 95.56 175 PHE B CA 1
ATOM 5409 C C . PHE B 1 175 ? -23.703 41.438 9.062 1 95.56 175 PHE B C 1
ATOM 5411 O O . PHE B 1 175 ? -23.141 40.906 10.031 1 95.56 175 PHE B O 1
ATOM 5418 N N . CYS B 1 176 ? -24.562 40.781 8.273 1 93.62 176 CYS B N 1
ATOM 5419 C CA . CYS B 1 176 ? -24.906 39.406 8.57 1 93.62 176 CYS B CA 1
ATOM 5420 C C . CYS B 1 176 ? -23.875 38.438 7.984 1 93.62 176 CYS B C 1
ATOM 5422 O O . CYS B 1 176 ? -24.016 37.219 8.094 1 93.62 176 CYS B O 1
ATOM 5424 N N . PHE B 1 177 ? -22.844 38.969 7.324 1 91.5 177 PHE B N 1
ATOM 5425 C CA . PHE B 1 177 ? -21.766 38.188 6.703 1 91.5 177 PHE B CA 1
ATOM 5426 C C . PHE B 1 177 ? -20.406 38.781 7.039 1 91.5 177 PHE B C 1
ATOM 5428 O O . PHE B 1 177 ? -20.328 39.875 7.621 1 91.5 177 PHE B O 1
ATOM 5435 N N . HIS B 1 178 ? -19.391 38 6.762 1 93 178 HIS B N 1
ATOM 5436 C CA . HIS B 1 178 ? -18.031 38.531 6.852 1 93 178 HIS B CA 1
ATOM 5437 C C . HIS B 1 178 ? -17.578 39.125 5.52 1 93 178 HIS B C 1
ATOM 5439 O O . HIS B 1 178 ? -17.75 38.5 4.469 1 93 178 HIS B O 1
ATOM 5445 N N . PRO B 1 179 ? -17.047 40.25 5.582 1 93.31 179 PRO B N 1
ATOM 5446 C CA . PRO B 1 179 ? -16.641 40.906 4.34 1 93.31 179 PRO B CA 1
ATOM 5447 C C . PRO B 1 179 ? -15.672 40.094 3.516 1 93.31 179 PRO B C 1
ATOM 5449 O O . PRO B 1 179 ? -15.656 40.188 2.285 1 93.31 179 PRO B O 1
ATOM 5452 N N . GLN B 1 180 ? -14.82 39.344 4.133 1 89.44 180 GLN B N 1
ATOM 5453 C CA . GLN B 1 180 ? -13.859 38.5 3.416 1 89.44 180 GLN B CA 1
ATOM 5454 C C . GLN B 1 180 ? -14.562 37.375 2.66 1 89.44 180 GLN B C 1
ATOM 5456 O O . GLN B 1 180 ? -13.969 36.719 1.799 1 89.44 180 GLN B O 1
ATOM 5461 N N . ASP B 1 181 ? -15.812 37.062 2.924 1 86.75 181 ASP B N 1
ATOM 5462 C CA . ASP B 1 181 ? -16.562 36 2.289 1 86.75 181 ASP B CA 1
ATOM 5463 C C . ASP B 1 181 ? -17.453 36.531 1.161 1 86.75 181 ASP B C 1
ATOM 5465 O O . ASP B 1 181 ? -18.359 35.844 0.692 1 86.75 181 ASP B O 1
ATOM 5469 N N . VAL B 1 182 ? -17.25 37.719 0.815 1 89.12 182 VAL B N 1
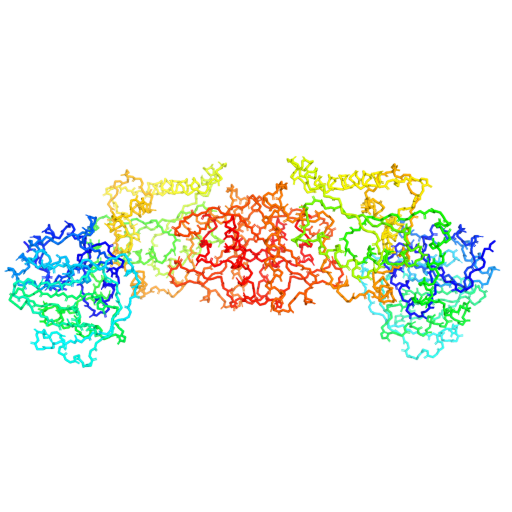ATOM 5470 C CA . VAL B 1 182 ? -17.953 38.344 -0.307 1 89.12 182 VAL B CA 1
ATOM 5471 C C . VAL B 1 182 ? -17.297 37.938 -1.619 1 89.12 182 VAL B C 1
ATOM 5473 O O . VAL B 1 182 ? -16.062 37.906 -1.714 1 89.12 182 VAL B O 1
ATOM 5476 N N . GLU B 1 183 ? -18.016 37.562 -2.598 1 87.62 183 GLU B N 1
ATOM 5477 C CA . GLU B 1 183 ? -17.484 37.094 -3.867 1 87.62 183 GLU B CA 1
ATOM 5478 C C . GLU B 1 183 ? -16.797 38.219 -4.641 1 87.62 183 GLU B C 1
ATOM 5480 O O . GLU B 1 183 ? -17.234 39.344 -4.594 1 87.62 183 GLU B O 1
ATOM 5485 N N . GLY B 1 184 ? -15.766 37.812 -5.43 1 81.62 184 GLY B N 1
ATOM 5486 C CA . GLY B 1 184 ? -15.102 38.719 -6.367 1 81.62 184 GLY B CA 1
ATOM 5487 C C . GLY B 1 184 ? -14.32 39.844 -5.68 1 81.62 184 GLY B C 1
ATOM 5488 O O . GLY B 1 184 ? -14.125 40.906 -6.254 1 81.62 184 GLY B O 1
ATOM 5489 N N . SER B 1 185 ? -13.977 39.719 -4.492 1 80.56 185 SER B N 1
ATOM 5490 C CA . SER B 1 185 ? -13.227 40.688 -3.697 1 80.56 185 SER B CA 1
ATOM 5491 C C . SER B 1 185 ? -13.992 42 -3.539 1 80.56 185 SER B C 1
ATOM 5493 O O . SER B 1 185 ? -13.398 43.062 -3.32 1 80.56 185 SER B O 1
ATOM 5495 N N . LYS B 1 186 ? -15.242 41.875 -3.635 1 87.06 186 LYS B N 1
ATOM 5496 C CA . LYS B 1 186 ? -16.062 43.094 -3.559 1 87.06 186 LYS B CA 1
ATOM 5497 C C . LYS B 1 186 ? -16.203 43.562 -2.117 1 87.06 186 LYS B C 1
ATOM 5499 O O . LYS B 1 186 ? -16.75 44.656 -1.865 1 87.06 186 LYS B O 1
ATOM 5504 N N . GLY B 1 187 ? -15.742 42.812 -1.23 1 90.44 187 GLY B N 1
ATOM 5505 C CA . GLY B 1 187 ? -15.734 43.219 0.167 1 90.44 187 GLY B CA 1
ATOM 5506 C C . GLY B 1 187 ? -14.617 44.188 0.505 1 90.44 187 GLY B C 1
ATOM 5507 O O . GLY B 1 187 ? -14.695 44.906 1.496 1 90.44 187 GLY B O 1
ATOM 5508 N N . GLU B 1 188 ? -13.562 44.25 -0.257 1 93.31 188 GLU B N 1
ATOM 5509 C CA . GLU B 1 188 ? -12.359 45.031 0.016 1 93.31 188 GLU B CA 1
ATOM 5510 C C . GLU B 1 188 ? -12.641 46.531 -0.002 1 93.31 188 GLU B C 1
ATOM 5512 O O . GLU B 1 188 ? -12.258 47.25 0.92 1 93.31 188 GLU B O 1
ATOM 5517 N N . PRO B 1 189 ? -13.367 47.031 -0.961 1 92.06 189 PRO B N 1
ATOM 5518 C CA . PRO B 1 189 ? -13.57 48.469 -1.024 1 92.06 189 PRO B CA 1
ATOM 5519 C C . PRO B 1 189 ? -14.289 49.031 0.205 1 92.06 189 PRO B C 1
ATOM 5521 O O . PRO B 1 189 ? -13.883 50.031 0.758 1 92.06 189 PRO B O 1
ATOM 5524 N N . PHE B 1 190 ? -15.32 48.406 0.615 1 92.19 190 PHE B N 1
ATOM 5525 C CA . PHE B 1 190 ? -16.047 49 1.731 1 92.19 190 PHE B CA 1
ATOM 5526 C C . PHE B 1 190 ? -15.32 48.719 3.047 1 92.19 190 PHE B C 1
ATOM 5528 O O . PHE B 1 190 ? -15.461 49.5 4.004 1 92.19 190 PHE B O 1
ATOM 5535 N N . MET B 1 191 ? -14.523 47.688 3.113 1 95.19 191 MET B N 1
ATOM 5536 C CA . MET B 1 191 ? -13.711 47.5 4.312 1 95.19 191 MET B CA 1
ATOM 5537 C C . MET B 1 191 ? -12.602 48.562 4.379 1 95.19 191 MET B C 1
ATOM 5539 O O . MET B 1 191 ? -12.25 49.031 5.461 1 95.19 191 MET B O 1
ATOM 5543 N N . LYS B 1 192 ? -12.055 48.844 3.252 1 94.94 192 LYS B N 1
ATOM 5544 C CA . LYS B 1 192 ? -11.07 49.938 3.197 1 94.94 192 LYS B CA 1
ATOM 5545 C C . LYS B 1 192 ? -11.672 51.25 3.674 1 94.94 192 LYS B C 1
ATOM 5547 O O . LYS B 1 192 ? -11.039 52 4.434 1 94.94 192 LYS B O 1
ATOM 5552 N N . ARG B 1 193 ? -12.812 51.531 3.264 1 95.06 193 ARG B N 1
ATOM 5553 C CA . ARG B 1 193 ? -13.469 52.75 3.674 1 95.06 193 ARG B CA 1
ATOM 5554 C C . ARG B 1 193 ? -13.766 52.75 5.172 1 95.06 193 ARG B C 1
ATOM 5556 O O . ARG B 1 193 ? -13.617 53.781 5.84 1 95.06 193 ARG B O 1
ATOM 5563 N N . PHE B 1 194 ? -14.172 51.656 5.637 1 96.19 194 PHE B N 1
ATOM 5564 C CA . PHE B 1 194 ? -14.406 51.562 7.074 1 96.19 194 PHE B CA 1
ATOM 5565 C C . PHE B 1 194 ? -13.125 51.875 7.848 1 96.19 194 PHE B C 1
ATOM 5567 O O . PHE B 1 194 ? -13.125 52.656 8.797 1 96.19 194 PHE B O 1
ATOM 5574 N N . CYS B 1 195 ? -12.055 51.219 7.418 1 96.31 195 CYS B N 1
ATOM 5575 C CA . CYS B 1 195 ? -10.805 51.312 8.172 1 96.31 195 CYS B CA 1
ATOM 5576 C C . CYS B 1 195 ? -10.125 52.656 7.973 1 96.31 195 CYS B C 1
ATOM 5578 O O . CYS B 1 195 ? -9.648 53.25 8.938 1 96.31 195 CYS B O 1
ATOM 5580 N N . PHE B 1 196 ? -10.148 53.188 6.746 1 95.06 196 PHE B N 1
ATOM 5581 C CA . PHE B 1 196 ? -9.352 54.375 6.449 1 95.06 196 PHE B CA 1
ATOM 5582 C C . PHE B 1 196 ? -10.195 55.656 6.562 1 95.06 196 PHE B C 1
ATOM 5584 O O . PHE B 1 196 ? -9.711 56.688 7.023 1 95.06 196 PHE B O 1
ATOM 5591 N N . ASP B 1 197 ? -11.391 55.594 6.137 1 94.5 197 ASP B N 1
ATOM 5592 C CA . ASP B 1 197 ? -12.219 56.781 6.125 1 94.5 197 ASP B CA 1
ATOM 5593 C C . ASP B 1 197 ? -12.977 56.938 7.441 1 94.5 197 ASP B C 1
ATOM 5595 O O . ASP B 1 197 ? -13.07 58.062 7.984 1 94.5 197 ASP B O 1
ATOM 5599 N N . VAL B 1 198 ? -13.508 55.906 7.883 1 95.56 198 VAL B N 1
ATOM 5600 C CA . VAL B 1 198 ? -14.352 55.969 9.07 1 95.56 198 VAL B CA 1
ATOM 5601 C C . VAL B 1 198 ? -13.477 55.906 10.328 1 95.56 198 VAL B C 1
ATOM 5603 O O . VAL B 1 198 ? -13.531 56.781 11.172 1 95.56 198 VAL B O 1
ATOM 5606 N N . CYS B 1 199 ? -12.664 54.906 10.406 1 95.75 199 CYS B N 1
ATOM 5607 C CA . CYS B 1 199 ? -11.812 54.719 11.578 1 95.75 199 CYS B CA 1
ATOM 5608 C C . CYS B 1 199 ? -10.594 55.656 11.508 1 95.75 199 CYS B C 1
ATOM 5610 O O . CYS B 1 199 ? -9.945 55.906 12.523 1 95.75 199 CYS B O 1
ATOM 5612 N N . LYS B 1 200 ? -10.234 56.062 10.336 1 94.31 200 LYS B N 1
ATOM 5613 C CA . LYS B 1 200 ? -9.117 57 10.094 1 94.31 200 LYS B CA 1
ATOM 5614 C C . LYS B 1 200 ? -7.785 56.344 10.438 1 94.31 200 LYS B C 1
ATOM 5616 O O . LYS B 1 200 ? -6.902 56.969 11.008 1 94.31 200 LYS B O 1
ATOM 5621 N N . CYS B 1 201 ? -7.766 55.125 10.211 1 94.06 201 CYS B N 1
ATOM 5622 C CA . CYS B 1 201 ? -6.516 54.375 10.414 1 94.06 201 CYS B CA 1
ATOM 5623 C C . CYS B 1 201 ? -5.543 54.656 9.273 1 94.06 201 CYS B C 1
ATOM 5625 O O . CYS B 1 201 ? -5.957 54.906 8.141 1 94.06 201 CYS B O 1
ATOM 5627 N N . LYS B 1 202 ? -4.309 54.625 9.594 1 93.56 202 LYS B N 1
ATOM 5628 C CA . LYS B 1 202 ? -3.264 54.656 8.57 1 93.56 202 LYS B CA 1
ATOM 5629 C C . LYS B 1 202 ? -2.822 53.219 8.203 1 93.56 202 LYS B C 1
ATOM 5631 O O . LYS B 1 202 ? -3.074 52.281 8.945 1 93.56 202 LYS B O 1
ATOM 5636 N N . GLN B 1 203 ? -2.295 53.188 6.984 1 91.88 203 GLN B N 1
ATOM 5637 C CA . GLN B 1 203 ? -1.734 51.906 6.551 1 91.88 203 GLN B CA 1
ATOM 5638 C C . GLN B 1 203 ? -0.386 51.656 7.219 1 91.88 203 GLN B C 1
ATOM 5640 O O . GLN B 1 203 ? 0.659 52.031 6.688 1 91.88 203 GLN B O 1
ATOM 5645 N N . THR B 1 204 ? -0.457 50.906 8.234 1 91.31 204 THR B N 1
ATOM 5646 C CA . THR B 1 204 ? 0.763 50.781 9.023 1 91.31 204 THR B CA 1
ATOM 5647 C C . THR B 1 204 ? 1.234 49.344 9.047 1 91.31 204 THR B C 1
ATOM 5649 O O . THR B 1 204 ? 2.326 49.031 9.539 1 91.31 204 THR B O 1
ATOM 5652 N N . TRP B 1 205 ? 0.489 48.5 8.516 1 92.38 205 TRP B N 1
ATOM 5653 C CA . TRP B 1 205 ? 0.898 47.094 8.523 1 92.38 205 TRP B CA 1
ATOM 5654 C C . TRP B 1 205 ? 1.685 46.75 7.266 1 92.38 205 TRP B C 1
ATOM 5656 O O . TRP B 1 205 ? 1.188 46.906 6.152 1 92.38 205 TRP B O 1
ATOM 5666 N N . SER B 1 206 ? 2.816 46.375 7.398 1 92.06 206 SER B N 1
ATOM 5667 C CA . SER B 1 206 ? 3.697 45.781 6.391 1 92.06 206 SER B CA 1
ATOM 5668 C C . SER B 1 206 ? 4.738 44.875 7.027 1 92.06 206 SER B C 1
ATOM 5670 O O . SER B 1 206 ? 5.035 45 8.219 1 92.06 206 SER B O 1
ATOM 5672 N N . MET B 1 207 ? 5.18 43.969 6.285 1 92.56 207 MET B N 1
ATOM 5673 C CA . MET B 1 207 ? 6.176 43.062 6.824 1 92.56 207 MET B CA 1
ATOM 5674 C C . MET B 1 207 ? 7.453 43.781 7.203 1 92.56 207 MET B C 1
ATOM 5676 O O . MET B 1 207 ? 8.125 43.406 8.164 1 92.56 207 MET B O 1
ATOM 5680 N N . GLU B 1 208 ? 7.754 44.812 6.488 1 93.75 208 GLU B N 1
ATOM 5681 C CA . GLU B 1 208 ? 8.914 45.625 6.801 1 93.75 208 GLU B CA 1
ATOM 5682 C C . GLU B 1 208 ? 8.75 46.312 8.156 1 93.75 208 GLU B C 1
ATOM 5684 O O . GLU B 1 208 ? 9.68 46.344 8.969 1 93.75 208 GLU B O 1
ATOM 5689 N N . ASN B 1 209 ? 7.59 46.875 8.289 1 92.81 209 ASN B N 1
ATOM 5690 C CA . ASN B 1 209 ? 7.316 47.5 9.578 1 92.81 209 ASN B CA 1
ATOM 5691 C C . ASN B 1 209 ? 7.336 46.5 10.719 1 92.81 209 ASN B C 1
ATOM 5693 O O . ASN B 1 209 ? 7.848 46.781 11.805 1 92.81 209 ASN B O 1
ATOM 5697 N N . TYR B 1 210 ? 6.746 45.406 10.469 1 93.62 210 TYR B N 1
ATOM 5698 C CA . TYR B 1 210 ? 6.75 44.375 11.484 1 93.62 210 TYR B CA 1
ATOM 5699 C C . TYR B 1 210 ? 8.172 43.969 11.836 1 93.62 210 TYR B C 1
ATOM 5701 O O . TYR B 1 210 ? 8.492 43.75 13.008 1 93.62 210 TYR B O 1
ATOM 5709 N N . HIS B 1 211 ? 8.961 43.75 10.82 1 95 211 HIS B N 1
ATOM 5710 C CA . HIS B 1 211 ? 10.367 43.375 10.984 1 95 211 HIS B CA 1
ATOM 5711 C C . HIS B 1 211 ? 11.086 44.375 11.898 1 95 211 HIS B C 1
ATOM 5713 O O . HIS B 1 211 ? 11.719 43.969 12.883 1 95 211 HIS B O 1
ATOM 5719 N N . GLU B 1 212 ? 10.914 45.625 11.641 1 94.81 212 GLU B N 1
ATOM 5720 C CA . GLU B 1 212 ? 11.586 46.688 12.406 1 94.81 212 GLU B CA 1
ATOM 5721 C C . GLU B 1 212 ? 11.062 46.75 13.836 1 94.81 212 GLU B C 1
ATOM 5723 O O . GLU B 1 212 ? 11.844 46.875 14.781 1 94.81 212 GLU B O 1
ATOM 5728 N N . ASP B 1 213 ? 9.828 46.656 13.906 1 92.94 213 ASP B N 1
ATOM 5729 C CA . ASP B 1 213 ? 9.211 46.719 15.227 1 92.94 213 ASP B CA 1
ATOM 5730 C C . ASP B 1 213 ? 9.633 45.531 16.078 1 92.94 213 ASP B C 1
ATOM 5732 O O . ASP B 1 213 ? 9.891 45.656 17.281 1 92.94 213 ASP B O 1
ATOM 5736 N N . THR B 1 214 ? 9.625 44.406 15.492 1 94.56 214 THR B N 1
ATOM 5737 C CA . THR B 1 214 ? 9.992 43.188 16.203 1 94.56 214 THR B CA 1
ATOM 5738 C C . THR B 1 214 ? 11.453 43.219 16.625 1 94.56 214 THR B C 1
ATOM 5740 O O . THR B 1 214 ? 11.797 42.812 17.75 1 94.56 214 THR B O 1
ATOM 5743 N N . LYS B 1 215 ? 12.297 43.625 15.742 1 94.94 215 LYS B N 1
ATOM 5744 C CA . LYS B 1 215 ? 13.711 43.781 16.078 1 94.94 215 LYS B CA 1
ATOM 5745 C C . LYS B 1 215 ? 13.891 44.688 17.297 1 94.94 215 LYS B C 1
ATOM 5747 O O . LYS B 1 215 ? 14.641 44.344 18.219 1 94.94 215 LYS B O 1
ATOM 5752 N N . ARG B 1 216 ? 13.188 45.75 17.297 1 95.19 216 ARG B N 1
ATOM 5753 C CA . ARG B 1 216 ? 13.258 46.688 18.422 1 95.19 216 ARG B CA 1
ATOM 5754 C C . ARG B 1 216 ? 12.742 46.062 19.703 1 95.19 216 ARG B C 1
ATOM 5756 O O . ARG B 1 216 ? 13.32 46.219 20.766 1 95.19 216 ARG B O 1
ATOM 5763 N N . ALA B 1 217 ? 11.703 45.375 19.547 1 94.25 217 ALA B N 1
ATOM 5764 C CA . ALA B 1 217 ? 11.109 44.719 20.703 1 94.25 217 ALA B CA 1
ATOM 5765 C C . ALA B 1 217 ? 12.055 43.656 21.281 1 94.25 217 ALA B C 1
ATOM 5767 O O . ALA B 1 217 ? 12.156 43.531 22.5 1 94.25 217 ALA B O 1
ATOM 5768 N N . VAL B 1 218 ? 12.727 42.906 20.453 1 95.31 218 VAL B N 1
ATOM 5769 C CA . VAL B 1 218 ? 13.672 41.906 20.875 1 95.31 218 VAL B CA 1
ATOM 5770 C C . VAL B 1 218 ? 14.828 42.531 21.625 1 95.31 218 VAL B C 1
ATOM 5772 O O . VAL B 1 218 ? 15.227 42.062 22.688 1 95.31 218 VAL B O 1
ATOM 5775 N N . ILE B 1 219 ? 15.305 43.625 21.094 1 95.81 219 ILE B N 1
ATOM 5776 C CA . ILE B 1 219 ? 16.422 44.312 21.719 1 95.81 219 ILE B CA 1
ATOM 5777 C C . ILE B 1 219 ? 15.992 44.844 23.094 1 95.81 219 ILE B C 1
ATOM 5779 O O . ILE B 1 219 ? 16.734 44.719 24.062 1 95.81 219 ILE B O 1
ATOM 5783 N N . GLN B 1 220 ? 14.773 45.312 23.141 1 95.38 220 GLN B N 1
ATOM 5784 C CA . GLN B 1 220 ? 14.258 45.875 24.391 1 95.38 220 GLN B CA 1
ATOM 5785 C C . GLN B 1 220 ? 14.062 44.75 25.422 1 95.38 220 GLN B C 1
ATOM 5787 O O . GLN B 1 220 ? 14.422 44.938 26.594 1 95.38 220 GLN B O 1
ATOM 5792 N N . GLN B 1 221 ? 13.547 43.719 25.031 1 94.44 221 GLN B N 1
ATOM 5793 C CA . GLN B 1 221 ? 13.266 42.594 25.938 1 94.44 221 GLN B CA 1
ATOM 5794 C C . GLN B 1 221 ? 14.562 41.969 26.453 1 94.44 221 GLN B C 1
ATOM 5796 O O . GLN B 1 221 ? 14.648 41.594 27.625 1 94.44 221 GLN B O 1
ATOM 5801 N N . CYS B 1 222 ? 15.523 41.812 25.656 1 94.31 222 CYS B N 1
ATOM 5802 C CA . CYS B 1 222 ? 16.781 41.156 26.016 1 94.31 222 CYS B CA 1
ATOM 5803 C C . CYS B 1 222 ? 17.656 42.094 26.844 1 94.31 222 CYS B C 1
ATOM 5805 O O . CYS B 1 222 ? 18.5 41.656 27.609 1 94.31 222 CYS B O 1
ATOM 5807 N N . GLY B 1 223 ? 17.438 43.344 26.609 1 92.12 223 GLY B N 1
ATOM 5808 C CA . GLY B 1 223 ? 18.328 44.312 27.25 1 92.12 223 GLY B CA 1
ATOM 5809 C C . GLY B 1 223 ? 19.75 44.219 26.734 1 92.12 223 GLY B C 1
ATOM 5810 O O . GLY B 1 223 ? 19.984 43.781 25.609 1 92.12 223 GLY B O 1
ATOM 5811 N N . SER B 1 224 ? 20.703 44.688 27.625 1 90.12 224 SER B N 1
ATOM 5812 C CA . SER B 1 224 ? 22.094 44.781 27.172 1 90.12 224 SER B CA 1
ATOM 5813 C C . SER B 1 224 ? 22.875 43.531 27.578 1 90.12 224 SER B C 1
ATOM 5815 O O . SER B 1 224 ? 23.984 43.312 27.078 1 90.12 224 SER B O 1
ATOM 5817 N N . ASP B 1 225 ? 22.203 42.594 28.266 1 91.75 225 ASP B N 1
ATOM 5818 C CA . ASP B 1 225 ? 23.062 41.562 28.844 1 91.75 225 ASP B CA 1
ATOM 5819 C C . ASP B 1 225 ? 22.453 40.156 28.656 1 91.75 225 ASP B C 1
ATOM 5821 O O . ASP B 1 225 ? 23.141 39.156 28.812 1 91.75 225 ASP B O 1
ATOM 5825 N N . LYS B 1 226 ? 21.234 40.031 28.406 1 95.31 226 LYS B N 1
ATOM 5826 C CA . LYS B 1 226 ? 20.594 38.719 28.391 1 95.31 226 LYS B CA 1
ATOM 5827 C C . LYS B 1 226 ? 20.875 38 27.062 1 95.31 226 LYS B C 1
ATOM 5829 O O . LYS B 1 226 ? 20.891 38.656 26 1 95.31 226 LYS B O 1
ATOM 5834 N N . TYR B 1 227 ? 21.125 36.75 27.156 1 96.62 227 TYR B N 1
ATOM 5835 C CA . TYR B 1 227 ? 21.234 35.906 26 1 96.62 227 TYR B CA 1
ATOM 5836 C C . TYR B 1 227 ? 19.875 35.344 25.594 1 96.62 227 TYR B C 1
ATOM 5838 O O . TYR B 1 227 ? 18.922 35.406 26.359 1 96.62 227 TYR B O 1
ATOM 5846 N N . VAL B 1 228 ? 19.812 34.906 24.375 1 97.06 228 VAL B N 1
ATOM 5847 C CA . VAL B 1 228 ? 18.641 34.156 23.922 1 97.06 228 VAL B CA 1
ATOM 5848 C C . VAL B 1 228 ? 19.047 32.781 23.422 1 97.06 228 VAL B C 1
ATOM 5850 O O . VAL B 1 228 ? 19.969 32.656 22.625 1 97.06 228 VAL B O 1
ATOM 5853 N N . VAL B 1 229 ? 18.438 31.797 24.016 1 96.12 229 VAL B N 1
ATOM 5854 C CA . VAL B 1 229 ? 18.719 30.422 23.625 1 96.12 229 VAL B CA 1
ATOM 5855 C C . VAL B 1 229 ? 17.484 29.812 22.969 1 96.12 229 VAL B C 1
ATOM 5857 O O . VAL B 1 229 ? 16.359 30.109 23.359 1 96.12 229 VAL B O 1
ATOM 5860 N N . ALA B 1 230 ? 17.703 28.984 21.938 1 95 230 ALA B N 1
ATOM 5861 C CA . ALA B 1 230 ? 16.594 28.375 21.219 1 95 230 ALA B CA 1
ATOM 5862 C C . ALA B 1 230 ? 16.875 26.891 20.922 1 95 230 ALA B C 1
ATOM 5864 O O . ALA B 1 230 ? 18 26.516 20.625 1 95 230 ALA B O 1
ATOM 5865 N N . GLY B 1 231 ? 15.844 26.094 21.156 1 92.38 231 GLY B N 1
ATOM 5866 C CA . GLY B 1 231 ? 15.859 24.781 20.547 1 92.38 231 GLY B CA 1
ATOM 5867 C C . GLY B 1 231 ? 15.5 24.797 19.062 1 92.38 231 GLY B C 1
ATOM 5868 O O . GLY B 1 231 ? 14.383 25.156 18.703 1 92.38 231 GLY B O 1
ATOM 5869 N N . LEU B 1 232 ? 16.469 24.406 18.203 1 91.25 232 LEU B N 1
ATOM 5870 C CA . LEU B 1 232 ? 16.234 24.516 16.781 1 91.25 232 LEU B CA 1
ATOM 5871 C C . LEU B 1 232 ? 16.031 23.125 16.156 1 91.25 232 LEU B C 1
ATOM 5873 O O . LEU B 1 232 ? 16.781 22.203 16.438 1 91.25 232 LEU B O 1
ATOM 5877 N N . SER B 1 233 ? 15.008 22.953 15.398 1 80.75 233 SER B N 1
ATOM 5878 C CA . SER B 1 233 ? 14.688 21.703 14.711 1 80.75 233 SER B CA 1
ATOM 5879 C C . SER B 1 233 ? 14.953 21.812 13.219 1 80.75 233 SER B C 1
ATOM 5881 O O . SER B 1 233 ? 14.945 20.797 12.508 1 80.75 233 SER B O 1
ATOM 5883 N N . GLY B 1 234 ? 15.234 22.984 12.75 1 76 234 GLY B N 1
ATOM 5884 C CA . GLY B 1 234 ? 15.43 23.188 11.32 1 76 234 GLY B CA 1
ATOM 5885 C C . GLY B 1 234 ? 14.148 23.5 10.586 1 76 234 GLY B C 1
ATOM 5886 O O . GLY B 1 234 ? 14.156 23.703 9.367 1 76 234 GLY B O 1
ATOM 5887 N N . GLY B 1 235 ? 13.078 23.672 11.258 1 82.44 235 GLY B N 1
ATOM 5888 C CA . GLY B 1 235 ? 11.82 24.078 10.656 1 82.44 235 GLY B CA 1
ATOM 5889 C C . GLY B 1 235 ? 11.805 25.531 10.227 1 82.44 235 GLY B C 1
ATOM 5890 O O . GLY B 1 235 ? 12.695 26.297 10.594 1 82.44 235 GLY B O 1
ATOM 5891 N N . VAL B 1 236 ? 10.852 25.844 9.477 1 85.31 236 VAL B N 1
ATOM 5892 C CA . VAL B 1 236 ? 10.75 27.188 8.906 1 85.31 236 VAL B CA 1
ATOM 5893 C C . VAL B 1 236 ? 10.547 28.219 10.023 1 85.31 236 VAL B C 1
ATOM 5895 O O . VAL B 1 236 ? 11.258 29.219 10.094 1 85.31 236 VAL B O 1
ATOM 5898 N N . ASP B 1 237 ? 9.617 27.938 10.914 1 87.81 237 ASP B N 1
ATOM 5899 C CA . ASP B 1 237 ? 9.281 28.875 11.969 1 87.81 237 ASP B CA 1
ATOM 5900 C C . ASP B 1 237 ? 10.469 29.125 12.891 1 87.81 237 ASP B C 1
ATOM 5902 O O . ASP B 1 237 ? 10.828 30.281 13.156 1 87.81 237 ASP B O 1
ATOM 5906 N N . SER B 1 238 ? 11.07 28.031 13.312 1 90 238 SER B N 1
ATOM 5907 C CA . SER B 1 238 ? 12.219 28.141 14.211 1 90 238 SER B CA 1
ATOM 5908 C C . SER B 1 238 ? 13.375 28.875 13.539 1 90 238 SER B C 1
ATOM 5910 O O . SER B 1 238 ? 14.078 29.656 14.18 1 90 238 SER B O 1
ATOM 5912 N N . THR B 1 239 ? 13.547 28.672 12.305 1 92.31 239 THR B N 1
ATOM 5913 C CA . THR B 1 239 ? 14.648 29.281 11.57 1 92.31 239 THR B CA 1
ATOM 5914 C C . THR B 1 239 ? 14.422 30.797 11.422 1 92.31 239 THR B C 1
ATOM 5916 O O . THR B 1 239 ? 15.344 31.578 11.609 1 92.31 239 THR B O 1
ATOM 5919 N N . VAL B 1 240 ? 13.211 31.141 11.086 1 94.12 240 VAL B N 1
ATOM 5920 C CA . VAL B 1 240 ? 12.883 32.562 10.93 1 94.12 240 VAL B CA 1
ATOM 5921 C C . VAL B 1 240 ? 13.047 33.25 12.273 1 94.12 240 VAL B C 1
ATOM 5923 O O . VAL B 1 240 ? 13.594 34.375 12.328 1 94.12 240 VAL B O 1
ATOM 5926 N N . CYS B 1 241 ? 12.57 32.625 13.312 1 94.94 241 CYS B N 1
ATOM 5927 C CA . CYS B 1 241 ? 12.711 33.188 14.648 1 94.94 241 CYS B CA 1
ATOM 5928 C C . CYS B 1 241 ? 14.18 33.375 15.008 1 94.94 241 CYS B C 1
ATOM 5930 O O . CYS B 1 241 ? 14.578 34.406 15.539 1 94.94 241 CYS B O 1
ATOM 5932 N N . ALA B 1 242 ? 14.961 32.406 14.742 1 95.5 242 ALA B N 1
ATOM 5933 C CA . ALA B 1 242 ? 16.391 32.469 15.023 1 95.5 242 ALA B CA 1
ATOM 5934 C C . ALA B 1 242 ? 17.047 33.625 14.242 1 95.5 242 ALA B C 1
ATOM 5936 O O . ALA B 1 242 ? 17.891 34.344 14.773 1 95.5 242 ALA B O 1
ATOM 5937 N N . ALA B 1 243 ? 16.672 33.781 13.016 1 95.94 243 ALA B N 1
ATOM 5938 C CA . ALA B 1 243 ? 17.266 34.781 12.133 1 95.94 243 ALA B CA 1
ATOM 5939 C C . ALA B 1 243 ? 17 36.188 12.648 1 95.94 243 ALA B C 1
ATOM 5941 O O . ALA B 1 243 ? 17.906 37.031 12.695 1 95.94 243 ALA B O 1
ATOM 5942 N N . ILE B 1 244 ? 15.758 36.469 13.023 1 96.5 244 ILE B N 1
ATOM 5943 C CA . ILE B 1 244 ? 15.406 37.812 13.422 1 96.5 244 ILE B CA 1
ATOM 5944 C C . ILE B 1 244 ? 16.047 38.125 14.773 1 96.5 244 ILE B C 1
ATOM 5946 O O . ILE B 1 244 ? 16.484 39.25 15.008 1 96.5 244 ILE B O 1
ATOM 5950 N N . VAL B 1 245 ? 16.062 37.188 15.664 1 97.06 245 VAL B N 1
ATOM 5951 C CA . VAL B 1 245 ? 16.672 37.406 16.969 1 97.06 245 VAL B CA 1
ATOM 5952 C C . VAL B 1 245 ? 18.188 37.562 16.812 1 97.06 245 VAL B C 1
ATOM 5954 O O . VAL B 1 245 ? 18.781 38.438 17.469 1 97.06 245 VAL B O 1
ATOM 5957 N N . HIS B 1 246 ? 18.797 36.781 16.047 1 96.94 246 HIS B N 1
ATOM 5958 C CA . HIS B 1 246 ? 20.219 36.906 15.781 1 96.94 246 HIS B CA 1
ATOM 5959 C C . HIS B 1 246 ? 20.547 38.281 15.172 1 96.94 246 HIS B C 1
ATOM 5961 O O . HIS B 1 246 ? 21.562 38.875 15.492 1 96.94 246 HIS B O 1
ATOM 5967 N N . GLU B 1 247 ? 19.719 38.656 14.266 1 96.25 247 GLU B N 1
ATOM 5968 C CA . GLU B 1 247 ? 19.891 39.969 13.68 1 96.25 247 GLU B CA 1
ATOM 5969 C C . GLU B 1 247 ? 19.844 41.062 14.742 1 96.25 247 GLU B C 1
ATOM 5971 O O . GLU B 1 247 ? 20.578 42.062 14.68 1 96.25 247 GLU B O 1
ATOM 5976 N N . ALA B 1 248 ? 19.016 40.906 15.672 1 96.25 248 ALA B N 1
ATOM 5977 C CA . ALA B 1 248 ? 18.75 41.906 16.703 1 96.25 248 ALA B CA 1
ATOM 5978 C C . ALA B 1 248 ? 19.875 41.938 17.734 1 96.25 248 ALA B C 1
ATOM 5980 O O . ALA B 1 248 ? 20.297 43.031 18.172 1 96.25 248 ALA B O 1
ATOM 5981 N N . ILE B 1 249 ? 20.375 40.75 18.125 1 96.5 249 ILE B N 1
ATOM 5982 C CA . ILE B 1 249 ? 21.25 40.781 19.281 1 96.5 249 ILE B CA 1
ATOM 5983 C C . ILE B 1 249 ? 22.594 40.125 18.938 1 96.5 249 ILE B C 1
ATOM 5985 O O . ILE B 1 249 ? 23.484 40.031 19.781 1 96.5 249 ILE B O 1
ATOM 5989 N N . GLY B 1 250 ? 22.734 39.562 17.766 1 94.56 250 GLY B N 1
ATOM 5990 C CA . GLY B 1 250 ? 24 39.094 17.234 1 94.56 250 GLY B CA 1
ATOM 5991 C C . GLY B 1 250 ? 24.5 37.844 17.953 1 94.56 250 GLY B C 1
ATOM 5992 O O . GLY B 1 250 ? 23.766 36.844 18.062 1 94.56 250 GLY B O 1
ATOM 5993 N N . GLU B 1 251 ? 25.609 37.938 18.625 1 94.19 251 GLU B N 1
ATOM 5994 C CA . GLU B 1 251 ? 26.328 36.812 19.188 1 94.19 251 GLU B CA 1
ATOM 5995 C C . GLU B 1 251 ? 25.672 36.312 20.469 1 94.19 251 GLU B C 1
ATOM 5997 O O . GLU B 1 251 ? 25.984 35.25 20.969 1 94.19 251 GLU B O 1
ATOM 6002 N N . ARG B 1 252 ? 24.797 37.062 20.953 1 96.75 252 ARG B N 1
ATOM 6003 C CA . ARG B 1 252 ? 24.125 36.688 22.203 1 96.75 252 ARG B CA 1
ATOM 6004 C C . ARG B 1 252 ? 23.016 35.656 21.938 1 96.75 252 ARG B C 1
ATOM 6006 O O . ARG B 1 252 ? 22.375 35.188 22.875 1 96.75 252 ARG B O 1
ATOM 6013 N N . PHE B 1 253 ? 22.891 35.344 20.719 1 97.44 253 PHE B N 1
ATOM 6014 C CA . PHE B 1 253 ? 21.969 34.25 20.359 1 97.44 253 PHE B CA 1
ATOM 6015 C C . PHE B 1 253 ? 22.719 32.938 20.281 1 97.44 253 PHE B C 1
ATOM 6017 O O . PHE B 1 253 ? 23.828 32.844 19.75 1 97.44 253 PHE B O 1
ATOM 6024 N N . HIS B 1 254 ? 22.109 31.891 20.828 1 97.44 254 HIS B N 1
ATOM 6025 C CA . HIS B 1 254 ? 22.688 30.547 20.781 1 97.44 254 HIS B CA 1
ATOM 6026 C C . HIS B 1 254 ? 21.625 29.5 20.484 1 97.44 254 HIS B C 1
ATOM 6028 O O . HIS B 1 254 ? 20.672 29.328 21.25 1 97.44 254 HIS B O 1
ATOM 6034 N N . GLY B 1 255 ? 21.766 28.844 19.344 1 96.62 255 GLY B N 1
ATOM 6035 C CA . GLY B 1 255 ? 20.891 27.75 19 1 96.62 255 GLY B CA 1
ATOM 6036 C C . GLY B 1 255 ? 21.406 26.391 19.453 1 96.62 255 GLY B C 1
ATOM 6037 O O . GLY B 1 255 ? 22.609 26.125 19.344 1 96.62 255 GLY B O 1
ATOM 6038 N N . ILE B 1 256 ? 20.562 25.609 20.047 1 96.31 256 ILE B N 1
ATOM 6039 C CA . ILE B 1 256 ? 20.875 24.25 20.469 1 96.31 256 ILE B CA 1
ATOM 6040 C C . ILE B 1 256 ? 20.062 23.25 19.656 1 96.31 256 ILE B C 1
ATOM 6042 O O . ILE B 1 256 ? 18.844 23.391 19.547 1 96.31 256 ILE B O 1
ATOM 6046 N N . MET B 1 257 ? 20.672 22.297 19.062 1 95.5 257 MET B N 1
ATOM 6047 C CA . MET B 1 257 ? 20.031 21.219 18.312 1 95.5 257 MET B CA 1
ATOM 6048 C C . MET B 1 257 ? 20.219 19.875 19 1 95.5 257 MET B C 1
ATOM 6050 O O . MET B 1 257 ? 21.344 19.438 19.219 1 95.5 257 MET B O 1
ATOM 6054 N N . ILE B 1 258 ? 19.125 19.281 19.328 1 95.19 258 ILE B N 1
ATOM 6055 C CA . ILE B 1 258 ? 19.188 17.984 19.984 1 95.19 258 ILE B CA 1
ATOM 6056 C C . ILE B 1 258 ? 18.969 16.875 18.953 1 95.19 258 ILE B C 1
ATOM 6058 O O . ILE B 1 258 ? 17.938 16.812 18.312 1 95.19 258 ILE B O 1
ATOM 6062 N N . ASN B 1 259 ? 19.953 16.094 18.797 1 96.06 259 ASN B N 1
ATOM 6063 C CA . ASN B 1 259 ? 19.781 14.883 18 1 96.06 259 ASN B CA 1
ATOM 6064 C C . ASN B 1 259 ? 19.109 13.766 18.797 1 96.06 259 ASN B C 1
ATOM 6066 O O . ASN B 1 259 ? 19.75 13.102 19.609 1 96.06 259 ASN B O 1
ATOM 6070 N N . THR B 1 260 ? 17.875 13.547 18.469 1 96.31 260 THR B N 1
ATOM 6071 C CA . THR B 1 260 ? 17.062 12.609 19.234 1 96.31 260 THR B CA 1
ATOM 6072 C C . THR B 1 260 ? 17.359 11.172 18.812 1 96.31 260 THR B C 1
ATOM 6074 O O . THR B 1 260 ? 17 10.227 19.516 1 96.31 260 THR B O 1
ATOM 6077 N N . GLY B 1 261 ? 17.953 11 17.672 1 96.88 261 GLY B N 1
ATOM 6078 C CA . GLY B 1 261 ? 18.094 9.68 17.078 1 96.88 261 GLY B CA 1
ATOM 6079 C C . GLY B 1 261 ? 16.891 9.266 16.25 1 96.88 261 GLY B C 1
ATOM 6080 O O . GLY B 1 261 ? 16.938 8.25 15.555 1 96.88 261 GLY B O 1
ATOM 6081 N N . LEU B 1 262 ? 15.859 10.047 16.281 1 97.38 262 LEU B N 1
ATOM 6082 C CA . LEU B 1 262 ? 14.617 9.75 15.578 1 97.38 262 LEU B CA 1
ATOM 6083 C C . LEU B 1 262 ? 14.445 10.672 14.375 1 97.38 262 LEU B C 1
ATOM 6085 O O . LEU B 1 262 ? 13.32 11 13.992 1 97.38 262 LEU B O 1
ATOM 6089 N N . MET B 1 263 ? 15.578 11.102 13.82 1 95.56 263 MET B N 1
ATOM 6090 C CA . MET B 1 263 ? 15.547 12.055 12.719 1 95.56 263 MET B CA 1
ATOM 6091 C C . MET B 1 263 ? 15.742 11.344 11.375 1 95.56 263 MET B C 1
ATOM 6093 O O . MET B 1 263 ? 16.125 10.18 11.344 1 95.56 263 MET B O 1
ATOM 6097 N N . ARG B 1 264 ? 15.484 12.047 10.273 1 95.06 264 ARG B N 1
ATOM 6098 C CA . ARG B 1 264 ? 15.766 11.555 8.93 1 95.06 264 ARG B CA 1
ATOM 6099 C C . ARG B 1 264 ? 17.266 11.375 8.703 1 95.06 264 ARG B C 1
ATOM 6101 O O . ARG B 1 264 ? 18.062 11.758 9.555 1 95.06 264 ARG B O 1
ATOM 6108 N N . TYR B 1 265 ? 17.578 10.75 7.621 1 95.5 265 TYR B N 1
ATOM 6109 C CA . TYR B 1 265 ? 18.969 10.492 7.281 1 95.5 265 TYR B CA 1
ATOM 6110 C C . TYR B 1 265 ? 19.781 11.781 7.238 1 95.5 265 TYR B C 1
ATOM 6112 O O . TYR B 1 265 ? 19.469 12.68 6.453 1 95.5 265 TYR B O 1
ATOM 6120 N N . GLN B 1 266 ? 20.75 11.945 8.133 1 92.75 266 GLN B N 1
ATOM 6121 C CA . GLN B 1 266 ? 21.672 13.062 8.234 1 92.75 266 GLN B CA 1
ATOM 6122 C C . GLN B 1 266 ? 20.922 14.375 8.445 1 92.75 266 GLN B C 1
ATOM 6124 O O . GLN B 1 266 ? 21.391 15.438 8.016 1 92.75 266 GLN B O 1
ATOM 6129 N N . GLU B 1 267 ? 19.797 14.289 9.055 1 91.62 267 GLU B N 1
ATOM 6130 C CA . GLU B 1 267 ? 18.922 15.453 9.219 1 91.62 267 GLU B CA 1
ATOM 6131 C C . GLU B 1 267 ? 19.562 16.516 10.109 1 91.62 267 GLU B C 1
ATOM 6133 O O . GLU B 1 267 ? 19.562 17.688 9.766 1 91.62 267 GLU B O 1
ATOM 6138 N N . THR B 1 268 ? 20.125 16.109 11.258 1 91.88 268 THR B N 1
ATOM 6139 C CA . THR B 1 268 ? 20.703 17.062 12.203 1 91.88 268 THR B CA 1
ATOM 6140 C C . THR B 1 268 ? 21.875 17.812 11.578 1 91.88 268 THR B C 1
ATOM 6142 O O . THR B 1 268 ? 21.969 19.031 11.703 1 91.88 268 THR B O 1
ATOM 6145 N N . GLN B 1 269 ? 22.688 17.094 10.883 1 92.69 269 GLN B N 1
ATOM 6146 C CA . GLN B 1 269 ? 23.828 17.719 10.242 1 92.69 269 GLN B CA 1
ATOM 6147 C C . GLN B 1 269 ? 23.406 18.625 9.094 1 92.69 269 GLN B C 1
ATOM 6149 O O . GLN B 1 269 ? 23.938 19.719 8.922 1 92.69 269 GLN B O 1
ATOM 6154 N N . ARG B 1 270 ? 22.5 18.156 8.344 1 90.69 270 ARG B N 1
ATOM 6155 C CA . ARG B 1 270 ? 21.984 18.953 7.23 1 90.69 270 ARG B CA 1
ATOM 6156 C C . ARG B 1 270 ? 21.359 20.25 7.734 1 90.69 270 ARG B C 1
ATOM 6158 O O . ARG B 1 270 ? 21.531 21.312 7.129 1 90.69 270 ARG B O 1
ATOM 6165 N N . CYS B 1 271 ? 20.609 20.109 8.773 1 90.44 271 CYS B N 1
ATOM 6166 C CA . CYS B 1 271 ? 20 21.281 9.375 1 90.44 271 CYS B CA 1
ATOM 6167 C C . CYS B 1 271 ? 21.062 22.25 9.906 1 90.44 271 CYS B C 1
ATOM 6169 O O . CYS B 1 271 ? 20.953 23.453 9.727 1 90.44 271 CYS B O 1
ATOM 6171 N N . TYR B 1 272 ? 22.047 21.719 10.555 1 93.69 272 TYR B N 1
ATOM 6172 C CA . TYR B 1 272 ? 23.172 22.5 11.078 1 93.69 272 TYR B CA 1
ATOM 6173 C C . TYR B 1 272 ? 23.844 23.297 9.961 1 93.69 272 TYR B C 1
ATOM 6175 O O . TYR B 1 272 ? 24.031 24.5 10.078 1 93.69 272 TYR B O 1
ATOM 6183 N N . ASP B 1 273 ? 24.141 22.594 8.906 1 93.94 273 ASP B N 1
ATOM 6184 C CA . ASP B 1 273 ? 24.828 23.219 7.781 1 93.94 273 ASP B CA 1
ATOM 6185 C C . ASP B 1 273 ? 23.953 24.281 7.125 1 93.94 273 ASP B C 1
ATOM 6187 O O . ASP B 1 273 ? 24.453 25.344 6.742 1 93.94 273 ASP B O 1
ATOM 6191 N N . ARG B 1 274 ? 22.781 24 6.992 1 91.81 274 ARG B N 1
ATOM 6192 C CA . ARG B 1 274 ? 21.859 24.953 6.383 1 91.81 274 ARG B CA 1
ATOM 6193 C C . ARG B 1 274 ? 21.734 26.203 7.23 1 91.81 274 ARG B C 1
ATOM 6195 O O . ARG B 1 274 ? 21.781 27.328 6.707 1 91.81 274 ARG B O 1
ATOM 6202 N N . LEU B 1 275 ? 21.547 26.016 8.531 1 93.31 275 LEU B N 1
ATOM 6203 C CA . LEU B 1 275 ? 21.375 27.141 9.43 1 93.31 275 LEU B CA 1
ATOM 6204 C C . LEU B 1 275 ? 22.625 28.016 9.422 1 93.31 275 LEU B C 1
ATOM 6206 O O . LEU B 1 275 ? 22.531 29.25 9.445 1 93.31 275 LEU B O 1
ATOM 6210 N N . LYS B 1 276 ? 23.75 27.438 9.383 1 94.25 276 LYS B N 1
ATOM 6211 C CA . LYS B 1 276 ? 25.016 28.172 9.328 1 94.25 276 LYS B CA 1
ATOM 6212 C C . LYS B 1 276 ? 25.125 28.969 8.031 1 94.25 276 LYS B C 1
ATOM 6214 O O . LYS B 1 276 ? 25.688 30.062 8.016 1 94.25 276 LYS B O 1
ATOM 6219 N N . SER B 1 277 ? 24.625 28.344 7.02 1 93.56 277 SER B N 1
ATOM 6220 C CA . SER B 1 277 ? 24.672 29.016 5.727 1 93.56 277 SER B CA 1
ATOM 6221 C C . SER B 1 277 ? 23.656 30.156 5.652 1 93.56 277 SER B C 1
ATOM 6223 O O . SER B 1 277 ? 23.938 31.203 5.09 1 93.56 277 SER B O 1
ATOM 6225 N N . GLU B 1 278 ? 22.5 29.953 6.207 1 93.12 278 GLU B N 1
ATOM 6226 C CA . GLU B 1 278 ? 21.391 30.906 6.129 1 93.12 278 GLU B CA 1
ATOM 6227 C C . GLU B 1 278 ? 21.594 32.062 7.078 1 93.12 278 GLU B C 1
ATOM 6229 O O . GLU B 1 278 ? 21.125 33.188 6.809 1 93.12 278 GLU B O 1
ATOM 6234 N N . ILE B 1 279 ? 22.172 31.797 8.227 1 94.38 279 ILE B N 1
ATOM 6235 C CA . ILE B 1 279 ? 22.391 32.812 9.25 1 94.38 279 ILE B CA 1
ATOM 6236 C C . ILE B 1 279 ? 23.875 32.875 9.609 1 94.38 279 ILE B C 1
ATOM 6238 O O . ILE B 1 279 ? 24.297 32.344 10.633 1 94.38 279 ILE B O 1
ATOM 6242 N N . PRO B 1 280 ? 24.594 33.625 8.812 1 93.38 280 PRO B N 1
ATOM 6243 C CA . PRO B 1 280 ? 26.031 33.688 9.062 1 93.38 280 PRO B CA 1
ATOM 6244 C C . PRO B 1 280 ? 26.359 34.219 10.461 1 93.38 280 PRO B C 1
ATOM 6246 O O . PRO B 1 280 ? 25.797 35.219 10.883 1 93.38 280 PRO B O 1
ATOM 6249 N N . GLY B 1 281 ? 27.219 33.469 11.133 1 94.31 281 GLY B N 1
ATOM 6250 C CA . GLY B 1 281 ? 27.688 33.906 12.438 1 94.31 281 GLY B CA 1
ATOM 6251 C C . GLY B 1 281 ? 26.875 33.312 13.578 1 94.31 281 GLY B C 1
ATOM 6252 O O . GLY B 1 281 ? 27.234 33.469 14.75 1 94.31 281 GLY B O 1
ATOM 6253 N N . ILE B 1 282 ? 25.844 32.594 13.32 1 95.56 282 ILE B N 1
ATOM 6254 C CA . ILE B 1 282 ? 24.984 32 14.352 1 95.56 282 ILE B CA 1
ATOM 6255 C C . ILE B 1 282 ? 25.766 31 15.18 1 95.56 282 ILE B C 1
ATOM 6257 O O . ILE B 1 282 ? 26.594 30.25 14.633 1 95.56 282 ILE B O 1
ATOM 6261 N N . LYS B 1 283 ? 25.656 31.047 16.453 1 96.75 283 LYS B N 1
ATOM 6262 C CA . LYS B 1 283 ? 26.219 30.031 17.344 1 96.75 283 LYS B CA 1
ATOM 6263 C C . LYS B 1 283 ? 25.281 28.844 17.469 1 96.75 283 LYS B C 1
ATOM 6265 O O . LYS B 1 283 ? 24.125 29 17.875 1 96.75 283 LYS B O 1
ATOM 6270 N N . LEU B 1 284 ? 25.812 27.672 17.109 1 96.38 284 LEU B N 1
ATOM 6271 C CA . LEU B 1 284 ? 25 26.453 17.141 1 96.38 284 LEU B CA 1
ATOM 6272 C C . LEU B 1 284 ? 25.75 25.344 17.891 1 96.38 284 LEU B C 1
ATOM 6274 O O . LEU B 1 284 ? 26.953 25.203 17.734 1 96.38 284 LEU B O 1
ATOM 6278 N N . THR B 1 285 ? 25.047 24.688 18.734 1 96.88 285 THR B N 1
ATOM 6279 C CA . THR B 1 285 ? 25.578 23.516 19.422 1 96.88 285 THR B CA 1
ATOM 6280 C C . THR B 1 285 ? 24.688 22.297 19.188 1 96.88 285 THR B C 1
ATOM 6282 O O . THR B 1 285 ? 23.469 22.375 19.359 1 96.88 285 THR B O 1
ATOM 6285 N N . ILE B 1 286 ? 25.266 21.188 18.75 1 96.12 286 ILE B N 1
ATOM 6286 C CA . ILE B 1 286 ? 24.547 19.922 18.594 1 96.12 286 ILE B CA 1
ATOM 6287 C C . ILE B 1 286 ? 24.797 19.031 19.812 1 96.12 286 ILE B C 1
ATOM 6289 O O . ILE B 1 286 ? 25.938 18.828 20.219 1 96.12 286 ILE B O 1
ATOM 6293 N N . ARG B 1 287 ? 23.797 18.641 20.406 1 95.62 287 ARG B N 1
ATOM 6294 C CA . ARG B 1 287 ? 23.891 17.609 21.438 1 95.62 287 ARG B CA 1
ATOM 6295 C C . ARG B 1 287 ? 23.328 16.297 20.953 1 95.62 287 ARG B C 1
ATOM 6297 O O . ARG B 1 287 ? 22.141 16.203 20.594 1 95.62 287 ARG B O 1
ATOM 6304 N N . ASP B 1 288 ? 24.141 15.273 20.938 1 96.38 288 ASP B N 1
ATOM 6305 C CA . ASP B 1 288 ? 23.672 13.953 20.562 1 96.38 288 ASP B CA 1
ATOM 6306 C C . ASP B 1 288 ? 23.078 13.219 21.766 1 96.38 288 ASP B C 1
ATOM 6308 O O . ASP B 1 288 ? 23.828 12.773 22.641 1 96.38 288 ASP B O 1
ATOM 6312 N N . SER B 1 289 ? 21.828 13.109 21.766 1 96.94 289 SER B N 1
ATOM 6313 C CA . SER B 1 289 ? 21.141 12.453 22.875 1 96.94 289 SER B CA 1
ATOM 6314 C C . SER B 1 289 ? 20.438 11.18 22.422 1 96.94 289 SER B C 1
ATOM 6316 O O . SER B 1 289 ? 19.484 10.734 23.047 1 96.94 289 SER B O 1
ATOM 6318 N N . SER B 1 290 ? 20.828 10.562 21.344 1 97.06 290 SER B N 1
ATOM 6319 C CA . SER B 1 290 ? 20.172 9.398 20.75 1 97.06 290 SER B CA 1
ATOM 6320 C C . SER B 1 290 ? 20.141 8.234 21.734 1 97.06 290 SER B C 1
ATOM 6322 O O . SER B 1 290 ? 19.109 7.57 21.875 1 97.06 290 SER B O 1
ATOM 6324 N N . ALA B 1 291 ? 21.219 8.039 22.469 1 97.19 291 ALA B N 1
ATOM 6325 C CA . ALA B 1 291 ? 21.312 6.914 23.391 1 97.19 291 ALA B CA 1
ATOM 6326 C C . ALA B 1 291 ? 20.281 7.047 24.516 1 97.19 291 ALA B C 1
ATOM 6328 O O . ALA B 1 291 ? 19.656 6.062 24.906 1 97.19 291 ALA B O 1
ATOM 6329 N N . VAL B 1 292 ? 20.109 8.242 25.031 1 97.81 292 VAL B N 1
ATOM 6330 C CA . VAL B 1 292 ? 19.172 8.492 26.109 1 97.81 292 VAL B CA 1
ATOM 6331 C C . VAL B 1 292 ? 17.734 8.273 25.625 1 97.81 292 VAL B C 1
ATOM 6333 O O . VAL B 1 292 ? 16.922 7.672 26.312 1 97.81 292 VAL B O 1
ATOM 6336 N N . PHE B 1 293 ? 17.438 8.719 24.438 1 97.75 293 PHE B N 1
ATOM 6337 C CA . PHE B 1 293 ? 16.094 8.562 23.875 1 97.75 293 PHE B CA 1
ATOM 6338 C C . PHE B 1 293 ? 15.75 7.086 23.719 1 97.75 293 PHE B C 1
ATOM 6340 O O . PHE B 1 293 ? 14.68 6.648 24.141 1 97.75 293 PHE B O 1
ATOM 6347 N N . PHE B 1 294 ? 16.656 6.289 23.156 1 97.94 294 PHE B N 1
ATOM 6348 C CA . PHE B 1 294 ? 16.375 4.879 22.922 1 97.94 294 PHE B CA 1
ATOM 6349 C C . PHE B 1 294 ? 16.25 4.129 24.25 1 97.94 294 PHE B C 1
ATOM 6351 O O . PHE B 1 294 ? 15.453 3.191 24.359 1 97.94 294 PHE B O 1
ATOM 6358 N N . LYS B 1 295 ? 17.047 4.531 25.219 1 97.62 295 LYS B N 1
ATOM 6359 C CA . LYS B 1 295 ? 16.953 3.918 26.531 1 97.62 295 LYS B CA 1
ATOM 6360 C C . LYS B 1 295 ? 15.586 4.168 27.172 1 97.62 295 LYS B C 1
ATOM 6362 O O . LYS B 1 295 ? 14.953 3.238 27.672 1 97.62 295 LYS B O 1
ATOM 6367 N N . GLU B 1 296 ? 15.109 5.387 27.094 1 97.5 296 GLU B N 1
ATOM 6368 C CA . GLU B 1 296 ? 13.852 5.773 27.719 1 97.5 296 GLU B CA 1
ATOM 6369 C C . GLU B 1 296 ? 12.648 5.215 26.953 1 97.5 296 GLU B C 1
ATOM 6371 O O . GLU B 1 296 ? 11.57 5.047 27.531 1 97.5 296 GLU B O 1
ATOM 6376 N N . LEU B 1 297 ? 12.82 4.914 25.672 1 97.38 297 LEU B N 1
ATOM 6377 C CA . LEU B 1 297 ? 11.719 4.469 24.828 1 97.38 297 LEU B CA 1
ATOM 6378 C C . LEU B 1 297 ? 11.641 2.945 24.797 1 97.38 297 LEU B C 1
ATOM 6380 O O . LEU B 1 297 ? 10.703 2.379 24.219 1 97.38 297 LEU B O 1
ATOM 6384 N N . LYS B 1 298 ? 12.57 2.324 25.453 1 96.94 298 LYS B N 1
ATOM 6385 C CA . LYS B 1 298 ? 12.594 0.864 25.453 1 96.94 298 LYS B CA 1
ATOM 6386 C C . LYS B 1 298 ? 11.305 0.302 26.047 1 96.94 298 LYS B C 1
ATOM 6388 O O . LYS B 1 298 ? 10.898 0.69 27.156 1 96.94 298 LYS B O 1
ATOM 6393 N N . GLY B 1 299 ? 10.609 -0.556 25.234 1 95.44 299 GLY B N 1
ATOM 6394 C CA . GLY B 1 299 ? 9.414 -1.234 25.719 1 95.44 299 GLY B CA 1
ATOM 6395 C C . GLY B 1 299 ? 8.148 -0.415 25.531 1 95.44 299 GLY B C 1
ATOM 6396 O O . GLY B 1 299 ? 7.055 -0.886 25.844 1 95.44 299 GLY B O 1
ATOM 6397 N N . VAL B 1 300 ? 8.266 0.847 25.078 1 95.75 300 VAL B N 1
ATOM 6398 C CA . VAL B 1 300 ? 7.098 1.702 24.875 1 95.75 300 VAL B CA 1
ATOM 6399 C C . VAL B 1 300 ? 6.504 1.444 23.5 1 95.75 300 VAL B C 1
ATOM 6401 O O . VAL B 1 300 ? 7.176 1.629 22.469 1 95.75 300 VAL B O 1
ATOM 6404 N N . VAL B 1 301 ? 5.219 1.044 23.453 1 93.75 301 VAL B N 1
ATOM 6405 C CA . VAL B 1 301 ? 4.613 0.641 22.188 1 93.75 301 VAL B CA 1
ATOM 6406 C C . VAL B 1 301 ? 3.465 1.584 21.844 1 93.75 301 VAL B C 1
ATOM 6408 O O . VAL B 1 301 ? 3.273 1.934 20.672 1 93.75 301 VAL B O 1
ATOM 6411 N N . ASP B 1 302 ? 2.785 2.041 22.859 1 92.19 302 ASP B N 1
ATOM 6412 C CA . ASP B 1 302 ? 1.616 2.895 22.672 1 92.19 302 ASP B CA 1
ATOM 6413 C C . ASP B 1 302 ? 2.01 4.246 22.094 1 92.19 302 ASP B C 1
ATOM 6415 O O . ASP B 1 302 ? 2.908 4.914 22.609 1 92.19 302 ASP B O 1
ATOM 6419 N N . PRO B 1 303 ? 1.327 4.633 21.031 1 90.44 303 PRO B N 1
ATOM 6420 C CA . PRO B 1 303 ? 1.703 5.871 20.344 1 90.44 303 PRO B CA 1
ATOM 6421 C C . PRO B 1 303 ? 1.635 7.098 21.266 1 90.44 303 PRO B C 1
ATOM 6423 O O . PRO B 1 303 ? 2.518 7.957 21.203 1 90.44 303 PRO B O 1
ATOM 6426 N N . GLU B 1 304 ? 0.637 7.215 22.031 1 88.62 304 GLU B N 1
ATOM 6427 C CA . GLU B 1 304 ? 0.491 8.367 22.922 1 88.62 304 GLU B CA 1
ATOM 6428 C C . GLU B 1 304 ? 1.582 8.383 23.984 1 88.62 304 GLU B C 1
ATOM 6430 O O . GLU B 1 304 ? 2.1 9.445 24.328 1 88.62 304 GLU B O 1
ATOM 6435 N N . LYS B 1 305 ? 1.882 7.277 24.516 1 93.69 305 LYS B N 1
ATOM 6436 C CA . LYS B 1 305 ? 2.967 7.176 25.484 1 93.69 305 LYS B CA 1
ATOM 6437 C C . LYS B 1 305 ? 4.312 7.516 24.844 1 93.69 305 LYS B C 1
ATOM 6439 O O . LYS B 1 305 ? 5.156 8.156 25.469 1 93.69 305 LYS B O 1
ATOM 6444 N N . LYS B 1 306 ? 4.551 7.055 23.641 1 94.75 306 LYS B N 1
ATOM 6445 C CA . LYS B 1 306 ? 5.766 7.406 22.922 1 94.75 306 LYS B CA 1
ATOM 6446 C C . LYS B 1 306 ? 5.93 8.922 22.812 1 94.75 306 LYS B C 1
ATOM 6448 O O . LYS B 1 306 ? 7.008 9.453 23.094 1 94.75 306 LYS B O 1
ATOM 6453 N N . ARG B 1 307 ? 4.836 9.586 22.438 1 91.25 307 ARG B N 1
ATOM 6454 C CA . ARG B 1 307 ? 4.852 11.031 22.281 1 91.25 307 ARG B CA 1
ATOM 6455 C C . ARG B 1 307 ? 5.199 11.727 23.594 1 91.25 307 ARG B C 1
ATOM 6457 O O . ARG B 1 307 ? 5.98 12.68 23.609 1 91.25 307 ARG B O 1
ATOM 6464 N N . LYS B 1 308 ? 4.676 11.234 24.641 1 91.94 308 LYS B N 1
ATOM 6465 C CA . LYS B 1 308 ? 4.91 11.82 25.969 1 91.94 308 LYS B CA 1
ATOM 6466 C C . LYS B 1 308 ? 6.359 11.625 26.391 1 91.94 308 LYS B C 1
ATOM 6468 O O . LYS B 1 308 ? 6.98 12.547 26.922 1 91.94 308 LYS B O 1
ATOM 6473 N N . VAL B 1 309 ? 6.816 10.461 26.156 1 96.06 309 VAL B N 1
ATOM 6474 C CA . VAL B 1 309 ? 8.195 10.156 26.531 1 96.06 309 VAL B CA 1
ATOM 6475 C C . VAL B 1 309 ? 9.156 11 25.703 1 96.06 309 VAL B C 1
ATOM 6477 O O . VAL B 1 309 ? 10.102 11.578 26.234 1 96.06 309 VAL B O 1
ATOM 6480 N N . ILE B 1 310 ? 8.938 11.047 24.438 1 95.5 310 ILE B N 1
ATOM 6481 C CA . ILE B 1 310 ? 9.797 11.812 23.547 1 95.5 310 ILE B CA 1
ATOM 6482 C C . ILE B 1 310 ? 9.797 13.281 23.953 1 95.5 310 ILE B C 1
ATOM 6484 O O . ILE B 1 310 ? 10.859 13.906 24.047 1 95.5 310 ILE B O 1
ATOM 6488 N N . GLY B 1 311 ? 8.633 13.82 24.234 1 92.19 311 GLY B N 1
ATOM 6489 C CA . GLY B 1 311 ? 8.531 15.195 24.688 1 92.19 311 GLY B CA 1
ATOM 6490 C C . GLY B 1 311 ? 9.266 15.453 25.984 1 92.19 311 GLY B C 1
ATOM 6491 O O . GLY B 1 311 ? 9.992 16.438 26.109 1 92.19 311 GLY B O 1
ATOM 6492 N N . ARG B 1 312 ? 9.102 14.609 26.906 1 93.25 312 ARG B N 1
ATOM 6493 C CA . ARG B 1 312 ? 9.742 14.742 28.219 1 93.25 312 ARG B CA 1
ATOM 6494 C C . ARG B 1 312 ? 11.258 14.688 28.078 1 93.25 312 ARG B C 1
ATOM 6496 O O . ARG B 1 312 ? 11.961 15.555 28.609 1 93.25 312 ARG B O 1
ATOM 6503 N N . VAL B 1 313 ? 11.75 13.68 27.422 1 96.31 313 VAL B N 1
ATOM 6504 C CA . VAL B 1 313 ? 13.188 13.477 27.297 1 96.31 313 VAL B CA 1
ATOM 6505 C C . VAL B 1 313 ? 13.805 14.656 26.531 1 96.31 313 VAL B C 1
ATOM 6507 O O . VAL B 1 313 ? 14.914 15.086 26.844 1 96.31 313 VAL B O 1
ATOM 6510 N N . TYR B 1 314 ? 13.094 15.133 25.578 1 94.44 314 TYR B N 1
ATOM 6511 C CA . TYR B 1 314 ? 13.586 16.281 24.828 1 94.44 314 TYR B CA 1
ATOM 6512 C C . TYR B 1 314 ? 13.836 17.469 25.75 1 94.44 314 TYR B C 1
ATOM 6514 O O . TYR B 1 314 ? 14.906 18.078 25.703 1 94.44 314 TYR B O 1
ATOM 6522 N N . ILE B 1 315 ? 12.93 17.781 26.562 1 90.94 315 ILE B N 1
ATOM 6523 C CA . ILE B 1 315 ? 13.023 18.922 27.469 1 90.94 315 ILE B CA 1
ATOM 6524 C C . ILE B 1 315 ? 14.172 18.719 28.453 1 90.94 315 ILE B C 1
ATOM 6526 O O . ILE B 1 315 ? 14.938 19.641 28.734 1 90.94 315 ILE B O 1
ATOM 6530 N N . GLU B 1 316 ? 14.234 17.547 28.953 1 94 316 GLU B N 1
ATOM 6531 C CA . GLU B 1 316 ? 15.297 17.234 29.906 1 94 316 GLU B CA 1
ATOM 6532 C C . GLU B 1 316 ? 16.672 17.406 29.266 1 94 316 GLU B C 1
ATOM 6534 O O . GLU B 1 316 ? 17.562 17.984 29.875 1 94 316 GLU B O 1
ATOM 6539 N N . GLU B 1 317 ? 16.797 16.875 28.109 1 95.25 317 GLU B N 1
ATOM 6540 C CA . GLU B 1 317 ? 18.078 16.969 27.406 1 95.25 317 GLU B CA 1
ATOM 6541 C C . GLU B 1 317 ? 18.375 18.406 27.016 1 95.25 317 GLU B C 1
ATOM 6543 O O . GLU B 1 317 ? 19.547 18.812 27 1 95.25 317 GLU B O 1
ATOM 6548 N N . PHE B 1 318 ? 17.406 19.125 26.641 1 93.5 318 PHE B N 1
ATOM 6549 C CA . PHE B 1 318 ? 17.578 20.531 26.297 1 93.5 318 PHE B CA 1
ATOM 6550 C C . PHE B 1 318 ? 18.047 21.328 27.5 1 93.5 318 PHE B C 1
ATOM 6552 O O . PHE B 1 318 ? 18.984 22.125 27.406 1 93.5 318 PHE B O 1
ATOM 6559 N N . GLU B 1 319 ? 17.453 21.094 28.578 1 91.31 319 GLU B N 1
ATOM 6560 C CA . GLU B 1 319 ? 17.844 21.766 29.812 1 91.31 319 GLU B CA 1
ATOM 6561 C C . GLU B 1 319 ? 19.281 21.406 30.203 1 91.31 319 GLU B C 1
ATOM 6563 O O . GLU B 1 319 ? 20.031 22.266 30.672 1 91.31 319 GLU B O 1
ATOM 6568 N N . ARG B 1 320 ? 19.562 20.188 30.062 1 94.25 320 ARG B N 1
ATOM 6569 C CA . ARG B 1 320 ? 20.922 19.75 30.359 1 94.25 320 ARG B CA 1
ATOM 6570 C C . ARG B 1 320 ? 21.922 20.469 29.469 1 94.25 320 ARG B C 1
ATOM 6572 O O . ARG B 1 320 ? 22.984 20.906 29.938 1 94.25 320 ARG B O 1
ATOM 6579 N N . ALA B 1 321 ? 21.594 20.547 28.219 1 95.44 321 ALA B N 1
ATOM 6580 C CA . ALA B 1 321 ? 22.469 21.25 27.281 1 95.44 321 ALA B CA 1
ATOM 6581 C C . ALA B 1 321 ? 22.641 22.703 27.672 1 95.44 321 ALA B C 1
ATOM 6583 O O . ALA B 1 321 ? 23.75 23.25 27.625 1 95.44 321 ALA B O 1
ATOM 6584 N N . MET B 1 322 ? 21.594 23.375 28.031 1 94.19 322 MET B N 1
ATOM 6585 C CA . MET B 1 322 ? 21.625 24.766 28.453 1 94.19 322 MET B CA 1
ATOM 6586 C C . MET B 1 322 ? 22.547 24.953 29.656 1 94.19 322 MET B C 1
ATOM 6588 O O . MET B 1 322 ? 23.391 25.844 29.672 1 94.19 322 MET B O 1
ATOM 6592 N N . THR B 1 323 ? 22.391 24.062 30.594 1 94.12 323 THR B N 1
ATOM 6593 C CA . THR B 1 323 ? 23.188 24.141 31.812 1 94.12 323 THR B CA 1
ATOM 6594 C C . THR B 1 323 ? 24.672 23.953 31.484 1 94.12 323 THR B C 1
ATOM 6596 O O . THR B 1 323 ? 25.516 24.688 32.031 1 94.12 323 THR B O 1
ATOM 6599 N N . GLU B 1 324 ? 24.938 23.016 30.688 1 96.31 324 GLU B N 1
ATOM 6600 C CA . GLU B 1 324 ? 26.312 22.734 30.312 1 96.31 324 GLU B CA 1
ATOM 6601 C C . GLU B 1 324 ? 26.953 23.922 29.594 1 96.31 324 GLU B C 1
ATOM 6603 O O . GLU B 1 324 ? 28.156 24.125 29.672 1 96.31 324 GLU B O 1
ATOM 6608 N N . LEU B 1 325 ? 26.125 24.656 28.922 1 96.19 325 LEU B N 1
ATOM 6609 C CA . LEU B 1 325 ? 26.609 25.797 28.141 1 96.19 325 LEU B CA 1
ATOM 6610 C C . LEU B 1 325 ? 26.641 27.047 29 1 96.19 325 LEU B C 1
ATOM 6612 O O . LEU B 1 325 ? 27.062 28.109 28.547 1 96.19 325 LEU B O 1
ATOM 6616 N N . GLY B 1 326 ? 26.125 26.984 30.219 1 95.12 326 GLY B N 1
ATOM 6617 C CA . GLY B 1 326 ? 26.219 28.094 31.156 1 95.12 326 GLY B CA 1
ATOM 6618 C C . GLY B 1 326 ? 24.984 28.984 31.141 1 95.12 326 GLY B C 1
ATOM 6619 O O . GLY B 1 326 ? 25 30.078 31.703 1 95.12 326 GLY B O 1
ATOM 6620 N N . TYR B 1 327 ? 23.953 28.531 30.562 1 94.94 327 TYR B N 1
ATOM 6621 C CA . TYR B 1 327 ? 22.75 29.344 30.484 1 94.94 327 TYR B CA 1
ATOM 6622 C C . TYR B 1 327 ? 21.797 29 31.641 1 94.94 327 TYR B C 1
ATOM 6624 O O . TYR B 1 327 ? 21.703 27.844 32.062 1 94.94 327 TYR B O 1
ATOM 6632 N N . ASN B 1 328 ? 21.125 30 32.188 1 91.19 328 ASN B N 1
ATOM 6633 C CA . ASN B 1 328 ? 20.141 29.844 33.25 1 91.19 328 ASN B CA 1
ATOM 6634 C C . ASN B 1 328 ? 19.047 30.906 33.156 1 91.19 328 ASN B C 1
ATOM 6636 O O . ASN B 1 328 ? 19.078 31.766 32.281 1 91.19 328 ASN B O 1
ATOM 6640 N N . HIS B 1 329 ? 18.078 30.797 34.094 1 88.31 329 HIS B N 1
ATOM 6641 C CA . HIS B 1 329 ? 16.922 31.672 34.062 1 88.31 329 HIS B CA 1
ATOM 6642 C C . HIS B 1 329 ? 17.312 33.125 34.281 1 88.31 329 HIS B C 1
ATOM 6644 O O . HIS B 1 329 ? 16.609 34.062 33.844 1 88.31 329 HIS B O 1
ATOM 6650 N N . GLY B 1 330 ? 18.422 33.375 34.812 1 88.69 330 GLY B N 1
ATOM 6651 C CA . GLY B 1 330 ? 18.859 34.75 35.125 1 88.69 330 GLY B CA 1
ATOM 6652 C C . GLY B 1 330 ? 19.578 35.406 34 1 88.69 330 GLY B C 1
ATOM 6653 O O . GLY B 1 330 ? 19.609 36.656 33.906 1 88.69 330 GLY B O 1
ATOM 6654 N N . ASN B 1 331 ? 20.141 34.625 33.125 1 93.69 331 ASN B N 1
ATOM 6655 C CA . ASN B 1 331 ? 21 35.281 32.125 1 93.69 331 ASN B CA 1
ATOM 6656 C C . ASN B 1 331 ? 20.484 35.062 30.703 1 93.69 331 ASN B C 1
ATOM 6658 O O . ASN B 1 331 ? 21.062 35.594 29.75 1 93.69 331 ASN B O 1
ATOM 6662 N N . CYS B 1 332 ? 19.438 34.281 30.562 1 93.88 332 CYS B N 1
ATOM 6663 C CA . CYS B 1 332 ? 19.016 34.094 29.172 1 93.88 332 CYS B CA 1
ATOM 6664 C C . CYS B 1 332 ? 17.5 34 29.078 1 93.88 332 CYS B C 1
ATOM 6666 O O . CYS B 1 332 ? 16.828 33.719 30.062 1 93.88 332 CYS B O 1
ATOM 6668 N N . LEU B 1 333 ? 16.938 34.281 27.875 1 94.94 333 LEU B N 1
ATOM 6669 C CA . LEU B 1 333 ? 15.562 34.062 27.469 1 94.94 333 LEU B CA 1
ATOM 6670 C C . LEU B 1 333 ? 15.445 32.844 26.547 1 94.94 333 LEU B C 1
ATOM 6672 O O . LEU B 1 333 ? 16.438 32.469 25.906 1 94.94 333 LEU B O 1
ATOM 6676 N N . LEU B 1 334 ? 14.281 32.25 26.562 1 93.75 334 LEU B N 1
ATOM 6677 C CA . LEU B 1 334 ? 14.047 31.109 25.688 1 93.75 334 LEU B CA 1
ATOM 6678 C C . LEU B 1 334 ? 13.227 31.516 24.469 1 93.75 334 LEU B C 1
ATOM 6680 O O . LEU B 1 334 ? 12.172 32.125 24.609 1 93.75 334 LEU B O 1
ATOM 6684 N N . LEU B 1 335 ? 13.727 31.188 23.344 1 94.12 335 LEU B N 1
ATOM 6685 C CA . LEU B 1 335 ? 13.039 31.5 22.094 1 94.12 335 LEU B CA 1
ATOM 6686 C C . LEU B 1 335 ? 12.016 30.422 21.734 1 94.12 335 LEU B C 1
ATOM 6688 O O . LEU B 1 335 ? 12.32 29.234 21.812 1 94.12 335 LEU B O 1
ATOM 6692 N N . GLN B 1 336 ? 10.828 30.844 21.406 1 87.44 336 GLN B N 1
ATOM 6693 C CA . GLN B 1 336 ? 9.789 29.922 20.953 1 87.44 336 GLN B CA 1
ATOM 6694 C C . GLN B 1 336 ? 9.188 30.391 19.625 1 87.44 336 GLN B C 1
ATOM 6696 O O . GLN B 1 336 ? 8.992 31.594 19.422 1 87.44 336 GLN B O 1
ATOM 6701 N N . GLY B 1 337 ? 8.961 29.406 18.734 1 86.12 337 GLY B N 1
ATOM 6702 C CA . GLY B 1 337 ? 8.383 29.703 17.438 1 86.12 337 GLY B CA 1
ATOM 6703 C C . GLY B 1 337 ? 6.871 29.672 17.438 1 86.12 337 GLY B C 1
ATOM 6704 O O . GLY B 1 337 ? 6.258 29.094 16.531 1 86.12 337 GLY B O 1
ATOM 6705 N N . THR B 1 338 ? 6.297 30.234 18.359 1 80.62 338 THR B N 1
ATOM 6706 C CA . THR B 1 338 ? 4.844 30.312 18.438 1 80.62 338 THR B CA 1
ATOM 6707 C C . THR B 1 338 ? 4.285 31.25 17.391 1 80.62 338 THR B C 1
ATOM 6709 O O . THR B 1 338 ? 4.773 32.375 17.219 1 80.62 338 THR B O 1
ATOM 6712 N N . ILE B 1 339 ? 3.273 30.656 16.688 1 82 339 ILE B N 1
ATOM 6713 C CA . ILE B 1 339 ? 2.65 31.5 15.672 1 82 339 ILE B CA 1
ATOM 6714 C C . ILE B 1 339 ? 1.228 31.859 16.094 1 82 339 ILE B C 1
ATOM 6716 O O . ILE B 1 339 ? 0.729 31.344 17.109 1 82 339 ILE B O 1
ATOM 6720 N N . TYR B 1 340 ? 0.683 32.719 15.383 1 77.31 340 TYR B N 1
ATOM 6721 C CA . TYR B 1 340 ? -0.579 33.312 15.789 1 77.31 340 TYR B CA 1
ATOM 6722 C C . TYR B 1 340 ? -1.671 32.25 15.93 1 77.31 340 TYR B C 1
ATOM 6724 O O . TYR B 1 340 ? -2.436 32.281 16.906 1 77.31 340 TYR B O 1
ATOM 6732 N N . PRO B 1 341 ? -1.768 31.344 14.984 1 72 341 PRO B N 1
ATOM 6733 C CA . PRO B 1 341 ? -2.801 30.312 15.109 1 72 341 PRO B CA 1
ATOM 6734 C C . PRO B 1 341 ? -2.689 29.516 16.406 1 72 341 PRO B C 1
ATOM 6736 O O . PRO B 1 341 ? -3.703 29.078 16.953 1 72 341 PRO B O 1
ATOM 6739 N N . ASP B 1 342 ? -1.518 29.344 16.906 1 70.44 342 ASP B N 1
ATOM 6740 C CA . ASP B 1 342 ? -1.312 28.625 18.156 1 70.44 342 ASP B CA 1
ATOM 6741 C C . ASP B 1 342 ? -1.977 29.359 19.328 1 70.44 342 ASP B C 1
ATOM 6743 O O . ASP B 1 342 ? -2.531 28.734 20.219 1 70.44 342 ASP B O 1
ATOM 6747 N N . ILE B 1 343 ? -1.872 30.562 19.266 1 68.56 343 ILE B N 1
ATOM 6748 C CA . ILE B 1 343 ? -2.436 31.422 20.297 1 68.56 343 ILE B CA 1
ATOM 6749 C C . ILE B 1 343 ? -3.961 31.406 20.203 1 68.56 343 ILE B C 1
ATOM 6751 O O . ILE B 1 343 ? -4.656 31.328 21.219 1 68.56 343 ILE B O 1
ATOM 6755 N N . LEU B 1 344 ? -4.375 31.5 18.953 1 65.88 344 LEU B N 1
ATOM 6756 C CA . LEU B 1 344 ? -5.812 31.531 18.719 1 65.88 344 LEU B CA 1
ATOM 6757 C C . LEU B 1 344 ? -6.465 30.234 19.188 1 65.88 344 LEU B C 1
ATOM 6759 O O . LEU B 1 344 ? -7.547 30.25 19.781 1 65.88 344 LEU B O 1
ATOM 6763 N N . GLU B 1 345 ? -5.82 29.156 18.906 1 59.81 345 GLU B N 1
ATOM 6764 C CA . GLU B 1 345 ? -6.344 27.859 19.312 1 59.81 345 GLU B CA 1
ATOM 6765 C C . GLU B 1 345 ? -6.402 27.734 20.844 1 59.81 345 GLU B C 1
ATOM 6767 O O . GLU B 1 345 ? -7.348 27.172 21.391 1 59.81 345 GLU B O 1
ATOM 6772 N N . SER B 1 346 ? -5.418 28.25 21.453 1 57.62 346 SER B N 1
ATOM 6773 C CA . SER B 1 346 ? -5.352 28.172 22.906 1 57.62 346 SER B CA 1
ATOM 6774 C C . SER B 1 346 ? -6.355 29.109 23.562 1 57.62 346 SER B C 1
ATOM 6776 O O . SER B 1 346 ? -6.988 28.75 24.562 1 57.62 346 SER B O 1
ATOM 6778 N N . GLU B 1 347 ? -6.453 30.297 23.016 1 56.59 347 GLU B N 1
ATOM 6779 C CA . GLU B 1 347 ? -7.277 31.328 23.625 1 56.59 347 GLU B CA 1
ATOM 6780 C C . GLU B 1 347 ? -8.734 31.203 23.172 1 56.59 347 GLU B C 1
ATOM 6782 O O . GLU B 1 347 ? -9.648 31.5 23.953 1 56.59 347 GLU B O 1
ATOM 6787 N N . LEU B 1 348 ? -8.828 30.812 21.891 1 53.16 348 LEU B N 1
ATOM 6788 C CA . LEU B 1 348 ? -10.172 30.859 21.312 1 53.16 348 LEU B CA 1
ATOM 6789 C C . LEU B 1 348 ? -10.867 29.5 21.438 1 53.16 348 LEU B C 1
ATOM 6791 O O . LEU B 1 348 ? -12.078 29.406 21.219 1 53.16 348 LEU B O 1
ATOM 6795 N N . ASN B 1 349 ? -10.133 28.375 21.453 1 49.78 349 ASN B N 1
ATOM 6796 C CA . ASN B 1 349 ? -10.797 27.078 21.547 1 49.78 349 ASN B CA 1
ATOM 6797 C C . ASN B 1 349 ? -11.602 26.953 22.844 1 49.78 349 ASN B C 1
ATOM 6799 O O . ASN B 1 349 ? -11.492 25.969 23.562 1 49.78 349 ASN B O 1
ATOM 6803 N N . ARG B 1 350 ? -12.203 27.859 23.281 1 48.47 350 ARG B N 1
ATOM 6804 C CA . ARG B 1 350 ? -13.008 27.906 24.5 1 48.47 350 ARG B CA 1
ATOM 6805 C C . ARG B 1 350 ? -14.227 27.016 24.391 1 48.47 350 ARG B C 1
ATOM 6807 O O . ARG B 1 350 ? -14.883 26.703 25.391 1 48.47 350 ARG B O 1
ATOM 6814 N N . ARG B 1 351 ? -14.812 26.953 23.25 1 42.91 351 ARG B N 1
ATOM 6815 C CA . ARG B 1 351 ? -16 26.109 23.25 1 42.91 351 ARG B CA 1
ATOM 6816 C C . ARG B 1 351 ? -15.633 24.641 23.328 1 42.91 351 ARG B C 1
ATOM 6818 O O . ARG B 1 351 ? -16.484 23.797 23.594 1 42.91 351 ARG B O 1
ATOM 6825 N N . SER B 1 352 ? -14.656 24.156 22.609 1 39.44 352 SER B N 1
ATOM 6826 C CA . SER B 1 352 ? -14.469 22.719 22.531 1 39.44 352 SER B CA 1
ATOM 6827 C C . SER B 1 352 ? -13.867 22.172 23.812 1 39.44 352 SER B C 1
ATOM 6829 O O . SER B 1 352 ? -12.852 22.672 24.297 1 39.44 352 SER B O 1
ATOM 6831 N N . LYS B 1 353 ? -14.703 21.812 24.688 1 40.81 353 LYS B N 1
ATOM 6832 C CA . LYS B 1 353 ? -14.391 21.047 25.891 1 40.81 353 LYS B CA 1
ATOM 6833 C C . LYS B 1 353 ? -13.164 20.156 25.656 1 40.81 353 LYS B C 1
ATOM 6835 O O . LYS B 1 353 ? -12.75 19.422 26.547 1 40.81 353 LYS B O 1
ATOM 6840 N N . GLN B 1 354 ? -12.859 19.781 24.516 1 37.28 354 GLN B N 1
ATOM 6841 C CA . GLN B 1 354 ? -11.742 18.859 24.391 1 37.28 354 GLN B CA 1
ATOM 6842 C C . GLN B 1 354 ? -10.406 19.578 24.469 1 37.28 354 GLN B C 1
ATOM 6844 O O . GLN B 1 354 ? -10.25 20.688 23.953 1 37.28 354 GLN B O 1
ATOM 6849 N N . PRO B 1 355 ? -9.727 19.203 25.484 1 34.28 355 PRO B N 1
ATOM 6850 C CA . PRO B 1 355 ? -8.383 19.766 25.625 1 34.28 355 PRO B CA 1
ATOM 6851 C C . PRO B 1 355 ? -7.68 19.969 24.281 1 34.28 355 PRO B C 1
ATOM 6853 O O . PRO B 1 355 ? -7.598 19.031 23.484 1 34.28 355 PRO B O 1
ATOM 6856 N N . VAL B 1 356 ? -8.008 20.891 23.672 1 37.09 356 VAL B N 1
ATOM 6857 C CA . VAL B 1 356 ? -7.18 21.172 22.5 1 37.09 356 VAL B CA 1
ATOM 6858 C C . VAL B 1 356 ? -5.703 21.016 22.844 1 37.09 356 VAL B C 1
ATOM 6860 O O . VAL B 1 356 ? -5.32 21.188 24.016 1 37.09 356 VAL B O 1
ATOM 6863 N N . LYS B 1 357 ? -5.012 20.656 21.953 1 40.31 357 LYS B N 1
ATOM 6864 C CA . LYS B 1 357 ? -3.564 20.516 22.094 1 40.31 357 LYS B CA 1
ATOM 6865 C C . LYS B 1 357 ? -2.951 21.75 22.75 1 40.31 357 LYS B C 1
ATOM 6867 O O . LYS B 1 357 ? -3.109 22.859 22.25 1 40.31 357 LYS B O 1
ATOM 6872 N N . SER B 1 358 ? -3.107 21.828 24.047 1 32.78 358 SER B N 1
ATOM 6873 C CA . SER B 1 358 ? -2.416 22.953 24.672 1 32.78 358 SER B CA 1
ATOM 6874 C C . SER B 1 358 ? -1.138 23.297 23.922 1 32.78 358 SER B C 1
ATOM 6876 O O . SER B 1 358 ? -0.215 22.484 23.844 1 32.78 358 SER B O 1
ATOM 6878 N N . HIS B 1 359 ? -1.243 23.953 22.891 1 35.94 359 HIS B N 1
ATOM 6879 C CA . HIS B 1 359 ? -0.039 24.391 22.203 1 35.94 359 HIS B CA 1
ATOM 6880 C C . HIS B 1 359 ? 1.015 24.891 23.188 1 35.94 359 HIS B C 1
ATOM 6882 O O . HIS B 1 359 ? 2.176 25.078 22.828 1 35.94 359 HIS B O 1
ATOM 6888 N N . HIS B 1 360 ? 0.533 25.531 24.172 1 35.16 360 HIS B N 1
ATOM 6889 C CA . HIS B 1 360 ? 1.559 25.875 25.156 1 35.16 360 HIS B CA 1
ATOM 6890 C C . HIS B 1 360 ? 2.355 24.641 25.562 1 35.16 360 HIS B C 1
ATOM 6892 O O . HIS B 1 360 ? 3.344 24.766 26.297 1 35.16 360 HIS B O 1
ATOM 6898 N N . ASN B 1 361 ? 1.618 23.641 25.578 1 34.5 361 ASN B N 1
ATOM 6899 C CA . ASN B 1 361 ? 2.41 22.438 25.844 1 34.5 361 ASN B CA 1
ATOM 6900 C C . ASN B 1 361 ? 3.279 22.078 24.641 1 34.5 361 ASN B C 1
ATOM 6902 O O . ASN B 1 361 ? 3.641 20.906 24.453 1 34.5 361 ASN B O 1
ATOM 6906 N N . VAL B 1 362 ? 3.055 22.734 23.625 1 37.72 362 VAL B N 1
ATOM 6907 C CA . VAL B 1 362 ? 3.91 22.469 22.469 1 37.72 362 VAL B CA 1
ATOM 6908 C C . VAL B 1 362 ? 5.332 22.172 22.938 1 37.72 362 VAL B C 1
ATOM 6910 O O . VAL B 1 362 ? 5.973 21.234 22.453 1 37.72 362 VAL B O 1
ATOM 6913 N N . GLY B 1 363 ? 5.953 23.328 23.406 1 37.66 363 GLY B N 1
ATOM 6914 C CA . GLY B 1 363 ? 7.316 22.953 23.75 1 37.66 363 GLY B CA 1
ATOM 6915 C C . GLY B 1 363 ? 7.398 22.062 24.984 1 37.66 363 GLY B C 1
ATOM 6916 O O . GLY B 1 363 ? 8.484 21.844 25.531 1 37.66 363 GLY B O 1
ATOM 6917 N N . GLY B 1 364 ? 6.18 21.484 25.266 1 45.72 364 GLY B N 1
ATOM 6918 C CA . GLY B 1 364 ? 6.305 20.516 26.359 1 45.72 364 GLY B CA 1
ATOM 6919 C C . GLY B 1 364 ? 7.066 21.062 27.547 1 45.72 364 GLY B C 1
ATOM 6920 O O . GLY B 1 364 ? 7.699 20.297 28.281 1 45.72 364 GLY B O 1
ATOM 6921 N N . LEU B 1 365 ? 7.254 22.344 27.578 1 51.31 365 LEU B N 1
ATOM 6922 C CA . LEU B 1 365 ? 8.117 22.75 28.688 1 51.31 365 LEU B CA 1
ATOM 6923 C C . LEU B 1 365 ? 7.402 22.594 30.031 1 51.31 365 LEU B C 1
ATOM 6925 O O . LEU B 1 365 ? 6.234 22.969 30.156 1 51.31 365 LEU B O 1
ATOM 6929 N N . PRO B 1 366 ? 7.867 21.859 30.797 1 52.88 366 PRO B N 1
ATOM 6930 C CA . PRO B 1 366 ? 7.293 21.688 32.125 1 52.88 366 PRO B CA 1
ATOM 6931 C C . PRO B 1 366 ? 6.922 23.016 32.812 1 52.88 366 PRO B C 1
ATOM 6933 O O . PRO B 1 366 ? 7.527 24.047 32.5 1 52.88 366 PRO B O 1
ATOM 6936 N N . GLU B 1 367 ? 5.801 23.125 33.438 1 53.81 367 GLU B N 1
ATOM 6937 C CA . GLU B 1 367 ? 5.371 24.281 34.219 1 53.81 367 GLU B CA 1
ATOM 6938 C C . GLU B 1 367 ? 6.539 24.875 35 1 53.81 367 GLU B C 1
ATOM 6940 O O . GLU B 1 367 ? 6.543 26.078 35.312 1 53.81 367 GLU B O 1
ATOM 6945 N N . ASN B 1 368 ? 7.484 24.062 35.188 1 51.56 368 ASN B N 1
ATOM 6946 C CA . ASN B 1 368 ? 8.578 24.484 36.062 1 51.56 368 ASN B CA 1
ATOM 6947 C C . ASN B 1 368 ? 9.633 25.281 35.281 1 51.56 368 ASN B C 1
ATOM 6949 O O . ASN B 1 368 ? 10.68 25.625 35.844 1 51.56 368 ASN B O 1
ATOM 6953 N N . LEU B 1 369 ? 9.422 25.391 33.969 1 59.62 369 LEU B N 1
ATOM 6954 C CA . LEU B 1 369 ? 10.477 26.109 33.281 1 59.62 369 LEU B CA 1
ATOM 6955 C C . LEU B 1 369 ? 10.352 27.609 33.531 1 59.62 369 LEU B C 1
ATOM 6957 O O . LEU B 1 369 ? 9.352 28.219 33.125 1 59.62 369 LEU B O 1
ATOM 6961 N N . LYS B 1 370 ? 11.086 28.156 34.438 1 67.69 370 LYS B N 1
ATOM 6962 C CA . LYS B 1 370 ? 11.117 29.5 35 1 67.69 370 LYS B CA 1
ATOM 6963 C C . LYS B 1 370 ? 11.703 30.484 33.969 1 67.69 370 LYS B C 1
ATOM 6965 O O . LYS B 1 370 ? 12 31.641 34.344 1 67.69 370 LYS B O 1
ATOM 6970 N N . PHE B 1 371 ? 11.906 30.109 32.656 1 82.88 371 PHE B N 1
ATOM 6971 C CA . PHE B 1 371 ? 12.539 31.016 31.719 1 82.88 371 PHE B CA 1
ATOM 6972 C C . PHE B 1 371 ? 11.523 31.984 31.125 1 82.88 371 PHE B C 1
ATOM 6974 O O . PHE B 1 371 ? 10.367 31.609 30.891 1 82.88 371 PHE B O 1
ATOM 6981 N N . GLU B 1 372 ? 11.961 33.156 31 1 88 372 GLU B N 1
ATOM 6982 C CA . GLU B 1 372 ? 11.172 34.125 30.219 1 88 372 GLU B CA 1
ATOM 6983 C C . GLU B 1 372 ? 11.195 33.781 28.734 1 88 372 GLU B C 1
ATOM 6985 O O . GLU B 1 372 ? 12.242 33.406 28.188 1 88 372 GLU B O 1
ATOM 6990 N N . LEU B 1 373 ? 10.078 33.875 28.125 1 90.38 373 LEU B N 1
ATOM 6991 C CA . LEU B 1 373 ? 9.945 33.469 26.719 1 90.38 373 LEU B CA 1
ATOM 6992 C C . LEU B 1 373 ? 10.062 34.688 25.797 1 90.38 373 LEU B C 1
ATOM 6994 O O . LEU B 1 373 ? 9.664 35.812 26.172 1 90.38 373 LEU B O 1
ATOM 6998 N N . ILE B 1 374 ? 10.641 34.531 24.703 1 92.75 374 ILE B N 1
ATOM 6999 C CA . ILE B 1 374 ? 10.656 35.5 23.609 1 92.75 374 ILE B CA 1
ATOM 7000 C C . ILE B 1 374 ? 10.039 34.875 22.359 1 92.75 374 ILE B C 1
ATOM 7002 O O . ILE B 1 374 ? 10.477 33.812 21.906 1 92.75 374 ILE B O 1
ATOM 7006 N N . GLU B 1 375 ? 8.977 35.469 21.781 1 92.19 375 GLU B N 1
ATOM 7007 C CA . GLU B 1 375 ? 8.188 34.938 20.672 1 92.19 375 GLU B CA 1
ATOM 7008 C C . GLU B 1 375 ? 8.031 35.969 19.562 1 92.19 375 GLU B C 1
ATOM 7010 O O . GLU B 1 375 ? 6.961 36.562 19.391 1 92.19 375 GLU B O 1
ATOM 7015 N N . PRO B 1 376 ? 9 36.031 18.75 1 93.94 376 PRO B N 1
ATOM 7016 C CA . PRO B 1 376 ? 9.031 37.125 17.766 1 93.94 376 PRO B CA 1
ATOM 7017 C C . PRO B 1 376 ? 7.949 37 16.703 1 93.94 376 PRO B C 1
ATOM 7019 O O . PRO B 1 376 ? 7.562 38 16.094 1 93.94 376 PRO B O 1
ATOM 7022 N N . VAL B 1 377 ? 7.484 35.75 16.422 1 92.44 377 VAL B N 1
ATOM 7023 C CA . VAL B 1 377 ? 6.539 35.625 15.328 1 92.44 377 VAL B CA 1
ATOM 7024 C C . VAL B 1 377 ? 5.152 35.281 15.875 1 92.44 377 VAL B C 1
ATOM 7026 O O . VAL B 1 377 ? 4.312 34.719 15.164 1 92.44 377 VAL B O 1
ATOM 7029 N N . ARG B 1 378 ? 4.871 35.562 17.031 1 87.12 378 ARG B N 1
ATOM 7030 C CA . ARG B 1 378 ? 3.664 35.156 17.75 1 87.12 378 ARG B CA 1
ATOM 7031 C C . ARG B 1 378 ? 2.422 35.75 17.109 1 87.12 378 ARG B C 1
ATOM 7033 O O . ARG B 1 378 ? 1.315 35.25 17.266 1 87.12 378 ARG B O 1
ATOM 7040 N N . LEU B 1 379 ? 2.574 36.844 16.391 1 85.19 379 LEU B N 1
ATOM 7041 C CA . LEU B 1 379 ? 1.411 37.5 15.82 1 85.19 379 LEU B CA 1
ATOM 7042 C C . LEU B 1 379 ? 1.299 37.25 14.328 1 85.19 379 LEU B C 1
ATOM 7044 O O . LEU B 1 379 ? 0.52 37.906 13.633 1 85.19 379 LEU B O 1
ATOM 7048 N N . LEU B 1 380 ? 2.115 36.312 13.883 1 88.25 380 LEU B N 1
ATOM 7049 C CA . LEU B 1 380 ? 2.139 36.062 12.445 1 88.25 380 LEU B CA 1
ATOM 7050 C C . LEU B 1 380 ? 1.459 34.75 12.109 1 88.25 380 LEU B C 1
ATOM 7052 O O . LEU B 1 380 ? 1.523 33.781 12.891 1 88.25 380 LEU B O 1
ATOM 7056 N N . PHE B 1 381 ? 0.81 34.781 10.922 1 82.38 381 PHE B N 1
ATOM 7057 C CA . PHE B 1 381 ? 0.339 33.562 10.328 1 82.38 381 PHE B CA 1
ATOM 7058 C C . PHE B 1 381 ? 1.454 32.875 9.539 1 82.38 381 PHE B C 1
ATOM 7060 O O . PHE B 1 381 ? 2.516 33.469 9.32 1 82.38 381 PHE B O 1
ATOM 7067 N N . LYS B 1 382 ? 1.246 31.594 9.164 1 81.44 382 LYS B N 1
ATOM 7068 C CA . LYS B 1 382 ? 2.27 30.75 8.547 1 81.44 382 LYS B CA 1
ATOM 7069 C C . LYS B 1 382 ? 2.867 31.438 7.316 1 81.44 382 LYS B C 1
ATOM 7071 O O . LYS B 1 382 ? 4.09 31.516 7.176 1 81.44 382 LYS B O 1
ATOM 7076 N N . GLN B 1 383 ? 2.031 32 6.414 1 80.94 383 GLN B N 1
ATOM 7077 C CA . GLN B 1 383 ? 2.529 32.688 5.215 1 80.94 383 GLN B CA 1
ATOM 7078 C C . GLN B 1 383 ? 3.311 33.938 5.566 1 80.94 383 GLN B C 1
ATOM 7080 O O . GLN B 1 383 ? 4.305 34.25 4.914 1 80.94 383 GLN B O 1
ATOM 7085 N N . GLU B 1 384 ? 2.812 34.562 6.523 1 87.56 384 GLU B N 1
ATOM 7086 C CA . GLU B 1 384 ? 3.486 35.781 6.961 1 87.56 384 GLU B CA 1
ATOM 7087 C C . GLU B 1 384 ? 4.859 35.5 7.555 1 87.56 384 GLU B C 1
ATOM 7089 O O . GLU B 1 384 ? 5.793 36.281 7.414 1 87.56 384 GLU B O 1
ATOM 7094 N N . VAL B 1 385 ? 4.965 34.312 8.188 1 90.31 385 VAL B N 1
ATOM 7095 C CA . VAL B 1 385 ? 6.254 33.875 8.703 1 90.31 385 VAL B CA 1
ATOM 7096 C C . VAL B 1 385 ? 7.227 33.656 7.543 1 90.31 385 VAL B C 1
ATOM 7098 O O . VAL B 1 385 ? 8.391 34.062 7.621 1 90.31 385 VAL B O 1
ATOM 7101 N N . ARG B 1 386 ? 6.762 33.156 6.531 1 89.38 386 ARG B N 1
ATOM 7102 C CA . ARG B 1 386 ? 7.574 32.906 5.34 1 89.38 386 ARG B CA 1
ATOM 7103 C C . ARG B 1 386 ? 8.016 34.25 4.719 1 89.38 386 ARG B C 1
ATOM 7105 O O . ARG B 1 386 ? 9.164 34.375 4.301 1 89.38 386 ARG B O 1
ATOM 7112 N N . ASP B 1 387 ? 7.102 35.125 4.648 1 91.06 387 ASP B N 1
ATOM 7113 C CA . ASP B 1 387 ? 7.406 36.469 4.09 1 91.06 387 ASP B CA 1
ATOM 7114 C C . ASP B 1 387 ? 8.492 37.156 4.906 1 91.06 387 ASP B C 1
ATOM 7116 O O . ASP B 1 387 ? 9.375 37.812 4.344 1 91.06 387 ASP B O 1
ATOM 7120 N N . LEU B 1 388 ? 8.305 37.062 6.164 1 93.69 388 LEU B N 1
ATOM 7121 C CA . LEU B 1 388 ? 9.336 37.594 7.035 1 93.69 388 LEU B CA 1
ATOM 7122 C C . LEU B 1 388 ? 10.68 36.938 6.777 1 93.69 388 LEU B C 1
ATOM 7124 O O . LEU B 1 388 ? 11.719 37.625 6.754 1 93.69 388 LEU B O 1
ATOM 7128 N N . GLY B 1 389 ? 10.688 35.656 6.656 1 94.81 389 GLY B N 1
ATOM 7129 C CA . GLY B 1 389 ? 11.906 34.938 6.34 1 94.81 389 GLY B CA 1
ATOM 7130 C C . GLY B 1 389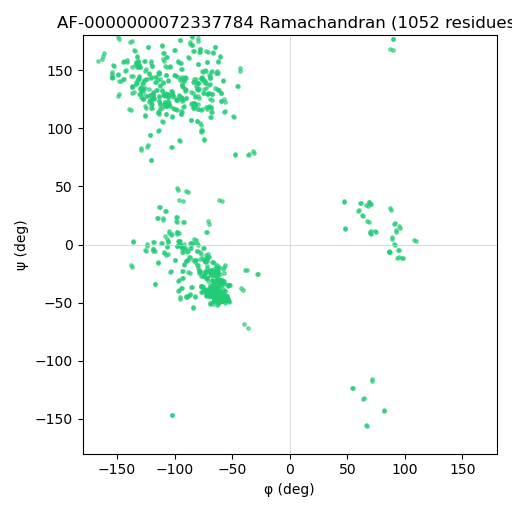 ? 12.578 35.406 5.066 1 94.81 389 GLY B C 1
ATOM 7131 O O . GLY B 1 389 ? 13.797 35.562 5.016 1 94.81 389 GLY B O 1
ATOM 7132 N N . LYS B 1 390 ? 11.805 35.688 4.07 1 93.5 390 LYS B N 1
ATOM 7133 C CA . LYS B 1 390 ? 12.336 36.219 2.812 1 93.5 390 LYS B CA 1
ATOM 7134 C C . LYS B 1 390 ? 12.977 37.594 3.018 1 93.5 390 LYS B C 1
ATOM 7136 O O . LYS B 1 390 ? 14.039 37.875 2.451 1 93.5 390 LYS B O 1
ATOM 7141 N N . LEU B 1 391 ? 12.289 38.344 3.738 1 93.69 391 LEU B N 1
ATOM 7142 C CA . LEU B 1 391 ? 12.812 39.656 4.047 1 93.69 391 LEU B CA 1
ATOM 7143 C C . LEU B 1 391 ? 14.148 39.562 4.785 1 93.69 391 LEU B C 1
ATOM 7145 O O . LEU B 1 391 ? 15.016 40.406 4.617 1 93.69 391 LEU B O 1
ATOM 7149 N N . LEU B 1 392 ? 14.312 38.562 5.57 1 95.25 392 LEU B N 1
ATOM 7150 C CA . LEU B 1 392 ? 15.523 38.344 6.359 1 95.25 392 LEU B CA 1
ATOM 7151 C C . LEU B 1 392 ? 16.625 37.719 5.508 1 95.25 392 LEU B C 1
ATOM 7153 O O . LEU B 1 392 ? 17.734 37.5 5.988 1 95.25 392 LEU B O 1
ATOM 7157 N N . GLY B 1 393 ? 16.266 37.375 4.262 1 92.5 393 GLY B N 1
ATOM 7158 C CA . GLY B 1 393 ? 17.266 36.906 3.33 1 92.5 393 GLY B CA 1
ATOM 7159 C C . GLY B 1 393 ? 17.406 35.375 3.34 1 92.5 393 GLY B C 1
ATOM 7160 O O . GLY B 1 393 ? 18.391 34.844 2.844 1 92.5 393 GLY B O 1
ATOM 7161 N N . LEU B 1 394 ? 16.531 34.688 3.934 1 94.06 394 LEU B N 1
ATOM 7162 C CA . LEU B 1 394 ? 16.562 33.219 3.939 1 94.06 394 LEU B CA 1
ATOM 7163 C C . LEU B 1 394 ? 16.25 32.656 2.555 1 94.06 394 LEU B C 1
ATOM 7165 O O . LEU B 1 394 ? 15.453 33.25 1.814 1 94.06 394 LEU B O 1
ATOM 7169 N N . SER B 1 395 ? 16.875 31.609 2.176 1 90.81 395 SER B N 1
ATOM 7170 C CA . SER B 1 395 ? 16.75 31.031 0.846 1 90.81 395 SER B CA 1
ATOM 7171 C C . SER B 1 395 ? 15.461 30.219 0.718 1 90.81 395 SER B C 1
ATOM 7173 O O . SER B 1 395 ? 14.836 29.875 1.723 1 90.81 395 SER B O 1
ATOM 7175 N N . GLU B 1 396 ? 15.117 29.906 -0.514 1 86.19 396 GLU B N 1
ATOM 7176 C CA . GLU B 1 396 ? 13.938 29.125 -0.828 1 86.19 396 GLU B CA 1
ATOM 7177 C C . GLU B 1 396 ? 14.047 27.703 -0.255 1 86.19 396 GLU B C 1
ATOM 7179 O O . GLU B 1 396 ? 13.031 27.078 0.066 1 86.19 396 GLU B O 1
ATOM 7184 N N . ALA B 1 397 ? 15.203 27.281 -0.105 1 80.56 397 ALA B N 1
ATOM 7185 C CA . ALA B 1 397 ? 15.445 25.938 0.425 1 80.56 397 ALA B CA 1
ATOM 7186 C C . ALA B 1 397 ? 14.875 25.797 1.832 1 80.56 397 ALA B C 1
ATOM 7188 O O . ALA B 1 397 ? 14.43 24.719 2.219 1 80.56 397 ALA B O 1
ATOM 7189 N N . THR B 1 398 ? 14.891 26.875 2.592 1 84.75 398 THR B N 1
ATOM 7190 C CA . THR B 1 398 ? 14.359 26.875 3.951 1 84.75 398 THR B CA 1
ATOM 7191 C C . THR B 1 398 ? 12.844 26.703 3.945 1 84.75 398 THR B C 1
ATOM 7193 O O . THR B 1 398 ? 12.289 26.062 4.844 1 84.75 398 THR B O 1
ATOM 7196 N N . PHE B 1 399 ? 12.234 27.188 2.893 1 83.75 399 PHE B N 1
ATOM 7197 C CA . PHE B 1 399 ? 10.773 27.219 2.879 1 83.75 399 PHE B CA 1
ATOM 7198 C C . PHE B 1 399 ? 10.211 25.969 2.217 1 83.75 399 PHE B C 1
ATOM 7200 O O . PHE B 1 399 ? 9.047 25.625 2.416 1 83.75 399 PHE B O 1
ATOM 7207 N N . ASN B 1 400 ? 10.969 25.344 1.426 1 80.94 400 ASN B N 1
ATOM 7208 C CA . ASN B 1 400 ? 10.492 24.203 0.644 1 80.94 400 ASN B CA 1
ATOM 7209 C C . ASN B 1 400 ? 10.742 22.891 1.359 1 80.94 400 ASN B C 1
ATOM 7211 O O . ASN B 1 400 ? 10.609 21.812 0.764 1 80.94 400 ASN B O 1
ATOM 7215 N N . ARG B 1 401 ? 10.945 22.922 2.6 1 82.62 401 ARG B N 1
ATOM 7216 C CA . ARG B 1 401 ? 11.195 21.703 3.355 1 82.62 401 ARG B CA 1
ATOM 7217 C C . ARG B 1 401 ? 9.891 20.969 3.664 1 82.62 401 ARG B C 1
ATOM 7219 O O . ARG B 1 401 ? 8.883 21.609 3.979 1 82.62 401 ARG B O 1
ATOM 7226 N N . HIS B 1 402 ? 9.93 19.672 3.539 1 86.19 402 HIS B N 1
ATOM 7227 C CA . HIS B 1 402 ? 8.75 18.875 3.873 1 86.19 402 HIS B CA 1
ATOM 7228 C C . HIS B 1 402 ? 8.547 18.797 5.383 1 86.19 402 HIS B C 1
ATOM 7230 O O . HIS B 1 402 ? 9.508 18.656 6.141 1 86.19 402 HIS B O 1
ATOM 7236 N N . PRO B 1 403 ? 7.332 18.906 5.742 1 83.25 403 PRO B N 1
ATOM 7237 C CA . PRO B 1 403 ? 7.047 18.797 7.172 1 83.25 403 PRO B CA 1
ATOM 7238 C C . PRO B 1 403 ? 7.516 17.469 7.762 1 83.25 403 PRO B C 1
ATOM 7240 O O . PRO B 1 403 ? 7.5 16.438 7.078 1 83.25 403 PRO B O 1
ATOM 7243 N N . PHE B 1 404 ? 8.023 17.516 8.945 1 88.56 404 PHE B N 1
ATOM 7244 C CA . PHE B 1 404 ? 8.484 16.375 9.727 1 88.56 404 PHE B CA 1
ATOM 7245 C C . PHE B 1 404 ? 7.84 16.375 11.109 1 88.56 404 PHE B C 1
ATOM 7247 O O . PHE B 1 404 ? 7.816 17.406 11.789 1 88.56 404 PHE B O 1
ATOM 7254 N N . PRO B 1 405 ? 7.211 15.289 11.453 1 87.19 405 PRO B N 1
ATOM 7255 C CA . PRO B 1 405 ? 6.461 15.312 12.711 1 87.19 405 PRO B CA 1
ATOM 7256 C C . PRO B 1 405 ? 7.355 15.539 13.922 1 87.19 405 PRO B C 1
ATOM 7258 O O . PRO B 1 405 ? 8.539 15.188 13.898 1 87.19 405 PRO B O 1
ATOM 7261 N N . GLY B 1 406 ? 6.77 16.016 14.984 1 82.19 406 GLY B N 1
ATOM 7262 C CA . GLY B 1 406 ? 7.484 16.312 16.219 1 82.19 406 GLY B CA 1
ATOM 7263 C C . GLY B 1 406 ? 8.242 15.109 16.766 1 82.19 406 GLY B C 1
ATOM 7264 O O . GLY B 1 406 ? 9.445 15.195 17.016 1 82.19 406 GLY B O 1
ATOM 7265 N N . PRO B 1 407 ? 7.598 14.023 16.828 1 90.81 407 PRO B N 1
ATOM 7266 C CA . PRO B 1 407 ? 8.273 12.828 17.312 1 90.81 407 PRO B CA 1
ATOM 7267 C C . PRO B 1 407 ? 9.234 12.234 16.297 1 90.81 407 PRO B C 1
ATOM 7269 O O . PRO B 1 407 ? 9.883 11.219 16.562 1 90.81 407 PRO B O 1
ATOM 7272 N N . GLY B 1 408 ? 9.219 12.898 15.125 1 93 408 GLY B N 1
ATOM 7273 C CA . GLY B 1 408 ? 10.102 12.406 14.07 1 93 408 GLY B CA 1
ATOM 7274 C C . GLY B 1 408 ? 9.734 11.016 13.594 1 93 408 GLY B C 1
ATOM 7275 O O . GLY B 1 408 ? 8.562 10.727 13.344 1 93 408 GLY B O 1
ATOM 7276 N N . LEU B 1 409 ? 10.766 10.148 13.508 1 96.75 409 LEU B N 1
ATOM 7277 C CA . LEU B 1 409 ? 10.547 8.773 13.055 1 96.75 409 LEU B CA 1
ATOM 7278 C C . LEU B 1 409 ? 9.789 7.973 14.109 1 96.75 409 LEU B C 1
ATOM 7280 O O . LEU B 1 409 ? 9.297 6.879 13.82 1 96.75 409 LEU B O 1
ATOM 7284 N N . GLY B 1 410 ? 9.664 8.547 15.297 1 95.75 410 GLY B N 1
ATOM 7285 C CA . GLY B 1 410 ? 8.867 7.898 16.328 1 95.75 410 GLY B CA 1
ATOM 7286 C C . GLY B 1 410 ? 7.41 7.746 15.945 1 95.75 410 GLY B C 1
ATOM 7287 O O . GLY B 1 410 ? 6.723 6.852 16.453 1 95.75 410 GLY B O 1
ATOM 7288 N N . ALA B 1 411 ? 6.988 8.562 15.07 1 94.06 411 ALA B N 1
ATOM 7289 C CA . ALA B 1 411 ? 5.609 8.484 14.586 1 94.06 411 ALA B CA 1
ATOM 7290 C C . ALA B 1 411 ? 5.516 7.645 13.32 1 94.06 411 ALA B C 1
ATOM 7292 O O . ALA B 1 411 ? 4.418 7.367 12.828 1 94.06 411 ALA B O 1
ATOM 7293 N N . ARG B 1 412 ? 6.656 7.227 12.773 1 96.94 412 ARG B N 1
ATOM 7294 C CA . ARG B 1 412 ? 6.664 6.566 11.469 1 96.94 412 ARG B CA 1
ATOM 7295 C C . ARG B 1 412 ? 7.191 5.141 11.586 1 96.94 412 ARG B C 1
ATOM 7297 O O . ARG B 1 412 ? 7.395 4.465 10.57 1 96.94 412 ARG B O 1
ATOM 7304 N N . VAL B 1 413 ? 7.5 4.754 12.805 1 97.69 413 VAL B N 1
ATOM 7305 C CA . VAL B 1 413 ? 7.742 3.357 13.156 1 97.69 413 VAL B CA 1
ATOM 7306 C C . VAL B 1 413 ? 6.652 2.867 14.102 1 97.69 413 VAL B C 1
ATOM 7308 O O . VAL B 1 413 ? 6.562 3.326 15.242 1 97.69 413 VAL B O 1
ATOM 7311 N N . LEU B 1 414 ? 5.875 1.926 13.625 1 95.88 414 LEU B N 1
ATOM 7312 C CA . LEU B 1 414 ? 4.801 1.435 14.484 1 95.88 414 LEU B CA 1
ATOM 7313 C C . LEU B 1 414 ? 5.344 0.494 15.555 1 95.88 414 LEU B C 1
ATOM 7315 O O . LEU B 1 414 ? 6.27 -0.28 15.297 1 95.88 414 LEU B O 1
ATOM 7319 N N . GLY B 1 415 ? 4.762 0.567 16.734 1 93.81 415 GLY B N 1
ATOM 7320 C CA . GLY B 1 415 ? 5.188 -0.302 17.828 1 93.81 415 GLY B CA 1
ATOM 7321 C C . GLY B 1 415 ? 6.422 0.207 18.547 1 93.81 415 GLY B C 1
ATOM 7322 O O . GLY B 1 415 ? 6.586 1.415 18.719 1 93.81 415 GLY B O 1
ATOM 7323 N N . GLU B 1 416 ? 7.266 -0.697 18.938 1 95.25 416 GLU B N 1
ATOM 7324 C CA . GLU B 1 416 ? 8.438 -0.352 19.75 1 95.25 416 GLU B CA 1
ATOM 7325 C C . GLU B 1 416 ? 9.523 0.296 18.891 1 95.25 416 GLU B C 1
ATOM 7327 O O . GLU B 1 416 ? 9.766 -0.135 17.766 1 95.25 416 GLU B O 1
ATOM 7332 N N . LEU B 1 417 ? 10.18 1.274 19.438 1 96.5 417 LEU B N 1
ATOM 7333 C CA . LEU B 1 417 ? 11.234 1.999 18.734 1 96.5 417 LEU B CA 1
ATOM 7334 C C . LEU B 1 417 ? 12.602 1.434 19.078 1 96.5 417 LEU B C 1
ATOM 7336 O O . LEU B 1 417 ? 13.305 1.978 19.938 1 96.5 417 LEU B O 1
ATOM 7340 N N . THR B 1 418 ? 13.07 0.493 18.359 1 96.88 418 THR B N 1
ATOM 7341 C CA . THR B 1 418 ? 14.438 0.001 18.5 1 96.88 418 THR B CA 1
ATOM 7342 C C . THR B 1 418 ? 15.367 0.708 17.516 1 96.88 418 THR B C 1
ATOM 7344 O O . THR B 1 418 ? 14.93 1.188 16.469 1 96.88 418 THR B O 1
ATOM 7347 N N . PRO B 1 419 ? 16.656 0.827 17.891 1 97.12 419 PRO B N 1
ATOM 7348 C CA . PRO B 1 419 ? 17.594 1.459 16.953 1 97.12 419 PRO B CA 1
ATOM 7349 C C . PRO B 1 419 ? 17.562 0.823 15.57 1 97.12 419 PRO B C 1
ATOM 7351 O O . PRO B 1 419 ? 17.672 1.525 14.562 1 97.12 419 PRO B O 1
ATOM 7354 N N . GLU B 1 420 ? 17.359 -0.457 15.531 1 97.06 420 GLU B N 1
ATOM 7355 C CA . GLU B 1 420 ? 17.312 -1.176 14.266 1 97.06 420 GLU B CA 1
ATOM 7356 C C . GLU B 1 420 ? 16.109 -0.769 13.438 1 97.06 420 GLU B C 1
ATOM 7358 O O . GLU B 1 420 ? 16.234 -0.459 12.25 1 97.06 420 GLU B O 1
ATOM 7363 N N . HIS B 1 421 ? 14.961 -0.803 14.062 1 97.94 421 HIS B N 1
ATOM 7364 C CA . HIS B 1 421 ? 13.727 -0.445 13.359 1 97.94 421 HIS B CA 1
ATOM 7365 C C . HIS B 1 421 ? 13.773 1.001 12.875 1 97.94 421 HIS B C 1
ATOM 7367 O O . HIS B 1 421 ? 13.344 1.301 11.758 1 97.94 421 HIS B O 1
ATOM 7373 N N . VAL B 1 422 ? 14.297 1.886 13.68 1 98.25 422 VAL B N 1
ATOM 7374 C CA . VAL B 1 422 ? 14.375 3.299 13.328 1 98.25 422 VAL B CA 1
ATOM 7375 C C . VAL B 1 422 ? 15.328 3.486 12.156 1 98.25 422 VAL B C 1
ATOM 7377 O O . VAL B 1 422 ? 15.055 4.273 11.242 1 98.25 422 VAL B O 1
ATOM 7380 N N . GLU B 1 423 ? 16.406 2.773 12.211 1 98.12 423 GLU B N 1
ATOM 7381 C CA . GLU B 1 423 ? 17.359 2.867 11.117 1 98.12 423 GLU B CA 1
ATOM 7382 C C . GLU B 1 423 ? 16.75 2.373 9.805 1 98.12 423 GLU B C 1
ATOM 7384 O O . GLU B 1 423 ? 17.016 2.943 8.742 1 98.12 423 GLU B O 1
ATOM 7389 N N . ILE B 1 424 ? 15.977 1.323 9.844 1 98.38 424 ILE B N 1
ATOM 7390 C CA . ILE B 1 424 ? 15.297 0.802 8.656 1 98.38 424 ILE B CA 1
ATOM 7391 C C . ILE B 1 424 ? 14.367 1.867 8.086 1 98.38 424 ILE B C 1
ATOM 7393 O O . ILE B 1 424 ? 14.398 2.146 6.883 1 98.38 424 ILE B O 1
ATOM 7397 N N . ALA B 1 425 ? 13.578 2.473 8.961 1 98.44 425 ALA B N 1
ATOM 7398 C CA . ALA B 1 425 ? 12.672 3.531 8.523 1 98.44 425 ALA B CA 1
ATOM 7399 C C . ALA B 1 425 ? 13.445 4.711 7.945 1 98.44 425 ALA B C 1
ATOM 7401 O O . ALA B 1 425 ? 13.031 5.305 6.945 1 98.44 425 ALA B O 1
ATOM 7402 N N . ARG B 1 426 ? 14.562 5.07 8.57 1 98.31 426 ARG B N 1
ATOM 7403 C CA . ARG B 1 426 ? 15.406 6.184 8.148 1 98.31 426 ARG B CA 1
ATOM 7404 C C . ARG B 1 426 ? 15.953 5.957 6.746 1 98.31 426 ARG B C 1
ATOM 7406 O O . ARG B 1 426 ? 15.891 6.852 5.895 1 98.31 426 ARG B O 1
ATOM 7413 N N . GLN B 1 427 ? 16.422 4.785 6.496 1 98.56 427 GLN B N 1
ATOM 7414 C CA . GLN B 1 427 ? 16.984 4.453 5.191 1 98.56 427 GLN B CA 1
ATOM 7415 C C . GLN B 1 427 ? 15.898 4.371 4.125 1 98.56 427 GLN B C 1
ATOM 7417 O O . GLN B 1 427 ? 16.094 4.809 2.992 1 98.56 427 GLN B O 1
ATOM 7422 N N . ALA B 1 428 ? 14.805 3.76 4.473 1 98.75 428 ALA B N 1
ATOM 7423 C CA . ALA B 1 428 ? 13.695 3.709 3.531 1 98.75 428 ALA B CA 1
ATOM 7424 C C . ALA B 1 428 ? 13.289 5.113 3.086 1 98.75 428 ALA B C 1
ATOM 7426 O O . ALA B 1 428 ? 13.07 5.355 1.896 1 98.75 428 ALA B O 1
ATOM 7427 N N . ASP B 1 429 ? 13.219 5.98 4.066 1 98.06 429 ASP B N 1
ATOM 7428 C CA . ASP B 1 429 ? 12.898 7.375 3.793 1 98.06 429 ASP B CA 1
ATOM 7429 C C . ASP B 1 429 ? 13.93 8 2.855 1 98.06 429 ASP B C 1
ATOM 7431 O O . ASP B 1 429 ? 13.562 8.711 1.911 1 98.06 429 ASP B O 1
ATOM 7435 N N . ARG B 1 430 ? 15.156 7.781 3.143 1 97.81 430 ARG B N 1
ATOM 7436 C CA . ARG B 1 430 ? 16.25 8.289 2.318 1 97.81 430 ARG B CA 1
ATOM 7437 C C . ARG B 1 430 ? 16.094 7.844 0.868 1 97.81 430 ARG B C 1
ATOM 7439 O O . ARG B 1 430 ? 16.188 8.656 -0.052 1 97.81 430 ARG B O 1
ATOM 7446 N N . TYR B 1 431 ? 15.836 6.598 0.655 1 98.5 431 TYR B N 1
ATOM 7447 C CA . TYR B 1 431 ? 15.766 6.039 -0.69 1 98.5 431 TYR B CA 1
ATOM 7448 C C . TYR B 1 431 ? 14.539 6.562 -1.432 1 98.5 431 TYR B C 1
ATOM 7450 O O . TYR B 1 431 ? 14.594 6.789 -2.643 1 98.5 431 TYR B O 1
ATOM 7458 N N . MET B 1 432 ? 13.43 6.719 -0.749 1 98.31 432 MET B N 1
ATOM 7459 C CA . MET B 1 432 ? 12.258 7.336 -1.354 1 98.31 432 MET B CA 1
ATOM 7460 C C . MET B 1 432 ? 12.57 8.742 -1.858 1 98.31 432 MET B C 1
ATOM 7462 O O . MET B 1 432 ? 12.289 9.07 -3.01 1 98.31 432 MET B O 1
ATOM 7466 N N . PHE B 1 433 ? 13.242 9.539 -1.027 1 96.44 433 PHE B N 1
ATOM 7467 C CA . PHE B 1 433 ? 13.547 10.922 -1.39 1 96.44 433 PHE B CA 1
ATOM 7468 C C . PHE B 1 433 ? 14.539 10.969 -2.547 1 96.44 433 PHE B C 1
ATOM 7470 O O . PHE B 1 433 ? 14.453 11.844 -3.406 1 96.44 433 PHE B O 1
ATOM 7477 N N . GLU B 1 434 ? 15.469 10.062 -2.512 1 97.19 434 GLU B N 1
ATOM 7478 C CA . GLU B 1 434 ? 16.438 10.016 -3.609 1 97.19 434 GLU B CA 1
ATOM 7479 C C . GLU B 1 434 ? 15.727 9.797 -4.945 1 97.19 434 GLU B C 1
ATOM 7481 O O . GLU B 1 434 ? 16.062 10.445 -5.941 1 97.19 434 GLU B O 1
ATOM 7486 N N . GLU B 1 435 ? 14.773 8.906 -4.977 1 97.56 435 GLU B N 1
ATOM 7487 C CA . GLU B 1 435 ? 14.031 8.633 -6.207 1 97.56 435 GLU B CA 1
ATOM 7488 C C . GLU B 1 435 ? 13.164 9.82 -6.602 1 97.56 435 GLU B C 1
ATOM 7490 O O . GLU B 1 435 ? 13.055 10.148 -7.785 1 97.56 435 GLU B O 1
ATOM 7495 N N . LEU B 1 436 ? 12.508 10.461 -5.617 1 96.69 436 LEU B N 1
ATOM 7496 C CA . LEU B 1 436 ? 11.688 11.633 -5.895 1 96.69 436 LEU B CA 1
ATOM 7497 C C . LEU B 1 436 ? 12.547 12.789 -6.414 1 96.69 436 LEU B C 1
ATOM 7499 O O . LEU B 1 436 ? 12.148 13.492 -7.344 1 96.69 436 LEU B O 1
ATOM 7503 N N . GLU B 1 437 ? 13.695 12.969 -5.789 1 94.81 437 GLU B N 1
ATOM 7504 C CA . GLU B 1 437 ? 14.617 14.023 -6.199 1 94.81 437 GLU B CA 1
ATOM 7505 C C . GLU B 1 437 ? 15.117 13.797 -7.625 1 94.81 437 GLU B C 1
ATOM 7507 O O . GLU B 1 437 ? 15.172 14.742 -8.422 1 94.81 437 GLU B O 1
ATOM 7512 N N . ALA B 1 438 ? 15.453 12.57 -7.938 1 96.19 438 ALA B N 1
ATOM 7513 C CA . ALA B 1 438 ? 15.961 12.227 -9.266 1 96.19 438 ALA B CA 1
ATOM 7514 C C . ALA B 1 438 ? 14.922 12.531 -10.344 1 96.19 438 ALA B C 1
ATOM 7516 O O . ALA B 1 438 ? 15.281 12.812 -11.492 1 96.19 438 ALA B O 1
ATOM 7517 N N . ARG B 1 439 ? 13.711 12.648 -9.969 1 96 439 ARG B N 1
ATOM 7518 C CA . ARG B 1 439 ? 12.625 12.836 -10.93 1 96 439 ARG B CA 1
ATOM 7519 C C . ARG B 1 439 ? 12.031 14.234 -10.812 1 96 439 ARG B C 1
ATOM 7521 O O . ARG B 1 439 ? 11.055 14.562 -11.5 1 96 439 ARG B O 1
ATOM 7528 N N . GLY B 1 440 ? 12.57 15.055 -9.93 1 94.12 440 GLY B N 1
ATOM 7529 C CA . GLY B 1 440 ? 12.102 16.422 -9.742 1 94.12 440 GLY B CA 1
ATOM 7530 C C . GLY B 1 440 ? 10.719 16.5 -9.125 1 94.12 440 GLY B C 1
ATOM 7531 O O . GLY B 1 440 ? 9.93 17.391 -9.461 1 94.12 440 GLY B O 1
ATOM 7532 N N . LEU B 1 441 ? 10.422 15.578 -8.195 1 95.19 441 LEU B N 1
ATOM 7533 C CA . LEU B 1 441 ? 9.055 15.477 -7.691 1 95.19 441 LEU B CA 1
ATOM 7534 C C . LEU B 1 441 ? 8.969 15.961 -6.25 1 95.19 441 LEU B C 1
ATOM 7536 O O . LEU B 1 441 ? 7.875 16.141 -5.715 1 95.19 441 LEU B O 1
ATOM 7540 N N . VAL B 1 442 ? 10.055 16.266 -5.594 1 92.44 442 VAL B N 1
ATOM 7541 C CA . VAL B 1 442 ? 10.086 16.609 -4.18 1 92.44 442 VAL B CA 1
ATOM 7542 C C . VAL B 1 442 ? 9.242 17.859 -3.936 1 92.44 442 VAL B C 1
ATOM 7544 O O . VAL B 1 442 ? 8.461 17.922 -2.982 1 92.44 442 VAL B O 1
ATOM 7547 N N . ASP B 1 443 ? 9.344 18.812 -4.812 1 89 443 ASP B N 1
ATOM 7548 C CA . ASP B 1 443 ? 8.641 20.078 -4.648 1 89 443 ASP B CA 1
ATOM 7549 C C . ASP B 1 443 ? 7.227 20 -5.215 1 89 443 ASP B C 1
ATOM 7551 O O . ASP B 1 443 ? 6.477 20.984 -5.168 1 89 443 ASP B O 1
ATOM 7555 N N . LYS B 1 444 ? 6.859 18.906 -5.695 1 92.31 444 LYS B N 1
ATOM 7556 C CA . LYS B 1 444 ? 5.551 18.75 -6.32 1 92.31 444 LYS B CA 1
ATOM 7557 C C . LYS B 1 444 ? 4.598 17.969 -5.414 1 92.31 444 LYS B C 1
ATOM 7559 O O . LYS B 1 444 ? 3.498 17.609 -5.828 1 92.31 444 LYS B O 1
ATOM 7564 N N . VAL B 1 445 ? 5.062 17.641 -4.281 1 93.88 445 VAL B N 1
ATOM 7565 C CA . VAL B 1 445 ? 4.23 16.969 -3.289 1 93.88 445 VAL B CA 1
ATOM 7566 C C . VAL B 1 445 ? 4.27 17.734 -1.972 1 93.88 445 VAL B C 1
ATOM 7568 O O . VAL B 1 445 ? 5.18 18.531 -1.742 1 93.88 445 VAL B O 1
ATOM 7571 N N . SER B 1 446 ? 3.266 17.531 -1.14 1 89.31 446 SER B N 1
ATOM 7572 C CA . SER B 1 446 ? 3.158 18.297 0.095 1 89.31 446 SER B CA 1
ATOM 7573 C C . SER B 1 446 ? 3.938 17.641 1.228 1 89.31 446 SER B C 1
ATOM 7575 O O . SER B 1 446 ? 4.559 18.328 2.041 1 89.31 446 SER B O 1
ATOM 7577 N N . GLN B 1 447 ? 3.828 16.344 1.321 1 93.06 447 GLN B N 1
ATOM 7578 C CA . GLN B 1 447 ? 4.539 15.586 2.344 1 93.06 447 GLN B CA 1
ATOM 7579 C C . GLN B 1 447 ? 4.766 14.148 1.897 1 93.06 447 GLN B C 1
ATOM 7581 O O . GLN B 1 447 ? 3.936 13.578 1.186 1 93.06 447 GLN B O 1
ATOM 7586 N N . CYS B 1 448 ? 5.867 13.641 2.273 1 94.94 448 CYS B N 1
ATOM 7587 C CA . CYS B 1 448 ? 6.223 12.258 2.004 1 94.94 448 CYS B CA 1
ATOM 7588 C C . CYS B 1 448 ? 6.723 11.57 3.27 1 94.94 448 CYS B C 1
ATOM 7590 O O . CYS B 1 448 ? 7.359 12.195 4.113 1 94.94 448 CYS B O 1
ATOM 7592 N N . ALA B 1 449 ? 6.391 10.305 3.379 1 95.31 449 ALA B N 1
ATOM 7593 C CA . ALA B 1 449 ? 6.836 9.547 4.543 1 95.31 449 ALA B CA 1
ATOM 7594 C C . ALA B 1 449 ? 6.926 8.055 4.227 1 95.31 449 ALA B C 1
ATOM 7596 O O . ALA B 1 449 ? 6.18 7.543 3.389 1 95.31 449 ALA B O 1
ATOM 7597 N N . CYS B 1 450 ? 7.887 7.422 4.789 1 98.19 450 CYS B N 1
ATOM 7598 C CA . CYS B 1 450 ? 7.93 5.969 4.855 1 98.19 450 CYS B CA 1
ATOM 7599 C C . CYS B 1 450 ? 7.609 5.473 6.262 1 98.19 450 CYS B C 1
ATOM 7601 O O . CYS B 1 450 ? 8.273 5.867 7.227 1 98.19 450 CYS B O 1
ATOM 7603 N N . VAL B 1 451 ? 6.641 4.672 6.352 1 98.31 451 VAL B N 1
ATOM 7604 C CA . VAL B 1 451 ? 6.219 4.125 7.637 1 98.31 451 VAL B CA 1
ATOM 7605 C C . VAL B 1 451 ? 6.629 2.656 7.73 1 98.31 451 VAL B C 1
ATOM 7607 O O . VAL B 1 451 ? 6.34 1.865 6.828 1 98.31 451 VAL B O 1
ATOM 7610 N N . LEU B 1 452 ? 7.281 2.297 8.82 1 98.5 452 LEU B N 1
ATOM 7611 C CA . LEU B 1 452 ? 7.699 0.915 9.023 1 98.5 452 LEU B CA 1
ATOM 7612 C C . LEU B 1 452 ? 6.684 0.161 9.875 1 98.5 452 LEU B C 1
ATOM 7614 O O . LEU B 1 452 ? 6.254 0.658 10.914 1 98.5 452 LEU B O 1
ATOM 7618 N N . LEU B 1 453 ? 6.25 -0.981 9.383 1 97.44 453 LEU B N 1
ATOM 7619 C CA . LEU B 1 453 ? 5.422 -1.918 10.141 1 97.44 453 LEU B CA 1
ATOM 7620 C C . LEU B 1 453 ? 6.254 -3.096 10.641 1 97.44 453 LEU B C 1
ATOM 7622 O O . LEU B 1 453 ? 6.207 -4.184 10.062 1 97.44 453 LEU B O 1
ATOM 7626 N N . PRO B 1 454 ? 6.895 -2.93 11.727 1 95.19 454 PRO B N 1
ATOM 7627 C CA . PRO B 1 454 ? 7.863 -3.938 12.156 1 95.19 454 PRO B CA 1
ATOM 7628 C C . PRO B 1 454 ? 7.203 -5.242 12.594 1 95.19 454 PRO B C 1
ATOM 7630 O O . PRO B 1 454 ? 7.836 -6.305 12.539 1 95.19 454 PRO B O 1
ATOM 7633 N N . ASN B 1 455 ? 5.957 -5.203 12.984 1 93.12 455 ASN B N 1
ATOM 7634 C CA . ASN B 1 455 ? 5.273 -6.398 13.477 1 93.12 455 ASN B CA 1
ATOM 7635 C C . ASN B 1 455 ? 4.484 -7.086 12.367 1 93.12 455 ASN B C 1
ATOM 7637 O O . ASN B 1 455 ? 3.771 -8.055 12.617 1 93.12 455 ASN B O 1
ATOM 7641 N N . THR B 1 456 ? 4.496 -6.605 11.258 1 94.31 456 THR B N 1
ATOM 7642 C CA . THR B 1 456 ? 3.891 -7.227 10.086 1 94.31 456 THR B CA 1
ATOM 7643 C C . THR B 1 456 ? 4.953 -7.891 9.211 1 94.31 456 THR B C 1
ATOM 7645 O O . THR B 1 456 ? 5.852 -7.219 8.703 1 94.31 456 THR B O 1
ATOM 7648 N N . ARG B 1 457 ? 4.801 -9.148 9.117 1 92.94 457 ARG B N 1
ATOM 7649 C CA . ARG B 1 457 ? 5.77 -9.914 8.328 1 92.94 457 ARG B CA 1
ATOM 7650 C C . ARG B 1 457 ? 5.102 -10.57 7.133 1 92.94 457 ARG B C 1
ATOM 7652 O O . ARG B 1 457 ? 3.932 -10.953 7.195 1 92.94 457 ARG B O 1
ATOM 7659 N N . SER B 1 458 ? 5.82 -10.633 6.059 1 92.56 458 SER B N 1
ATOM 7660 C CA . SER B 1 458 ? 5.332 -11.289 4.852 1 92.56 458 SER B CA 1
ATOM 7661 C C . SER B 1 458 ? 6.391 -12.211 4.254 1 92.56 458 SER B C 1
ATOM 7663 O O . SER B 1 458 ? 7.586 -12.031 4.496 1 92.56 458 SER B O 1
ATOM 7665 N N . THR B 1 459 ? 5.922 -13.156 3.51 1 89.19 459 THR B N 1
ATOM 7666 C CA . THR B 1 459 ? 6.816 -14.086 2.836 1 89.19 459 THR B CA 1
ATOM 7667 C C . THR B 1 459 ? 7.395 -13.461 1.569 1 89.19 459 THR B C 1
ATOM 7669 O O . THR B 1 459 ? 6.688 -12.766 0.837 1 89.19 459 THR B O 1
ATOM 7672 N N . GLY B 1 460 ? 8.727 -13.609 1.411 1 86.69 460 GLY B N 1
ATOM 7673 C CA . GLY B 1 460 ? 9.422 -13.148 0.22 1 86.69 460 GLY B CA 1
ATOM 7674 C C . GLY B 1 460 ? 10.453 -14.133 -0.292 1 86.69 460 GLY B C 1
ATOM 7675 O O . GLY B 1 460 ? 10.547 -15.25 0.21 1 86.69 460 GLY B O 1
ATOM 7676 N N . LEU B 1 461 ? 10.969 -13.742 -1.403 1 80.44 461 LEU B N 1
ATOM 7677 C CA . LEU B 1 461 ? 12.008 -14.555 -2.025 1 80.44 461 LEU B CA 1
ATOM 7678 C C . LEU B 1 461 ? 13.305 -13.766 -2.176 1 80.44 461 LEU B C 1
ATOM 7680 O O . LEU B 1 461 ? 13.297 -12.648 -2.699 1 80.44 461 LEU B O 1
ATOM 7684 N N . ARG B 1 462 ? 14.305 -14.242 -1.579 1 77.19 462 ARG B N 1
ATOM 7685 C CA . ARG B 1 462 ? 15.641 -13.672 -1.767 1 77.19 462 ARG B CA 1
ATOM 7686 C C . ARG B 1 462 ? 16.656 -14.758 -2.092 1 77.19 462 ARG B C 1
ATOM 7688 O O . ARG B 1 462 ? 16.797 -15.727 -1.343 1 77.19 462 ARG B O 1
ATOM 7695 N N . ASN B 1 463 ? 17.422 -14.555 -3.143 1 69.88 463 ASN B N 1
ATOM 7696 C CA . ASN B 1 463 ? 18.391 -15.555 -3.578 1 69.88 463 ASN B CA 1
ATOM 7697 C C . ASN B 1 463 ? 17.781 -16.953 -3.621 1 69.88 463 ASN B C 1
ATOM 7699 O O . ASN B 1 463 ? 18.328 -17.891 -3.053 1 69.88 463 ASN B O 1
ATOM 7703 N N . SER B 1 464 ? 16.531 -17.016 -4.039 1 60.75 464 SER B N 1
ATOM 7704 C CA . SER B 1 464 ? 15.789 -18.25 -4.285 1 60.75 464 SER B CA 1
ATOM 7705 C C . SER B 1 464 ? 15.398 -18.922 -2.98 1 60.75 464 SER B C 1
ATOM 7707 O O . SER B 1 464 ? 15.078 -20.109 -2.967 1 60.75 464 SER B O 1
ATOM 7709 N N . ALA B 1 465 ? 15.57 -18.188 -2 1 73.31 465 ALA B N 1
ATOM 7710 C CA . ALA B 1 465 ? 15.141 -18.703 -0.704 1 73.31 465 ALA B CA 1
ATOM 7711 C C . ALA B 1 465 ? 13.984 -17.891 -0.14 1 73.31 465 ALA B C 1
ATOM 7713 O O . ALA B 1 465 ? 13.938 -16.672 -0.317 1 73.31 465 ALA B O 1
ATOM 7714 N N . ARG B 1 466 ? 13.172 -18.641 0.568 1 78.94 466 ARG B N 1
ATOM 7715 C CA . ARG B 1 466 ? 12.047 -17.969 1.215 1 78.94 466 ARG B CA 1
ATOM 7716 C C . ARG B 1 466 ? 12.5 -17.188 2.439 1 78.94 466 ARG B C 1
ATOM 7718 O O . ARG B 1 466 ? 13.32 -17.672 3.223 1 78.94 466 ARG B O 1
ATOM 7725 N N . VAL B 1 467 ? 12.094 -15.969 2.521 1 85.94 467 VAL B N 1
ATOM 7726 C CA . VAL B 1 467 ? 12.445 -15.117 3.654 1 85.94 467 VAL B CA 1
ATOM 7727 C C . VAL B 1 467 ? 11.195 -14.461 4.215 1 85.94 467 VAL B C 1
ATOM 7729 O O . VAL B 1 467 ? 10.172 -14.359 3.525 1 85.94 467 VAL B O 1
ATOM 7732 N N . TYR B 1 468 ? 11.273 -14.172 5.473 1 90.06 468 TYR B N 1
ATOM 7733 C CA . TYR B 1 468 ? 10.227 -13.391 6.133 1 90.06 468 TYR B CA 1
ATOM 7734 C C . TYR B 1 468 ? 10.719 -11.984 6.438 1 90.06 468 TYR B C 1
ATOM 7736 O O . TYR B 1 468 ? 11.68 -11.797 7.188 1 90.06 468 TYR B O 1
ATOM 7744 N N . GLY B 1 469 ? 10.156 -11.031 5.777 1 94.19 469 GLY B N 1
ATOM 7745 C CA . GLY B 1 469 ? 10.625 -9.656 5.918 1 94.19 469 GLY B CA 1
ATOM 7746 C C . GLY B 1 469 ? 9.531 -8.703 6.367 1 94.19 469 GLY B C 1
ATOM 7747 O O . GLY B 1 469 ? 8.359 -9.07 6.41 1 94.19 469 GLY B O 1
ATOM 7748 N N . MET B 1 470 ? 9.953 -7.488 6.715 1 96.81 470 MET B N 1
ATOM 7749 C CA . MET B 1 470 ? 9.047 -6.449 7.199 1 96.81 470 MET B CA 1
ATOM 7750 C C . MET B 1 470 ? 8.422 -5.691 6.039 1 96.81 470 MET B C 1
ATOM 7752 O O . MET B 1 470 ? 8.75 -5.941 4.879 1 96.81 470 MET B O 1
ATOM 7756 N N . VAL B 1 471 ? 7.453 -4.863 6.445 1 97.81 471 VAL B N 1
ATOM 7757 C CA . VAL B 1 471 ? 6.703 -4.102 5.453 1 97.81 471 VAL B CA 1
ATOM 7758 C C . VAL B 1 471 ? 6.961 -2.607 5.641 1 97.81 471 VAL B C 1
ATOM 7760 O O . VAL B 1 471 ? 7 -2.117 6.773 1 97.81 471 VAL B O 1
ATOM 7763 N N . VAL B 1 472 ? 7.246 -1.89 4.547 1 98.69 472 VAL B N 1
ATOM 7764 C CA . VAL B 1 472 ? 7.34 -0.433 4.535 1 98.69 472 VAL B CA 1
ATOM 7765 C C . VAL B 1 472 ? 6.18 0.152 3.736 1 98.69 472 VAL B C 1
ATOM 7767 O O . VAL B 1 472 ? 5.859 -0.333 2.648 1 98.69 472 VAL B O 1
ATOM 7770 N N . VAL B 1 473 ? 5.52 1.144 4.285 1 98.69 473 VAL B N 1
ATOM 7771 C CA . VAL B 1 473 ? 4.434 1.829 3.592 1 98.69 473 VAL B CA 1
ATOM 7772 C C . VAL B 1 473 ? 4.887 3.229 3.18 1 98.69 473 VAL B C 1
ATOM 7774 O O . VAL B 1 473 ? 5.312 4.023 4.023 1 98.69 473 VAL B O 1
ATOM 7777 N N . VAL B 1 474 ? 4.82 3.504 1.914 1 98.69 474 VAL B N 1
ATOM 7778 C CA . VAL B 1 474 ? 5.125 4.824 1.369 1 98.69 474 VAL B CA 1
ATOM 7779 C C . VAL B 1 474 ? 3.852 5.668 1.326 1 98.69 474 VAL B C 1
ATOM 7781 O O . VAL B 1 474 ? 2.826 5.23 0.803 1 98.69 474 VAL B O 1
ATOM 7784 N N . ARG B 1 475 ? 3.91 6.863 1.928 1 97.88 475 ARG B N 1
ATOM 7785 C CA . ARG B 1 475 ? 2.779 7.785 1.919 1 97.88 475 ARG B CA 1
ATOM 7786 C C . ARG B 1 475 ? 3.189 9.148 1.379 1 97.88 475 ARG B C 1
ATOM 7788 O O . ARG B 1 475 ? 4.023 9.836 1.976 1 97.88 475 ARG B O 1
ATOM 7795 N N . ILE B 1 476 ? 2.701 9.469 0.212 1 97.5 476 ILE B N 1
ATOM 7796 C CA . ILE B 1 476 ? 2.914 10.758 -0.437 1 97.5 476 ILE B CA 1
ATOM 7797 C C . ILE B 1 476 ? 1.577 11.469 -0.622 1 97.5 476 ILE B C 1
ATOM 7799 O O . ILE B 1 476 ? 0.658 10.93 -1.241 1 97.5 476 ILE B O 1
ATOM 7803 N N . ILE B 1 477 ? 1.466 12.727 -0.123 1 95.69 477 ILE B N 1
ATOM 7804 C CA . ILE B 1 477 ? 0.144 13.344 -0.119 1 95.69 477 ILE B CA 1
ATOM 7805 C C . ILE B 1 477 ? 0.229 14.75 -0.705 1 95.69 477 ILE B C 1
ATOM 7807 O O . ILE B 1 477 ? 1.311 15.336 -0.759 1 95.69 477 ILE B O 1
ATOM 7811 N N . MET B 1 478 ? -0.89 15.164 -1.145 1 90.94 478 MET B N 1
ATOM 7812 C CA . MET B 1 478 ? -1.153 16.547 -1.543 1 90.94 478 MET B CA 1
ATOM 7813 C C . MET B 1 478 ? -2.168 17.203 -0.609 1 90.94 478 MET B C 1
ATOM 7815 O O . MET B 1 478 ? -3.232 16.625 -0.35 1 90.94 478 MET B O 1
ATOM 7819 N N . THR B 1 479 ? -1.783 18.25 -0.055 1 84.69 479 THR B N 1
ATOM 7820 C CA . THR B 1 479 ? -2.693 18.953 0.843 1 84.69 479 THR B CA 1
ATOM 7821 C C . THR B 1 479 ? -2.424 20.453 0.823 1 84.69 479 THR B C 1
ATOM 7823 O O . THR B 1 479 ? -1.302 20.891 0.549 1 84.69 479 THR B O 1
ATOM 7826 N N . VAL B 1 480 ? -3.459 21.203 0.967 1 69.69 480 VAL B N 1
ATOM 7827 C CA . VAL B 1 480 ? -3.309 22.656 1.021 1 69.69 480 VAL B CA 1
ATOM 7828 C C . VAL B 1 480 ? -3.203 23.109 2.475 1 69.69 480 VAL B C 1
ATOM 7830 O O . VAL B 1 480 ? -2.457 24.047 2.789 1 69.69 480 VAL B O 1
ATOM 7833 N N . ASP B 1 481 ? -3.951 22.469 3.35 1 61.12 481 ASP B N 1
ATOM 7834 C CA . ASP B 1 481 ? -4.012 22.969 4.723 1 61.12 481 ASP B CA 1
ATOM 7835 C C . ASP B 1 481 ? -3.906 21.812 5.723 1 61.12 481 ASP B C 1
ATOM 7837 O O . ASP B 1 481 ? -4.125 22 6.922 1 61.12 481 ASP B O 1
ATOM 7841 N N . PHE B 1 482 ? -3.725 20.562 5.34 1 71.44 482 PHE B N 1
ATOM 7842 C CA . PHE B 1 482 ? -3.512 19.359 6.133 1 71.44 482 PHE B CA 1
ATOM 7843 C C . PHE B 1 482 ? -4.781 18.984 6.887 1 71.44 482 PHE B C 1
ATOM 7845 O O . PHE B 1 482 ? -4.738 18.172 7.809 1 71.44 482 PHE B O 1
ATOM 7852 N N . VAL B 1 483 ? -5.91 19.641 6.566 1 64.19 483 VAL B N 1
ATOM 7853 C CA . VAL B 1 483 ? -7.207 19.188 7.074 1 64.19 483 VAL B CA 1
ATOM 7854 C C . VAL B 1 483 ? -7.738 18.047 6.211 1 64.19 483 VAL B C 1
ATOM 7856 O O . VAL B 1 483 ? -8.219 17.047 6.734 1 64.19 483 VAL B O 1
ATOM 7859 N N . THR B 1 484 ? -7.594 18.281 4.941 1 76.62 484 THR B N 1
ATOM 7860 C CA . THR B 1 484 ? -7.855 17.234 3.957 1 76.62 484 THR B CA 1
ATOM 7861 C C . THR B 1 484 ? -6.609 16.953 3.115 1 76.62 484 THR B C 1
ATOM 7863 O O . THR B 1 484 ? -5.773 17.844 2.932 1 76.62 484 THR B O 1
ATOM 7866 N N . ALA B 1 485 ? -6.453 15.812 2.805 1 87.44 485 ALA B N 1
ATOM 7867 C CA . ALA B 1 485 ? -5.309 15.438 1.975 1 87.44 485 ALA B CA 1
ATOM 7868 C C . ALA B 1 485 ? -5.672 14.312 1.014 1 87.44 485 ALA B C 1
ATOM 7870 O O . ALA B 1 485 ? -6.52 13.469 1.325 1 87.44 485 ALA B O 1
ATOM 7871 N N . SER B 1 486 ? -5.168 14.375 -0.143 1 92.94 486 SER B N 1
ATOM 7872 C CA . SER B 1 486 ? -5.258 13.289 -1.111 1 92.94 486 SER B CA 1
ATOM 7873 C C . SER B 1 486 ? -3.898 12.633 -1.331 1 92.94 486 SER B C 1
ATOM 7875 O O . SER B 1 486 ? -2.867 13.312 -1.315 1 92.94 486 SER B O 1
ATOM 7877 N N . PHE B 1 487 ? -3.971 11.312 -1.431 1 96.25 487 PHE B N 1
ATOM 7878 C CA . PHE B 1 487 ? -2.695 10.727 -1.818 1 96.25 487 PHE B CA 1
ATOM 7879 C C . PHE B 1 487 ? -2.281 11.195 -3.207 1 96.25 487 PHE B C 1
ATOM 7881 O O . PHE B 1 487 ? -3.133 11.5 -4.047 1 96.25 487 PHE B O 1
ATOM 7888 N N . ALA B 1 488 ? -0.992 11.344 -3.479 1 95.88 488 ALA B N 1
ATOM 7889 C CA . ALA B 1 488 ? -0.474 11.953 -4.699 1 95.88 488 ALA B CA 1
ATOM 7890 C C . ALA B 1 488 ? -0.752 11.07 -5.914 1 95.88 488 ALA B C 1
ATOM 7892 O O . ALA B 1 488 ? -0.072 10.062 -6.125 1 95.88 488 ALA B O 1
ATOM 7893 N N . ARG B 1 489 ? -1.627 11.477 -6.766 1 94.06 489 ARG B N 1
ATOM 7894 C CA . ARG B 1 489 ? -2.088 10.68 -7.898 1 94.06 489 ARG B CA 1
ATOM 7895 C C . ARG B 1 489 ? -1.232 10.93 -9.133 1 94.06 489 ARG B C 1
ATOM 7897 O O . ARG B 1 489 ? -1.278 10.164 -10.094 1 94.06 489 ARG B O 1
ATOM 7904 N N . HIS B 1 490 ? -0.46 11.977 -9.07 1 93.88 490 HIS B N 1
ATOM 7905 C CA . HIS B 1 490 ? 0.356 12.305 -10.234 1 93.88 490 HIS B CA 1
ATOM 7906 C C . HIS B 1 490 ? 1.688 11.562 -10.195 1 93.88 490 HIS B C 1
ATOM 7908 O O . HIS B 1 490 ? 2.449 11.594 -11.172 1 93.88 490 HIS B O 1
ATOM 7914 N N . ILE B 1 491 ? 2.053 10.922 -9.094 1 95.38 491 ILE B N 1
ATOM 7915 C CA . ILE B 1 491 ? 3.227 10.055 -9.047 1 95.38 491 ILE B CA 1
ATOM 7916 C C . ILE B 1 491 ? 2.979 8.805 -9.891 1 95.38 491 ILE B C 1
ATOM 7918 O O . ILE B 1 491 ? 2.072 8.023 -9.594 1 95.38 491 ILE B O 1
ATOM 7922 N N . ASP B 1 492 ? 3.734 8.633 -10.883 1 93.19 492 ASP B N 1
ATOM 7923 C CA . ASP B 1 492 ? 3.449 7.527 -11.789 1 93.19 492 ASP B CA 1
ATOM 7924 C C . ASP B 1 492 ? 3.92 6.199 -11.203 1 93.19 492 ASP B C 1
ATOM 7926 O O . ASP B 1 492 ? 4.734 6.176 -10.281 1 93.19 492 ASP B O 1
ATOM 7930 N N . MET B 1 493 ? 3.488 5.102 -11.836 1 95.5 493 MET B N 1
ATOM 7931 C CA . MET B 1 493 ? 3.734 3.754 -11.336 1 95.5 493 MET B CA 1
ATOM 7932 C C . MET B 1 493 ? 5.199 3.371 -11.5 1 95.5 493 MET B C 1
ATOM 7934 O O . MET B 1 493 ? 5.73 2.58 -10.711 1 95.5 493 MET B O 1
ATOM 7938 N N . ASP B 1 494 ? 5.848 3.883 -12.43 1 95 494 ASP B N 1
ATOM 7939 C CA . ASP B 1 494 ? 7.266 3.609 -12.617 1 95 494 ASP B CA 1
ATOM 7940 C C . ASP B 1 494 ? 8.094 4.188 -11.477 1 95 494 ASP B C 1
ATOM 7942 O O . ASP B 1 494 ? 9.078 3.58 -11.047 1 95 494 ASP B O 1
ATOM 7946 N N . CYS B 1 495 ? 7.742 5.41 -11.062 1 97.12 495 CYS B N 1
ATOM 7947 C CA . CYS B 1 495 ? 8.398 6.004 -9.906 1 97.12 495 CYS B CA 1
ATOM 7948 C C . CYS B 1 495 ? 8.195 5.148 -8.656 1 97.12 495 CYS B C 1
ATOM 7950 O O . CYS B 1 495 ? 9.141 4.891 -7.918 1 97.12 495 CYS B O 1
ATOM 7952 N N . LEU B 1 496 ? 6.984 4.699 -8.484 1 98.06 496 LEU B N 1
ATOM 7953 C CA . LEU B 1 496 ? 6.672 3.861 -7.332 1 98.06 496 LEU B CA 1
ATOM 7954 C C . LEU B 1 496 ? 7.43 2.539 -7.398 1 98.06 496 LEU B C 1
ATOM 7956 O O . LEU B 1 496 ? 7.898 2.037 -6.375 1 98.06 496 LEU B O 1
ATOM 7960 N N . ALA B 1 497 ? 7.531 1.996 -8.594 1 97.12 497 ALA B N 1
ATOM 7961 C CA . ALA B 1 497 ? 8.297 0.766 -8.781 1 97.12 497 ALA B CA 1
ATOM 7962 C C . ALA B 1 497 ? 9.758 0.97 -8.414 1 97.12 497 ALA B C 1
ATOM 7964 O O . ALA B 1 497 ? 10.375 0.103 -7.793 1 97.12 497 ALA B O 1
ATOM 7965 N N . ALA B 1 498 ? 10.305 2.07 -8.836 1 97.62 498 ALA B N 1
ATOM 7966 C CA . ALA B 1 498 ? 11.695 2.387 -8.539 1 97.62 498 ALA B CA 1
ATOM 7967 C C . ALA B 1 498 ? 11.922 2.529 -7.031 1 97.62 498 ALA B C 1
ATOM 7969 O O . ALA B 1 498 ? 12.93 2.066 -6.504 1 97.62 498 ALA B O 1
ATOM 7970 N N . ILE B 1 499 ? 11.008 3.205 -6.363 1 98.56 499 ILE B N 1
ATOM 7971 C CA . ILE B 1 499 ? 11.086 3.369 -4.914 1 98.56 499 ILE B CA 1
ATOM 7972 C C . ILE B 1 499 ? 11.062 2 -4.238 1 98.56 499 ILE B C 1
ATOM 7974 O O . ILE B 1 499 ? 11.906 1.707 -3.387 1 98.56 499 ILE B O 1
ATOM 7978 N N . SER B 1 500 ? 10.117 1.163 -4.645 1 98.44 500 SER B N 1
ATOM 7979 C CA . SER B 1 500 ? 9.984 -0.175 -4.078 1 98.44 500 SER B CA 1
ATOM 7980 C C . SER B 1 500 ? 11.258 -0.99 -4.289 1 98.44 500 SER B C 1
ATOM 7982 O O . SER B 1 500 ? 11.758 -1.63 -3.361 1 98.44 500 SER B O 1
ATOM 7984 N N . GLN B 1 501 ? 11.727 -0.969 -5.465 1 96.94 501 GLN B N 1
ATOM 7985 C CA . GLN B 1 501 ? 12.922 -1.731 -5.809 1 96.94 501 GLN B CA 1
ATOM 7986 C C . GLN B 1 501 ? 14.133 -1.249 -5.008 1 96.94 501 GLN B C 1
ATOM 7988 O O . GLN B 1 501 ? 14.898 -2.059 -4.48 1 96.94 501 GLN B O 1
ATOM 7993 N N . LYS B 1 502 ? 14.32 0.036 -4.941 1 97.75 502 LYS B N 1
ATOM 7994 C CA . LYS B 1 502 ? 15.461 0.597 -4.223 1 97.75 502 LYS B CA 1
ATOM 7995 C C . LYS B 1 502 ? 15.414 0.231 -2.744 1 97.75 502 LYS B C 1
ATOM 7997 O O . LYS B 1 502 ? 16.438 -0.114 -2.152 1 97.75 502 LYS B O 1
ATOM 8002 N N . ILE B 1 503 ? 14.281 0.301 -2.137 1 98.44 503 ILE B N 1
ATOM 8003 C CA . ILE B 1 503 ? 14.125 -0.014 -0.721 1 98.44 503 ILE B CA 1
ATOM 8004 C C . ILE B 1 503 ? 14.406 -1.498 -0.489 1 98.44 503 ILE B C 1
ATOM 8006 O O . ILE B 1 503 ? 15.211 -1.859 0.373 1 98.44 503 ILE B O 1
ATOM 8010 N N . THR B 1 504 ? 13.812 -2.404 -1.287 1 96.81 504 THR B N 1
ATOM 8011 C CA . THR B 1 504 ? 13.922 -3.84 -1.055 1 96.81 504 THR B CA 1
ATOM 8012 C C . THR B 1 504 ? 15.32 -4.336 -1.415 1 96.81 504 THR B C 1
ATOM 8014 O O . THR B 1 504 ? 15.805 -5.312 -0.839 1 96.81 504 THR B O 1
ATOM 8017 N N . GLN B 1 505 ? 15.945 -3.691 -2.318 1 94.44 505 GLN B N 1
ATOM 8018 C CA . GLN B 1 505 ? 17.281 -4.09 -2.721 1 94.44 505 GLN B CA 1
ATOM 8019 C C . GLN B 1 505 ? 18.312 -3.688 -1.67 1 94.44 505 GLN B C 1
ATOM 8021 O O . GLN B 1 505 ? 19.312 -4.395 -1.459 1 94.44 505 GLN B O 1
ATOM 8026 N N . ASN B 1 506 ? 18.109 -2.543 -1.048 1 96.94 506 ASN B N 1
ATOM 8027 C CA . ASN B 1 506 ? 19.141 -1.986 -0.179 1 96.94 506 ASN B CA 1
ATOM 8028 C C . ASN B 1 506 ? 18.844 -2.27 1.292 1 96.94 506 ASN B C 1
ATOM 8030 O O . ASN B 1 506 ? 19.703 -2.086 2.148 1 96.94 506 ASN B O 1
ATOM 8034 N N . ILE B 1 507 ? 17.688 -2.689 1.614 1 97.31 507 ILE B N 1
ATOM 8035 C CA . ILE B 1 507 ? 17.312 -3.061 2.977 1 97.31 507 ILE B CA 1
ATOM 8036 C C . ILE B 1 507 ? 16.844 -4.512 3.006 1 97.31 507 ILE B C 1
ATOM 8038 O O . ILE B 1 507 ? 15.641 -4.781 2.934 1 97.31 507 ILE B O 1
ATOM 8042 N N . PRO B 1 508 ? 17.625 -5.41 3.285 1 93.5 508 PRO B N 1
ATOM 8043 C CA . PRO B 1 508 ? 17.312 -6.84 3.188 1 93.5 508 PRO B CA 1
ATOM 8044 C C . PRO B 1 508 ? 16.203 -7.266 4.148 1 93.5 508 PRO B C 1
ATOM 8046 O O . PRO B 1 508 ? 15.523 -8.266 3.91 1 93.5 508 PRO B O 1
ATOM 8049 N N . GLU B 1 509 ? 16.016 -6.52 5.184 1 95.69 509 GLU B N 1
ATOM 8050 C CA . GLU B 1 509 ? 15.023 -6.859 6.195 1 95.69 509 GLU B CA 1
ATOM 8051 C C . GLU B 1 509 ? 13.609 -6.57 5.691 1 95.69 509 GLU B C 1
ATOM 8053 O O . GLU B 1 509 ? 12.633 -7.02 6.293 1 95.69 509 GLU B O 1
ATOM 8058 N N . VAL B 1 510 ? 13.57 -5.82 4.586 1 96.81 510 VAL B N 1
ATOM 8059 C CA . VAL B 1 510 ? 12.273 -5.426 4.043 1 96.81 510 VAL B CA 1
ATOM 8060 C C . VAL B 1 510 ? 12 -6.195 2.752 1 96.81 510 VAL B C 1
ATOM 8062 O O . VAL B 1 510 ? 12.805 -6.16 1.818 1 96.81 510 VAL B O 1
ATOM 8065 N N . ASN B 1 511 ? 10.812 -6.848 2.658 1 93.56 511 ASN B N 1
ATOM 8066 C CA . ASN B 1 511 ? 10.539 -7.551 1.408 1 93.56 511 ASN B CA 1
ATOM 8067 C C . ASN B 1 511 ? 9.234 -7.078 0.774 1 93.56 511 ASN B C 1
ATOM 8069 O O . ASN B 1 511 ? 8.844 -7.566 -0.285 1 93.56 511 ASN B O 1
ATOM 8073 N N . ARG B 1 512 ? 8.547 -6.137 1.45 1 96.81 512 ARG B N 1
ATOM 8074 C CA . ARG B 1 512 ? 7.312 -5.586 0.897 1 96.81 512 ARG B CA 1
ATOM 8075 C C . ARG B 1 512 ? 7.273 -4.07 1.048 1 96.81 512 ARG B C 1
ATOM 8077 O O . ARG B 1 512 ? 7.617 -3.537 2.105 1 96.81 512 ARG B O 1
ATOM 8084 N N . VAL B 1 513 ? 6.973 -3.455 -0.002 1 98.62 513 VAL B N 1
ATOM 8085 C CA . VAL B 1 513 ? 6.703 -2.02 -0.005 1 98.62 513 VAL B CA 1
ATOM 8086 C C . VAL B 1 513 ? 5.297 -1.757 -0.534 1 98.62 513 VAL B C 1
ATOM 8088 O O . VAL B 1 513 ? 4.902 -2.309 -1.563 1 98.62 513 VAL B O 1
ATOM 8091 N N . CYS B 1 514 ? 4.504 -0.996 0.201 1 98.62 514 CYS B N 1
ATOM 8092 C CA . CYS B 1 514 ? 3.141 -0.647 -0.187 1 98.62 514 CYS B CA 1
ATOM 8093 C C . CYS B 1 514 ? 2.982 0.862 -0.323 1 98.62 514 CYS B C 1
ATOM 8095 O O . CYS B 1 514 ? 3.762 1.627 0.248 1 98.62 514 CYS B O 1
ATOM 8097 N N . TYR B 1 515 ? 2.068 1.27 -1.118 1 98.62 515 TYR B N 1
ATOM 8098 C CA . TYR B 1 515 ? 1.716 2.676 -1.282 1 98.62 515 TYR B CA 1
ATOM 8099 C C . TYR B 1 515 ? 0.376 2.982 -0.625 1 98.62 515 TYR B C 1
ATOM 8101 O O . TYR B 1 515 ? -0.634 2.348 -0.934 1 98.62 515 TYR B O 1
ATOM 8109 N N . ASP B 1 516 ? 0.375 3.877 0.351 1 98.38 516 ASP B N 1
ATOM 8110 C CA . ASP B 1 516 ? -0.856 4.277 1.024 1 98.38 516 ASP B CA 1
ATOM 8111 C C . ASP B 1 516 ? -1.769 5.059 0.082 1 98.38 516 ASP B C 1
ATOM 8113 O O . ASP B 1 516 ? -1.469 6.203 -0.273 1 98.38 516 ASP B O 1
ATOM 8117 N N . ILE B 1 517 ? -2.926 4.496 -0.247 1 98.38 517 ILE B N 1
ATOM 8118 C CA . ILE B 1 517 ? -3.781 5.102 -1.261 1 98.38 517 ILE B CA 1
ATOM 8119 C C . ILE B 1 517 ? -5.07 5.605 -0.614 1 98.38 517 ILE B C 1
ATOM 8121 O O . ILE B 1 517 ? -6.141 5.551 -1.223 1 98.38 517 ILE B O 1
ATOM 8125 N N . THR B 1 518 ? -5.035 6.043 0.61 1 97.69 518 THR B N 1
ATOM 8126 C CA . THR B 1 518 ? -6.215 6.504 1.339 1 97.69 518 THR B CA 1
ATOM 8127 C C . THR B 1 518 ? -6.168 8.016 1.543 1 97.69 518 THR B C 1
ATOM 8129 O O . THR B 1 518 ? -5.199 8.547 2.088 1 97.69 518 THR B O 1
ATOM 8132 N N . ASP B 1 519 ? -7.164 8.695 1.21 1 93.44 519 ASP B N 1
ATOM 8133 C CA . ASP B 1 519 ? -7.262 10.141 1.393 1 93.44 519 ASP B CA 1
ATOM 8134 C C . ASP B 1 519 ? -7.621 10.484 2.834 1 93.44 519 ASP B C 1
ATOM 8136 O O . ASP B 1 519 ? -8.086 9.633 3.588 1 93.44 519 ASP B O 1
ATOM 8140 N N . LYS B 1 520 ? -7.293 11.633 3.281 1 86.5 520 LYS B N 1
ATOM 8141 C CA . LYS B 1 520 ? -7.781 12.242 4.516 1 86.5 520 LYS B CA 1
ATOM 8142 C C . LYS B 1 520 ? -9 13.117 4.25 1 86.5 520 LYS B C 1
ATOM 8144 O O . LYS B 1 520 ? -8.898 14.141 3.568 1 86.5 520 LYS B O 1
ATOM 8149 N N . PRO B 1 521 ? -10.164 12.914 4.898 1 86.19 521 PRO B N 1
ATOM 8150 C CA . PRO B 1 521 ? -10.492 11.672 5.598 1 86.19 521 PRO B CA 1
ATOM 8151 C C . PRO B 1 521 ? -10.648 10.484 4.648 1 86.19 521 PRO B C 1
ATOM 8153 O O . PRO B 1 521 ? -10.82 10.672 3.441 1 86.19 521 PRO B O 1
ATOM 8156 N N . PRO B 1 522 ? -10.656 9.188 5.145 1 90.62 522 PRO B N 1
ATOM 8157 C CA . PRO B 1 522 ? -10.695 8.828 6.566 1 90.62 522 PRO B CA 1
ATOM 8158 C C . PRO B 1 522 ? -9.305 8.727 7.184 1 90.62 522 PRO B C 1
ATOM 8160 O O . PRO B 1 522 ? -9.172 8.625 8.406 1 90.62 522 PRO B O 1
ATOM 8163 N N . ALA B 1 523 ? -8.25 8.695 6.414 1 91 523 ALA B N 1
ATOM 8164 C CA . ALA B 1 523 ? -6.898 8.578 6.949 1 91 523 ALA B CA 1
ATOM 8165 C C . ALA B 1 523 ? -6.457 9.875 7.621 1 91 523 ALA B C 1
ATOM 8167 O O . ALA B 1 523 ? -7.031 10.938 7.363 1 91 523 ALA B O 1
ATOM 8168 N N . THR B 1 524 ? -5.539 9.805 8.492 1 89.56 524 THR B N 1
ATOM 8169 C CA . THR B 1 524 ? -4.773 10.961 8.953 1 89.56 524 THR B CA 1
ATOM 8170 C C . THR B 1 524 ? -3.461 11.078 8.18 1 89.56 524 THR B C 1
ATOM 8172 O O . THR B 1 524 ? -3.174 10.258 7.305 1 89.56 524 THR B O 1
ATOM 8175 N N . ILE B 1 525 ? -2.727 12.102 8.445 1 88.75 525 ILE B N 1
ATOM 8176 C CA . ILE B 1 525 ? -1.469 12.305 7.734 1 88.75 525 ILE B CA 1
ATOM 8177 C C . ILE B 1 525 ? -0.455 11.25 8.164 1 88.75 525 ILE B C 1
ATOM 8179 O O . ILE B 1 525 ? 0.141 10.57 7.32 1 88.75 525 ILE B O 1
ATOM 8183 N N . GLU B 1 526 ? -0.325 11.133 9.469 1 91.56 526 GLU B N 1
ATOM 8184 C CA . GLU B 1 526 ? 0.578 10.125 10.031 1 91.56 526 GLU B CA 1
ATOM 8185 C C . GLU B 1 526 ? -0.179 8.867 10.422 1 91.56 526 GLU B C 1
ATOM 8187 O O . GLU B 1 526 ? -1.393 8.898 10.633 1 91.56 526 GLU B O 1
ATOM 8192 N N . TRP B 1 527 ? 0.449 7.812 10.508 1 92.25 527 TRP B N 1
ATOM 8193 C CA . TRP B 1 527 ? -0.167 6.543 10.883 1 92.25 527 TRP B CA 1
ATOM 8194 C C . TRP B 1 527 ? -0.409 6.484 12.391 1 92.25 527 TRP B C 1
ATOM 8196 O O . TRP B 1 527 ? -1.3 5.77 12.852 1 92.25 527 TRP B O 1
ATOM 8206 N N . GLU B 1 528 ? 0.52 7.078 13.148 1 87.94 528 GLU B N 1
ATOM 8207 C CA . GLU B 1 528 ? 0.362 7.168 14.594 1 87.94 528 GLU B CA 1
ATOM 8208 C C . GLU B 1 528 ? 0.24 8.617 15.047 1 87.94 528 GLU B C 1
ATOM 8210 O O . GLU B 1 528 ? 0.824 9.516 14.438 1 87.94 528 GLU B O 1
#

Organism: Babesia divergens (NCBI:txid32595)

InterPro domains:
  IPR001674 GMP synthase, C-terminal [PF00958] (434-527)
  IPR001674 GMP synthase, C-terminal [TIGR00884] (219-528)
  IPR001674 GMP synthase, C-terminal [cd01997] (219-528)
  IPR014729 Rossmann-like alpha/beta/alpha sandwich fold [G3DSA:3.40.50.620] (208-406)
  IPR017926 Glutamine amidotransferase [PF00117] (10-197)
  IPR022310 NAD/GMP synthase [PF02540] (213-296)
  IPR025777 GMP synthetase ATP pyrophosphatase domain [PS51553] (205-401)
  IPR029062 Class I glutamine amidotransferase-like [G3DSA:3.40.50.880] (4-207)
  IPR029062 Class I glutamine amidotransferase-like [SSF52317] (7-207)

Radius of gyration: 40.83 Å; Cα contacts (8 Å, |Δi|>4): 2147; chains: 2; bounding box: 75×115×82 Å

Solvent-accessible surface area (backbone atoms only — not comparable to full-atom values): 54896 Å² total; per-residue (Å²): 109,49,79,38,48,47,29,33,40,32,29,32,57,66,30,83,60,46,63,54,47,53,53,50,41,39,74,70,16,34,33,67,48,82,40,54,50,90,48,44,63,67,46,53,64,47,34,40,47,14,25,38,34,33,36,30,33,77,48,33,80,82,40,87,85,46,78,76,50,62,55,62,53,56,53,56,28,31,76,68,70,24,34,37,41,19,19,20,31,30,25,58,23,41,34,42,48,60,66,19,41,70,40,76,72,58,82,82,45,74,54,76,38,84,41,49,31,43,70,37,42,87,71,38,68,45,41,61,86,68,67,97,42,48,43,37,42,37,38,58,29,58,43,75,74,41,75,24,87,75,51,43,77,26,22,26,32,82,84,65,46,73,34,22,37,36,22,77,90,51,38,39,35,26,28,53,38,51,53,89,46,24,56,91,63,61,27,52,63,35,49,48,33,41,43,41,67,68,28,54,29,50,79,62,38,44,68,67,48,48,51,54,51,42,35,51,49,50,39,61,72,39,53,94,72,40,28,37,36,30,78,46,83,63,43,53,56,42,46,36,45,49,47,51,50,30,70,49,57,43,77,43,30,37,37,37,28,73,38,55,68,33,58,55,70,65,38,66,59,51,35,51,53,46,48,47,67,59,35,76,80,63,43,74,44,78,43,83,41,30,69,60,44,45,62,74,34,58,88,41,45,52,61,69,58,44,50,52,49,54,42,50,51,48,43,54,52,49,51,50,51,38,49,74,74,70,50,46,63,88,46,27,33,37,50,45,63,44,33,25,65,50,50,45,52,60,68,46,48,68,78,55,83,58,82,58,76,53,45,77,49,59,73,41,55,55,91,76,61,77,50,49,74,43,51,81,43,36,85,28,48,75,69,53,47,51,52,48,25,48,73,72,60,44,57,68,71,56,69,69,58,62,73,71,59,91,59,32,45,60,40,28,36,52,48,57,58,42,75,65,59,50,48,52,30,24,50,43,36,47,45,42,50,52,51,31,51,77,67,68,39,60,86,75,45,50,37,69,48,39,31,28,35,71,87,44,69,30,43,19,39,53,96,90,32,82,39,77,17,25,36,37,37,40,38,42,29,38,49,90,79,75,75,44,33,37,40,51,64,82,64,50,55,65,60,48,40,51,34,28,48,51,36,40,71,74,33,78,61,30,35,40,29,26,35,45,42,40,31,24,67,36,20,48,94,47,51,89,108,48,79,37,48,47,27,34,40,33,29,33,57,65,30,83,59,46,63,56,48,53,54,50,41,39,73,72,16,34,34,66,48,83,40,53,49,88,47,42,63,67,46,54,63,47,34,41,46,14,25,37,35,33,37,29,34,77,49,32,81,82,40,87,86,46,78,76,48,61,55,62,53,55,52,55,26,32,76,67,70,23,32,36,40,17,19,20,32,30,24,57,24,43,35,43,49,60,66,19,41,71,42,78,71,56,81,83,44,75,53,76,38,83,41,48,31,44,71,36,40,88,71,37,67,44,41,61,84,68,66,96,41,49,44,36,44,38,37,58,30,59,44,75,74,41,76,23,85,75,51,40,76,26,23,27,33,80,83,66,45,74,35,21,39,34,22,76,90,51,38,37,34,26,28,50,39,52,54,87,44,24,55,91,62,63,28,49,64,36,48,49,32,42,42,41,67,68,27,55,29,51,79,62,36,43,68,66,51,48,51,54,52,43,35,50,49,50,39,61,72,39,52,95,73,41,28,39,38,30,77,45,83,62,44,53,56,42,46,37,45,50,47,50,50,29,70,47,57,43,77,44,30,37,38,37,30,73,37,55,69,34,57,55,71,64,37,67,59,50,36,51,54,48,48,46,66,59,35,75,79,63,44,75,45,79,44,83,41,30,69,59,45,44,61,74,34,57,87,40,44,53,61,69,58,44,50,51,49,54,43,50,51,48,44,53,52,50,50,50,51,37,48,75,72,70,50,45,63,87,46,28,32,36,50,44,62,45,33,25,63,48,52,45,51,61,70,44,49,68,76,54,81,57,84,56,77,54,47,77,50,58,73,40,55,56,90,76,60,78,50,50,75,44,51,81,43,36,85,27,48,76,68,52,47,52,52,47,27,49,73,73,61,44,56,68,70,56,70,68,56,62,74,72,58,92,59,33,46,62,38,27,35,52,50,56,57,43,75,66,59,48,48,51,30,24,50,43,35,46,44,42,48,52,51,30,52,76,67,68,40,61,86,74,44,50,37,70,49,39,32,28,34,72,87,44,70,31,43,18,39,53,95,91,33,82,39,79,17,26,34,37,35,40,38,42,28,37,48,89,78,76,74,44,32,38,40,50,64,82,64,50,55,67,59,49,39,50,32,28,49,52,35,40,70,75,35,77,62,31,35,41,31,26,36,43,43,40,30,26,67,37,20,49,94,49,51,88

Foldseek 3Di:
DAEALQEEEEEEQLAPCSVVLCVLCVVVLGHYDYHHQVCQVVDCVVYPYLAYEYEYAQDAPPDPPGDAHAVVNLVSCLVVLHAYEYEANRQVRNQVNLPFDKDFQDDPQADWDWWWKDFACVQPVLCPPVPPTWIFTGGYGMFTDGGHPQKDQGMAIPVRTGAKIDRPSSNYIYGNGDLVRIPPNSSVSSVCCCSCVSSVHDSQRDLVNLLVVLLVVLCVVCDDFAAEEEEDQLALLRLLQQLSNCVNRPASYEYEYEAQLQAADCRSVVSVVQSCVQRPRHHYYYDYPNVVNLVQLAPPFDLVVNVLSLLVVVQVVVVVVCVVVPHDQVRYAYEDSAAQVLVCCQNSVVPPPPPDPNCVCVNVHPPPRNHHYDHSRHHDDPVSSVVSSVVSPGDVVSVQDADADPSRCSLQEHTGDDSVSSVLQNVLQVLLVVLCVVVVCSSVFRHKGKHWDQPDWDWDADPNDIDIATEIEIFTWHDDPQQKIFTDPPCDPVSVVSSQCRSCVVPVRHGYYHYDGQIPVVDHRTPD/DAEALQEEEEEEQLAPCSVVLCVLCVVLLGHYDYHHQVCQVVDCVVYPYLAYEYEYAQDAPPDPPGDAHAVVNLVSCLVVLHAYEYEANRQVRNQVNLPFDKDFPDDPQADWDWWWKDFACVQPVLCPPVPPTWIFTGGYGMFTDGGHPQKDQGMAIPVRTGAKIDRPSSNYIYGNGDLVRIPPNSSVSSVCCCSCVSSVHDSQRDLVNLLVVLLVVLCVVCDDFAAEEEEDQLALLRLLQQLSNCVNRPASYEYEYEAQLQAADCRSVVSVVQSCVQRPRYHYYYDYPNVVNLVQLAPPFDLVVNVLSLLVVVQVVVVVVCVVVPHDQVRYAYEDSAAQVLVCCQNSVVVPPPPDPNCVCVSVHPPPRNHHYDHSRNHDDPVSSVVSSVVSVGDVVSVQDADADPSRCSLQEHTGDDSVSSVLQNVLQVLLVVLCVVVVCSSVFRHKGKHWDQPDWDWDADPNDIDIATEIEIFTWHDDPQQKIFTDPPCDPVSVVSSQCRSCVVPVRHGYYHYDGQIPVVDHRTPD

pLDDT: mean 88.94, std 12.56, range [32.78, 98.75]

Sequence (1056 aa):
MEVQQDRIFIFDFGCHQSGSMVRFLRSLGINCELFPIEKAMEILDARMPGGVILSGGSESVTDAQSLKVDPRIIEHCSSRKVPVLALAHAMYAMCVAMGGNVKGLGPQETEYKREGISVQSSVDSIFAGVENGIVAHGCHLDEIESLPAGFEISMKDDHGSIAGVFNASLGVRGFCFHPQDVEGSKGEPFMKRFCFDVCKCKQTWSMENYHEDTKRAVIQQCGSDKYVVAGLSGGVDSTVCAAIVHEAIGERFHGIMINTGLMRYQETQRCYDRLKSEIPGIKLTIRDSSAVFFKELKGVVDPEKKRKVIGRVYIEEFERAMTELGYNHGNCLLLQGTIYPDILESELNRRSKQPVKSHHNVGGLPENLKFELIEPVRLLFKQEVRDLGKLLGLSEATFNRHPFPGPGLGARVLGELTPEHVEIARQADRYMFEELEARGLVDKVSQCACVLLPNTRSTGLRNSARVYGMVVVVRIIMTVDFVTASFARHIDMDCLAAISQKITQNIPEVNRVCYDITDKPPATIEWEMEVQQDRIFIFDFGCHQSGSMVRFLRSLGINCELFPIEKAMEILDARMPGGVILSGGSESVTDAQSLKVDPRIIEHCSSRKVPVLALAHAMYAMCVAMGGNVKGLGPQETEYKREGISVQSSVDSIFAGVENGIVAHGCHLDEIESLPAGFEISMKDDHGSIAGVFNASLGVRGFCFHPQDVEGSKGEPFMKRFCFDVCKCKQTWSMENYHEDTKRAVIQQCGSDKYVVAGLSGGVDSTVCAAIVHEAIGERFHGIMINTGLMRYQETQRCYDRLKSEIPGIKLTIRDSSAVFFKELKGVVDPEKKRKVIGRVYIEEFERAMTELGYNHGNCLLLQGTIYPDILESELNRRSKQPVKSHHNVGGLPENLKFELIEPVRLLFKQEVRDLGKLLGLSEATFNRHPFPGPGLGARVLGELTPEHVEIARQADRYMFEELEARGLVDKVSQCACVLLPNTRSTGLRNSARVYGMVVVVRIIMTVDFVTASFARHIDMDCLAAISQKITQNIPEVNRVCYDITDKPPATIEWE

Secondary structure (DSSP, 8-state):
-EEEEEEEEEEE-S-THHHHHHHHHHHTT-EEEEEEGGGHHHHHHHEEEEEEEEE--S--TTSTTS----HHHHHHHHHTT--EEEETHHHHHHHHHTT-EEEE--GGG-S-EEEEEEE-TTT-GGGTT--S-EEEEE---EEEEEPPTT-EEEEEETTS-EEEEEETTTTEEEESS-GGGBGGGTHHHHHHIIIIIIS-------HHHHHHHHHHHHHHHHTTT-EEEEE--S-HHHHHHHHHHHHHHGGGEEEEEEE-S-SSTTHHHHHHHHHHHHSTT-EEEEEE-HHHHHHHHTT---HHHHHHHHHHHHHHHHHHHHHHTT--TTTEEEE----HHHHHHHHHTTS--S----GGGTS---TT--PPEE-TTTT--HHHHHHHHHHTT--HHHHSPPP--TTGGGGTB-S---HHHHHHHHHHHHHHHHHHHHTT-GGGSSEEEEEEEEEEEEEEEETTEEEEEEEEEEEEEE-SSSSSBEE-TTS-HHHHHHHHHHHHHH-TTEEEEEEE--PBTTB-SS--/-EEEEEEEEEEE-S-THHHHHHHHHHHTT-EEEEEEGGGHHHHHHHEEEEEEEEE--S--TTSTTS----HHHHHHHHHTT--EEEETHHHHHHHHHTT-EEEE--GGG-S-EEEEEEE-TTT-GGGTT--S-EEEEE---EEEEEPPTT-EEEEEETTS-EEEEEETTTTEEEESS-GGGBGGGTHHHHHHIIIIIIS-------HHHHHHHHHHHHHHHHTTT-EEEEE--S-HHHHHHHHHHHHHHGGGEEEEEEE-S-SSTTHHHHHHHHHHHHSTT-EEEEEE-HHHHHHHHTT---HHHHHHHHHHHHHHHHHHHHHHTT--TTTEEEE----HHHHHHHHHTTS--S----GGGTT---TT--PPEE-TTTT--HHHHHHHHHHTT--HHHHSPPP--TTGGGGTB-S---HHHHHHHHHHHHHHHHHHHHTT-GGGSSEE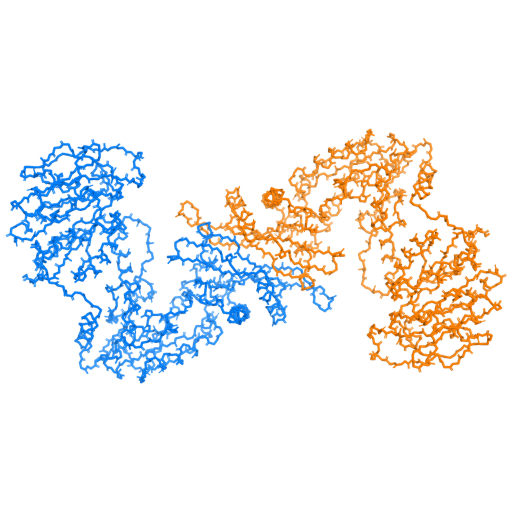EEEEEEEEEEEEEETTEEEEEEEEEEEEEE-SSSSSBEE-TTS-HHHHHHHHHHHHHH-TTEEEEEEE--PBTTB-SS--

Nearest PDB structures (foldseek):
  7sbc-assembly1_B  TM=8.699E-01  e=8.101E-53  Acinetobacter baumannii
  1gpm-assembly1_D  TM=8.635E-01  e=6.469E-50  Escherichia coli K-12
  3tqi-assembly1_A  TM=8.695E-01  e=2.776E-41  Coxiella burnetii
  6jp9-assembly1_A  TM=9.237E-01  e=1.503E-29  Methanocaldococcus jannaschii DSM 2661
  4win-assembly2_B  TM=8.799E-01  e=4.113E-15  Plasmodium falciparum 3D7